Protein 9BQB (pdb70)

GO terms:
  GO:0000287 magnesium ion binding (F, IDA)
  GO:0005634 nucleus (C, IDA)
  GO:0005654 nucleoplasm (C, IDA)
  GO:0005730 nucleolus (C, IDA)
  GO:0005737 cytoplasm (C, IDA)
  GO:0008301 DNA binding, bending (F, IDA)
  GO:1990904 ribonucleoprotein complex (C, IDA)
  GO:0006265 DNA topological change (P, IDA)
  GO:0005634 nucleus (C, EXP)
  GO:0003918 DNA topoisomerase type II (double strand cut, ATP-hydrolyzing) activity (F, IMP)
  GO:0006325 chromatin organization (P, IMP)
  GO:0005515 protein binding (F, IPI)
  GO:0005654 nucleoplasm (C, TAS)
  GO:0008094 ATP-dependent activity, acting on DNA (F, IDA)
  GO:0000228 nuclear chromosome (C, IDA)
  GO:0005814 centriole (C, IDA)
  GO:0003677 DNA binding (F, IDA)
  GO:0003682 chromatin binding (F, IDA)
  GO:0043065 positive regulation of apoptotic process (P, IDA)
  GO:0003918 DNA topoisomerase type II (double strand cut, ATP-hydrolyzing) activity (F, IDA)

Solvent-accessible surface area: 33012 Å² total; per-residue (Å²): 112,57,19,40,95,58,14,47,81,44,81,57,57,84,3,0,61,65,22,12,22,35,16,1,12,22,22,60,91,7,76,73,100,38,32,0,53,10,145,155,105,12,19,33,81,55,110,2,51,10,0,31,0,0,28,23,0,0,12,14,2,0,7,57,5,6,19,16,30,81,96,19,97,186,1,47,19,0,98,1,62,7,39,51,170,91,31,59,0,24,3,71,10,30,12,74,0,20,11,1,34,81,3,138,105,56,142,57,46,0,0,4,0,21,16,10,62,22,3,4,12,33,20,10,42,45,128,71,127,67,14,14,0,13,14,15,11,20,11,8,6,0,0,0,0,2,1,57,98,0,16,0,41,0,0,0,129,118,71,114,80,25,0,73,20,21,18,40,76,25,26,56,136,48,23,160,73,74,70,101,129,39,93,31,158,22,38,13,25,9,37,1,45,1,10,16,81,70,0,133,23,162,51,5,67,146,26,0,27,5,0,0,18,18,5,0,12,1,0,6,2,11,20,95,123,16,102,2,22,24,77,52,103,98,11,99,14,164,35,6,123,36,1,0,67,59,4,9,144,112,78,100,30,113,114,45,86,81,28,120,52,24,47,34,99,33,48,130,48,3,19,0,1,1,0,33,5,49,102,4,60,34,34,24,5,3,0,5,10,3,28,0,82,105,4,10,60,0,3,57,50,0,0,64,25,0,7,76,92,1,28,87,28,0,75,182,126,102,98,14,66,57,53,38,0,48,39,52,0,12,0,0,0,19,2,41,0,32,18,1,32,9,35,6,10,8,14,47,24,0,27,24,36,48,173,56,0,47,28,96,0,121,11,40,149,175,5,15,153,40,0,54,46,3,14,0,7,124,33,4,40,103,103,42,90,88,120,59,17,36,154,72,12,53,75,47,80,60,55,84,2,0,60,63,23,12,23,36,16,1,13,24,25,70,84,8,73,71,101,38,28,0,59,10,185,119,113,11,25,36,81,55,113,2,51,11,1,32,0,0,28,25,0,0,12,13,3,0,9,58,6,6,18,18,27,78,102,8,96,183,1,37,20,0,93,1,59,9,51,50,168,96,29,57,0,16,3,69,10,24,15,114,4,19,16,3,40,104,3,150,95,51,160,61,40,0,0,12,0,21,15,9,56,20,5,3,12,38,19,8,47,46,128,46,126,73,15,14,0,17,15,15,10,20,11,8,6,0,0,1,0,3,1,55,69,0,16,0,40,0,0,4,144,149,69,145,79,31,0,75,21,24,17,39,77,23,25,56,136,45,24,153,69,72,64,100,128,32,122,29,149,27,42,14,25,9,30,0,43,1,7,19,84,77,1,149,34,185,53,6,70,143,24,2,34,4,0,0,18,20,6,0,10,2,0,6,2,15,23,160,101,13,95,1,33,16,77,44,98,97,8,106,19,189,32,7,82,31,2,0,52,48,4,9,164,94,74,97,35,116,128,46,111,79,33,128,34,20,69,35,120,32,49,150,47,3,26,0,0,1,6,49,6,63,106,4,60,34,35,25,5,4,0,5,11,3,27,0,81,103,4,9,60,0,4,56,51,0,0,69,45,0,8,79,85,0,30,70,11,0,75,165,128,102,102,15,60,55,51,45,0,50,41,59,0,10,0,0,0,24,2,47,0,32,16,2,30,10,35,6,9,10,13,49,22,0,23,20,37,48,170,47,0,46,27,78,0,137,13,39,118,168,3,9,148,42,0,52,54,18,24,0,9,123,52,5,32,103,93,39,91,93

Sequence (772 aa):
ASVERIYQKKTQLEHILLRPDTYIGSVELVVTQQMWVYDEDVGINYREVTFVPGLYKIFDEILVNAADNKQRDPKMSCIRVTIDPENNLISIWNNGKGIPVVEHKKVEKMYVPALIFGQLLTSSNYDDDEKKVTGGRNGYGAKLCNIFSTKFTVETASREYKKMFKQTWMDNMGRAGEMELKPFNGEDYTCITFQPDLSKFKMMQSLDKDIVALMVRRAYDIAGSTKDVKVFLNGNKLPVKGFRRSYVDDMYLKDKLDETGNSLKVIHEQVNHRWEVCCLTMSEKGFQQISFVNSIATSKGGRHVDYVADQIVTKLVDVVKKKNAVKAHQVKNHMWIFVNALIENPTFDSQTKENMTLQQPKSFGSTCQQLSEKFIKAAIGCGIVESILNWVKFASVERIYQKKTQLEHILLRPDTYIGSVELVVTQQMWVYDEDVVGINYREVVTFVPGLYKIFDEILVNAADNKQRDPKMSCIRVTIDPENNLISIWNNGKGIPVVEHKKVEKMYVPALIFGQLLTSSNYDDDEKKVTGGRNGYGAKLCNIFSTKFTVETASREYKKMFKQTWMDNMGRAGEMELKPFNGEDYTCITFQPDLSKFKMMQSLDKDIVALMVRRAYDIAGSTKKDVKVFLNGNKLPVKGFRSYVDMYLKDKLDETGNSLKVIHEQVNHRWEVCLTMSEKGFQQISFVNSIATSKGGRHVDYVADQIVTKLVDVVKKKNAVKAHQVKNHMWIFVNALIENPTFDSQTKKENMTLQPKSFGSTCQLSEKFIKAAIGCGIVESILNWVKF

InterPro domains:
  IPR001154 DNA topoisomerase II, eukaryotic-type [PR01158] (440-450)
  IPR001154 DNA topoisomerase II, eukaryotic-type [PR01158] (455-462)
  IPR001154 DNA topoisomerase II, eukaryotic-type [PR01158] (503-516)
  IPR001154 DNA topoisomerase II, eukaryotic-type [PR01158] (549-564)
  IPR001154 DNA topoisomerase II, eukaryotic-type [PR01158] (569-580)
  IPR001154 DNA topoisomerase II, eukaryotic-type [PR01158] (616-628)
  IPR001154 DNA topoisomerase II, eukaryotic-type [PR01158] (741-764)
  IPR001154 DNA topoisomerase II, eukaryoti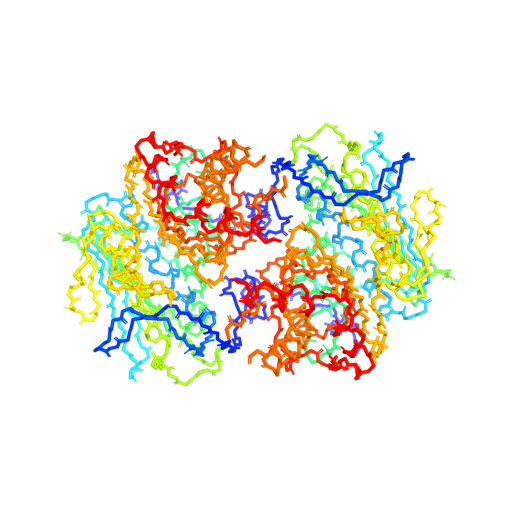c-type [PR01158] (788-810)
  IPR001154 DNA topoisomerase II, eukaryotic-type [PR01158] (818-838)
  IPR001154 DNA topoisomerase II, eukaryotic-type [PR01158] (923-937)
  IPR001154 DNA topoisomerase II, eukaryotic-type [PR01158] (1007-1033)
  IPR001241 DNA topoisomerase, type IIA [SM00433] (80-670)
  IPR002205 DNA topoisomerase, type IIA, domain A [PF00521] (713-1171)
  IPR002205 DNA topoisomerase, type IIA, domain A [PS52040] (715-1171)
  IPR002205 DNA topoisomerase, type IIA, domain A [SM00434] (693-1169)
  IPR002205 DNA topoisomerase, type IIA, domain A [cd00187] (711-1174)
  IPR003594 Histidine kinase/HSP90-like ATPase domain [PF02518] (80-176)
  IPR006171 TOPRIM domain [PF01751] (456-558)
  IPR006171 TOPRIM domain [PS50880] (455-572)
  IPR012542 DTHCT [PF08070] (1435-1522)

Nearest PDB structures (foldseek):
  1zxm-assembly1_B  TM=9.992E-01  e=8.478E-83  Homo sapiens
  1zxm-assembly1_A  TM=9.995E-01  e=1.435E-80  Homo sapiens
  7qfo-assembly1_A-2  TM=9.954E-01  e=2.376E-74  Homo sapiens
  6zy7-assembly1_B  TM=9.842E-01  e=1.177E-71  Homo sapiens
  7zbg-assembly1_A-2  TM=9.727E-01  e=2.041E-68  Homo sapiens

Radius of gyration: 27.25 Å; Cα contacts (8 Å, |Δi|>4): 1706; chains: 2; bounding box: 71×53×72 Å

Organism: Homo sapiens (NCBI:txid9606)

Structure (mmCIF, N/CA/C/O backbone):
data_9BQB
#
_entry.id   9BQB
#
_cell.length_a   69.798
_cell.length_b   92.536
_cell.length_c   125.585
_cell.angle_alpha   90.00
_cell.angle_beta   90.00
_cell.angle_gamma   90.00
#
_symmetry.space_group_name_H-M   'P 21 21 21'
#
loop_
_entity.id
_entity.type
_entity.pdbx_description
1 polymer 'DNA topoisomerase 2-alpha'
2 non-polymer 'PHOSPHOAMINOPHOSPHONIC ACID-ADENYLATE ESTER'
3 non-polymer 'MAGNESIUM ION'
4 non-polymer 8-(3,4-dihydroquinoline-1(2H)-carbonyl)-7-[2-(4-methylpiperazin-1-yl)ethoxy]-4-propyl-2H-1-benzopyran-2-one
5 non-polymer 'CHLORIDE ION'
6 non-polymer GLYCEROL
7 water water
#
loop_
_atom_site.group_PDB
_atom_site.id
_atom_site.type_symbol
_atom_site.label_atom_id
_atom_site.label_alt_id
_atom_site.label_comp_id
_atom_site.label_asym_id
_atom_site.label_entity_id
_atom_site.label_seq_id
_atom_site.pdbx_PDB_ins_code
_atom_site.Cartn_x
_atom_site.Cartn_y
_atom_site.Cartn_z
_atom_site.occupancy
_atom_site.B_iso_or_equiv
_atom_site.auth_seq_id
_atom_site.auth_comp_id
_atom_site.auth_asym_id
_atom_site.auth_atom_id
_atom_site.pdbx_PDB_model_num
ATOM 1 N N . ALA A 1 3 ? 23.911 -42.440 11.635 1.00 58.87 28 ALA A N 1
ATOM 2 C CA . ALA A 1 3 ? 25.011 -41.547 11.994 1.00 57.55 28 ALA A CA 1
ATOM 3 C C . ALA A 1 3 ? 25.456 -40.699 10.800 1.00 54.59 28 ALA A C 1
ATOM 4 O O . ALA A 1 3 ? 26.614 -40.283 10.704 1.00 54.30 28 ALA A O 1
ATOM 10 N N . SER A 1 4 ? 24.525 -40.439 9.891 1.00 51.31 29 SER A N 1
ATOM 11 C CA . SER A 1 4 ? 24.838 -39.616 8.739 1.00 48.50 29 SER A CA 1
ATOM 12 C C . SER A 1 4 ? 24.944 -38.152 9.147 1.00 46.95 29 SER A C 1
ATOM 13 O O . SER A 1 4 ? 24.507 -37.742 10.224 1.00 47.06 29 SER A O 1
ATOM 21 N N . VAL A 1 5 ? 25.533 -37.366 8.251 1.00 45.53 30 VAL A N 1
ATOM 22 C CA . VAL A 1 5 ? 25.637 -35.926 8.454 1.00 45.82 30 VAL A CA 1
ATOM 23 C C . VAL A 1 5 ? 24.257 -35.288 8.499 1.00 44.50 30 VAL A C 1
ATOM 24 O O . VAL A 1 5 ? 24.020 -34.334 9.253 1.00 42.32 30 VAL A O 1
ATOM 37 N N . GLU A 1 6 ? 23.329 -35.794 7.682 1.00 44.46 31 GLU A N 1
ATOM 38 C CA . GLU A 1 6 ? 21.987 -35.228 7.616 1.00 44.80 31 GLU A CA 1
ATOM 39 C C . GLU A 1 6 ? 21.179 -35.573 8.857 1.00 44.27 31 GLU A C 1
ATOM 40 O O . GLU A 1 6 ? 20.280 -34.816 9.243 1.00 45.43 31 GLU A O 1
ATOM 52 N N . ARG A 1 7 ? 21.487 -36.698 9.501 1.00 42.51 32 ARG A N 1
ATOM 53 C CA . ARG A 1 7 ? 20.844 -37.012 10.769 1.00 42.89 32 ARG A CA 1
ATOM 54 C C . ARG A 1 7 ? 21.422 -36.169 11.899 1.00 40.24 32 ARG A C 1
ATOM 55 O O . ARG A 1 7 ? 20.673 -35.668 12.746 1.00 39.75 32 ARG A O 1
ATOM 76 N N . ILE A 1 8 ? 22.748 -35.997 11.916 1.00 37.58 33 ILE A N 1
ATOM 77 C CA . ILE A 1 8 ? 23.391 -35.296 13.022 1.00 35.79 33 ILE A CA 1
ATOM 78 C C . ILE A 1 8 ? 23.056 -33.809 12.991 1.00 33.66 33 ILE A C 1
ATOM 79 O O . ILE A 1 8 ? 22.606 -33.241 13.990 1.00 33.39 33 ILE A O 1
ATOM 95 N N . TYR A 1 9 ? 23.298 -33.148 11.864 1.00 32.15 34 TYR A N 1
ATOM 96 C CA . TYR A 1 9 ? 23.132 -31.701 11.765 1.00 32.01 34 TYR A CA 1
ATOM 97 C C . TYR A 1 9 ? 21.804 -31.378 11.086 1.00 31.28 34 TYR A C 1
ATOM 98 O O . TYR A 1 9 ? 21.585 -31.753 9.929 1.00 33.58 34 TYR A O 1
ATOM 116 N N . GLN A 1 10 ? 20.932 -30.664 11.789 1.00 29.85 35 GLN A N 1
ATOM 117 C CA . GLN A 1 10 ? 19.607 -30.370 11.272 1.00 29.87 35 GLN A CA 1
ATOM 118 C C . GLN A 1 10 ? 19.299 -28.881 11.339 1.00 29.02 35 GLN A C 1
ATOM 119 O O . GLN A 1 10 ? 19.785 -28.157 12.217 1.00 28.51 35 GLN A O 1
ATOM 133 N N . LYS A 1 11 ? 18.464 -28.443 10.395 1.00 29.50 36 LYS A N 1
ATOM 134 C CA . LYS A 1 11 ? 17.934 -27.087 10.332 1.00 30.67 36 LYS A CA 1
ATOM 135 C C . LYS A 1 11 ? 16.425 -27.144 10.555 1.00 31.41 36 LYS A C 1
ATOM 136 O O . LYS A 1 11 ? 15.745 -28.042 10.041 1.00 33.34 36 LYS A O 1
ATOM 155 N N . LYS A 1 12 ? 15.906 -26.183 11.319 1.00 29.87 37 LYS A N 1
ATOM 156 C CA . LYS A 1 12 ? 14.483 -26.094 11.616 1.00 30.62 37 LYS A CA 1
ATOM 157 C C . LYS A 1 12 ? 13.899 -24.793 11.085 1.00 31.45 37 LYS A C 1
ATOM 158 O O . LYS A 1 12 ? 14.578 -23.758 11.083 1.00 32.52 37 LYS A O 1
ATOM 177 N N . THR A 1 13 ? 12.644 -24.851 10.639 1.00 31.04 38 THR A N 1
ATOM 178 C CA . THR A 1 13 ? 11.891 -23.630 10.406 1.00 31.62 38 THR A CA 1
ATOM 179 C C . THR A 1 13 ? 11.546 -22.965 11.740 1.00 30.34 38 THR A C 1
ATOM 180 O O . THR A 1 13 ? 11.606 -23.583 12.805 1.00 28.85 38 THR A O 1
ATOM 191 N N . GLN A 1 14 ? 11.158 -21.694 11.676 1.00 32.14 39 GLN A N 1
ATOM 192 C CA . GLN A 1 14 ? 10.785 -20.996 12.901 1.00 32.06 39 GLN A CA 1
ATOM 193 C C . GLN A 1 14 ? 9.664 -21.731 13.626 1.00 29.88 39 GLN A C 1
ATOM 194 O O . GLN A 1 14 ? 9.708 -21.910 14.849 1.00 28.71 39 GLN A O 1
ATOM 208 N N . LEU A 1 15 ? 8.627 -22.130 12.881 1.00 28.73 40 LEU A N 1
ATOM 209 C CA . LEU A 1 15 ? 7.482 -22.819 13.470 1.00 28.90 40 LEU A CA 1
ATOM 210 C C . LEU A 1 15 ? 7.897 -24.167 14.045 1.00 27.89 40 LEU A C 1
ATOM 211 O O . LEU A 1 15 ? 7.503 -24.521 15.163 1.00 26.66 40 LEU A O 1
ATOM 227 N N . GLU A 1 16 ? 8.712 -24.926 13.310 1.00 27.30 41 GLU A N 1
ATOM 228 C CA . GLU A 1 16 ? 9.203 -26.193 13.845 1.00 26.31 41 GLU A CA 1
ATOM 229 C C . GLU A 1 16 ? 9.967 -25.982 15.143 1.00 24.48 41 GLU A C 1
ATOM 230 O O . GLU A 1 16 ? 9.827 -26.761 16.094 1.00 23.79 41 GLU A O 1
ATOM 242 N N . HIS A 1 17 ? 10.796 -24.941 15.191 1.00 24.82 42 HIS A N 1
ATOM 243 C CA . HIS A 1 17 ? 11.622 -24.689 16.365 1.00 22.61 42 HIS A CA 1
ATOM 244 C C . HIS A 1 17 ? 10.785 -24.377 17.597 1.00 21.65 42 HIS A C 1
ATOM 245 O O . HIS A 1 17 ? 11.125 -24.803 18.705 1.00 20.78 42 HIS A O 1
ATOM 259 N N . ILE A 1 18 ? 9.718 -23.591 17.430 1.00 21.66 43 ILE A N 1
ATOM 260 C CA . ILE A 1 18 ? 8.829 -23.264 18.545 1.00 21.13 43 ILE A CA 1
ATOM 261 C C . ILE A 1 18 ? 8.219 -24.524 19.144 1.00 20.70 43 ILE A C 1
ATOM 262 O O . ILE A 1 18 ? 8.143 -24.673 20.368 1.00 20.53 43 ILE A O 1
ATOM 278 N N . LEU A 1 19 ? 7.766 -25.447 18.297 1.00 21.65 44 LEU A N 1
ATOM 279 C CA . LEU A 1 19 ? 7.157 -26.668 18.820 1.00 21.13 44 LEU A CA 1
ATOM 280 C C . LEU A 1 19 ? 8.202 -27.612 19.412 1.00 20.83 44 LEU A C 1
ATOM 281 O O . LEU A 1 19 ? 7.914 -28.324 20.386 1.00 22.60 44 LEU A O 1
ATOM 297 N N . LEU A 1 20 ? 9.421 -27.607 18.864 1.00 20.14 45 LEU A N 1
ATOM 298 C CA . LEU A 1 20 ? 10.479 -28.489 19.344 1.00 21.33 45 LEU A CA 1
ATOM 299 C C . LEU A 1 20 ? 11.118 -27.983 20.630 1.00 20.51 45 LEU A C 1
ATOM 300 O O . LEU A 1 20 ? 11.516 -28.780 21.492 1.00 22.67 45 LEU A O 1
ATOM 316 N N . ARG A 1 21 ? 11.237 -26.659 20.752 1.00 19.33 46 ARG A N 1
ATOM 317 C CA . ARG A 1 21 ? 11.922 -25.990 21.856 1.00 20.14 46 ARG A CA 1
ATOM 318 C C . ARG A 1 21 ? 10.999 -24.926 22.433 1.00 19.21 46 ARG A C 1
ATOM 319 O O . ARG A 1 21 ? 11.260 -23.729 22.290 1.00 21.43 46 ARG A O 1
ATOM 340 N N . PRO A 1 22 ? 9.897 -25.326 23.082 1.00 18.30 47 PRO A N 1
ATOM 341 C CA . PRO A 1 22 ? 8.915 -24.325 23.531 1.00 17.93 47 PRO A CA 1
ATOM 342 C C . PRO A 1 22 ? 9.400 -23.461 24.672 1.00 17.57 47 PRO A C 1
ATOM 343 O O . PRO A 1 22 ? 8.883 -22.353 24.842 1.00 16.97 47 PRO A O 1
ATOM 354 N N . ASP A 1 23 ? 10.418 -23.897 25.414 1.00 19.17 48 ASP A N 1
ATOM 355 C CA . ASP A 1 23 ? 10.702 -23.314 26.724 1.00 17.50 48 ASP A CA 1
ATOM 356 C C . ASP A 1 23 ? 11.051 -21.831 26.679 1.00 17.12 48 ASP A C 1
ATOM 357 O O . ASP A 1 23 ? 10.593 -21.077 27.545 1.00 16.96 48 ASP A O 1
ATOM 366 N N . THR A 1 24 ? 11.886 -21.386 25.734 1.00 17.63 49 THR A N 1
ATOM 367 C CA . THR A 1 24 ? 12.211 -19.959 25.751 1.00 17.66 49 THR A CA 1
ATOM 368 C C . THR A 1 24 ? 11.081 -19.100 25.182 1.00 18.37 49 THR A C 1
ATOM 369 O O . THR A 1 24 ? 11.140 -17.871 25.294 1.00 20.89 49 THR A O 1
ATOM 380 N N . TYR A 1 25 ? 10.053 -19.718 24.599 1.00 17.57 50 TYR A N 1
ATOM 381 C CA . TYR A 1 25 ? 8.950 -18.955 24.035 1.00 17.43 50 TYR A CA 1
ATOM 382 C C . TYR A 1 25 ? 7.783 -18.808 25.009 1.00 16.95 50 TYR A C 1
ATOM 383 O O . TYR A 1 25 ? 7.208 -17.720 25.129 1.00 17.17 50 TYR A O 1
ATOM 401 N N . ILE A 1 26 ? 7.392 -19.899 25.674 1.00 16.18 51 ILE A N 1
ATOM 402 C CA . ILE A 1 26 ? 6.211 -19.900 26.530 1.00 15.28 51 ILE A CA 1
ATOM 403 C C . ILE A 1 26 ? 6.478 -20.438 27.926 1.00 15.51 51 ILE A C 1
ATOM 404 O O . ILE A 1 26 ? 5.562 -20.454 28.751 1.00 16.32 51 ILE A O 1
ATOM 420 N N . GLY A 1 27 ? 7.702 -20.873 28.228 1.00 16.11 52 GLY A N 1
ATOM 421 C CA . GLY A 1 27 ? 7.986 -21.522 29.490 1.00 15.93 52 GLY A CA 1
ATOM 422 C C . GLY A 1 27 ? 7.844 -23.024 29.398 1.00 15.93 52 GLY A C 1
ATOM 423 O O . GLY A 1 27 ? 7.607 -23.610 28.339 1.00 18.04 52 GLY A O 1
ATOM 427 N N . SER A 1 28 ? 8.010 -23.672 30.542 1.00 17.07 53 SER A N 1
ATOM 428 C CA . SER A 1 28 ? 8.033 -25.125 30.571 1.00 16.47 53 SER A CA 1
ATOM 429 C C . SER A 1 28 ? 6.718 -25.728 30.091 1.00 16.68 53 SER A C 1
ATOM 430 O O . SER A 1 28 ? 5.630 -25.241 30.411 1.00 17.58 53 SER A O 1
ATOM 438 N N . VAL A 1 29 ? 6.819 -26.817 29.335 1.00 18.09 54 VAL A N 1
ATOM 439 C CA . VAL A 1 29 ? 5.632 -27.565 28.938 1.00 18.15 54 VAL A CA 1
ATOM 440 C C . VAL A 1 29 ? 5.483 -28.834 29.759 1.00 20.06 54 VAL A C 1
ATOM 441 O O . VAL A 1 29 ? 4.668 -29.700 29.427 1.00 22.75 54 VAL A O 1
ATOM 454 N N . GLU A 1 30 ? 6.234 -28.947 30.845 1.00 21.37 55 GLU A N 1
ATOM 455 C CA . GLU A 1 30 ? 6.117 -30.037 31.793 1.00 22.89 55 GLU A CA 1
ATOM 456 C C . GLU A 1 30 ? 5.436 -29.542 33.060 1.00 22.03 55 GLU A C 1
ATOM 457 O O . GLU A 1 30 ? 5.330 -28.339 33.315 1.00 21.99 55 GLU A O 1
ATOM 469 N N . LEU A 1 31 ? 4.940 -30.493 33.843 1.00 24.17 56 LEU A N 1
ATOM 470 C CA . LEU A 1 31 ? 4.216 -30.139 35.053 1.00 26.33 56 LEU A CA 1
ATOM 471 C C . LEU A 1 31 ? 5.182 -29.566 36.083 1.00 25.65 56 LEU A C 1
ATOM 472 O O . LEU A 1 31 ? 6.345 -29.973 36.186 1.00 29.65 56 LEU A O 1
ATOM 488 N N . VAL A 1 32 ? 4.698 -28.576 36.808 1.00 20.88 57 VAL A N 1
ATOM 489 C CA A VAL A 1 32 ? 5.398 -27.984 37.935 0.49 21.69 57 VAL A CA 1
ATOM 490 C CA B VAL A 1 32 ? 5.402 -27.996 37.939 0.51 21.05 57 VAL A CA 1
ATOM 491 C C . VAL A 1 32 ? 4.445 -28.036 39.118 1.00 20.56 57 VAL A C 1
ATOM 492 O O . VAL A 1 32 ? 3.242 -27.809 38.957 1.00 21.35 57 VAL A O 1
ATOM 515 N N . THR A 1 33 ? 4.974 -28.345 40.295 1.00 21.43 58 THR A N 1
ATOM 516 C CA . THR A 1 33 ? 4.208 -28.324 41.529 1.00 23.40 58 THR A CA 1
ATOM 517 C C . THR A 1 33 ? 4.882 -27.341 42.463 1.00 23.81 58 THR A C 1
ATOM 518 O O . THR A 1 33 ? 6.025 -27.563 42.875 1.00 23.79 58 THR A O 1
ATOM 529 N N . GLN A 1 34 ? 4.186 -26.259 42.786 1.00 22.42 59 GLN A N 1
ATOM 530 C CA . GLN A 1 34 ? 4.765 -25.244 43.651 1.00 23.79 59 GLN A CA 1
ATOM 531 C C . GLN A 1 34 ? 3.644 -24.433 44.274 1.00 23.74 59 GLN A C 1
ATOM 532 O O . GLN A 1 34 ? 2.500 -24.457 43.820 1.00 23.68 59 GLN A O 1
ATOM 546 N N . GLN A 1 35 ? 3.999 -23.682 45.299 1.00 25.48 60 GLN A N 1
ATOM 547 C CA . GLN A 1 35 ? 3.043 -22.789 45.919 1.00 27.08 60 GLN A CA 1
ATOM 548 C C . GLN A 1 35 ? 2.858 -21.534 45.081 1.00 24.45 60 GLN A C 1
ATOM 549 O O . GLN A 1 35 ? 3.822 -20.935 44.596 1.00 25.56 60 GLN A O 1
ATOM 563 N N . MET A 1 36 ? 1.589 -21.151 44.915 1.00 23.25 61 MET A N 1
ATOM 564 C CA . MET A 1 36 ? 1.162 -20.065 44.046 1.00 23.40 61 MET A CA 1
ATOM 565 C C . MET A 1 36 ? -0.006 -19.366 44.725 1.00 21.99 61 MET A C 1
ATOM 566 O O . MET A 1 36 ? -0.708 -19.966 45.544 1.00 22.30 61 MET A O 1
ATOM 580 N N . TRP A 1 37 ? -0.254 -18.120 44.343 1.00 19.46 62 TRP A N 1
ATOM 581 C CA . TRP A 1 37 ? -1.527 -17.471 44.620 1.00 19.34 62 TRP A CA 1
ATOM 582 C C . TRP A 1 37 ? -2.539 -17.828 43.535 1.00 19.20 62 TRP A C 1
ATOM 583 O O . TRP A 1 37 ? -2.233 -17.741 42.343 1.00 18.96 62 TRP A O 1
ATOM 604 N N . VAL A 1 38 ? -3.735 -18.246 43.954 1.00 21.27 63 VAL A N 1
ATOM 605 C CA . VAL A 1 38 ? -4.827 -18.588 43.055 1.00 23.03 63 VAL A CA 1
ATOM 606 C C . VAL A 1 38 ? -6.106 -17.963 43.600 1.00 24.52 63 VAL A C 1
ATOM 607 O O . VAL A 1 38 ? -6.148 -17.467 44.724 1.00 25.80 63 VAL A O 1
ATOM 620 N N . TYR A 1 39 ? -7.158 -17.992 42.781 1.00 24.22 64 TYR A N 1
ATOM 621 C CA . TYR A 1 39 ? -8.503 -17.628 43.217 1.00 26.80 64 TYR A CA 1
ATOM 622 C C . TYR A 1 39 ? -9.357 -18.886 43.146 1.00 29.04 64 TYR A C 1
ATOM 623 O O . TYR A 1 39 ? -9.700 -19.354 42.052 1.00 29.19 64 TYR A O 1
ATOM 641 N N . ASP A 1 40 ? -9.692 -19.432 44.307 1.00 31.21 65 ASP A N 1
ATOM 642 C CA . ASP A 1 40 ? -10.483 -20.645 44.378 1.00 34.04 65 ASP A CA 1
ATOM 643 C C . ASP A 1 40 ? -11.952 -20.314 44.540 1.00 39.14 65 ASP A C 1
ATOM 644 O O . ASP A 1 40 ? -12.318 -19.363 45.238 1.00 38.91 65 ASP A O 1
ATOM 653 N N . GLU A 1 41 ? -12.789 -21.117 43.896 1.00 44.13 66 GLU A N 1
ATOM 654 C CA . GLU A 1 41 ? -14.227 -20.929 43.996 1.00 49.95 66 GLU A CA 1
ATOM 655 C C . GLU A 1 41 ? -14.660 -21.054 45.450 1.00 51.35 66 GLU A C 1
ATOM 656 O O . GLU A 1 41 ? -14.274 -21.995 46.149 1.00 51.66 66 GLU A O 1
ATOM 668 N N . ASP A 1 42 ? -15.437 -20.075 45.910 1.00 52.74 67 ASP A N 1
ATOM 669 C CA . ASP A 1 42 ? -16.013 -20.016 47.249 1.00 55.02 67 ASP A CA 1
ATOM 670 C C . ASP A 1 42 ? -14.970 -19.744 48.330 1.00 52.95 67 ASP A C 1
ATOM 671 O O . ASP A 1 42 ? -15.274 -19.888 49.522 1.00 53.64 67 ASP A O 1
ATOM 680 N N . VAL A 1 43 ? -13.754 -19.347 47.953 1.00 48.84 68 VAL A N 1
ATOM 681 C CA . VAL A 1 43 ? -12.666 -19.140 48.902 1.00 46.43 68 VAL A CA 1
ATOM 682 C C . VAL A 1 43 ? -12.011 -17.788 48.651 1.00 43.17 68 VAL A C 1
ATOM 683 O O . VAL A 1 43 ? -11.706 -17.042 49.588 1.00 43.64 68 VAL A O 1
ATOM 696 N N . GLY A 1 44 ? -11.780 -17.473 47.391 1.00 40.41 69 GLY A N 1
ATOM 697 C CA . GLY A 1 44 ? -11.117 -16.240 47.047 1.00 37.43 69 GLY A CA 1
ATOM 698 C C . 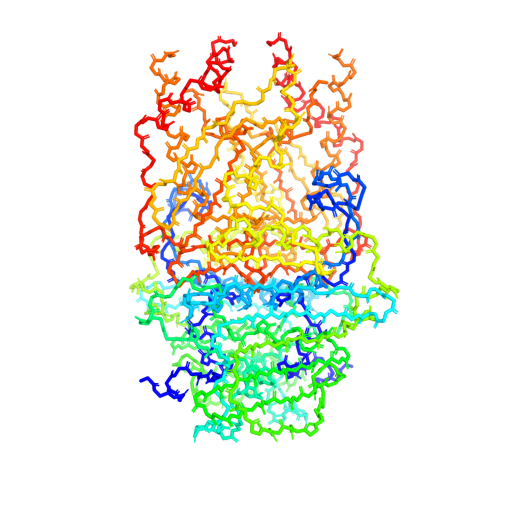GLY A 1 44 ? -9.625 -16.440 46.873 1.00 34.46 69 GLY A C 1
ATOM 699 O O . GLY A 1 44 ? -9.125 -17.541 46.623 1.00 33.85 69 GLY A O 1
ATOM 703 N N . ILE A 1 45 ? -8.897 -15.338 47.016 1.00 33.63 70 ILE A N 1
ATOM 704 C CA . ILE A 1 45 ? -7.455 -15.383 46.810 1.00 31.93 70 ILE A CA 1
ATOM 705 C C . ILE A 1 45 ? -6.809 -16.114 47.981 1.00 31.53 70 ILE A C 1
ATOM 706 O O . ILE A 1 45 ? -7.125 -15.855 49.150 1.00 33.77 70 ILE A O 1
ATOM 722 N N . ASN A 1 46 ? -5.920 -17.060 47.670 1.00 28.35 71 ASN A N 1
ATOM 723 C CA . ASN A 1 46 ? -5.209 -17.797 48.709 1.00 27.86 71 ASN A CA 1
ATOM 724 C C . ASN A 1 46 ? -3.944 -18.423 48.128 1.00 25.65 71 ASN A C 1
ATOM 725 O O . ASN A 1 46 ? -3.795 -18.579 46.911 1.00 24.97 71 ASN A O 1
ATOM 736 N N . TYR A 1 47 ? -3.019 -18.739 49.036 1.00 25.57 72 TYR A N 1
ATOM 737 C CA . TYR A 1 47 ? -1.696 -19.268 48.715 1.00 25.41 72 TYR A CA 1
ATOM 738 C C . TYR A 1 47 ? -1.685 -20.759 49.020 1.00 25.29 72 TYR A C 1
ATOM 739 O O . TYR A 1 47 ? -1.897 -21.154 50.171 1.00 26.67 72 TYR A O 1
ATOM 757 N N . ARG A 1 48 ? -1.442 -21.581 47.999 1.00 25.11 73 ARG A N 1
ATOM 758 C CA . ARG A 1 48 ? -1.435 -23.024 48.195 1.00 26.13 73 ARG A CA 1
ATOM 759 C C . ARG A 1 48 ? -0.612 -23.702 47.109 1.00 25.37 73 ARG A C 1
ATOM 760 O O . ARG A 1 48 ? -0.249 -23.104 46.094 1.00 25.87 73 ARG A O 1
ATOM 781 N N . GLU A 1 49 ? -0.336 -24.975 47.335 1.00 24.78 74 GLU A N 1
ATOM 782 C CA . GLU A 1 49 ? 0.337 -25.769 46.325 1.00 24.66 74 GLU A CA 1
ATOM 783 C C . GLU A 1 49 ? -0.595 -25.990 45.142 1.00 24.70 74 GLU A C 1
ATOM 784 O O . GLU A 1 49 ? -1.772 -26.322 45.318 1.00 25.61 74 GLU A O 1
ATOM 796 N N . VAL A 1 50 ? -0.070 -25.790 43.935 1.00 24.23 75 VAL A N 1
ATOM 797 C CA . VAL A 1 50 ? -0.791 -26.088 42.706 1.00 26.16 75 VAL A CA 1
ATOM 798 C C . VAL A 1 50 ? 0.125 -26.882 41.783 1.00 24.56 75 VAL A C 1
ATOM 799 O O . VAL A 1 50 ? 1.355 -26.766 41.841 1.00 25.15 75 VAL A O 1
ATOM 812 N N . THR A 1 51 ? -0.489 -27.676 40.910 1.00 22.51 76 THR A N 1
ATOM 813 C CA . THR A 1 51 ? 0.210 -28.432 39.875 1.00 21.67 76 THR A CA 1
ATOM 814 C C . THR A 1 51 ? -0.330 -27.967 38.532 1.00 20.71 76 THR A C 1
ATOM 815 O O . THR A 1 51 ? -1.542 -28.024 38.297 1.00 21.12 76 THR A O 1
ATOM 826 N N . PHE A 1 52 ? 0.556 -27.439 37.685 1.00 19.19 77 PHE A N 1
ATOM 827 C CA . PHE A 1 52 ? 0.133 -26.808 36.442 1.00 19.19 77 PHE A CA 1
ATOM 828 C C . PHE A 1 52 ? 1.288 -26.810 35.451 1.00 18.34 77 PHE A C 1
ATOM 829 O O . PHE A 1 52 ? 2.446 -27.047 35.804 1.00 18.71 77 PHE A O 1
ATOM 846 N N . VAL A 1 53 ? 0.964 -26.485 34.207 1.00 18.20 78 VAL A N 1
ATOM 847 C CA . VAL A 1 53 ? 1.955 -26.390 33.140 1.00 17.19 78 VAL A CA 1
ATOM 848 C C . VAL A 1 53 ? 2.159 -24.917 32.804 1.00 16.75 78 VAL A C 1
ATOM 849 O O . VAL A 1 53 ? 1.225 -24.265 32.315 1.00 17.45 78 VAL A O 1
ATOM 862 N N . PRO A 1 54 ? 3.358 -24.361 33.021 1.00 16.64 79 PRO A N 1
ATOM 863 C CA . PRO A 1 54 ? 3.559 -22.923 32.747 1.00 15.15 79 PRO A CA 1
ATOM 864 C C . PRO A 1 54 ? 3.192 -22.498 31.334 1.00 15.71 79 PRO A C 1
ATOM 865 O O . PRO A 1 54 ? 2.585 -21.430 31.158 1.00 16.16 79 PRO A O 1
ATOM 876 N N . GLY A 1 55 ? 3.514 -23.301 30.322 1.00 16.48 80 GLY A N 1
ATOM 877 C CA . GLY A 1 55 ? 3.248 -22.874 28.960 1.00 16.39 80 GLY A CA 1
ATOM 878 C C . GLY A 1 55 ? 1.777 -22.675 28.663 1.00 17.14 80 GLY A C 1
ATOM 879 O O . GLY A 1 55 ? 1.421 -21.805 27.858 1.00 17.48 80 GLY A O 1
ATOM 883 N N . LEU A 1 56 ? 0.912 -23.486 29.279 1.00 16.72 81 LEU A N 1
ATOM 884 C CA . LEU A 1 56 ? -0.532 -23.325 29.107 1.00 17.02 81 LEU A CA 1
ATOM 885 C C . LEU A 1 56 ? -1.018 -22.025 29.741 1.00 17.42 81 LEU A C 1
ATOM 886 O O . LEU A 1 56 ? -1.792 -21.268 29.140 1.00 18.32 81 LEU A O 1
ATOM 902 N N . TYR A 1 57 ? -0.567 -21.746 30.959 1.00 17.18 82 TYR A N 1
ATOM 903 C CA . TYR A 1 57 ? -0.888 -20.481 31.611 1.00 16.63 82 TYR A CA 1
ATOM 904 C C . TYR A 1 57 ? -0.426 -19.300 30.775 1.00 16.51 82 TYR A C 1
ATOM 905 O O . TYR A 1 57 ? -1.128 -18.283 30.673 1.00 17.08 82 TYR A O 1
ATOM 923 N N . LYS A 1 58 ? 0.744 -19.430 30.149 1.00 16.43 83 LYS A N 1
ATOM 924 C CA . LYS A 1 58 ? 1.335 -18.331 29.400 1.00 16.79 83 LYS A CA 1
ATOM 925 C C . LYS A 1 58 ? 0.570 -18.020 28.122 1.00 16.12 83 LYS A C 1
ATOM 926 O O . LYS A 1 58 ? 0.430 -16.845 27.771 1.00 17.05 83 LYS A O 1
ATOM 945 N N . ILE A 1 59 ? 0.076 -19.029 27.391 1.00 17.42 84 ILE A N 1
ATOM 946 C CA . ILE A 1 59 ? -0.606 -18.669 26.143 1.00 18.02 84 ILE A CA 1
ATOM 947 C C . ILE A 1 59 ? -1.898 -17.914 26.461 1.00 18.87 84 ILE A C 1
ATOM 948 O O . ILE A 1 59 ? -2.302 -17.007 25.719 1.00 19.83 84 ILE A O 1
ATOM 964 N N . PHE A 1 60 ? -2.553 -18.247 27.574 1.00 18.22 85 PHE A N 1
ATOM 965 C CA . PHE A 1 60 ? -3.673 -17.446 28.068 1.00 17.24 85 PHE A CA 1
ATOM 966 C C . PHE A 1 60 ? -3.228 -16.030 28.416 1.00 17.64 85 PHE A C 1
ATOM 967 O O . PHE A 1 60 ? -3.870 -15.046 28.024 1.00 18.31 85 PHE A O 1
ATOM 984 N N . ASP A 1 61 ? -2.122 -15.913 29.149 1.00 16.97 86 ASP A N 1
ATOM 985 C CA . ASP A 1 61 ? -1.587 -14.609 29.523 1.00 16.09 86 ASP A CA 1
ATOM 986 C C . ASP A 1 61 ? -1.315 -13.736 28.306 1.00 16.26 86 ASP A C 1
ATOM 987 O O . ASP A 1 61 ? -1.570 -12.523 28.333 1.00 16.74 86 ASP A O 1
ATOM 996 N N . GLU A 1 62 ? -0.781 -14.322 27.232 1.00 16.37 87 GLU A N 1
ATOM 997 C CA . GLU A 1 62 ? -0.440 -13.505 26.072 1.00 17.41 87 GLU A CA 1
ATOM 998 C C . GLU A 1 62 ? -1.676 -12.800 25.522 1.00 17.69 87 GLU A C 1
ATOM 999 O O . GLU A 1 62 ? -1.613 -11.619 25.166 1.00 19.42 87 GLU A O 1
ATOM 1011 N N . ILE A 1 63 ? -2.806 -13.507 25.435 1.00 19.15 88 ILE A N 1
ATOM 1012 C CA . ILE A 1 63 ? -4.019 -12.903 24.880 1.00 19.55 88 ILE A CA 1
ATOM 1013 C C . ILE A 1 63 ? -4.633 -11.911 25.868 1.00 19.72 88 ILE A C 1
ATOM 1014 O O . ILE A 1 63 ? -5.170 -10.867 25.468 1.00 21.31 88 ILE A O 1
ATOM 1030 N N . LEU A 1 64 ? -4.568 -12.211 27.170 1.00 19.11 89 LEU A N 1
ATOM 1031 C CA . LEU A 1 64 ? -5.131 -11.304 28.170 1.00 18.70 89 LEU A CA 1
ATOM 1032 C C . LEU A 1 64 ? -4.358 -9.991 28.230 1.00 18.76 89 LEU A C 1
ATOM 1033 O O . LEU A 1 64 ? -4.958 -8.913 28.294 1.00 19.96 89 LEU A O 1
ATOM 1049 N N . VAL A 1 65 ? -3.028 -10.054 28.193 1.00 17.95 90 VAL A N 1
ATOM 1050 C CA . VAL A 1 65 ? -2.239 -8.823 28.173 1.00 17.97 90 VAL A CA 1
ATOM 1051 C C . VAL A 1 65 ? -2.477 -8.042 26.883 1.00 18.14 90 VAL A C 1
ATOM 1052 O O . VAL A 1 65 ? -2.511 -6.810 26.900 1.00 19.16 90 VAL A O 1
ATOM 1065 N N . ASN A 1 66 ? -2.639 -8.733 25.747 1.00 19.39 91 ASN A N 1
ATOM 1066 C CA . ASN A 1 66 ? -2.963 -8.026 24.507 1.00 21.04 91 ASN A CA 1
ATOM 1067 C C . ASN A 1 66 ? -4.242 -7.207 24.646 1.00 22.00 91 ASN A C 1
ATOM 1068 O O . ASN A 1 66 ? -4.358 -6.116 24.070 1.00 22.90 91 ASN A O 1
ATOM 1079 N N . ALA A 1 67 ? -5.232 -7.733 25.373 1.00 21.02 92 ALA A N 1
ATOM 1080 C CA . ALA A 1 67 ? -6.471 -6.989 25.580 1.00 22.98 92 ALA A CA 1
ATOM 1081 C C . ALA A 1 67 ? -6.232 -5.762 26.452 1.00 21.68 92 ALA A C 1
ATOM 1082 O O . ALA A 1 67 ? -6.719 -4.666 26.145 1.00 22.88 92 ALA A O 1
ATOM 1089 N N . ALA A 1 68 ? -5.476 -5.925 27.540 1.00 20.69 93 ALA A N 1
ATOM 1090 C CA . ALA A 1 68 ? -5.138 -4.786 28.385 1.00 20.61 93 ALA A CA 1
ATOM 1091 C C . ALA A 1 68 ? -4.348 -3.737 27.611 1.00 21.90 93 ALA A C 1
ATOM 1092 O O . ALA A 1 68 ? -4.514 -2.534 27.843 1.00 22.23 93 ALA A O 1
ATOM 1099 N N . ASP A 1 69 ? -3.470 -4.180 26.697 1.00 22.22 94 ASP A N 1
ATOM 1100 C CA . ASP A 1 69 ? -2.702 -3.254 25.869 1.00 21.88 94 ASP A CA 1
ATOM 1101 C C . ASP A 1 69 ? -3.608 -2.339 25.053 1.00 22.72 94 ASP A C 1
ATOM 1102 O O . ASP A 1 69 ? -3.231 -1.203 24.741 1.00 22.99 94 ASP A O 1
ATOM 1111 N N . ASN A 1 70 ? -4.785 -2.817 24.657 1.00 22.74 95 ASN A N 1
ATOM 1112 C CA . ASN A 1 70 ? -5.616 -1.966 23.819 1.00 25.08 95 ASN A CA 1
ATOM 1113 C C . ASN A 1 70 ? -6.139 -0.747 24.569 1.00 24.93 95 ASN A C 1
ATOM 1114 O O . ASN A 1 70 ? -6.577 0.218 23.929 1.00 25.60 95 ASN A O 1
ATOM 1125 N N . LYS A 1 71 ? -6.142 -0.773 25.904 1.00 24.76 96 LYS A N 1
ATOM 1126 C CA . LYS A 1 71 ? -6.572 0.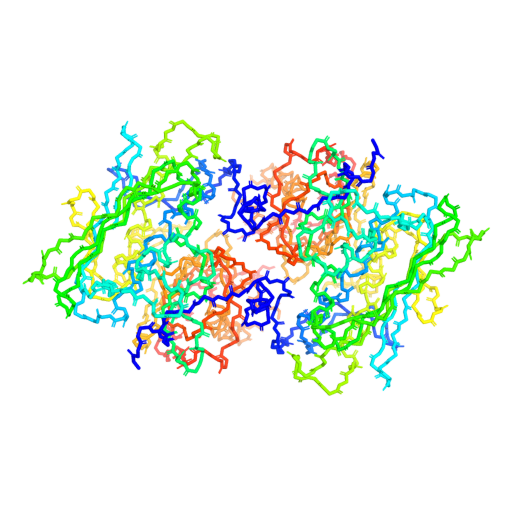403 26.656 1.00 24.82 96 LYS A CA 1
ATOM 1127 C C . LYS A 1 71 ? -5.566 1.539 26.517 1.00 24.63 96 LYS A C 1
ATOM 1128 O O . LYS A 1 71 ? -5.951 2.712 26.556 1.00 26.35 96 LYS A O 1
ATOM 1147 N N . GLN A 1 72 ? -4.278 1.220 26.358 1.00 24.43 97 GLN A N 1
ATOM 1148 C CA . GLN A 1 72 ? -3.303 2.264 26.066 1.00 25.19 97 GLN A CA 1
ATOM 1149 C C . GLN A 1 72 ? -3.483 2.776 24.640 1.00 27.37 97 GLN A C 1
ATOM 1150 O O . GLN A 1 72 ? -3.412 3.985 24.387 1.00 30.18 97 GLN A O 1
ATOM 1164 N N . ARG A 1 73 ? -3.736 1.871 23.697 1.00 27.47 98 ARG A N 1
ATOM 1165 C CA . ARG A 1 73 ? -3.964 2.279 22.315 1.00 29.01 98 ARG A CA 1
ATOM 1166 C C . ARG A 1 73 ? -5.206 3.150 22.190 1.00 30.97 98 ARG A C 1
ATOM 1167 O O . ARG A 1 73 ? -5.196 4.156 21.463 1.00 32.21 98 ARG A O 1
ATOM 1188 N N . ASP A 1 74 ? -6.280 2.785 22.888 1.00 30.31 99 ASP A N 1
ATOM 1189 C CA . ASP A 1 74 ? -7.545 3.513 22.818 1.00 30.84 99 ASP A CA 1
ATOM 1190 C C . ASP A 1 74 ? -8.142 3.701 24.204 1.00 30.34 99 ASP A C 1
ATOM 1191 O O . ASP A 1 74 ? -8.810 2.795 24.730 1.00 28.67 99 ASP A O 1
ATOM 1200 N N . PRO A 1 75 ? -7.958 4.880 24.811 1.00 31.21 100 PRO A N 1
ATOM 1201 C CA . PRO A 1 75 ? -8.511 5.118 26.158 1.00 32.55 100 PRO A CA 1
ATOM 1202 C C . PRO A 1 75 ? -10.031 5.034 26.229 1.00 32.28 100 PRO A C 1
ATOM 1203 O O . PRO A 1 75 ? -10.569 4.901 27.336 1.00 32.56 100 PRO A O 1
ATOM 1214 N N . LYS A 1 76 ? -10.737 5.073 25.099 1.00 32.91 101 LYS A N 1
ATOM 1215 C CA . LYS A 1 76 ? -12.182 4.873 25.132 1.00 34.56 101 LYS A CA 1
ATOM 1216 C C . LYS A 1 76 ? -12.562 3.457 25.555 1.00 34.19 101 LYS A C 1
ATOM 1217 O O . LYS A 1 76 ? -13.702 3.241 25.978 1.00 36.18 101 LYS A O 1
ATOM 1236 N N . MET A 1 77 ? -11.642 2.497 25.465 1.00 31.55 102 MET A N 1
ATOM 1237 C CA . MET A 1 77 ? -11.940 1.132 25.885 1.00 30.33 102 MET A CA 1
ATOM 1238 C C . MET A 1 77 ? -12.423 1.119 27.329 1.00 30.99 102 MET A C 1
ATOM 1239 O O . MET A 1 77 ? -11.902 1.854 28.172 1.00 29.66 102 MET A O 1
ATOM 1253 N N . SER A 1 78 ? -13.397 0.243 27.626 1.00 31.53 103 SER A N 1
ATOM 1254 C CA . SER A 1 78 ? -13.979 0.194 28.961 1.00 32.40 103 SER A CA 1
ATOM 1255 C C . SER A 1 78 ? -14.104 -1.190 29.596 1.00 31.93 103 SER A C 1
ATOM 1256 O O . SER A 1 78 ? -14.342 -1.253 30.810 1.00 31.75 103 SER A O 1
ATOM 1264 N N . CYS A 1 79 ? -13.936 -2.286 28.847 1.00 31.62 104 CYS A N 1
ATOM 1265 C CA . CYS A 1 79 ? -14.256 -3.611 29.368 1.00 31.38 104 CYS A CA 1
ATOM 1266 C C . CYS A 1 79 ? -13.400 -4.703 28.737 1.00 29.25 104 CYS A C 1
ATOM 1267 O O . CYS A 1 79 ? -13.084 -4.645 27.544 1.00 28.81 104 CYS A O 1
ATOM 1275 N N . ILE A 1 80 ? -13.047 -5.694 29.558 1.00 26.48 105 ILE A N 1
ATOM 1276 C CA . ILE A 1 80 ? -12.485 -6.971 29.134 1.00 25.58 105 ILE A CA 1
ATOM 1277 C C . ILE A 1 80 ? -13.408 -8.059 29.659 1.00 26.38 105 ILE A C 1
ATOM 1278 O O . ILE A 1 80 ? -13.771 -8.045 30.843 1.00 27.37 105 ILE A O 1
ATOM 1294 N N . ARG A 1 81 ? -13.785 -8.997 28.791 1.00 27.11 106 ARG A N 1
ATOM 1295 C CA . ARG A 1 81 ? -14.651 -10.114 29.157 1.00 26.98 106 ARG A CA 1
ATOM 1296 C C . ARG A 1 81 ? -13.908 -11.416 28.897 1.00 27.76 106 ARG A C 1
ATOM 1297 O O . ARG A 1 81 ? -13.490 -11.685 27.764 1.00 28.34 106 ARG A O 1
ATOM 1318 N N . VAL A 1 82 ? -13.755 -12.225 29.943 1.00 27.50 107 VAL A N 1
ATOM 1319 C CA . VAL A 1 82 ? -13.021 -13.482 29.874 1.00 28.13 107 VAL A CA 1
ATOM 1320 C C . VAL A 1 82 ? -13.997 -14.625 30.104 1.00 29.31 107 VAL A C 1
ATOM 1321 O O . VAL A 1 82 ? -14.740 -14.620 31.091 1.00 30.13 107 VAL A O 1
ATOM 1334 N N . THR A 1 83 ? -13.952 -15.630 29.237 1.00 30.08 108 THR A N 1
ATOM 1335 C CA . THR A 1 83 ? -14.768 -16.828 29.388 1.00 30.66 108 THR A CA 1
ATOM 1336 C C . THR A 1 83 ? -13.862 -18.051 29.392 1.00 30.29 108 THR A C 1
ATOM 1337 O O . THR A 1 83 ? -12.987 -18.184 28.531 1.00 30.80 108 THR A O 1
ATOM 1348 N N . ILE A 1 84 ? -14.061 -18.924 30.378 1.00 29.30 109 ILE A N 1
ATOM 1349 C CA . ILE A 1 84 ? -13.333 -20.183 30.502 1.00 29.31 109 ILE A CA 1
ATOM 1350 C C . ILE A 1 84 ? -14.371 -21.298 30.548 1.00 29.90 109 ILE A C 1
ATOM 1351 O O . ILE A 1 84 ? -15.267 -21.284 31.404 1.00 32.19 109 ILE A O 1
ATOM 1367 N N . ASP A 1 85 ? -14.258 -22.248 29.620 1.00 31.63 110 ASP A N 1
ATOM 1368 C CA . ASP A 1 85 ? -15.198 -23.358 29.477 1.00 33.11 110 ASP A CA 1
ATOM 1369 C C . ASP A 1 85 ? -14.418 -24.664 29.432 1.00 33.73 110 ASP A C 1
ATOM 1370 O O . ASP A 1 85 ? -14.050 -25.150 28.354 1.00 33.51 110 ASP A O 1
ATOM 1379 N N . PRO A 1 86 ? -14.141 -25.262 30.589 1.00 32.00 111 PRO A N 1
ATOM 1380 C CA . PRO A 1 86 ? -13.360 -26.506 30.579 1.00 32.69 111 PRO A CA 1
ATOM 1381 C C . PRO A 1 86 ? -14.038 -27.632 29.839 1.00 34.94 111 PRO A C 1
ATOM 1382 O O . PRO A 1 86 ? -13.354 -28.438 29.191 1.00 36.59 111 PRO A O 1
ATOM 1393 N N . GLU A 1 87 ? -15.367 -27.715 29.895 1.00 37.77 112 GLU A N 1
ATOM 1394 C CA . GLU A 1 87 ? -16.030 -28.883 29.332 1.00 41.40 112 GLU A CA 1
ATOM 1395 C C . GLU A 1 87 ? -15.829 -28.954 27.824 1.00 41.58 112 GLU A C 1
ATOM 1396 O O . GLU A 1 87 ? -15.670 -30.045 27.267 1.00 42.74 112 GLU A O 1
ATOM 1408 N N . ASN A 1 88 ? -15.839 -27.808 27.142 1.00 39.68 113 ASN A N 1
ATOM 1409 C CA . ASN A 1 88 ? -15.612 -27.774 25.706 1.00 38.45 113 ASN A CA 1
ATOM 1410 C C . ASN A 1 88 ? -14.209 -27.311 25.335 1.00 35.95 113 ASN A C 1
ATOM 1411 O O . ASN A 1 88 ? -13.945 -27.071 24.153 1.00 36.20 113 ASN A O 1
ATOM 1422 N N . ASN A 1 89 ? -13.321 -27.170 26.320 1.00 34.20 114 ASN A N 1
ATOM 1423 C CA . ASN A 1 89 ? -11.931 -26.741 26.140 1.00 33.35 114 ASN A CA 1
ATOM 1424 C C . ASN A 1 89 ? -11.836 -25.454 25.317 1.00 32.32 114 ASN A C 1
ATOM 1425 O O . ASN A 1 89 ? -11.172 -25.383 24.277 1.00 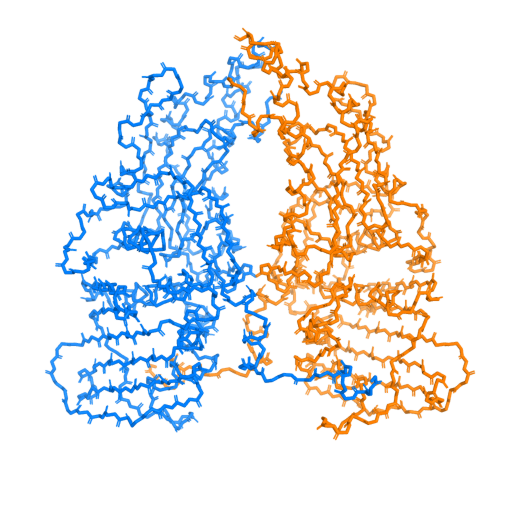31.43 114 ASN A O 1
ATOM 1436 N N . LEU A 1 90 ? -12.489 -24.416 25.833 1.00 30.81 115 LEU A N 1
ATOM 1437 C CA . LEU A 1 90 ? -12.653 -23.153 25.131 1.00 32.50 115 LEU A CA 1
ATOM 1438 C C . LEU A 1 90 ? -12.306 -22.007 26.059 1.00 30.13 115 LEU A C 1
ATOM 1439 O O . LEU A 1 90 ? -12.823 -21.939 27.179 1.00 31.29 115 LEU A O 1
ATOM 1455 N N . ILE A 1 91 ? -11.443 -21.113 25.593 1.00 27.28 116 ILE A N 1
ATOM 1456 C CA . ILE A 1 91 ? -11.165 -19.854 26.269 1.00 25.59 116 ILE A CA 1
ATOM 1457 C C . ILE A 1 91 ? -11.472 -18.732 25.295 1.00 26.24 116 ILE A C 1
ATOM 1458 O O . ILE A 1 91 ? -11.114 -18.808 24.115 1.00 26.60 116 ILE A O 1
ATOM 1474 N N . SER A 1 92 ? -12.136 -17.695 25.784 1.00 27.46 117 SER A N 1
ATOM 1475 C CA . SER A 1 92 ? -12.471 -16.554 24.955 1.00 27.77 117 SER A CA 1
ATOM 1476 C C . SER A 1 92 ? -12.163 -15.263 25.697 1.00 27.59 117 SER A C 1
ATOM 1477 O O . SER A 1 92 ? -12.534 -15.112 26.864 1.00 29.74 117 SER A O 1
ATOM 1485 N N . ILE A 1 93 ? -11.502 -14.328 25.015 1.00 26.18 118 ILE A N 1
ATOM 1486 C CA . ILE A 1 93 ? -11.156 -13.031 25.601 1.00 26.42 118 ILE A CA 1
ATOM 1487 C C . ILE A 1 93 ? -11.604 -11.921 24.653 1.00 27.91 118 ILE A C 1
ATOM 1488 O O . ILE A 1 93 ? -11.163 -11.858 23.500 1.00 28.17 118 ILE A O 1
ATOM 1504 N N . TRP A 1 94 ? -12.473 -11.045 25.150 1.00 27.65 119 TRP A N 1
ATOM 1505 C CA . TRP A 1 94 ? -13.137 -9.995 24.383 1.00 28.13 119 TRP A CA 1
ATOM 1506 C C . TRP A 1 94 ? -12.758 -8.647 24.976 1.00 27.98 119 TRP A C 1
ATOM 1507 O O . TRP A 1 94 ? -12.626 -8.519 26.195 1.00 29.57 119 TRP A O 1
ATOM 1528 N N . ASN A 1 95 ? -12.552 -7.644 24.125 1.00 27.57 120 ASN A N 1
ATOM 1529 C CA . ASN A 1 95 ? -12.339 -6.287 24.611 1.00 27.64 120 ASN A CA 1
ATOM 1530 C C . ASN A 1 95 ? -13.026 -5.313 23.665 1.00 30.94 120 ASN A C 1
ATOM 1531 O O . ASN A 1 95 ? -13.265 -5.625 22.495 1.00 33.32 120 ASN A O 1
ATOM 1542 N N . ASN A 1 96 ? -13.346 -4.120 24.171 1.00 31.86 121 ASN A N 1
ATOM 1543 C CA . ASN A 1 96 ? -13.895 -3.081 23.311 1.00 31.89 121 ASN A CA 1
ATOM 1544 C C . ASN A 1 96 ? -12.835 -1.984 23.126 1.00 32.24 121 ASN A C 1
ATOM 1545 O O . ASN A 1 96 ? -11.636 -2.228 23.306 1.00 33.15 121 ASN A O 1
ATOM 1556 N N . GLY A 1 97 ? -13.256 -0.799 22.724 1.00 32.69 122 GLY A N 1
ATOM 1557 C CA . GLY A 1 97 ? -12.312 0.141 22.146 1.00 34.43 122 GLY A CA 1
ATOM 1558 C C . GLY A 1 97 ? -11.964 -0.274 20.723 1.00 35.82 122 GLY A C 1
ATOM 1559 O O . GLY A 1 97 ? -12.480 -1.245 20.172 1.00 36.37 122 GLY A O 1
ATOM 1563 N N . LYS A 1 98 ? -11.029 0.470 20.137 1.00 36.71 123 LYS A N 1
ATOM 1564 C CA . LYS A 1 98 ? -10.732 0.377 18.710 1.00 37.99 123 LYS A CA 1
ATOM 1565 C C . LYS A 1 98 ? -10.352 -1.029 18.264 1.00 37.90 123 LYS A C 1
ATOM 1566 O O . LYS A 1 98 ? -9.477 -1.673 18.848 1.00 36.86 123 LYS A O 1
ATOM 1585 N N . GLY A 1 99 ? -11.010 -1.487 17.191 1.00 38.21 124 GLY A N 1
ATOM 1586 C CA . GLY A 1 99 ? -10.654 -2.748 16.585 1.00 37.89 124 GLY A CA 1
ATOM 1587 C C . GLY A 1 99 ? -9.419 -2.631 15.724 1.00 38.74 124 GLY A C 1
ATOM 1588 O O . GLY A 1 99 ? -8.852 -1.563 15.516 1.00 40.49 124 GLY A O 1
ATOM 1592 N N . ILE A 1 100 ? -8.966 -3.767 15.213 1.00 37.53 125 ILE A N 1
ATOM 1593 C CA . ILE A 1 100 ? -7.799 -3.791 14.334 1.00 37.48 125 ILE A CA 1
ATOM 1594 C C . ILE A 1 100 ? -8.265 -3.360 12.952 1.00 38.67 125 ILE A C 1
ATOM 1595 O O . ILE A 1 100 ? -9.355 -3.768 12.534 1.00 39.57 125 ILE A O 1
ATOM 1611 N N . PRO A 1 101 ? -7.500 -2.553 12.214 1.00 39.17 126 PRO A N 1
ATOM 1612 C CA . PRO A 1 101 ? -7.976 -2.114 10.890 1.00 40.29 126 PRO A CA 1
ATOM 1613 C C . PRO A 1 101 ? -8.259 -3.308 9.989 1.00 40.97 126 PRO A C 1
ATOM 1614 O O . PRO A 1 101 ? -7.410 -4.184 9.815 1.00 41.76 126 PRO A O 1
ATOM 1625 N N . VAL A 1 102 ? -9.449 -3.334 9.393 1.00 39.78 127 VAL A N 1
ATOM 1626 C CA . VAL A 1 102 ? -9.858 -4.437 8.516 1.00 40.56 127 VAL A CA 1
ATOM 1627 C C . VAL A 1 102 ? -9.608 -3.965 7.087 1.00 41.19 127 VAL A C 1
ATOM 1628 O O . VAL A 1 102 ? -10.484 -3.417 6.411 1.00 42.08 127 VAL A O 1
ATOM 1641 N N . VAL A 1 103 ? -8.378 -4.190 6.624 1.00 41.90 128 VAL A N 1
ATOM 1642 C CA . VAL A 1 103 ? -7.901 -3.633 5.365 1.00 42.43 128 VAL A CA 1
ATOM 1643 C C . VAL A 1 103 ? -6.652 -4.397 4.959 1.00 42.84 128 VAL A C 1
ATOM 1644 O O . VAL A 1 103 ? -5.957 -4.980 5.798 1.00 40.30 128 VAL A O 1
ATOM 1657 N N . GLU A 1 104 ? -6.359 -4.390 3.662 1.00 43.83 129 GLU A N 1
ATOM 1658 C CA . GLU A 1 104 ? -5.182 -5.067 3.149 1.00 43.86 129 GLU A CA 1
ATOM 1659 C C . GLU A 1 104 ? -3.925 -4.248 3.420 1.00 43.63 129 GLU A C 1
ATOM 1660 O O . GLU A 1 104 ? -3.849 -3.063 3.082 1.00 43.19 129 GLU A O 1
ATOM 1672 N N . HIS A 1 105 ? -2.957 -4.882 4.066 1.00 41.87 130 HIS A N 1
ATOM 1673 C CA . HIS A 1 105 ? -1.618 -4.329 4.237 1.00 42.44 130 HIS A CA 1
ATOM 1674 C C . HIS A 1 105 ? -0.910 -4.294 2.889 1.00 44.31 130 HIS A C 1
ATOM 1675 O O . HIS A 1 105 ? -0.709 -5.340 2.264 1.00 45.99 130 HIS A O 1
ATOM 1689 N N . LYS A 1 106 ? -0.512 -3.096 2.446 1.00 44.23 131 LYS A N 1
ATOM 1690 C CA A LYS A 1 106 ? -0.024 -2.939 1.080 0.55 45.04 131 LYS A CA 1
ATOM 1691 C CA B LYS A 1 106 ? -0.026 -2.943 1.078 0.45 43.76 131 LYS A CA 1
ATOM 1692 C C . LYS A 1 106 ? 1.379 -3.504 0.881 1.00 45.45 131 LYS A C 1
ATOM 1693 O O . LYS A 1 106 ? 1.772 -3.761 -0.263 1.00 47.33 131 LYS A O 1
ATOM 1728 N N . VAL A 1 107 ? 2.147 -3.683 1.951 1.00 45.53 132 VAL A N 1
ATOM 1729 C CA . VAL A 1 107 ? 3.507 -4.205 1.831 1.00 45.49 132 VAL A CA 1
ATOM 1730 C C . VAL A 1 107 ? 3.524 -5.724 1.932 1.00 45.44 132 VAL A C 1
ATOM 1731 O O . VAL A 1 107 ? 4.149 -6.408 1.118 1.00 45.81 132 VAL A O 1
ATOM 1744 N N . GLU A 1 108 ? 2.814 -6.276 2.916 1.00 43.92 133 GLU A N 1
ATOM 1745 C CA . GLU A 1 108 ? 2.752 -7.718 3.114 1.00 44.16 133 GLU A CA 1
ATOM 1746 C C . GLU A 1 108 ? 1.652 -8.378 2.294 1.00 46.35 133 GLU A C 1
ATOM 1747 O O . GLU A 1 108 ? 1.596 -9.612 2.239 1.00 45.98 133 GLU A O 1
ATOM 1759 N N . LYS A 1 109 ? 0.782 -7.586 1.663 1.00 49.17 134 LYS A N 1
ATOM 1760 C CA . LYS A 1 109 ? -0.223 -8.089 0.724 1.00 50.55 134 LYS A CA 1
ATOM 1761 C C . LYS A 1 109 ? -1.140 -9.125 1.380 1.00 50.74 134 LYS A C 1
ATOM 1762 O O . LYS A 1 109 ? -1.382 -10.211 0.846 1.00 51.18 134 LYS A O 1
ATOM 1781 N N . MET A 1 110 ? -1.660 -8.773 2.554 1.00 48.97 135 MET A N 1
ATOM 1782 C CA . MET A 1 110 ? -2.703 -9.554 3.209 1.00 48.35 135 MET A CA 1
ATOM 1783 C C . MET A 1 110 ? -3.381 -8.660 4.241 1.00 44.54 135 MET A C 1
ATOM 1784 O O . MET A 1 110 ? -2.849 -7.617 4.634 1.00 44.19 135 MET A O 1
ATOM 1798 N N . TYR A 1 111 ? -4.576 -9.073 4.658 1.00 42.35 136 TYR A N 1
ATOM 1799 C CA . TYR A 1 111 ? -5.358 -8.279 5.596 1.00 40.30 136 TYR A CA 1
ATOM 1800 C C . TYR A 1 111 ? -4.669 -8.206 6.948 1.00 39.41 136 TYR A C 1
ATOM 1801 O O . TYR A 1 111 ? -4.055 -9.173 7.406 1.00 39.71 136 TYR A O 1
ATOM 1819 N N . VAL A 1 112 ? -4.772 -7.043 7.588 1.00 37.37 137 VAL A N 1
ATOM 1820 C CA . VAL A 1 112 ? -3.961 -6.790 8.778 1.00 35.61 137 VAL A CA 1
ATOM 1821 C C . VAL A 1 112 ? -4.212 -7.826 9.865 1.00 35.40 137 VAL A C 1
ATOM 1822 O O . VAL A 1 112 ? -3.233 -8.334 10.439 1.00 35.89 137 VAL A O 1
ATOM 1835 N N . PRO A 1 113 ? -5.454 -8.159 10.225 1.00 34.99 138 PRO A N 1
ATOM 1836 C CA . PRO A 1 113 ? -5.637 -9.159 11.294 1.00 36.46 138 PRO A CA 1
ATOM 1837 C C . PRO A 1 113 ? -4.993 -10.490 10.960 1.00 36.26 138 PRO A C 1
ATOM 1838 O O . PRO A 1 113 ? -4.407 -11.132 11.840 1.00 35.94 138 PRO A O 1
ATOM 1849 N N . ALA A 1 114 ? -5.076 -10.920 9.698 1.00 36.28 139 ALA A N 1
ATOM 1850 C CA . ALA A 1 114 ? -4.470 -12.191 9.315 1.00 36.51 139 ALA A CA 1
ATOM 1851 C C . ALA A 1 114 ? -2.949 -12.113 9.422 1.00 36.43 139 ALA A C 1
ATOM 1852 O O . ALA A 1 114 ? -2.290 -13.089 9.805 1.00 37.05 139 ALA A O 1
ATOM 1859 N N . LEU A 1 115 ? -2.374 -10.948 9.095 1.00 34.90 140 LEU A N 1
ATOM 1860 C CA . LEU A 1 115 ? -0.932 -10.749 9.210 1.00 34.89 140 LEU A CA 1
ATOM 1861 C C . LEU A 1 115 ? -0.455 -10.874 10.648 1.00 33.18 140 LEU A C 1
ATOM 1862 O O . LEU A 1 115 ? 0.514 -11.585 10.938 1.00 34.47 140 LEU A O 1
ATOM 1878 N N . ILE A 1 116 ? -1.078 -10.130 11.558 1.00 30.74 141 ILE A N 1
ATOM 1879 C CA . ILE A 1 116 ? -0.512 -10.008 12.901 1.00 29.39 141 ILE A CA 1
ATOM 1880 C C . ILE A 1 116 ? -0.956 -11.109 13.852 1.00 29.06 141 ILE A C 1
ATOM 1881 O O . ILE A 1 116 ? -0.417 -11.193 14.968 1.00 27.79 141 ILE A O 1
ATOM 1897 N N . PHE A 1 117 ? -1.892 -11.977 13.450 1.00 29.41 142 PHE A N 1
ATOM 1898 C CA . PHE A 1 117 ? -2.207 -13.165 14.237 1.00 29.86 142 PHE A CA 1
ATOM 1899 C C . PHE A 1 117 ? -1.723 -14.467 13.604 1.00 29.62 142 PHE A C 1
ATOM 1900 O O . PHE A 1 117 ? -1.702 -15.496 14.290 1.00 29.08 142 PHE A O 1
ATOM 1917 N N . GLY A 1 118 ? -1.320 -14.450 12.330 1.00 30.29 143 GLY A N 1
ATOM 1918 C CA . GLY A 1 118 ? -0.963 -15.677 11.645 1.00 31.68 143 GLY A CA 1
ATOM 1919 C C . GLY A 1 118 ? 0.439 -15.754 11.072 1.00 31.97 143 GLY A C 1
ATOM 1920 O O . GLY A 1 118 ? 0.809 -16.785 10.497 1.00 32.80 143 GLY A O 1
ATOM 1924 N N . GLN A 1 119 ? 1.218 -14.677 11.206 1.00 31.20 144 GLN A N 1
ATOM 1925 C CA . GLN A 1 119 ? 2.600 -14.627 10.743 1.00 31.01 144 GLN A CA 1
ATOM 1926 C C . GLN A 1 119 ? 3.504 -14.242 11.904 1.00 28.87 144 GLN A C 1
ATOM 1927 O O . GLN A 1 119 ? 3.206 -13.284 12.623 1.00 28.90 144 GLN A O 1
ATOM 1941 N N . LEU A 1 120 ? 4.594 -14.981 12.096 1.00 28.37 145 LEU A N 1
ATOM 1942 C CA . LEU A 1 120 ? 5.516 -14.673 13.183 1.00 28.20 145 LEU A CA 1
ATOM 1943 C C . LEU A 1 120 ? 6.220 -13.338 12.961 1.00 26.72 145 LEU A C 1
ATOM 1944 O O . LEU A 1 120 ? 6.401 -12.883 11.827 1.00 28.93 145 LEU A O 1
ATOM 1960 N N . LEU A 1 121 ? 6.627 -12.717 14.079 1.00 26.70 146 LEU A N 1
ATOM 1961 C CA . LEU A 1 121 ? 7.418 -11.482 14.097 1.00 27.05 146 LEU A CA 1
ATOM 1962 C C . LEU A 1 121 ? 6.654 -10.328 13.449 1.00 27.24 146 LEU A C 1
ATOM 1963 O O . LEU A 1 121 ? 7.162 -9.625 12.571 1.00 28.80 146 LEU A O 1
ATOM 1979 N N . THR A 1 122 ? 5.417 -10.130 13.910 1.00 26.82 147 THR A N 1
ATOM 1980 C CA . THR A 1 122 ? 4.544 -9.058 13.441 1.00 27.04 147 THR A CA 1
ATOM 1981 C C . THR A 1 122 ? 4.025 -8.273 14.638 1.00 26.84 147 THR A C 1
ATOM 1982 O O . THR A 1 122 ? 3.536 -8.866 15.608 1.00 26.88 147 THR A O 1
ATOM 1993 N N . SER A 1 123 ? 4.111 -6.946 14.565 1.00 26.65 148 SER A N 1
ATOM 1994 C CA . SER A 1 123 ? 3.838 -6.148 15.755 1.00 25.67 148 SER A CA 1
ATOM 1995 C C . SER A 1 123 ? 3.646 -4.686 15.392 1.00 26.47 148 SER A C 1
ATOM 1996 O O . SER A 1 123 ? 4.184 -4.203 14.390 1.00 27.02 148 SER A O 1
ATOM 2004 N N . SER A 1 124 ? 2.920 -3.979 16.256 1.00 26.73 149 SER A N 1
ATOM 2005 C CA . SER A 1 124 ? 2.881 -2.520 16.247 1.00 27.81 149 SER A CA 1
ATOM 2006 C C . SER A 1 124 ? 3.874 -1.890 17.225 1.00 27.40 149 SER A C 1
ATOM 2007 O O . SER A 1 124 ? 3.911 -0.650 17.349 1.00 27.62 149 SER A O 1
ATOM 2015 N N . ASN A 1 125 ? 4.707 -2.704 17.874 1.00 27.07 150 ASN A N 1
ATOM 2016 C CA . ASN A 1 125 ? 5.606 -2.259 18.928 1.00 26.49 150 ASN A CA 1
ATOM 2017 C C . ASN A 1 125 ? 7.071 -2.289 18.523 1.00 26.80 150 ASN A C 1
ATOM 2018 O O . ASN A 1 125 ? 7.946 -2.300 19.397 1.00 28.12 150 ASN A O 1
ATOM 2029 N N . TYR A 1 126 ? 7.357 -2.250 17.217 1.00 26.61 151 TYR A N 1
ATOM 2030 C CA . TYR A 1 126 ? 8.727 -2.362 16.736 1.00 28.64 151 TYR A CA 1
ATOM 2031 C C . TYR A 1 126 ? 9.429 -1.013 16.561 1.00 29.92 151 TYR A C 1
ATOM 2032 O O . TYR A 1 126 ? 10.630 -1.000 16.269 1.00 31.01 151 TYR A O 1
ATOM 2050 N N . ASP A 1 127 ? 8.741 0.116 16.755 1.00 29.74 152 ASP A N 1
ATOM 2051 C CA . ASP A 1 127 ? 9.345 1.443 16.604 1.00 30.90 152 ASP A CA 1
ATOM 2052 C C . ASP A 1 127 ? 9.518 2.071 17.986 1.00 31.10 152 ASP A C 1
ATOM 2053 O O . ASP A 1 127 ? 8.588 2.677 18.525 1.00 31.08 152 ASP A O 1
ATOM 2062 N N . ASP A 1 128 ? 10.720 1.951 18.547 1.00 31.71 153 ASP A N 1
ATOM 2063 C CA . ASP A 1 128 ? 10.938 2.423 19.912 1.00 32.56 153 ASP A CA 1
ATOM 2064 C C . ASP A 1 128 ? 11.255 3.917 19.995 1.00 33.13 153 ASP A C 1
ATOM 2065 O O . ASP A 1 128 ? 11.510 4.413 21.103 1.00 33.00 153 ASP A O 1
ATOM 2074 N N . ASP A 1 129 ? 11.196 4.662 18.888 1.00 33.83 154 ASP A N 1
ATOM 2075 C CA . ASP A 1 129 ? 11.048 6.111 19.012 1.00 34.97 154 ASP A CA 1
ATOM 2076 C C . ASP A 1 129 ? 9.697 6.466 19.623 1.00 34.51 154 ASP A C 1
ATOM 2077 O O . ASP A 1 129 ? 9.544 7.552 20.194 1.00 34.73 154 ASP A O 1
ATOM 2086 N N . GLU A 1 130 ? 8.717 5.570 19.502 1.00 33.24 155 GLU A N 1
ATOM 2087 C CA . GLU A 1 130 ? 7.455 5.686 20.220 1.00 32.03 155 GLU A CA 1
ATOM 2088 C C . GLU A 1 130 ? 7.670 5.123 21.620 1.00 28.92 155 GLU A C 1
ATOM 2089 O O . GLU A 1 130 ? 8.024 3.949 21.775 1.00 29.18 155 GLU A O 1
ATOM 2101 N N . LYS A 1 131 ? 7.475 5.950 22.638 1.00 28.25 156 LYS A N 1
ATOM 2102 C CA . LYS A 1 131 ? 7.715 5.519 24.016 1.00 25.99 156 LYS A CA 1
ATOM 2103 C C . LYS A 1 131 ? 6.398 5.011 24.599 1.00 25.26 156 LYS A C 1
ATOM 2104 O O . LYS A 1 131 ? 5.643 5.752 25.229 1.00 28.90 156 LYS A O 1
ATOM 2123 N N . LYS A 1 132 ? 6.139 3.718 24.421 1.00 23.03 157 LYS A N 1
ATOM 2124 C CA . LYS A 1 132 ? 4.860 3.122 24.770 1.00 21.79 157 LYS A CA 1
ATOM 2125 C C . LYS A 1 132 ? 4.924 2.379 26.098 1.00 20.52 157 LYS A C 1
ATOM 2126 O O . LYS A 1 132 ? 5.953 1.811 26.460 1.00 20.82 157 LYS A O 1
ATOM 2145 N N . VAL A 1 133 ? 3.784 2.334 26.792 1.00 18.70 158 VAL A N 1
ATOM 2146 C CA . VAL A 1 133 ? 3.680 1.564 28.029 1.00 17.61 158 VAL A CA 1
ATOM 2147 C C . VAL A 1 133 ? 2.720 0.387 27.848 1.00 17.71 158 VAL A C 1
ATOM 2148 O O . VAL A 1 133 ? 2.077 -0.068 28.805 1.00 18.71 158 VAL A O 1
ATOM 2161 N N . THR A 1 134 ? 2.654 -0.136 26.624 1.00 19.01 159 THR A N 1
ATOM 2162 C CA . THR A 1 134 ? 2.074 -1.444 26.363 1.00 19.41 159 THR A CA 1
ATOM 2163 C C . THR A 1 134 ? 2.993 -2.564 26.849 1.00 18.04 159 THR A C 1
ATOM 2164 O O . THR A 1 134 ? 4.212 -2.402 26.959 1.00 19.94 159 THR A O 1
ATOM 2175 N N . GLY A 1 135 ? 2.390 -3.720 27.136 1.00 18.98 160 GLY A N 1
ATOM 2176 C CA . GLY A 1 135 ? 3.181 -4.898 27.448 1.00 18.87 160 GLY A CA 1
ATOM 2177 C C . GLY A 1 135 ? 3.786 -5.569 26.235 1.00 19.68 160 GLY A C 1
ATOM 2178 O O . GLY A 1 135 ? 4.798 -6.271 26.363 1.00 19.84 160 GLY A O 1
ATOM 2182 N N . GLY A 1 136 ? 3.199 -5.356 25.060 1.00 21.02 161 GLY A N 1
ATOM 2183 C CA . GLY A 1 136 ? 3.718 -5.973 23.851 1.00 20.87 161 GLY A CA 1
ATOM 2184 C C . GLY A 1 136 ? 5.039 -5.373 23.405 1.00 20.88 161 GLY A C 1
ATOM 2185 O O . GLY A 1 136 ? 5.223 -4.151 23.379 1.00 20.34 161 GLY A O 1
ATOM 2189 N N . ARG A 1 137 ? 5.967 -6.259 23.038 1.00 20.50 162 ARG A N 1
ATOM 2190 C CA . ARG A 1 137 ? 7.295 -5.834 22.625 1.00 21.09 162 ARG A CA 1
ATOM 2191 C C . ARG A 1 137 ? 7.816 -6.589 21.405 1.00 21.74 162 ARG A C 1
ATOM 2192 O O . ARG A 1 137 ? 8.450 -5.976 20.542 1.00 23.58 162 ARG A O 1
ATOM 2213 N N . ASN A 1 138 ? 7.568 -7.902 21.305 1.00 21.20 163 ASN A N 1
ATOM 2214 C CA . ASN A 1 138 ? 8.366 -8.739 20.418 1.00 21.78 163 ASN A CA 1
ATOM 2215 C C . ASN A 1 138 ? 7.677 -9.255 19.160 1.00 22.89 163 ASN A C 1
ATOM 2216 O O . ASN A 1 138 ? 8.379 -9.736 18.264 1.00 23.19 163 ASN A O 1
ATOM 2227 N N . GLY A 1 139 ? 6.347 -9.190 19.069 1.00 22.51 164 GLY A N 1
ATOM 2228 C CA . GLY A 1 139 ? 5.632 -9.684 17.903 1.00 23.05 164 GLY A CA 1
ATOM 2229 C C . GLY A 1 139 ? 5.419 -11.177 17.848 1.00 21.96 164 GLY A C 1
ATOM 2230 O O . GLY A 1 139 ? 5.264 -11.722 16.748 1.00 23.25 164 GLY A O 1
ATOM 2234 N N . TYR A 1 140 ? 5.418 -11.855 19.001 1.00 20.90 165 TYR A N 1
ATOM 2235 C CA . TYR A 1 140 ? 5.257 -13.297 19.110 1.00 20.46 165 TYR A CA 1
ATOM 2236 C C . TYR A 1 140 ? 3.960 -13.736 19.780 1.00 20.25 165 TYR A C 1
ATOM 2237 O O . TYR A 1 140 ? 3.361 -14.723 19.351 1.00 21.26 165 TYR A O 1
ATOM 2255 N N . GLY A 1 141 ? 3.533 -13.030 20.834 1.00 19.43 166 GLY A N 1
ATOM 2256 C CA . GLY A 1 141 ? 2.607 -13.605 21.804 1.00 20.59 166 GLY A CA 1
ATOM 2257 C C . GLY A 1 141 ? 1.365 -14.249 21.217 1.00 21.11 166 GLY A C 1
ATOM 2258 O O . GLY A 1 141 ? 0.991 -15.366 21.595 1.00 20.72 166 GLY A O 1
ATOM 2262 N N . ALA A 1 142 ? 0.662 -13.525 20.342 1.00 21.90 167 ALA A N 1
ATOM 2263 C CA . ALA A 1 142 ? -0.595 -14.034 19.800 1.00 22.03 167 ALA A CA 1
ATOM 2264 C C . ALA A 1 142 ? -0.358 -15.233 18.895 1.00 22.70 167 ALA A C 1
ATOM 2265 O O . ALA A 1 142 ? -1.150 -16.189 18.889 1.00 22.75 167 ALA A O 1
ATOM 2272 N N . LYS A 1 143 ? 0.724 -15.196 18.116 1.00 21.73 168 LYS A N 1
ATOM 2273 C CA . LYS A 1 143 ? 1.073 -16.350 17.299 1.00 22.58 168 LYS A CA 1
ATOM 2274 C C . LYS A 1 143 ? 1.462 -17.551 18.153 1.00 21.72 168 LYS A C 1
ATOM 2275 O O . LYS A 1 143 ? 1.208 -18.694 17.758 1.00 23.25 168 LYS A O 1
ATOM 2294 N N . LEU A 1 144 ? 2.101 -17.333 19.307 1.00 20.35 169 LEU A N 1
ATOM 2295 C CA . LEU A 1 144 ? 2.414 -18.466 20.176 1.00 20.15 169 LEU A CA 1
ATOM 2296 C C . LEU A 1 144 ? 1.135 -19.121 20.689 1.00 18.76 169 LEU A C 1
ATOM 2297 O O . LEU A 1 144 ? 1.034 -20.352 20.734 1.00 18.75 169 LEU A O 1
ATOM 2313 N N . CYS A 1 145 ? 0.129 -18.321 21.054 1.00 20.00 170 CYS A N 1
ATOM 2314 C CA . CYS A 1 145 ? -1.137 -18.921 21.465 1.00 20.69 170 CYS A CA 1
ATOM 2315 C C . CYS A 1 145 ? -1.753 -19.728 20.318 1.00 21.12 170 CYS A C 1
ATOM 2316 O O . CYS A 1 145 ? -2.194 -20.865 20.515 1.00 22.23 170 CYS A O 1
ATOM 2324 N N . ASN A 1 146 ? -1.750 -19.165 19.106 1.00 21.84 171 ASN A N 1
ATOM 2325 C CA . ASN A 1 146 ? -2.226 -19.865 17.909 1.00 22.90 171 ASN A CA 1
ATOM 2326 C C . ASN A 1 146 ? -1.498 -21.198 17.717 1.00 23.78 171 ASN A C 1
ATOM 2327 O O . ASN A 1 146 ? -2.135 -22.251 17.556 1.00 23.96 171 ASN A O 1
ATOM 2338 N N . ILE A 1 147 ? -0.162 -21.171 17.769 1.00 22.20 172 ILE A N 1
ATOM 2339 C CA . ILE A 1 147 ? 0.650 -22.369 17.537 1.00 21.89 172 ILE A CA 1
ATOM 2340 C C . ILE A 1 147 ? 0.341 -23.457 18.557 1.00 20.66 172 ILE A C 1
ATOM 2341 O O . ILE A 1 147 ? 0.384 -24.651 18.233 1.00 21.24 172 ILE A O 1
ATOM 2357 N N . PHE A 1 148 ? 0.028 -23.082 19.797 1.00 20.70 173 PHE A N 1
ATOM 2358 C CA . PHE A 1 148 ? -0.278 -24.065 20.832 1.00 20.17 173 PHE A CA 1
ATOM 2359 C C . PHE A 1 148 ? -1.779 -24.260 21.025 1.00 21.64 173 PHE A C 1
ATOM 2360 O O . PHE A 1 148 ? -2.216 -24.715 22.088 1.00 21.49 173 PHE A O 1
ATOM 2377 N N . SER A 1 149 ? -2.564 -23.995 19.972 1.00 22.53 174 SER A N 1
ATOM 2378 C CA . SER A 1 149 ? -3.999 -24.246 19.937 1.00 23.53 174 SER A CA 1
ATOM 2379 C C . SER A 1 149 ? -4.364 -25.185 18.792 1.00 25.51 174 SER A C 1
ATOM 2380 O O . SER A 1 149 ? -3.740 -25.172 17.725 1.00 26.13 174 SER A O 1
ATOM 2388 N N . THR A 1 150 ? -5.395 -26.001 19.020 1.00 25.80 175 THR A N 1
ATOM 2389 C CA . THR A 1 150 ? -5.969 -26.790 17.936 1.00 26.54 175 THR A CA 1
ATOM 2390 C C . THR A 1 150 ? -6.947 -25.974 17.095 1.00 27.24 175 THR A C 1
ATOM 2391 O O . THR A 1 150 ? -7.184 -26.311 15.932 1.00 29.34 175 THR A O 1
ATOM 2402 N N . LYS A 1 151 ? -7.502 -24.904 17.663 1.00 28.22 176 LYS A N 1
ATOM 2403 C CA . LYS A 1 151 ? -8.439 -24.013 16.991 1.00 29.23 176 LYS A CA 1
ATOM 2404 C C . LYS A 1 151 ? -8.207 -22.625 17.574 1.00 28.38 176 LYS A C 1
ATOM 2405 O O . LYS A 1 151 ? -8.158 -22.477 18.798 1.00 27.34 176 LYS A O 1
ATOM 2424 N N . PHE A 1 152 ? -8.060 -21.619 16.713 1.00 28.57 177 PHE A N 1
ATOM 2425 C CA . PHE A 1 152 ? -7.739 -20.259 17.152 1.00 27.56 177 PHE A CA 1
ATOM 2426 C C . PHE A 1 152 ? -8.491 -19.286 16.256 1.00 29.05 177 PHE A C 1
ATOM 2427 O O . PHE A 1 152 ? -8.184 -19.183 15.064 1.00 30.57 177 PHE A O 1
ATOM 2444 N N . THR A 1 153 ? -9.468 -18.572 16.818 1.00 29.37 178 THR A N 1
ATOM 2445 C CA . THR A 1 153 ? -10.331 -17.682 16.050 1.00 30.82 178 THR A CA 1
ATOM 2446 C C . THR A 1 153 ? -10.101 -16.224 16.427 1.00 30.64 178 THR A C 1
ATOM 2447 O O . THR A 1 153 ? -10.067 -15.875 17.614 1.00 30.95 178 THR A O 1
ATOM 2458 N N . VAL A 1 154 ? -9.958 -15.379 15.403 1.00 31.84 179 VAL A N 1
ATOM 2459 C CA . VAL A 1 154 ? -9.824 -13.932 15.549 1.00 31.87 179 VAL A CA 1
ATOM 2460 C C . VAL A 1 154 ? -11.056 -13.273 14.944 1.00 33.66 179 VAL A C 1
ATOM 2461 O O . VAL A 1 154 ? -11.343 -13.471 13.759 1.00 34.48 179 VAL A O 1
ATOM 2474 N N . GLU A 1 155 ? -11.762 -12.472 15.742 1.00 32.90 180 GLU A N 1
ATOM 2475 C CA . GLU A 1 155 ? -12.879 -11.653 15.276 1.00 34.54 180 GLU A CA 1
ATOM 2476 C C . GLU A 1 155 ? -12.603 -10.217 15.709 1.00 35.90 180 GLU A C 1
ATOM 2477 O O . GLU A 1 155 ? -12.306 -9.973 16.880 1.00 35.56 180 GLU A O 1
ATOM 2489 N N . THR A 1 156 ? -12.665 -9.271 14.778 1.00 36.69 181 THR A N 1
ATOM 2490 C CA . THR A 1 156 ? -12.378 -7.882 15.119 1.00 36.82 181 THR A CA 1
ATOM 2491 C C . THR A 1 156 ? -13.148 -6.994 14.156 1.00 38.37 181 THR A C 1
ATOM 2492 O O . THR A 1 156 ? -13.285 -7.323 12.977 1.00 38.31 181 THR A O 1
ATOM 2503 N N . ALA A 1 157 ? -13.656 -5.881 14.670 1.00 37.98 182 ALA A N 1
ATOM 2504 C CA . ALA A 1 157 ? -14.550 -5.003 13.929 1.00 38.14 182 ALA A CA 1
ATOM 2505 C C . ALA A 1 157 ? -14.009 -3.584 13.963 1.00 38.52 182 ALA A C 1
ATOM 2506 O O . ALA A 1 157 ? -13.624 -3.092 15.028 1.00 38.08 182 ALA A O 1
ATOM 2513 N N . SER A 1 158 ? -14.005 -2.923 12.805 1.00 38.14 183 SER A N 1
ATOM 2514 C CA . SER A 1 158 ? -13.390 -1.603 12.643 1.00 38.56 183 SER A CA 1
ATOM 2515 C C . SER A 1 158 ? -14.394 -0.671 11.982 1.00 39.44 183 SER A C 1
ATOM 2516 O O . SER A 1 158 ? -14.605 -0.760 10.772 1.00 40.71 183 SER A O 1
ATOM 2524 N N . ARG A 1 159 ? -14.988 0.231 12.754 1.00 38.11 184 ARG A N 1
ATOM 2525 C CA . ARG A 1 159 ? -15.893 1.197 12.145 1.00 39.32 184 ARG A CA 1
ATOM 2526 C C . ARG A 1 159 ? -15.151 2.095 11.159 1.00 39.67 184 ARG A C 1
ATOM 2527 O O . ARG A 1 159 ? -15.698 2.476 10.119 1.00 39.72 184 ARG A O 1
ATOM 2548 N N . GLU A 1 160 ? -13.893 2.439 11.459 1.00 39.92 185 GLU A N 1
ATOM 2549 C CA . GLU A 1 160 ? -13.146 3.297 10.540 1.00 42.77 185 GLU A CA 1
ATOM 2550 C C . GLU A 1 160 ? -13.161 2.727 9.124 1.00 43.86 185 GLU A C 1
ATOM 2551 O O . GLU A 1 160 ? -13.343 3.464 8.150 1.00 44.52 185 GLU A O 1
ATOM 2563 N N . TYR A 1 161 ? -12.990 1.414 8.992 1.00 43.99 186 TYR A N 1
ATOM 2564 C CA . TYR A 1 161 ? -12.995 0.748 7.694 1.00 44.73 186 TYR A CA 1
ATOM 2565 C C . TYR A 1 161 ? -14.346 0.135 7.349 1.00 44.99 186 TYR A C 1
ATOM 2566 O O . TYR A 1 161 ? -14.487 -0.468 6.280 1.00 46.27 186 TYR A O 1
ATOM 2584 N N . LYS A 1 162 ? -15.337 0.288 8.222 1.00 44.77 187 LYS A N 1
ATOM 2585 C CA . LYS A 1 162 ? -16.697 -0.185 7.976 1.00 44.07 187 LYS A CA 1
ATOM 2586 C C . LYS A 1 162 ? -16.749 -1.675 7.664 1.00 44.19 187 LYS A C 1
ATOM 2587 O O . LYS A 1 162 ? -17.536 -2.119 6.829 1.00 44.74 187 LYS A O 1
ATOM 2606 N N . LYS A 1 163 ? -15.936 -2.464 8.357 1.00 42.40 188 LYS A N 1
ATOM 2607 C CA . LYS A 1 163 ? -15.900 -3.894 8.092 1.00 43.81 188 LYS A CA 1
ATOM 2608 C C . LYS A 1 163 ? -15.570 -4.648 9.369 1.00 43.94 188 LYS A C 1
ATOM 2609 O O . LYS A 1 163 ? -14.922 -4.114 10.271 1.00 43.22 188 LYS A O 1
ATOM 2628 N N . MET A 1 164 ? -16.029 -5.892 9.435 1.00 43.88 189 MET A N 1
ATOM 2629 C CA . MET A 1 164 ? -15.634 -6.833 10.473 1.00 43.93 189 MET A CA 1
ATOM 2630 C C . MET A 1 164 ? -14.923 -8.013 9.820 1.00 42.49 189 MET A C 1
ATOM 2631 O O . MET A 1 164 ? -15.312 -8.460 8.735 1.00 41.10 189 MET A O 1
ATOM 2645 N N . PHE A 1 165 ? -13.884 -8.507 10.499 1.00 39.25 190 PHE A N 1
ATOM 2646 C CA . PHE A 1 165 ? -13.017 -9.590 10.046 1.00 38.19 190 PHE A CA 1
ATOM 2647 C C . PHE A 1 165 ? -13.208 -10.795 10.958 1.00 37.69 190 PHE A C 1
ATOM 2648 O O . PHE A 1 165 ? -13.270 -10.645 12.182 1.00 37.50 190 PHE A O 1
ATOM 2665 N N . LYS A 1 166 ? -13.273 -11.993 10.372 1.00 37.41 191 LYS A N 1
ATOM 2666 C CA . LYS A 1 166 ? -13.260 -13.204 11.183 1.00 38.18 191 LYS A CA 1
ATOM 2667 C C . LYS A 1 166 ? -12.551 -14.342 10.464 1.00 38.07 191 LYS A C 1
ATOM 2668 O O . LYS A 1 166 ? -12.832 -14.620 9.295 1.00 38.29 191 LYS A O 1
ATOM 2687 N N . GLN A 1 167 ? -11.648 -15.012 11.174 1.00 36.60 192 GLN A N 1
ATOM 2688 C CA . GLN A 1 167 ? -10.952 -16.147 10.590 1.00 37.46 192 GLN A CA 1
ATOM 2689 C C . GLN A 1 167 ? -10.465 -17.071 11.693 1.00 37.08 192 GLN A C 1
ATOM 2690 O O . GLN A 1 167 ? -10.110 -16.626 12.788 1.00 37.34 192 GLN A O 1
ATOM 2704 N N . THR A 1 168 ? -10.458 -18.363 11.378 1.00 36.53 193 THR A N 1
ATOM 2705 C CA . THR A 1 168 ? -10.046 -19.413 12.300 1.00 37.08 193 THR A CA 1
ATOM 2706 C C . THR A 1 168 ? -8.817 -20.116 11.744 1.00 35.44 193 THR A C 1
ATOM 2707 O O . THR A 1 168 ? -8.782 -20.455 10.555 1.00 38.43 193 THR A O 1
ATOM 2718 N N . TRP A 1 169 ? -7.813 -20.309 12.605 1.00 32.64 194 TRP A N 1
ATOM 2719 C CA . TRP A 1 169 ? -6.646 -21.144 12.351 1.00 31.93 194 TRP A CA 1
ATOM 2720 C C . TRP A 1 169 ? -6.820 -22.481 13.070 1.00 31.99 194 TRP A C 1
ATOM 2721 O O . TRP A 1 169 ? -7.510 -22.569 14.090 1.00 32.27 194 TRP A O 1
ATOM 2742 N N . MET A 1 170 ? -6.218 -23.532 12.514 1.00 32.19 195 MET A N 1
ATOM 2743 C CA . MET A 1 170 ? -6.326 -24.855 13.115 1.00 32.63 195 MET A CA 1
ATOM 2744 C C . MET A 1 170 ? -4.970 -25.545 13.130 1.00 32.13 195 MET A C 1
ATOM 2745 O O . MET A 1 170 ? -4.055 -25.192 12.383 1.00 32.49 195 MET A O 1
ATOM 2759 N N . ASP A 1 171 ? -4.854 -26.548 13.997 1.00 30.62 196 ASP A N 1
ATOM 2760 C CA . ASP A 1 171 ? -3.766 -27.517 13.932 1.00 32.27 196 ASP A CA 1
ATOM 2761 C C . ASP A 1 171 ? -2.404 -26.842 14.113 1.00 30.68 196 ASP A C 1
ATOM 2762 O O . ASP A 1 171 ? -1.498 -26.972 13.283 1.00 31.36 196 ASP A O 1
ATOM 2771 N N . ASN A 1 172 ? -2.268 -26.123 15.228 1.00 27.95 197 ASN A N 1
ATOM 2772 C CA . ASN A 1 172 ? -0.999 -25.492 15.601 1.00 26.41 197 ASN A CA 1
ATOM 2773 C C . ASN A 1 172 ? -0.552 -24.488 14.537 1.00 27.32 197 ASN A C 1
ATOM 2774 O O . ASN A 1 172 ? 0.605 -24.460 14.106 1.00 27.82 197 ASN A O 1
ATOM 2785 N N . MET A 1 173 ? -1.498 -23.635 14.133 1.00 26.54 198 MET A N 1
ATOM 2786 C CA . MET A 1 173 ? -1.299 -22.609 13.104 1.00 29.06 198 MET A CA 1
ATOM 2787 C C . MET A 1 173 ? -0.824 -23.221 11.786 1.00 31.57 198 MET A C 1
ATOM 2788 O O . MET A 1 173 ? -0.167 -22.559 10.981 1.00 33.97 198 MET A O 1
ATOM 2802 N N . GLY A 1 174 ? -1.205 -24.480 11.532 1.00 31.28 199 GLY A N 1
ATOM 2803 C CA . GLY A 1 174 ? -0.807 -25.167 10.311 1.00 33.01 199 GLY A CA 1
ATOM 2804 C C . GLY A 1 174 ? -1.705 -24.898 9.127 1.00 36.43 199 GLY A C 1
ATOM 2805 O O . GLY A 1 174 ? -1.293 -25.111 7.981 1.00 38.60 199 GLY A O 1
ATOM 2809 N N . ARG A 1 175 ? -2.923 -24.434 9.380 1.00 37.35 200 ARG A N 1
ATOM 2810 C CA . ARG A 1 175 ? -3.843 -24.078 8.312 1.00 38.84 200 ARG A CA 1
ATOM 2811 C C . ARG A 1 175 ? -4.831 -23.056 8.851 1.00 39.02 200 ARG A C 1
ATOM 2812 O O . ARG A 1 175 ? -4.911 -22.812 10.058 1.00 37.09 200 ARG A O 1
ATOM 2833 N N . ALA A 1 176 ? -5.580 -22.453 7.931 1.00 40.79 201 ALA A N 1
ATOM 2834 C CA . ALA A 1 176 ? -6.631 -21.510 8.269 1.00 40.74 201 ALA A CA 1
ATOM 2835 C C . ALA A 1 176 ? -7.870 -21.830 7.447 1.00 41.40 201 ALA A C 1
ATOM 2836 O O . ALA A 1 176 ? -7.779 -22.345 6.326 1.00 42.97 201 ALA A O 1
ATOM 2843 N N . GLY A 1 177 ? -9.033 -21.548 8.027 1.00 41.64 202 GLY A N 1
ATOM 2844 C CA . GLY A 1 177 ? -10.287 -21.662 7.319 1.00 42.77 202 GLY A CA 1
ATOM 2845 C C . GLY A 1 177 ? -10.567 -20.404 6.523 1.00 43.59 202 GLY A C 1
ATOM 2846 O O . GLY A 1 177 ? -9.731 -19.506 6.408 1.00 44.39 202 GLY A O 1
ATOM 2850 N N . GLU A 1 178 ? -11.780 -20.346 5.962 1.00 42.83 203 GLU A N 1
ATOM 2851 C CA . GLU A 1 178 ? -12.187 -19.220 5.127 1.00 44.40 203 GLU A CA 1
ATOM 2852 C C . GLU A 1 178 ? -12.243 -17.923 5.927 1.00 46.14 203 GLU A C 1
ATOM 2853 O O . GLU A 1 178 ? -12.727 -17.893 7.061 1.00 48.43 203 GLU A O 1
ATOM 2865 N N . MET A 1 179 ? -11.746 -16.843 5.321 1.00 45.74 204 MET A N 1
ATOM 2866 C CA . MET A 1 179 ? -11.837 -15.512 5.915 1.00 46.44 204 MET A CA 1
ATOM 2867 C C . MET A 1 179 ? -13.220 -14.937 5.630 1.00 46.90 204 MET A C 1
ATOM 2868 O O . MET A 1 179 ? -13.712 -15.027 4.503 1.00 49.44 204 MET A O 1
ATOM 2882 N N . GLU A 1 180 ? -13.854 -14.366 6.647 1.00 45.61 205 GLU A N 1
ATOM 2883 C CA . GLU A 1 180 ? -15.149 -13.724 6.494 1.00 46.51 205 GLU A CA 1
ATOM 2884 C C . GLU A 1 180 ? -14.988 -12.226 6.696 1.00 45.95 205 GLU A C 1
ATOM 2885 O O . GLU A 1 180 ? -14.453 -11.789 7.717 1.00 44.90 205 GLU A O 1
ATOM 2897 N N . LEU A 1 181 ? -15.424 -11.448 5.712 1.00 45.98 206 LEU A N 1
ATOM 2898 C CA . LEU A 1 181 ? -15.502 -9.998 5.810 1.00 46.85 206 LEU A CA 1
ATOM 2899 C C . LEU A 1 181 ? -16.970 -9.621 5.668 1.00 47.00 206 LEU A C 1
ATOM 2900 O O . LEU A 1 181 ? -17.650 -10.113 4.759 1.00 47.63 206 LEU A O 1
ATOM 2916 N N . LYS A 1 182 ? -17.464 -8.789 6.580 1.00 45.93 207 LYS A N 1
ATOM 2917 C CA . LYS A 1 182 ? -18.841 -8.324 6.542 1.00 47.22 207 LYS A CA 1
ATOM 2918 C C . LYS A 1 182 ? -18.888 -6.825 6.792 1.00 45.04 207 LYS A C 1
ATOM 2919 O O . LYS A 1 182 ? -18.018 -6.279 7.479 1.00 42.71 207 LYS A O 1
ATOM 2938 N N . PRO A 1 183 ? -19.896 -6.134 6.260 1.00 44.93 208 PRO A N 1
ATOM 2939 C CA . PRO A 1 183 ? -20.066 -4.716 6.602 1.00 44.33 208 PRO A CA 1
ATOM 2940 C C . PRO A 1 183 ? -20.352 -4.536 8.084 1.00 45.44 208 PRO A C 1
ATOM 2941 O O . PRO A 1 183 ? -21.029 -5.351 8.717 1.00 46.32 208 PRO A O 1
ATOM 2952 N N . PHE A 1 184 ? -19.845 -3.431 8.631 1.00 43.63 209 PHE A N 1
ATOM 2953 C CA . PHE A 1 184 ? -19.932 -3.155 10.059 1.00 44.41 209 PHE A CA 1
ATOM 2954 C C . PHE A 1 184 ? -19.966 -1.646 10.254 1.00 45.67 209 PHE A C 1
ATOM 2955 O O . PHE A 1 184 ? -19.189 -0.919 9.630 1.00 46.82 209 PHE A O 1
ATOM 2972 N N . ASN A 1 185 ? -20.874 -1.179 11.117 1.00 45.65 210 ASN A N 1
ATOM 2973 C CA . ASN A 1 185 ? -20.934 0.241 11.454 1.00 46.86 210 ASN A CA 1
ATOM 2974 C C . ASN A 1 185 ? -21.369 0.428 12.909 1.00 48.26 210 ASN A C 1
ATOM 2975 O O . ASN A 1 185 ? -22.121 1.352 13.235 1.00 50.34 210 ASN A O 1
ATOM 2986 N N . GLY A 1 186 ? -20.879 -0.429 13.800 1.00 46.96 211 GLY A N 1
ATOM 2987 C CA . GLY A 1 186 ? -21.247 -0.334 15.197 1.00 45.82 211 GLY A CA 1
ATOM 2988 C C . GLY A 1 186 ? -20.055 -0.005 16.071 1.00 45.13 211 GLY A C 1
ATOM 2989 O O . GLY A 1 186 ? -19.104 0.629 15.603 1.00 45.16 211 GLY A O 1
ATOM 2993 N N . GLU A 1 187 ? -20.081 -0.446 17.328 1.00 44.71 212 GLU A N 1
ATOM 2994 C CA . GLU A 1 187 ? -19.000 -0.184 18.269 1.00 43.24 212 GLU A CA 1
ATOM 2995 C C . GLU A 1 187 ? -17.907 -1.240 18.126 1.00 40.37 212 GLU A C 1
ATOM 2996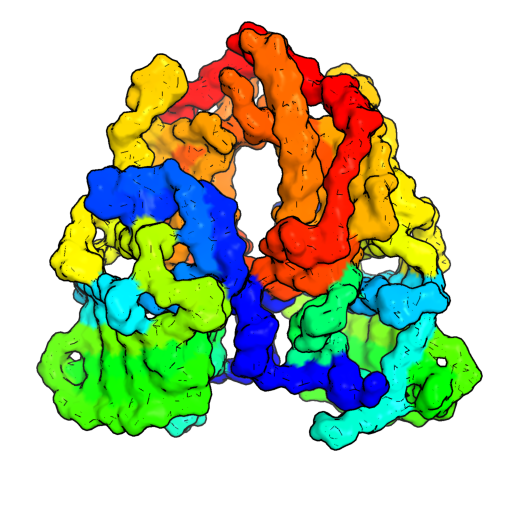 O O . GLU A 1 187 ? -18.184 -2.439 18.217 1.00 39.68 212 GLU A O 1
ATOM 3008 N N . ASP A 1 188 ? -16.664 -0.788 17.941 1.00 39.14 213 ASP A N 1
ATOM 3009 C CA . ASP A 1 188 ? -15.536 -1.687 17.721 1.00 36.70 213 ASP A CA 1
ATOM 3010 C C . ASP A 1 188 ? -15.330 -2.670 18.877 1.00 35.84 213 ASP A C 1
ATOM 3011 O O . ASP A 1 188 ? -15.575 -2.354 20.042 1.00 35.23 213 ASP A O 1
ATOM 3020 N N . TYR A 1 189 ? -14.813 -3.858 18.546 1.00 34.95 214 TYR A N 1
ATOM 3021 C CA . TYR A 1 189 ? -14.413 -4.848 19.542 1.00 35.46 214 TYR A CA 1
ATOM 3022 C C . TYR A 1 189 ? -13.430 -5.813 18.891 1.00 34.54 214 TYR A C 1
ATOM 3023 O O . TYR A 1 189 ? -13.308 -5.862 17.664 1.00 34.03 214 TYR A O 1
ATOM 3041 N N . THR A 1 190 ? -12.735 -6.583 19.727 1.00 32.91 215 THR A N 1
ATOM 3042 C CA . THR A 1 190 ? -11.933 -7.719 19.292 1.00 32.70 215 THR A CA 1
ATOM 3043 C C . THR A 1 190 ? -12.227 -8.885 20.225 1.00 32.05 215 THR A C 1
ATOM 3044 O O . THR A 1 190 ? -12.335 -8.705 21.444 1.00 32.28 215 THR A O 1
ATOM 3055 N N . CYS A 1 191 ? -12.360 -10.077 19.648 1.00 31.64 216 CYS A N 1
ATOM 3056 C CA . CYS A 1 191 ? -12.619 -11.283 20.425 1.00 31.90 216 CYS A CA 1
ATOM 3057 C C . CYS A 1 191 ? -11.733 -12.407 19.910 1.00 30.68 216 CYS A C 1
ATOM 3058 O O . CYS A 1 191 ? -11.808 -12.768 18.733 1.00 31.97 216 CYS A O 1
ATOM 3066 N N . ILE A 1 192 ? -10.899 -12.953 20.792 1.00 28.79 217 ILE A N 1
ATOM 3067 C CA . ILE A 1 192 ? -10.000 -14.064 20.484 1.00 28.14 217 ILE A CA 1
ATOM 3068 C C . ILE A 1 192 ? -10.530 -15.312 21.194 1.00 26.74 217 ILE A C 1
ATOM 3069 O O . ILE A 1 192 ? -10.636 -15.334 22.424 1.00 26.78 217 ILE A O 1
ATOM 3085 N N . THR A 1 193 ? -10.875 -16.349 20.437 1.00 27.58 218 THR A N 1
ATOM 3086 C CA . THR A 1 193 ? -11.391 -17.589 21.006 1.00 27.96 218 THR A CA 1
ATOM 3087 C C . THR A 1 193 ? -10.485 -18.745 20.606 1.00 28.40 218 THR A C 1
ATOM 3088 O O . THR A 1 193 ? -10.235 -18.952 19.415 1.00 30.29 218 THR A O 1
ATOM 3099 N N . PHE A 1 194 ? -9.986 -19.498 21.584 1.00 27.13 219 PHE A N 1
ATOM 3100 C CA . PHE A 1 194 ? -9.061 -20.568 21.247 1.00 26.88 219 PHE A CA 1
ATOM 3101 C C . PHE A 1 194 ? -9.301 -21.821 22.069 1.00 25.80 219 PHE A C 1
ATOM 3102 O O . PHE A 1 194 ? -9.799 -21.779 23.195 1.00 25.74 219 PHE A O 1
ATOM 3119 N N . GLN A 1 195 ? -8.950 -22.946 21.465 1.00 25.12 220 GLN A N 1
ATOM 3120 C CA . GLN A 1 195 ? -8.974 -24.240 22.134 1.00 25.97 220 GLN A CA 1
ATOM 3121 C C . GLN A 1 195 ? -7.522 -24.658 22.316 1.00 24.81 220 GLN A C 1
ATOM 3122 O O . GLN A 1 195 ? -6.862 -25.043 21.338 1.00 25.14 220 GLN A O 1
ATOM 3136 N N . PRO A 1 196 ? -6.962 -24.562 23.522 1.00 23.82 221 PRO A N 1
ATOM 3137 C CA . PRO A 1 196 ? -5.547 -24.920 23.707 1.00 23.35 221 PRO A CA 1
ATOM 3138 C C . PRO A 1 196 ? -5.297 -26.375 23.351 1.00 23.41 221 PRO A C 1
ATOM 3139 O O . PRO A 1 196 ? -6.123 -27.245 23.630 1.00 23.89 221 PRO A O 1
ATOM 3150 N N . ASP A 1 197 ? -4.133 -26.643 22.754 1.00 22.76 222 ASP A N 1
ATOM 3151 C CA . ASP A 1 197 ? -3.758 -28.007 22.365 1.00 22.30 222 ASP A CA 1
ATOM 3152 C C . ASP A 1 197 ? -3.184 -28.699 23.596 1.00 22.14 222 ASP A C 1
ATOM 3153 O O . ASP A 1 197 ? -1.975 -28.696 23.847 1.00 21.16 222 ASP A O 1
ATOM 3162 N N . LEU A 1 198 ? -4.082 -29.293 24.384 1.00 22.92 223 LEU A N 1
ATOM 3163 C CA . LEU A 1 198 ? -3.684 -29.844 25.673 1.00 23.04 223 LEU A CA 1
ATOM 3164 C C . LEU A 1 198 ? -2.704 -30.992 25.512 1.00 22.66 223 LEU A C 1
ATOM 3165 O O . LEU A 1 198 ? -1.929 -31.256 26.436 1.00 23.24 223 LEU A O 1
ATOM 3181 N N . SER A 1 199 ? -2.672 -31.645 24.344 1.00 24.12 224 SER A N 1
ATOM 3182 C CA . SER A 1 199 ? -1.685 -32.703 24.134 1.00 25.99 224 SER A CA 1
ATOM 3183 C C . SER A 1 199 ? -0.255 -32.163 24.210 1.00 24.93 224 SER A C 1
ATOM 3184 O O . SER A 1 199 ? 0.651 -32.886 24.643 1.00 25.78 224 SER A O 1
ATOM 3192 N N . LYS A 1 200 ? -0.035 -30.898 23.814 1.00 22.68 225 LYS A N 1
ATOM 3193 C CA . LYS A 1 200 ? 1.300 -30.304 23.876 1.00 22.36 225 LYS A CA 1
ATOM 3194 C C . LYS A 1 200 ? 1.765 -30.079 25.308 1.00 21.30 225 LYS A C 1
ATOM 3195 O O . LYS A 1 200 ? 2.967 -29.903 25.545 1.00 22.75 225 LYS A O 1
ATOM 3214 N N . PHE A 1 201 ? 0.828 -30.067 26.255 1.00 20.29 226 PHE A N 1
ATOM 3215 C CA . PHE A 1 201 ? 1.080 -29.818 27.664 1.00 19.88 226 PHE A CA 1
ATOM 3216 C C . PHE A 1 201 ? 0.854 -31.063 28.514 1.00 19.60 226 PHE A C 1
ATOM 3217 O O . PHE A 1 201 ? 0.893 -30.976 29.744 1.00 22.17 226 PHE A O 1
ATOM 3234 N N . LYS A 1 202 ? 0.618 -32.219 27.882 1.00 19.93 227 LYS A N 1
ATOM 3235 C CA . LYS A 1 202 ? 0.329 -33.474 28.582 1.00 20.60 227 LYS A CA 1
ATOM 3236 C C . LYS A 1 202 ? -0.805 -33.291 29.585 1.00 20.03 227 LYS A C 1
ATOM 3237 O O . LYS A 1 202 ? -0.760 -33.784 30.717 1.00 22.26 227 LYS A O 1
ATOM 3256 N N . MET A 1 203 ? -1.843 -32.585 29.145 1.00 19.04 228 MET A N 1
ATOM 3257 C CA A MET A 1 203 ? -3.024 -32.383 29.959 0.53 19.57 228 MET A CA 1
ATOM 3258 C CA B MET A 1 203 ? -3.034 -32.307 29.929 0.47 19.75 228 MET A CA 1
ATOM 3259 C C . MET A 1 203 ? -4.246 -32.932 29.245 1.00 19.76 228 MET A C 1
ATOM 3260 O O . MET A 1 203 ? -4.258 -33.119 28.022 1.00 21.46 228 MET A O 1
ATOM 3287 N N . GLN A 1 204 ? -5.289 -33.205 30.041 1.00 21.56 229 GLN A N 1
ATOM 3288 C CA . GLN A 1 204 ? -6.544 -33.712 29.511 1.00 23.02 229 GLN A CA 1
ATOM 3289 C C . GLN A 1 204 ? -7.683 -32.705 29.570 1.00 25.65 229 GLN A C 1
ATOM 3290 O O . GLN A 1 204 ? -8.632 -32.828 28.787 1.00 28.02 229 GLN A O 1
ATOM 3304 N N . SER A 1 205 ? -7.632 -31.740 30.477 1.00 24.51 230 SER A N 1
ATOM 3305 C CA . SER A 1 205 ? -8.684 -30.740 30.532 1.00 26.73 230 SER A CA 1
ATOM 3306 C C . SER A 1 205 ? -8.163 -29.531 31.288 1.00 26.48 230 SER A C 1
ATOM 3307 O O . SER A 1 205 ? -7.100 -29.571 31.910 1.00 27.07 230 SER A O 1
ATOM 3315 N N . LEU A 1 206 ? -8.932 -28.454 31.238 1.00 26.46 231 LEU A N 1
ATOM 3316 C CA . LEU A 1 206 ? -8.625 -27.268 32.035 1.00 26.23 231 LEU A CA 1
ATOM 3317 C C . LEU A 1 206 ? -9.119 -27.565 33.447 1.00 27.30 231 LEU A C 1
ATOM 3318 O O . LEU A 1 206 ? -10.287 -27.338 33.781 1.00 29.52 231 LEU A O 1
ATOM 3334 N N . ASP A 1 207 ? -8.217 -28.100 34.277 1.00 26.94 232 ASP A N 1
ATOM 3335 C CA . ASP A 1 207 ? -8.561 -28.618 35.596 1.00 27.45 232 ASP A CA 1
ATOM 3336 C C . ASP A 1 207 ? -8.631 -27.493 36.630 1.00 27.35 232 ASP A C 1
ATOM 3337 O O . ASP A 1 207 ? -8.451 -26.311 36.326 1.00 27.81 232 ASP A O 1
ATOM 3346 N N . LYS A 1 208 ? -8.962 -27.880 37.868 1.00 28.10 233 LYS A N 1
ATOM 3347 C CA . LYS A 1 208 ? -9.234 -26.906 38.918 1.00 27.26 233 LYS A CA 1
ATOM 3348 C C . LYS A 1 208 ? -8.066 -25.951 39.119 1.00 25.71 233 LYS A C 1
ATOM 3349 O O . LYS A 1 208 ? -8.273 -24.745 39.300 1.00 25.41 233 LYS A O 1
ATOM 3368 N N . ASP A 1 209 ? -6.833 -26.469 39.116 1.00 24.57 234 ASP A N 1
ATOM 3369 C CA . ASP A 1 209 ? -5.691 -25.620 39.445 1.00 23.26 234 ASP A CA 1
ATOM 3370 C C . ASP A 1 209 ? -5.418 -24.598 38.348 1.00 22.64 234 ASP A C 1
ATOM 3371 O O . ASP A 1 209 ? -5.169 -23.424 38.638 1.00 22.55 234 ASP A O 1
ATOM 3380 N N . ILE A 1 210 ? -5.451 -25.005 37.078 1.00 23.73 235 ILE A N 1
ATOM 3381 C CA . ILE A 1 210 ? -5.180 -24.018 36.035 1.00 22.70 235 ILE A CA 1
ATOM 3382 C C . ILE A 1 210 ? -6.315 -23.000 35.966 1.00 22.30 235 ILE A C 1
ATOM 3383 O O . ILE A 1 210 ? -6.073 -21.805 35.779 1.00 22.06 235 ILE A O 1
ATOM 3399 N N . VAL A 1 211 ? -7.565 -23.433 36.171 1.00 22.85 236 VAL A N 1
ATOM 3400 C CA . VAL A 1 211 ? -8.663 -22.465 36.194 1.00 23.41 236 VAL A CA 1
ATOM 3401 C C . VAL A 1 211 ? -8.461 -21.452 37.318 1.00 22.52 236 VAL A C 1
ATOM 3402 O O . VAL A 1 211 ? -8.683 -20.250 37.129 1.00 21.91 236 VAL A O 1
ATOM 3415 N N . ALA A 1 212 ? -8.025 -21.909 38.497 1.00 22.94 237 ALA A N 1
ATOM 3416 C CA . ALA A 1 212 ? -7.866 -21.002 39.634 1.00 22.90 237 ALA A CA 1
ATOM 3417 C C . ALA A 1 212 ? -6.741 -20.008 39.384 1.00 21.54 237 ALA A C 1
ATOM 3418 O O . ALA A 1 212 ? -6.807 -18.858 39.841 1.00 20.92 237 ALA A O 1
ATOM 3425 N N . LEU A 1 213 ? -5.714 -20.435 38.643 1.00 20.34 238 LEU A N 1
ATOM 3426 C CA . LEU A 1 213 ? -4.651 -19.522 38.239 1.00 18.81 238 LEU A CA 1
ATOM 3427 C C . LEU A 1 213 ? -5.145 -18.509 37.212 1.00 19.18 238 LEU A C 1
ATOM 3428 O O . LEU A 1 213 ? -4.788 -17.326 37.283 1.00 18.44 238 LEU A O 1
ATOM 3444 N N . MET A 1 214 ? -5.945 -18.959 36.237 1.00 19.49 239 MET A N 1
ATOM 3445 C CA . MET A 1 214 ? -6.474 -18.062 35.211 1.00 21.64 239 MET A CA 1
ATOM 3446 C C . MET A 1 214 ? -7.455 -17.057 35.801 1.00 21.64 239 MET A C 1
ATOM 3447 O O . MET A 1 214 ? -7.429 -15.870 35.444 1.00 22.12 239 MET A O 1
ATOM 3461 N N . VAL A 1 215 ? -8.328 -17.511 36.702 1.00 22.61 240 VAL A N 1
ATOM 3462 C CA . VAL A 1 215 ? -9.245 -16.586 37.359 1.00 22.99 240 VAL A CA 1
ATOM 3463 C C . VAL A 1 215 ? -8.463 -15.545 38.149 1.00 21.19 240 VAL A C 1
ATOM 3464 O O . VAL A 1 215 ? -8.768 -14.347 38.084 1.00 21.57 240 VAL A O 1
ATOM 3477 N N . ARG A 1 216 ? -7.423 -15.970 38.881 1.00 19.99 241 ARG A N 1
ATOM 3478 C CA . ARG A 1 216 ? -6.625 -14.991 39.621 1.00 19.72 241 ARG A CA 1
ATOM 3479 C C . ARG A 1 216 ? -5.977 -13.988 38.669 1.00 18.67 241 ARG A C 1
ATOM 3480 O O . ARG A 1 216 ? -5.910 -12.794 38.960 1.00 18.64 241 ARG A O 1
ATOM 3501 N N . ARG A 1 217 ? -5.499 -14.456 37.517 1.00 18.89 242 ARG A N 1
ATOM 3502 C CA . ARG A 1 217 ? -4.897 -13.544 36.546 1.00 19.55 242 ARG A CA 1
ATOM 3503 C C . ARG A 1 217 ? -5.901 -12.490 36.072 1.00 19.59 242 ARG A C 1
ATOM 3504 O O . ARG A 1 217 ? -5.531 -11.331 35.843 1.00 19.20 242 ARG A O 1
ATOM 3525 N N . ALA A 1 218 ? -7.168 -12.873 35.900 1.00 19.62 243 ALA A N 1
ATOM 3526 C CA . ALA A 1 218 ? -8.202 -11.891 35.580 1.00 20.60 243 ALA A CA 1
ATOM 3527 C C . ALA A 1 218 ? -8.353 -10.848 36.686 1.00 20.50 243 ALA A C 1
ATOM 3528 O O . ALA A 1 218 ? -8.533 -9.654 36.406 1.00 20.43 243 ALA A O 1
ATOM 3535 N N . TYR A 1 219 ? -8.291 -11.277 37.949 1.00 19.74 244 TYR A N 1
ATOM 3536 C CA . TYR A 1 219 ? -8.307 -10.315 39.048 1.00 19.91 244 TYR A CA 1
ATOM 3537 C C . TYR A 1 219 ? -7.086 -9.400 38.997 1.00 19.26 244 TYR A C 1
ATOM 3538 O O . TYR A 1 219 ? -7.199 -8.200 39.276 1.00 20.07 244 TYR A O 1
ATOM 3556 N N . ASP A 1 220 ? -5.911 -9.949 38.631 1.00 18.37 245 ASP A N 1
ATOM 3557 C CA . ASP A 1 220 ? -4.709 -9.131 38.464 1.00 16.99 245 ASP A CA 1
ATOM 3558 C C . ASP A 1 220 ? -4.974 -7.974 37.502 1.00 16.78 245 ASP A C 1
ATOM 3559 O O . ASP A 1 220 ? -4.583 -6.830 37.747 1.00 17.27 245 ASP A O 1
ATOM 3568 N N . ILE A 1 221 ? -5.572 -8.290 36.343 1.00 16.51 246 ILE A N 1
ATOM 3569 C CA . ILE A 1 221 ? -5.852 -7.283 35.314 1.00 18.10 246 ILE A CA 1
ATOM 3570 C C . ILE A 1 221 ? -6.814 -6.233 35.854 1.00 20.47 246 ILE A C 1
ATOM 3571 O O . ILE A 1 221 ? -6.639 -5.029 35.626 1.00 21.53 246 ILE A O 1
ATOM 3587 N N . ALA A 1 222 ? -7.845 -6.673 36.577 1.00 20.66 247 ALA A N 1
ATOM 3588 C CA . ALA A 1 222 ? -8.780 -5.731 37.181 1.00 21.77 247 ALA A CA 1
ATOM 3589 C C . ALA A 1 222 ? -8.059 -4.811 38.161 1.00 21.60 247 ALA A C 1
ATOM 3590 O O . ALA A 1 222 ? -8.409 -3.631 38.296 1.00 23.99 247 ALA A O 1
ATOM 3597 N N . GLY A 1 223 ? -7.048 -5.346 38.868 1.00 20.08 248 GLY A N 1
ATOM 3598 C CA . GLY A 1 223 ? -6.307 -4.528 39.819 1.00 21.48 248 GLY A CA 1
ATOM 3599 C C . GLY A 1 223 ? -5.234 -3.650 39.213 1.00 20.29 248 GLY A C 1
ATOM 3600 O O . GLY A 1 223 ? -4.918 -2.596 39.772 1.00 22.71 248 GLY A O 1
ATOM 3604 N N . SER A 1 224 ? -4.650 -4.053 38.082 1.00 18.31 249 SER A N 1
ATOM 3605 C CA . SER A 1 224 ? -3.483 -3.361 37.552 1.00 18.17 249 SER A CA 1
ATOM 3606 C C . SER A 1 224 ? -3.828 -2.340 36.478 1.00 19.03 249 SER A C 1
ATOM 3607 O O . SER A 1 224 ? -3.038 -1.418 36.254 1.00 20.03 249 SER A O 1
ATOM 3615 N N . THR A 1 225 ? -4.983 -2.468 35.824 1.00 21.04 250 THR A N 1
ATOM 3616 C CA . THR A 1 225 ? -5.424 -1.519 34.814 1.00 23.15 250 THR A CA 1
ATOM 3617 C C . THR A 1 225 ? -6.182 -0.367 35.480 1.00 24.59 250 THR A C 1
ATOM 3618 O O . THR A 1 225 ? -6.548 -0.427 36.653 1.00 27.36 250 THR A O 1
ATOM 3629 N N . LYS A 1 226 ? -6.395 0.705 34.720 1.00 23.83 251 LYS A N 1
ATOM 3630 C CA . LYS A 1 226 ? -7.222 1.828 35.142 1.00 25.67 251 LYS A CA 1
ATOM 3631 C C . LYS A 1 226 ? -8.403 1.953 34.190 1.00 25.21 251 LYS A C 1
ATOM 3632 O O . LYS A 1 226 ? -8.234 1.852 32.971 1.00 26.36 251 LYS A O 1
ATOM 3651 N N . ASP A 1 227 ? -9.600 2.139 34.753 1.00 25.49 252 ASP A N 1
ATOM 3652 C CA . ASP A 1 227 ? -10.801 2.427 33.970 1.00 28.43 252 ASP A CA 1
ATOM 3653 C C . ASP A 1 227 ? -11.137 1.305 32.991 1.00 28.97 252 ASP A C 1
ATOM 3654 O O . ASP A 1 227 ? -11.561 1.555 31.860 1.00 30.25 252 ASP A O 1
ATOM 3663 N N . VAL A 1 228 ? -10.977 0.061 33.437 1.00 27.90 253 VAL A N 1
ATOM 3664 C CA . VAL A 1 228 ? -11.424 -1.115 32.696 1.00 27.29 253 VAL A CA 1
ATOM 3665 C C . VAL A 1 228 ? -12.181 -2.015 33.662 1.00 27.29 253 VAL A C 1
ATOM 3666 O O . VAL A 1 228 ? -11.621 -2.434 34.683 1.00 27.51 253 VAL A O 1
ATOM 3679 N N . LYS A 1 229 ? -13.443 -2.310 33.343 1.00 28.36 254 LYS A N 1
ATOM 3680 C CA . LYS A 1 229 ? -14.184 -3.345 34.052 1.00 29.12 254 LYS A CA 1
ATOM 3681 C C . LYS A 1 229 ? -13.788 -4.708 33.494 1.00 28.28 254 LYS A C 1
ATOM 3682 O O . LYS A 1 229 ? -13.627 -4.866 32.279 1.00 29.27 254 LYS A O 1
ATOM 3701 N N . VAL A 1 230 ? -13.650 -5.699 34.375 1.00 27.29 255 VAL A N 1
ATOM 3702 C CA . VAL A 1 230 ? -13.279 -7.055 33.983 1.00 26.74 255 VAL A CA 1
ATOM 3703 C C . VAL A 1 230 ? -14.395 -8.008 34.390 1.00 28.29 255 VAL A C 1
ATOM 3704 O O . VAL A 1 230 ? -14.885 -7.958 35.524 1.00 28.44 255 VAL A O 1
ATOM 3717 N N . PHE A 1 231 ? -14.782 -8.880 33.467 1.00 28.73 256 PHE A N 1
ATOM 3718 C CA . PHE A 1 231 ? -15.787 -9.905 33.706 1.00 29.30 256 PHE A CA 1
ATOM 3719 C C . PHE A 1 231 ? -15.147 -11.274 33.547 1.00 29.79 256 PHE A C 1
ATOM 3720 O O . PHE A 1 231 ? -14.280 -11.460 32.689 1.00 30.74 256 PHE A O 1
ATOM 3737 N N . LEU A 1 232 ? -15.573 -12.225 34.375 1.00 28.77 257 LEU A N 1
ATOM 3738 C CA . LEU A 1 232 ? -15.136 -13.614 34.300 1.00 30.83 257 LEU A CA 1
ATOM 3739 C C . LEU A 1 232 ? -16.392 -14.461 34.199 1.00 32.21 257 LEU A C 1
ATOM 3740 O O . LEU A 1 232 ? -17.228 -14.440 35.110 1.00 32.70 257 LEU A O 1
ATOM 3756 N N . ASN A 1 233 ? -16.552 -15.153 33.072 1.00 31.75 258 ASN A N 1
ATOM 3757 C CA . ASN A 1 233 ? -17.741 -15.963 32.805 1.00 32.40 258 ASN A CA 1
ATOM 3758 C C . ASN A 1 233 ? -19.020 -15.174 33.069 1.00 34.71 258 ASN A C 1
ATOM 3759 O O . ASN A 1 233 ? -20.013 -15.703 33.576 1.00 34.71 258 ASN A O 1
ATOM 3770 N N . GLY A 1 234 ? -18.995 -13.893 32.714 1.00 33.35 259 GLY A N 1
ATOM 3771 C CA . GLY A 1 234 ? -20.173 -13.058 32.755 1.00 33.99 259 GLY A CA 1
ATOM 3772 C C . GLY A 1 234 ? -20.450 -12.381 34.077 1.00 34.74 259 GLY A C 1
ATOM 3773 O O . GLY A 1 234 ? -21.462 -11.676 34.193 1.00 35.61 259 GLY A O 1
ATOM 3777 N N . ASN A 1 235 ? -19.596 -12.569 35.075 1.00 33.27 260 ASN A N 1
ATOM 3778 C CA . ASN A 1 235 ? -19.758 -11.937 36.375 1.00 33.53 260 ASN A CA 1
ATOM 3779 C C . ASN A 1 235 ? -18.697 -10.866 36.547 1.00 32.92 260 ASN A C 1
ATOM 3780 O O . ASN A 1 235 ? -17.507 -11.134 36.354 1.00 32.84 260 ASN A O 1
ATOM 3791 N N . LYS A 1 236 ? -19.131 -9.661 36.908 1.00 31.51 261 LYS A N 1
ATOM 3792 C CA . LYS A 1 236 ? -18.204 -8.555 37.093 1.00 32.18 261 LYS A CA 1
ATOM 3793 C C . LYS A 1 236 ? -17.310 -8.804 38.304 1.00 32.55 261 LYS A C 1
ATOM 3794 O O . LYS A 1 236 ? -17.798 -9.147 39.385 1.00 33.95 261 LYS A O 1
ATOM 3813 N N . LEU A 1 237 ? -15.988 -8.632 38.124 1.00 31.18 262 LEU A N 1
ATOM 3814 C CA . LEU A 1 237 ? -15.051 -8.773 39.242 1.00 31.00 262 LEU A CA 1
ATOM 3815 C C . LEU A 1 237 ? -15.107 -7.534 40.132 1.00 31.79 262 LEU A C 1
ATOM 3816 O O . LEU A 1 237 ? -14.958 -6.412 39.634 1.00 33.78 262 LEU A O 1
ATOM 3832 N N . PRO A 1 238 ? -15.305 -7.696 41.450 1.00 33.44 263 PRO A N 1
ATOM 3833 C CA . PRO A 1 238 ? -15.492 -6.535 42.342 1.00 35.31 263 PRO A CA 1
ATOM 3834 C C . PRO A 1 238 ? -14.159 -5.948 42.807 1.00 36.62 263 PRO A C 1
ATOM 3835 O O . PRO A 1 238 ? -13.846 -5.913 44.002 1.00 40.43 263 PRO A O 1
ATOM 3846 N N . VAL A 1 239 ? -13.359 -5.502 41.850 1.00 34.40 264 VAL A N 1
ATOM 3847 C CA . VAL A 1 239 ? -12.080 -4.868 42.124 1.00 33.53 264 VAL A CA 1
ATOM 3848 C C . VAL A 1 239 ? -12.184 -3.428 41.660 1.00 34.76 264 VAL A C 1
ATOM 3849 O O . VAL A 1 239 ? -12.710 -3.154 40.573 1.00 36.69 264 VAL A O 1
ATOM 3862 N N . LYS A 1 240 ? -11.708 -2.507 42.484 1.00 34.00 265 LYS A N 1
ATOM 3863 C CA . LYS A 1 240 ? -11.681 -1.110 42.074 1.00 39.70 265 LYS A CA 1
ATOM 3864 C C . LYS A 1 240 ? -10.257 -0.785 41.640 1.00 40.46 265 LYS A C 1
ATOM 3865 O O . LYS A 1 240 ? -9.892 -1.014 40.483 1.00 44.34 265 LYS A O 1
ATOM 3884 N N . GLY A 1 241 ? -9.428 -0.295 42.557 1.00 37.19 266 GLY A N 1
ATOM 3885 C CA . GLY A 1 241 ? -8.056 0.036 42.251 1.00 30.40 266 GLY A CA 1
ATOM 3886 C C . GLY A 1 241 ? -7.067 -1.021 42.710 1.00 26.47 266 GLY A C 1
ATOM 3887 O O . GLY A 1 241 ? -7.419 -2.110 43.167 1.00 27.81 266 GLY A O 1
ATOM 3891 N N . PHE A 1 242 ? -5.789 -0.679 42.578 1.00 23.57 267 PHE A N 1
ATOM 3892 C CA . PHE A 1 242 ? -4.742 -1.594 43.017 1.00 21.97 267 PHE A CA 1
ATOM 3893 C C . PHE A 1 242 ? -4.785 -1.813 44.522 1.00 23.68 267 PHE A C 1
ATOM 3894 O O . PHE A 1 242 ? -4.494 -2.917 44.990 1.00 22.49 267 PHE A O 1
ATOM 3911 N N . ARG A 1 243 ? -5.142 -0.789 45.300 1.00 25.45 268 ARG A N 1
ATOM 3912 C CA A ARG A 1 243 ? -5.183 -0.959 46.748 0.43 26.53 268 ARG A CA 1
ATOM 3913 C CA B ARG A 1 243 ? -5.172 -0.968 46.748 0.57 26.02 268 ARG A CA 1
ATOM 3914 C C . ARG A 1 243 ? -6.215 -2.011 47.142 1.00 25.76 268 ARG A C 1
ATOM 3915 O O . ARG A 1 243 ? -5.959 -2.848 48.014 1.00 26.08 268 ARG A O 1
ATOM 3956 N N . SER A 1 244 ? -7.391 -1.997 46.496 1.00 25.43 269 SER A N 1
ATOM 3957 C CA . SER A 1 244 ? -8.402 -3.007 46.810 1.00 26.76 269 SER A CA 1
ATOM 3958 C C . SER A 1 244 ? -7.949 -4.394 46.361 1.00 26.29 269 SER A C 1
ATOM 3959 O O . SER A 1 244 ? -8.321 -5.402 46.976 1.00 27.21 269 SER A O 1
ATOM 3967 N N . TYR A 1 245 ? -7.117 -4.464 45.320 1.00 23.76 270 TYR A N 1
ATOM 3968 C CA . TYR A 1 245 ? -6.561 -5.744 44.892 1.00 21.93 270 TYR A CA 1
ATOM 3969 C C . TYR A 1 245 ? -5.594 -6.273 45.943 1.00 21.59 270 TYR A C 1
ATOM 3970 O O . TYR A 1 245 ? -5.689 -7.429 46.368 1.00 21.53 270 TYR A O 1
ATOM 3988 N N . VAL A 1 246 ? -4.660 -5.426 46.381 1.00 20.74 271 VAL A N 1
ATOM 3989 C CA . VAL A 1 246 ? -3.710 -5.825 47.412 1.00 21.94 271 VAL A CA 1
ATOM 3990 C C . VAL A 1 246 ? -4.438 -6.252 48.677 1.00 24.25 271 VAL A C 1
ATOM 3991 O O . VAL A 1 246 ? -3.993 -7.174 49.376 1.00 24.62 271 VAL A O 1
ATOM 4004 N N . ASP A 1 247 ? -5.569 -5.597 48.989 1.00 26.38 272 ASP A N 1
ATOM 4005 C CA A ASP A 1 247 ? -6.309 -5.932 50.200 0.48 28.59 272 ASP A CA 1
ATOM 4006 C CA B ASP A 1 247 ? -6.307 -5.935 50.204 0.52 27.84 272 ASP A CA 1
ATOM 4007 C C . ASP A 1 247 ? -6.809 -7.371 50.169 1.00 28.13 272 ASP A C 1
ATOM 4008 O O . ASP A 1 247 ? -7.005 -7.981 51.223 1.00 29.66 272 ASP A O 1
ATOM 4023 N N . MET A 1 248 ? -7.019 -7.934 48.973 1.00 26.14 273 MET A N 1
ATOM 4024 C CA . MET A 1 248 ? -7.465 -9.323 48.891 1.00 26.96 273 MET A CA 1
ATOM 4025 C C . MET A 1 248 ? -6.397 -10.279 49.406 1.00 26.65 273 MET A C 1
ATOM 4026 O O . MET A 1 248 ? -6.722 -11.372 49.889 1.00 28.66 273 MET A O 1
ATOM 4040 N N . TYR A 1 249 ? -5.125 -9.885 49.314 1.00 23.63 274 TYR A N 1
ATOM 4041 C CA . TYR A 1 249 ? -4.042 -10.702 49.842 1.00 22.49 274 TYR A CA 1
ATOM 4042 C C . TYR A 1 249 ? -3.859 -10.525 51.343 1.00 25.39 274 TYR A C 1
ATOM 4043 O O . TYR A 1 249 ? -3.489 -11.474 52.044 1.00 28.59 274 TYR A O 1
ATOM 4061 N N . LEU A 1 250 ? -4.071 -9.305 51.844 1.00 26.01 275 LEU A N 1
ATOM 4062 C CA . LEU A 1 250 ? -3.636 -8.929 53.181 1.00 27.74 275 LEU A CA 1
ATOM 4063 C C . LEU A 1 250 ? -4.764 -8.806 54.195 1.00 31.92 275 LEU A C 1
ATOM 4064 O O . LEU A 1 250 ? -4.480 -8.753 55.397 1.00 32.65 275 LEU A O 1
ATOM 4080 N N . LYS A 1 251 ? -6.019 -8.765 53.755 1.00 36.76 276 LYS A N 1
ATOM 4081 C CA . LYS A 1 251 ? -7.145 -8.602 54.669 1.00 42.38 276 LYS A CA 1
ATOM 4082 C C . LYS A 1 251 ? -7.114 -9.653 55.767 1.00 44.88 276 LYS A C 1
ATOM 4083 O O . LYS A 1 251 ? -7.112 -10.856 55.495 1.00 45.81 276 LYS A O 1
ATOM 4102 N N . ASP A 1 252 ? -7.087 -9.191 57.012 1.00 47.09 277 ASP A N 1
ATOM 4103 C CA . ASP A 1 252 ? -7.153 -10.017 58.208 1.00 49.62 277 ASP A CA 1
ATOM 4104 C C . ASP A 1 252 ? -5.928 -10.901 58.414 1.00 48.38 277 ASP A C 1
ATOM 4105 O O . ASP A 1 252 ? -5.907 -11.672 59.375 1.00 50.50 277 ASP A O 1
ATOM 4114 N N . LYS A 1 253 ? -4.908 -10.823 57.566 1.00 45.43 278 LYS A N 1
ATOM 4115 C CA . LYS A 1 253 ? -3.713 -11.619 57.813 1.00 44.77 278 LYS A CA 1
ATOM 4116 C C . LYS A 1 253 ? -2.991 -11.117 59.062 1.00 43.66 278 LYS A C 1
ATOM 4117 O O . LYS A 1 253 ? -2.973 -9.919 59.359 1.00 42.04 278 LYS A O 1
ATOM 4136 N N . LEU A 1 254 ? -2.393 -12.057 59.796 1.00 43.20 279 LEU A N 1
ATOM 4137 C CA . LEU A 1 254 ? -1.642 -11.781 61.011 1.00 42.89 279 LEU A CA 1
ATOM 4138 C C . LEU A 1 254 ? -0.193 -12.228 60.848 1.00 44.31 279 LEU A C 1
ATOM 4139 O O . LEU A 1 254 ? 0.124 -13.076 60.011 1.00 45.66 279 LEU A O 1
ATOM 4155 N N . ASP A 1 255 ? 0.692 -11.665 61.669 1.00 44.76 280 ASP A N 1
ATOM 4156 C CA . ASP A 1 255 ? 2.051 -12.184 61.740 1.00 47.23 280 ASP A CA 1
ATOM 4157 C C . ASP A 1 255 ? 2.089 -13.371 62.708 1.00 49.93 280 ASP A C 1
ATOM 4158 O O . ASP A 1 255 ? 1.067 -13.790 63.263 1.00 49.16 280 ASP A O 1
ATOM 4167 N N . GLU A 1 256 ? 3.280 -13.941 62.907 1.00 53.23 281 GLU A N 1
ATOM 4168 C CA . GLU A 1 256 ? 3.381 -15.172 63.684 1.00 56.08 281 GLU A CA 1
ATOM 4169 C C . GLU A 1 256 ? 3.005 -14.977 65.146 1.00 56.73 281 GLU A C 1
ATOM 4170 O O . GLU A 1 256 ? 2.640 -15.952 65.813 1.00 57.47 281 GLU A O 1
ATOM 4182 N N . THR A 1 257 ? 3.082 -13.753 65.659 1.00 56.29 282 THR A N 1
ATOM 4183 C CA . THR A 1 257 ? 2.704 -13.470 67.036 1.00 55.72 282 THR A CA 1
ATOM 4184 C C . THR A 1 257 ? 1.243 -13.056 67.173 1.00 53.32 282 THR A C 1
ATOM 4185 O O . THR A 1 257 ? 0.823 -12.667 68.268 1.00 53.99 282 THR A O 1
ATOM 4196 N N . GLY A 1 258 ? 0.463 -13.134 66.098 1.00 50.32 283 GLY A N 1
ATOM 4197 C CA . GLY A 1 258 ? -0.956 -12.854 66.157 1.00 47.60 283 GLY A CA 1
ATOM 4198 C C . GLY A 1 258 ? -1.352 -11.410 65.956 1.00 46.71 283 GLY A C 1
ATOM 4199 O O . GLY A 1 258 ? -2.539 -11.085 66.099 1.00 47.28 283 GLY A O 1
ATOM 4203 N N . ASN A 1 259 ? -0.402 -10.534 65.638 1.00 45.82 284 ASN A N 1
ATOM 4204 C CA . ASN A 1 259 ? -0.684 -9.126 65.405 1.00 46.02 284 ASN A CA 1
ATOM 4205 C C . ASN A 1 259 ? -1.053 -8.906 63.944 1.00 43.08 284 ASN A C 1
ATOM 4206 O O . ASN A 1 259 ? -0.509 -9.561 63.048 1.00 42.14 284 ASN A O 1
ATOM 4217 N N . SER A 1 260 ? -1.981 -7.979 63.713 1.00 41.30 285 SER A N 1
ATOM 4218 C CA . SER A 1 260 ? -2.386 -7.644 62.355 1.00 40.42 285 SER A CA 1
ATOM 4219 C C . SER A 1 260 ? -1.199 -7.100 61.569 1.00 39.46 285 SER A C 1
ATOM 4220 O O . SER A 1 260 ? -0.363 -6.367 62.105 1.00 39.88 285 SER A O 1
ATOM 4228 N N . LEU A 1 261 ? -1.121 -7.469 60.291 1.00 38.23 286 LEU A N 1
ATOM 4229 C CA . LEU A 1 261 ? -0.109 -6.886 59.421 1.00 38.38 286 LEU A CA 1
ATOM 4230 C C . LEU A 1 261 ? -0.357 -5.390 59.248 1.00 38.28 286 LEU A C 1
ATOM 4231 O O . LEU A 1 261 ? -1.486 -4.958 59.006 1.00 39.29 286 LEU A O 1
ATOM 4247 N N . LYS A 1 262 ? 0.701 -4.598 59.394 1.00 37.33 287 LYS A N 1
ATOM 4248 C CA . LYS A 1 262 ? 0.661 -3.171 59.096 1.00 38.20 287 LYS A CA 1
ATOM 4249 C C . LYS A 1 262 ? 0.976 -2.978 57.619 1.00 35.40 287 LYS A C 1
ATOM 4250 O O . LYS A 1 262 ? 1.950 -3.542 57.113 1.00 36.02 287 LYS A O 1
ATOM 4269 N N . VAL A 1 263 ? 0.143 -2.199 56.932 1.00 32.51 288 VAL A N 1
ATOM 4270 C CA . VAL A 1 263 ? 0.212 -2.048 55.482 1.00 31.28 288 VAL A CA 1
ATOM 4271 C C . VAL A 1 263 ? 0.366 -0.571 55.145 1.00 30.89 288 VAL A C 1
ATOM 4272 O O . VAL A 1 263 ? -0.482 0.250 55.522 1.00 32.30 288 VAL A O 1
ATOM 4285 N N . ILE A 1 264 ? 1.442 -0.248 54.428 1.00 28.58 289 ILE A N 1
ATOM 4286 C CA . ILE A 1 264 ? 1.791 1.107 54.022 1.00 30.44 289 ILE A CA 1
ATOM 4287 C C . ILE A 1 264 ? 1.516 1.224 52.529 1.00 29.21 289 ILE A C 1
ATOM 4288 O O . ILE A 1 264 ? 1.940 0.357 51.760 1.00 27.95 289 ILE A O 1
ATOM 4304 N N . HIS A 1 265 ? 0.857 2.309 52.115 1.00 29.71 290 HIS A N 1
ATOM 4305 C CA . HIS A 1 265 ? 0.437 2.489 50.732 1.00 29.91 290 HIS A CA 1
ATOM 4306 C C . HIS A 1 265 ? 0.765 3.882 50.221 1.00 29.25 290 HIS A C 1
ATOM 4307 O O . HIS A 1 265 ? 0.581 4.872 50.932 1.00 31.24 290 HIS A O 1
ATOM 4321 N N . GLU A 1 266 ? 1.222 3.962 48.972 1.00 27.34 291 GLU A N 1
ATOM 4322 C CA . GLU A 1 266 ? 1.274 5.253 48.293 1.00 27.92 291 GLU A CA 1
ATOM 4323 C C . GLU A 1 266 ? 1.051 5.064 46.797 1.00 26.41 291 GLU A C 1
ATOM 4324 O O . GLU A 1 266 ? 1.709 4.235 46.162 1.00 24.81 291 GLU A O 1
ATOM 4336 N N . GLN A 1 267 ? 0.106 5.820 46.247 1.00 26.62 292 GLN A N 1
ATOM 4337 C CA . GLN A 1 267 ? 0.015 6.004 44.800 1.00 26.37 292 GLN A CA 1
ATOM 4338 C C . GLN A 1 267 ? 0.944 7.179 44.520 1.00 27.06 292 GLN A C 1
ATOM 4339 O O . GLN A 1 267 ? 0.594 8.336 44.775 1.00 27.77 292 GLN A O 1
ATOM 4353 N N . VAL A 1 268 ? 2.160 6.866 44.065 1.00 26.17 293 VAL A N 1
ATOM 4354 C CA . VAL A 1 268 ? 3.201 7.878 43.925 1.00 27.52 293 VAL A CA 1
ATOM 4355 C C . VAL A 1 268 ? 2.894 8.799 42.754 1.00 27.92 293 VAL A C 1
ATOM 4356 O O . VAL A 1 268 ? 3.066 10.024 42.841 1.00 29.75 293 VAL A O 1
ATOM 4369 N N . ASN A 1 269 ? 2.456 8.228 41.639 1.00 26.62 294 ASN A N 1
ATOM 4370 C CA . ASN A 1 269 ? 2.004 9.008 40.498 1.00 26.44 294 ASN A CA 1
ATOM 4371 C C . ASN A 1 269 ? 1.169 8.091 39.612 1.00 25.90 294 ASN A C 1
ATOM 4372 O O . ASN A 1 269 ? 0.818 6.972 40.002 1.00 26.21 294 ASN A O 1
ATOM 4383 N N . HIS A 1 270 ? 0.838 8.566 38.418 1.00 25.42 295 HIS A N 1
ATOM 4384 C CA . HIS A 1 270 ? -0.065 7.819 37.556 1.00 25.19 295 HIS A CA 1
ATOM 4385 C C . HIS A 1 270 ? 0.599 6.597 36.931 1.00 23.18 295 HIS A C 1
ATOM 4386 O O . HIS A 1 270 ? -0.093 5.806 36.277 1.00 24.94 295 HIS A O 1
ATOM 4400 N N . ARG A 1 271 ? 1.907 6.406 37.138 1.00 19.97 296 ARG A N 1
ATOM 4401 C CA . ARG A 1 271 ? 2.618 5.249 36.618 1.00 19.03 296 ARG A CA 1
ATOM 4402 C C . ARG A 1 271 ? 3.182 4.338 37.696 1.00 18.71 296 ARG A C 1
ATOM 4403 O O . ARG A 1 271 ? 3.725 3.283 37.353 1.00 19.19 296 ARG A O 1
ATOM 4424 N N . TRP A 1 272 ? 3.039 4.684 38.979 1.00 19.46 297 TRP A N 1
ATOM 4425 C CA . TRP A 1 272 ? 3.597 3.881 40.061 1.00 18.33 297 TRP A CA 1
ATOM 4426 C C . TRP A 1 272 ? 2.692 3.865 41.283 1.00 18.06 297 TRP A C 1
ATOM 4427 O O . TRP A 1 272 ? 2.306 4.925 41.788 1.00 20.02 297 TRP A O 1
ATOM 4448 N N . GLU A 1 273 ? 2.427 2.668 41.806 1.00 17.98 298 GLU A N 1
ATOM 4449 C CA . GLU A 1 273 ? 1.676 2.488 43.047 1.00 19.04 298 GLU A CA 1
ATOM 4450 C C . GLU A 1 273 ? 2.341 1.363 43.831 1.00 18.70 298 GLU A C 1
ATOM 4451 O O . GLU A 1 273 ? 2.707 0.327 43.264 1.00 19.56 298 GLU A O 1
ATOM 4463 N N . VAL A 1 274 ? 2.504 1.583 45.141 1.00 19.36 299 VAL A N 1
ATOM 4464 C CA . VAL A 1 274 ? 3.306 0.728 46.007 1.00 20.21 299 VAL A CA 1
ATOM 4465 C C . VAL A 1 274 ? 2.570 0.434 47.307 1.00 20.82 299 VAL A C 1
ATOM 4466 O O . VAL A 1 274 ? 1.963 1.326 47.911 1.00 22.25 299 VAL A O 1
ATOM 4479 N N . CYS A 1 275 ? 2.631 -0.822 47.741 1.00 18.75 300 CYS A N 1
ATOM 4480 C CA A CYS A 1 275 ? 2.218 -1.215 49.084 0.74 20.65 300 CYS A CA 1
ATOM 4481 C CA B CYS A 1 275 ? 2.227 -1.208 49.087 0.26 20.30 300 CYS A CA 1
ATOM 4482 C C . CYS A 1 275 ? 3.344 -2.016 49.727 1.00 21.10 300 CYS A C 1
ATOM 4483 O O . CYS A 1 275 ? 4.019 -2.796 49.051 1.00 22.04 300 CYS A O 1
ATOM 4498 N N . LEU A 1 276 ? 3.532 -1.840 51.037 1.00 21.70 301 LEU A N 1
ATOM 4499 C CA . LEU A 1 276 ? 4.571 -2.543 51.789 1.00 22.77 301 LEU A CA 1
ATOM 4500 C C . LEU A 1 276 ? 3.993 -3.126 53.069 1.00 22.65 301 LEU A C 1
ATOM 4501 O O . LEU A 1 276 ? 3.268 -2.437 53.794 1.00 22.11 301 LEU A O 1
ATOM 4517 N N . THR A 1 277 ? 4.329 -4.375 53.360 1.00 22.96 302 THR A N 1
ATOM 4518 C CA . THR A 1 277 ? 4.027 -4.953 54.657 1.00 23.87 302 THR A CA 1
ATOM 4519 C C . THR A 1 277 ? 5.166 -5.895 55.029 1.00 24.42 302 THR A C 1
ATOM 4520 O O . THR A 1 277 ? 6.203 -5.946 54.368 1.00 24.29 302 THR A O 1
ATOM 4531 N N . MET A 1 278 ? 4.997 -6.625 56.124 1.00 26.34 303 MET A N 1
ATOM 4532 C CA . MET A 1 278 ? 6.041 -7.524 56.586 1.00 29.57 303 MET A CA 1
ATOM 4533 C C . MET A 1 278 ? 5.859 -8.931 56.037 1.00 28.70 303 MET A C 1
ATOM 4534 O O . MET A 1 278 ? 4.737 -9.395 55.805 1.00 29.16 303 MET A O 1
ATOM 4548 N N . SER A 1 279 ? 6.989 -9.598 55.816 1.00 27.51 304 SER A N 1
ATOM 4549 C CA . SER A 1 279 ? 7.019 -10.992 55.414 1.00 28.44 304 SER A CA 1
ATOM 4550 C C . SER A 1 279 ? 7.654 -11.853 56.496 1.00 30.87 304 SER A C 1
ATOM 4551 O O . SER A 1 279 ? 8.599 -11.435 57.168 1.00 32.35 304 SER A O 1
ATOM 4559 N N . GLU A 1 280 ? 7.164 -13.083 56.615 1.00 33.97 305 GLU A N 1
ATOM 4560 C CA . GLU A 1 280 ? 7.772 -14.083 57.479 1.00 36.64 305 GLU A CA 1
ATOM 4561 C C . GLU A 1 280 ? 8.347 -15.250 56.692 1.00 35.29 305 GLU A C 1
ATOM 4562 O O . GLU A 1 280 ? 8.654 -16.294 57.279 1.00 36.75 305 GLU A O 1
ATOM 4574 N N . LYS A 1 281 ? 8.514 -15.074 55.367 1.00 33.35 306 LYS A N 1
ATOM 4575 C CA . LYS A 1 281 ? 9.013 -16.107 54.469 1.00 33.12 306 LYS A CA 1
ATOM 4576 C C . LYS A 1 281 ? 10.223 -15.634 53.668 1.00 28.14 306 LYS A C 1
ATOM 4577 O O . LYS A 1 281 ? 10.482 -16.162 52.576 1.00 28.17 306 LYS A O 1
ATOM 4596 N N . GLY A 1 282 ? 10.927 -14.619 54.145 1.00 25.12 307 GLY A N 1
ATOM 4597 C CA . GLY A 1 282 ? 11.953 -13.982 53.350 1.00 24.30 307 GLY A CA 1
ATOM 4598 C C . GLY A 1 282 ? 11.347 -12.946 52.422 1.00 23.08 307 GLY A C 1
ATOM 4599 O O . GLY A 1 282 ? 10.141 -12.703 52.406 1.00 22.92 307 GLY A O 1
ATOM 4603 N N . PHE A 1 283 ? 12.205 -12.321 51.622 1.00 21.95 308 PHE A N 1
ATOM 4604 C CA . PHE A 1 283 ? 11.714 -11.264 50.743 1.00 20.45 308 PHE A CA 1
ATOM 4605 C C . PHE A 1 283 ? 10.639 -11.811 49.807 1.00 19.37 308 PHE A C 1
ATOM 4606 O O . PHE A 1 283 ? 10.816 -12.865 49.194 1.00 22.44 308 PHE A O 1
ATOM 4623 N N . GLN A 1 284 ? 9.528 -11.080 49.686 1.00 19.39 309 GLN A N 1
ATOM 4624 C CA . GLN A 1 284 ? 8.445 -11.414 48.771 1.00 19.18 309 GLN A CA 1
ATOM 4625 C C . GLN A 1 284 ? 8.073 -10.171 47.975 1.00 17.82 309 GLN A C 1
ATOM 4626 O O . GLN A 1 284 ? 8.047 -9.070 48.528 1.00 17.94 309 GLN A O 1
ATOM 4640 N N . GLN A 1 285 ? 7.734 -10.348 46.700 1.00 16.52 310 GLN A N 1
ATOM 4641 C CA . GLN A 1 285 ? 7.286 -9.243 45.860 1.00 15.18 310 GLN A CA 1
ATOM 4642 C C . GLN A 1 285 ? 6.169 -9.733 44.950 1.00 16.22 310 GLN A C 1
ATOM 4643 O O . GLN A 1 285 ? 6.237 -10.840 44.414 1.00 16.40 310 GLN A O 1
ATOM 4657 N N . ILE A 1 286 ? 5.127 -8.916 44.816 1.00 16.28 311 ILE A N 1
ATOM 4658 C CA . ILE A 1 286 ? 4.072 -9.090 43.821 1.00 14.92 311 ILE A CA 1
ATOM 4659 C C . ILE A 1 286 ? 4.099 -7.819 42.979 1.00 14.80 311 ILE A C 1
ATOM 4660 O O . ILE A 1 286 ? 3.956 -6.715 43.522 1.00 16.93 311 ILE A O 1
ATOM 4676 N N . SER A 1 287 ? 4.350 -7.958 41.676 1.00 13.65 312 SER A N 1
ATOM 4677 C CA . SER A 1 287 ? 4.567 -6.773 40.860 1.00 14.16 312 SER A CA 1
ATOM 4678 C C . SER A 1 287 ? 4.084 -6.989 39.436 1.00 13.94 312 SER A C 1
ATOM 4679 O O . SER A 1 287 ? 3.974 -8.121 38.954 1.00 14.13 312 SER A O 1
ATOM 4687 N N . PHE A 1 288 ? 3.795 -5.862 38.777 1.00 13.92 313 PHE A N 1
ATOM 4688 C CA . PHE A 1 288 ? 3.290 -5.799 37.411 1.00 14.00 313 PHE A CA 1
ATOM 4689 C C . PHE A 1 288 ? 4.020 -4.690 36.677 1.00 14.00 313 PHE A C 1
ATOM 4690 O O . PHE A 1 288 ? 4.246 -3.607 37.232 1.00 15.38 313 PHE A O 1
ATOM 4707 N N . VAL A 1 289 ? 4.371 -4.966 35.427 1.00 13.65 314 VAL A N 1
ATOM 4708 C CA . VAL A 1 289 ? 4.849 -3.965 34.480 1.00 13.57 314 VAL A CA 1
ATOM 4709 C C . VAL A 1 289 ? 3.908 -3.995 33.290 1.00 14.18 314 VAL A C 1
ATOM 4710 O O . VAL A 1 289 ? 3.796 -5.020 32.606 1.00 15.24 314 VAL A O 1
ATOM 4723 N N . ASN A 1 290 ? 3.229 -2.883 33.042 1.00 14.37 315 ASN A N 1
ATOM 4724 C CA . ASN A 1 290 ? 2.344 -2.781 31.882 1.00 14.89 315 ASN A CA 1
ATOM 4725 C C . ASN A 1 290 ? 1.370 -3.957 31.866 1.00 15.31 315 ASN A C 1
ATOM 4726 O O . ASN A 1 290 ? 1.093 -4.552 30.825 1.00 16.85 315 ASN A O 1
ATOM 4737 N N . SER A 1 291 ? 0.861 -4.288 33.059 1.00 16.79 316 SER A N 1
ATOM 4738 C CA . SER A 1 291 ? -0.099 -5.349 33.368 1.00 17.85 316 SER A CA 1
ATOM 4739 C C . SER A 1 291 ? 0.442 -6.762 33.170 1.00 15.90 316 SER A C 1
ATOM 4740 O O . SER A 1 291 ? -0.314 -7.717 33.361 1.00 16.71 316 SER A O 1
ATOM 4748 N N . ILE A 1 292 ? 1.737 -6.926 32.896 1.00 15.12 317 ILE A N 1
ATOM 4749 C CA . ILE A 1 292 ? 2.411 -8.226 32.926 1.00 14.48 317 ILE A CA 1
ATOM 4750 C C . ILE A 1 292 ? 2.775 -8.577 34.363 1.00 13.56 317 ILE A C 1
ATOM 4751 O O . ILE A 1 292 ? 3.344 -7.747 35.073 1.00 14.54 317 ILE A O 1
ATOM 4767 N N . ALA A 1 293 ? 2.521 -9.818 34.784 1.00 13.55 318 ALA A N 1
ATOM 4768 C CA . ALA A 1 293 ? 2.944 -10.265 36.116 1.00 14.23 318 ALA A CA 1
ATOM 4769 C C . ALA A 1 293 ? 4.439 -10.597 36.085 1.00 13.98 318 ALA A C 1
ATOM 4770 O O . ALA A 1 293 ? 4.844 -11.587 35.473 1.00 15.00 318 ALA A O 1
ATOM 4777 N N . THR A 1 294 ? 5.265 -9.772 36.740 1.00 13.19 319 THR A N 1
ATOM 4778 C CA . THR A 1 294 ? 6.722 -9.952 36.717 1.00 13.28 319 THR A CA 1
ATOM 4779 C C . THR A 1 294 ? 7.118 -10.792 37.931 1.00 13.88 319 THR A C 1
ATOM 4780 O O . THR A 1 294 ? 7.620 -10.306 38.947 1.00 14.56 319 THR A O 1
ATOM 4791 N N . SER A 1 295 ? 6.901 -12.104 37.801 1.00 14.13 320 SER A N 1
ATOM 4792 C CA . SER A 1 295 ? 7.026 -12.993 38.951 1.00 14.38 320 SER A CA 1
ATOM 4793 C C . SER A 1 295 ? 8.470 -13.263 39.353 1.00 14.88 320 SER A C 1
ATOM 4794 O O . SER A 1 295 ? 8.690 -13.764 40.459 1.00 17.89 320 SER A O 1
ATOM 4802 N N . LYS A 1 296 ? 9.454 -12.936 38.523 1.00 14.22 321 LYS A N 1
ATOM 4803 C CA . LYS A 1 296 ? 10.845 -12.984 38.952 1.00 15.44 321 LYS A CA 1
ATOM 4804 C C . LYS A 1 296 ? 11.364 -11.609 39.346 1.00 16.66 321 LYS A C 1
ATOM 4805 O O . LYS A 1 296 ? 12.506 -11.499 39.798 1.00 22.03 321 LYS A O 1
ATOM 4824 N N . GLY A 1 297 ? 10.536 -10.573 39.228 1.00 15.44 322 GLY A N 1
ATOM 4825 C CA . GLY A 1 297 ? 10.882 -9.239 39.667 1.00 15.18 322 GLY A CA 1
ATOM 4826 C C . GLY A 1 297 ? 11.508 -8.411 38.572 1.00 14.88 322 GLY A C 1
ATOM 4827 O O . GLY A 1 297 ? 11.066 -8.443 37.419 1.00 15.61 322 GLY A O 1
ATOM 4831 N N . GLY A 1 298 ? 12.524 -7.649 38.928 1.00 14.90 323 GLY A N 1
ATOM 4832 C CA . GLY A 1 298 ? 13.251 -6.845 37.976 1.00 15.97 323 GLY A CA 1
ATOM 4833 C C . GLY A 1 298 ? 13.638 -5.521 38.582 1.00 15.86 323 GLY A C 1
ATOM 4834 O O . GLY A 1 298 ? 13.468 -5.287 39.780 1.00 16.19 323 GLY A O 1
ATOM 4838 N N . ARG A 1 299 ? 14.147 -4.629 37.728 1.00 15.85 324 ARG A N 1
ATOM 4839 C CA . ARG A 1 299 ? 14.719 -3.384 38.218 1.00 15.66 324 ARG A CA 1
ATOM 4840 C C . ARG A 1 299 ? 13.665 -2.422 38.743 1.00 16.13 324 ARG A C 1
ATOM 4841 O O . ARG A 1 299 ? 14.006 -1.534 39.529 1.00 17.89 324 ARG A O 1
ATOM 4862 N N . HIS A 1 300 ? 12.396 -2.586 38.350 1.00 15.84 325 HIS A N 1
ATOM 4863 C CA . HIS A 1 300 ? 11.333 -1.778 38.941 1.00 15.74 325 HIS A CA 1
ATOM 4864 C C . HIS A 1 300 ? 11.128 -2.142 40.410 1.00 16.50 325 HIS A C 1
ATOM 4865 O O . HIS A 1 300 ? 10.915 -1.256 41.249 1.00 18.54 325 HIS A O 1
ATOM 4879 N N . VAL A 1 301 ? 11.194 -3.433 40.747 1.00 15.75 326 VAL A N 1
ATOM 4880 C CA . VAL A 1 301 ? 11.105 -3.831 42.151 1.00 16.06 326 VAL A CA 1
ATOM 4881 C C . VAL A 1 301 ? 12.352 -3.380 42.909 1.00 16.95 326 VAL A C 1
ATOM 4882 O O . VAL A 1 301 ? 12.253 -2.825 44.009 1.00 19.78 326 VAL A O 1
ATOM 4895 N N . ASP A 1 302 ? 13.546 -3.609 42.336 1.00 18.35 327 ASP A N 1
ATOM 4896 C CA . ASP A 1 302 ? 14.777 -3.185 43.001 1.00 20.07 327 ASP A CA 1
ATOM 4897 C C . ASP A 1 302 ? 14.750 -1.687 43.305 1.00 20.23 327 ASP A C 1
ATOM 4898 O O . ASP A 1 302 ? 15.141 -1.247 44.396 1.00 22.75 327 ASP A O 1
ATOM 4907 N N . TYR A 1 303 ? 14.318 -0.895 42.324 1.00 18.97 328 TYR A N 1
ATOM 4908 C CA . TYR A 1 303 ? 14.290 0.561 42.437 1.00 21.23 328 TYR A CA 1
ATOM 4909 C C . TYR A 1 303 ? 13.446 1.021 43.617 1.00 21.47 328 TYR A C 1
ATOM 4910 O O . TYR A 1 303 ? 13.851 1.918 44.364 1.00 23.97 328 TYR A O 1
ATOM 4928 N N . VAL A 1 304 ? 12.264 0.426 43.798 1.00 20.87 329 VAL A N 1
ATOM 4929 C CA . VAL A 1 304 ? 11.393 0.797 44.912 1.00 22.32 329 VAL A CA 1
ATOM 4930 C C . VAL A 1 304 ? 11.906 0.207 46.222 1.00 22.88 329 VAL A C 1
ATOM 4931 O O . VAL A 1 304 ? 12.028 0.909 47.236 1.00 22.83 329 VAL A O 1
ATOM 4944 N N . ALA A 1 305 ? 12.222 -1.089 46.221 1.00 22.56 330 ALA A N 1
ATOM 4945 C CA . ALA A 1 305 ? 12.600 -1.759 47.461 1.00 23.34 330 ALA A CA 1
ATOM 4946 C C . ALA A 1 305 ? 13.893 -1.195 48.031 1.00 25.31 330 ALA A C 1
ATOM 4947 O O . ALA A 1 305 ? 14.038 -1.076 49.253 1.00 26.14 330 ALA A O 1
ATOM 4954 N N . ASP A 1 306 ? 14.854 -0.868 47.161 1.00 26.31 331 ASP A N 1
ATOM 4955 C CA . ASP A 1 306 ? 16.142 -0.367 47.631 1.00 29.20 331 ASP A CA 1
ATOM 4956 C C . ASP A 1 306 ? 16.027 0.993 48.301 1.00 29.19 331 ASP A C 1
ATOM 4957 O O . ASP A 1 306 ? 16.818 1.296 49.204 1.00 30.57 331 ASP A O 1
ATOM 4966 N N . GLN A 1 307 ? 15.076 1.832 47.871 1.00 28.07 332 GLN A N 1
ATOM 4967 C CA . GLN A 1 307 ? 14.854 3.084 48.582 1.00 30.80 332 GLN A CA 1
ATOM 4968 C C . GLN A 1 307 ? 14.471 2.807 50.023 1.00 31.53 332 GLN A C 1
ATOM 4969 O O . GLN A 1 307 ? 14.924 3.492 50.948 1.00 33.12 332 GLN A O 1
ATOM 4983 N N . ILE A 1 308 ? 13.586 1.832 50.218 1.00 30.61 333 ILE A N 1
ATOM 4984 C CA . ILE A 1 308 ? 13.133 1.481 51.554 1.00 29.28 333 ILE A CA 1
ATOM 4985 C C . ILE A 1 308 ? 14.281 0.878 52.348 1.00 29.19 333 ILE A C 1
ATOM 4986 O O . ILE A 1 308 ? 14.566 1.302 53.473 1.00 30.66 333 ILE A O 1
ATOM 5002 N N . VAL A 1 309 ? 14.989 -0.088 51.758 1.00 29.46 334 VAL A N 1
ATOM 5003 C CA . VAL A 1 309 ? 16.047 -0.781 52.488 1.00 30.86 334 VAL A CA 1
ATOM 5004 C C . VAL A 1 309 ? 17.090 0.207 52.989 1.00 31.79 334 VAL A C 1
ATOM 5005 O O . VAL A 1 309 ? 17.502 0.157 54.153 1.00 31.65 334 VAL A O 1
ATOM 5018 N N . THR A 1 310 ? 17.543 1.115 52.119 1.00 32.45 335 THR A N 1
ATOM 5019 C CA . THR A 1 310 ? 18.634 2.001 52.514 1.00 34.89 335 THR A CA 1
ATOM 5020 C C . THR A 1 310 ? 18.226 2.890 53.683 1.00 36.42 335 THR A C 1
ATOM 5021 O O . THR A 1 310 ? 19.029 3.137 54.590 1.00 36.65 335 THR A O 1
ATOM 5032 N N . LYS A 1 311 ? 16.982 3.375 53.689 1.00 36.44 336 LYS A N 1
ATOM 5033 C CA . LYS A 1 311 ? 16.533 4.220 54.793 1.00 38.76 336 LYS A CA 1
ATOM 5034 C C . LYS A 1 311 ? 16.419 3.426 56.090 1.00 39.66 336 LYS A C 1
ATOM 5035 O O . LYS A 1 311 ? 16.798 3.916 57.163 1.00 41.47 336 LYS A O 1
ATOM 5054 N N . LEU A 1 312 ? 15.901 2.200 56.020 1.00 38.74 337 LEU A N 1
ATOM 5055 C CA . LEU A 1 312 ? 15.782 1.404 57.234 1.00 39.35 337 LEU A CA 1
ATOM 5056 C C . LEU A 1 312 ? 17.151 0.988 57.759 1.00 39.58 337 LEU A C 1
ATOM 5057 O O . LEU A 1 312 ? 17.372 0.958 58.977 1.00 40.05 337 LEU A O 1
ATOM 5073 N N . VAL A 1 313 ? 18.080 0.646 56.861 1.00 40.09 338 VAL A N 1
ATOM 5074 C CA . VAL A 1 313 ? 19.431 0.307 57.296 1.00 40.95 338 VAL A CA 1
ATOM 5075 C C . VAL A 1 313 ? 20.030 1.468 58.079 1.00 44.53 338 VAL A C 1
ATOM 5076 O O . VAL A 1 313 ? 20.641 1.275 59.136 1.00 45.70 338 VAL A O 1
ATOM 5089 N N . ASP A 1 314 ? 19.853 2.694 57.575 1.00 47.10 339 ASP A N 1
ATOM 5090 C CA . ASP A 1 314 ? 20.392 3.863 58.261 1.00 49.42 339 ASP A CA 1
ATOM 5091 C C . ASP A 1 314 ? 19.795 4.005 59.655 1.00 50.79 339 ASP A C 1
ATOM 5092 O O . ASP A 1 314 ? 20.502 4.350 60.610 1.00 51.46 339 ASP A O 1
ATOM 5101 N N . VAL A 1 315 ? 18.492 3.751 59.796 1.00 51.24 340 VAL A N 1
ATOM 5102 C CA . VAL A 1 315 ? 17.877 3.830 61.117 1.00 51.86 340 VAL A CA 1
ATOM 5103 C C . VAL A 1 315 ? 18.516 2.818 62.057 1.00 51.65 340 VAL A C 1
ATOM 5104 O O . VAL A 1 315 ? 18.795 3.122 63.224 1.00 51.40 340 VAL A O 1
ATOM 5117 N N . VAL A 1 316 ? 18.752 1.597 61.571 1.00 52.12 341 VAL A N 1
ATOM 5118 C CA . VAL A 1 316 ? 19.335 0.566 62.424 1.00 54.01 341 VAL A CA 1
ATOM 5119 C C . VAL A 1 316 ? 20.745 0.961 62.841 1.00 56.82 341 VAL A C 1
ATOM 5120 O O . VAL A 1 316 ? 21.149 0.752 63.991 1.00 57.92 341 VAL A O 1
ATOM 5133 N N . LYS A 1 317 ? 21.512 1.549 61.920 1.00 58.64 342 LYS A N 1
ATOM 5134 C CA . LYS A 1 317 ? 22.869 1.965 62.257 1.00 60.62 342 LYS A CA 1
ATOM 5135 C C . LYS A 1 317 ? 22.864 3.041 63.341 1.00 61.69 342 LYS A C 1
ATOM 5136 O O . LYS A 1 317 ? 23.739 3.053 64.215 1.00 62.63 342 LYS A O 1
ATOM 5155 N N . LYS A 1 318 ? 21.879 3.947 63.310 1.00 62.97 343 LYS A N 1
ATOM 5156 C CA . LYS A 1 318 ? 21.772 4.959 64.359 1.00 65.69 343 LYS A CA 1
ATOM 5157 C C . LYS A 1 318 ? 21.647 4.329 65.742 1.00 67.23 343 LYS A C 1
ATOM 5158 O O . LYS A 1 318 ? 22.083 4.918 66.742 1.00 67.49 343 LYS A O 1
ATOM 5177 N N . LYS A 1 319 ? 21.043 3.145 65.821 1.00 68.96 344 LYS A N 1
ATOM 5178 C CA . LYS A 1 319 ? 20.733 2.493 67.085 1.00 71.51 344 LYS A CA 1
ATOM 5179 C C . LYS A 1 319 ? 21.595 1.259 67.329 1.00 73.02 344 LYS A C 1
ATOM 5180 O O . LYS A 1 319 ? 21.168 0.326 68.013 1.00 73.51 344 LYS A O 1
ATOM 5199 N N . ASN A 1 320 ? 22.812 1.244 66.790 1.00 73.38 345 ASN A N 1
ATOM 5200 C CA . ASN A 1 320 ? 23.684 0.072 66.894 1.00 73.03 345 ASN A CA 1
ATOM 5201 C C . ASN A 1 320 ? 25.164 0.456 66.844 1.00 71.79 345 ASN A C 1
ATOM 5202 O O . ASN A 1 320 ? 25.711 1.009 67.807 1.00 70.38 345 ASN A O 1
ATOM 5213 N N . ALA A 1 325 ? 27.005 -3.427 61.433 1.00 58.75 350 ALA A N 1
ATOM 5214 C CA . ALA A 1 325 ? 26.734 -4.818 61.763 1.00 58.70 350 ALA A CA 1
ATOM 5215 C C . ALA A 1 325 ? 25.629 -5.390 60.864 1.00 58.43 350 ALA A C 1
ATOM 5216 O O . ALA A 1 325 ? 25.806 -6.463 60.292 1.00 59.91 350 ALA A O 1
ATOM 5222 N N . VAL A 1 326 ? 24.497 -4.673 60.715 1.00 56.81 351 VAL A N 1
ATOM 5223 C CA . VAL A 1 326 ? 23.377 -5.196 59.933 1.00 54.44 351 VAL A CA 1
ATOM 5224 C C . VAL A 1 326 ? 23.653 -5.022 58.444 1.00 51.63 351 VAL A C 1
ATOM 5225 O O . VAL A 1 326 ? 24.276 -4.046 58.009 1.00 52.84 351 VAL A O 1
ATOM 5238 N N . LYS A 1 327 ? 23.153 -5.960 57.648 1.00 47.95 352 LYS A N 1
ATOM 5239 C CA . LYS A 1 327 ? 23.362 -5.953 56.210 1.00 45.52 352 LYS A CA 1
ATOM 5240 C C . LYS A 1 327 ? 22.034 -5.774 55.489 1.00 41.41 352 LYS A C 1
ATOM 5241 O O . LYS A 1 327 ? 20.969 -6.132 56.002 1.00 40.43 352 LYS A O 1
ATOM 5260 N N . ALA A 1 328 ? 22.119 -5.197 54.289 1.00 39.07 353 ALA A N 1
ATOM 5261 C CA . ALA A 1 328 ? 20.915 -4.874 53.534 1.00 38.92 353 ALA A CA 1
ATOM 5262 C C . ALA A 1 328 ? 20.020 -6.092 53.345 1.00 35.88 353 ALA A C 1
ATOM 5263 O O . ALA A 1 328 ? 18.792 -5.991 53.464 1.00 34.04 353 ALA A O 1
ATOM 5270 N N . HIS A 1 329 ? 20.606 -7.250 53.034 1.00 34.13 354 HIS A N 1
ATOM 5271 C CA . HIS A 1 329 ? 19.773 -8.416 52.758 1.00 33.90 354 HIS A CA 1
ATOM 5272 C C . HIS A 1 329 ? 18.961 -8.814 53.987 1.00 32.50 354 HIS A C 1
ATOM 5273 O O . HIS A 1 329 ? 17.862 -9.360 53.849 1.00 32.55 354 HIS A O 1
ATOM 5287 N N . GLN A 1 330 ? 19.463 -8.516 55.189 1.00 32.94 355 GLN A N 1
ATOM 5288 C CA . GLN A 1 330 ? 18.717 -8.833 56.404 1.00 32.60 355 GLN A CA 1
ATOM 5289 C C . GLN A 1 330 ? 17.472 -7.969 56.528 1.00 31.01 355 GLN A C 1
ATOM 5290 O O . GLN A 1 330 ? 16.409 -8.451 56.934 1.00 32.27 355 GLN A O 1
ATOM 5304 N N . VAL A 1 331 ? 17.585 -6.688 56.196 1.00 29.74 356 VAL A N 1
ATOM 5305 C CA . VAL A 1 331 ? 16.409 -5.825 56.170 1.00 30.16 356 VAL A CA 1
ATOM 5306 C C . VAL A 1 331 ? 15.438 -6.303 55.097 1.00 29.19 356 VAL A C 1
ATOM 5307 O O . VAL A 1 331 ? 14.230 -6.432 55.325 1.00 28.90 356 VAL A O 1
ATOM 5320 N N . LYS A 1 332 ? 15.959 -6.581 53.903 1.00 27.50 357 LYS A N 1
ATOM 5321 C CA . LYS A 1 332 ? 15.081 -6.930 52.793 1.00 28.16 357 LYS A CA 1
ATOM 5322 C C . LYS A 1 332 ? 14.312 -8.210 53.076 1.00 27.30 357 LYS A C 1
ATOM 5323 O O . LYS A 1 332 ? 13.172 -8.362 52.628 1.00 27.88 357 LYS A O 1
ATOM 5342 N N . ASN A 1 333 ? 14.881 -9.121 53.851 1.00 27.44 358 ASN A N 1
ATOM 5343 C CA . ASN A 1 333 ? 14.175 -10.385 54.024 1.00 29.32 358 ASN A CA 1
ATOM 5344 C C . ASN A 1 333 ? 12.967 -10.270 54.943 1.00 27.71 358 ASN A C 1
ATOM 5345 O O . ASN A 1 333 ? 12.197 -11.231 55.027 1.00 28.32 358 ASN A O 1
ATOM 5356 N N . HIS A 1 334 ? 12.717 -9.108 55.545 1.00 26.93 359 HIS A N 1
ATOM 5357 C CA . HIS A 1 334 ? 11.482 -8.869 56.276 1.00 26.66 359 HIS A CA 1
ATOM 5358 C C . HIS A 1 334 ? 10.385 -8.203 55.450 1.00 25.42 359 HIS A C 1
ATOM 5359 O O . HIS A 1 334 ? 9.299 -7.943 55.986 1.00 26.55 359 HIS A O 1
ATOM 5373 N N . MET A 1 335 ? 10.627 -7.908 54.180 1.00 23.80 360 MET A N 1
ATOM 5374 C CA . MET A 1 335 ? 9.716 -7.089 53.397 1.00 21.92 360 MET A CA 1
ATOM 5375 C C . MET A 1 335 ? 8.848 -7.913 52.454 1.00 20.76 360 MET A C 1
ATOM 5376 O O . MET A 1 335 ? 9.326 -8.842 51.799 1.00 21.16 360 MET A O 1
ATOM 5390 N N . TRP A 1 336 ? 7.574 -7.528 52.358 1.00 19.17 361 TRP A N 1
ATOM 5391 C CA . TRP A 1 336 ? 6.644 -8.001 51.332 1.00 19.66 361 TRP A CA 1
ATOM 5392 C C . TRP A 1 336 ? 6.146 -6.767 50.591 1.00 19.93 361 TRP A C 1
ATOM 5393 O O . TRP A 1 336 ? 5.416 -5.951 51.163 1.00 20.80 361 TRP A O 1
ATOM 5414 N N . ILE A 1 337 ? 6.536 -6.612 49.331 1.00 18.05 362 ILE A N 1
ATOM 5415 C CA . ILE A 1 337 ? 6.261 -5.393 48.581 1.00 17.30 362 ILE A CA 1
ATOM 5416 C C . ILE A 1 337 ? 5.371 -5.708 47.381 1.00 16.90 362 ILE A C 1
ATOM 5417 O O . ILE A 1 337 ? 5.486 -6.772 46.762 1.00 16.71 362 ILE A O 1
ATOM 5433 N N . PHE A 1 338 ? 4.441 -4.790 47.102 1.00 16.92 363 PHE A N 1
ATOM 5434 C CA . PHE A 1 338 ? 3.545 -4.823 45.952 1.00 16.31 363 PHE A CA 1
ATOM 5435 C C . PHE A 1 338 ? 3.837 -3.589 45.107 1.00 16.96 363 PHE A C 1
ATOM 5436 O O . PHE A 1 338 ? 3.866 -2.479 45.643 1.00 18.54 363 PHE A O 1
ATOM 5453 N N . VAL A 1 339 ? 4.043 -3.771 43.799 1.00 15.83 364 VAL A N 1
ATOM 5454 C CA . VAL A 1 339 ? 4.406 -2.673 42.899 1.00 15.57 364 VAL A CA 1
ATOM 5455 C C . VAL A 1 339 ? 3.622 -2.816 41.604 1.00 15.24 364 VAL A C 1
ATOM 5456 O O . VAL A 1 339 ? 3.705 -3.852 40.939 1.00 17.26 364 VAL A O 1
ATOM 5469 N N . ASN A 1 340 ? 2.874 -1.784 41.234 1.00 15.94 365 ASN A N 1
ATOM 5470 C CA . ASN A 1 340 ? 2.231 -1.702 39.925 1.00 15.60 365 ASN A CA 1
ATOM 5471 C C . ASN A 1 340 ? 2.872 -0.553 39.154 1.00 16.05 365 ASN A C 1
ATOM 5472 O O . ASN A 1 340 ? 2.793 0.601 39.591 1.00 16.99 365 ASN A O 1
ATOM 5483 N N . ALA A 1 341 ? 3.515 -0.860 38.022 1.00 16.38 366 ALA A N 1
ATOM 5484 C CA . ALA A 1 341 ? 4.288 0.139 37.294 1.00 14.77 366 ALA A CA 1
ATOM 5485 C C . ALA A 1 341 ? 3.969 0.160 35.808 1.00 14.71 366 ALA A C 1
ATOM 5486 O O . ALA A 1 341 ? 3.654 -0.871 35.208 1.00 16.30 366 ALA A O 1
ATOM 5493 N N . LEU A 1 342 ? 4.071 1.364 35.224 1.00 15.91 367 LEU A N 1
ATOM 5494 C CA . LEU A 1 342 ? 4.032 1.587 33.781 1.00 16.65 367 LEU A CA 1
ATOM 5495 C C . LEU A 1 342 ? 5.422 2.050 33.341 1.00 16.96 367 LEU A C 1
ATOM 5496 O O . LEU A 1 342 ? 5.902 3.103 33.790 1.00 17.31 367 LEU A O 1
ATOM 5512 N N . ILE A 1 343 ? 6.056 1.251 32.479 1.00 16.49 368 ILE A N 1
ATOM 5513 C CA . ILE A 1 343 ? 7.450 1.408 32.071 1.00 15.65 368 ILE A CA 1
ATOM 5514 C C . ILE A 1 343 ? 7.487 1.584 30.559 1.00 16.54 368 ILE A C 1
ATOM 5515 O O . ILE A 1 343 ? 6.854 0.812 29.841 1.00 17.11 368 ILE A O 1
ATOM 5531 N N . GLU A 1 344 ? 8.256 2.553 30.068 1.00 17.16 369 GLU A N 1
ATOM 5532 C CA . GLU A 1 344 ? 8.387 2.732 28.623 1.00 17.38 369 GLU A CA 1
ATOM 5533 C C . GLU A 1 344 ? 9.296 1.673 28.014 1.00 17.88 369 GLU A C 1
ATOM 5534 O O . GLU A 1 344 ? 10.406 1.437 28.498 1.00 18.49 369 GLU A O 1
ATOM 5546 N N . ASN A 1 345 ? 8.817 1.035 26.947 1.00 18.26 370 ASN A N 1
ATOM 5547 C CA . ASN A 1 345 ? 9.580 0.096 26.129 1.00 19.30 370 ASN A CA 1
ATOM 5548 C C . ASN A 1 345 ? 10.445 -0.837 26.990 1.00 17.73 370 ASN A C 1
ATOM 5549 O O . ASN A 1 345 ? 11.662 -0.902 26.816 1.00 18.78 370 ASN A O 1
ATOM 5560 N N . PRO A 1 346 ? 9.826 -1.603 27.875 1.00 16.93 371 PRO A N 1
ATOM 5561 C CA . PRO A 1 346 ? 10.603 -2.462 28.769 1.00 16.32 371 PRO A CA 1
ATOM 5562 C C . PRO A 1 346 ? 11.317 -3.593 28.049 1.00 16.77 371 PRO A C 1
ATOM 5563 O O . PRO A 1 346 ? 10.896 -4.062 26.988 1.00 18.18 371 PRO A O 1
ATOM 5574 N N . THR A 1 347 ? 12.407 -4.043 28.665 1.00 16.99 372 THR A N 1
ATOM 5575 C CA . THR A 1 347 ? 13.144 -5.223 28.253 1.00 16.67 372 THR A CA 1
ATOM 5576 C C . THR A 1 347 ? 13.027 -6.283 29.339 1.00 15.30 372 THR A C 1
ATOM 5577 O O . THR A 1 347 ? 12.842 -5.969 30.522 1.00 15.80 372 THR A O 1
ATOM 5588 N N . PHE A 1 348 ? 13.130 -7.542 28.918 1.00 15.65 373 PHE A N 1
ATOM 5589 C CA . PHE A 1 348 ? 13.022 -8.699 29.793 1.00 15.02 373 PHE A CA 1
ATOM 5590 C C . PHE A 1 348 ? 14.051 -9.743 29.358 1.00 16.31 373 PHE A C 1
ATOM 5591 O O . PHE A 1 348 ? 14.592 -9.674 28.253 1.00 17.72 373 PHE A O 1
ATOM 5608 N N . ASP A 1 349 ? 14.291 -10.743 30.222 1.00 15.98 374 ASP A N 1
ATOM 5609 C CA . ASP A 1 349 ? 15.207 -11.832 29.878 1.00 17.01 374 ASP A CA 1
ATOM 5610 C C . ASP A 1 349 ? 14.653 -12.744 28.785 1.00 16.07 374 ASP A C 1
ATOM 5611 O O . ASP A 1 349 ? 15.425 -13.390 28.058 1.00 18.37 374 ASP A O 1
ATOM 5620 N N . SER A 1 350 ? 13.329 -12.864 28.696 1.00 16.02 375 SER A N 1
ATOM 5621 C CA . SER A 1 350 ? 12.703 -13.871 27.853 1.00 16.29 375 SER A CA 1
ATOM 5622 C C . SER A 1 350 ? 11.340 -13.380 27.374 1.00 15.05 375 SER A C 1
ATOM 5623 O O . SER A 1 350 ? 10.792 -12.392 27.872 1.00 15.15 375 SER A O 1
ATOM 5631 N N . GLN A 1 351 ? 10.801 -14.101 26.385 1.00 16.98 376 GLN A N 1
ATOM 5632 C CA . GLN A 1 351 ? 9.452 -13.828 25.900 1.00 16.97 376 GLN A CA 1
ATOM 5633 C C . GLN A 1 351 ? 8.408 -13.908 27.012 1.00 16.05 376 GLN A C 1
ATOM 5634 O O . GLN A 1 351 ? 7.356 -13.259 26.911 1.00 17.10 376 GLN A O 1
ATOM 5648 N N . THR A 1 352 ? 8.654 -14.710 28.060 1.00 15.82 377 THR A N 1
ATOM 5649 C CA . THR A 1 352 ? 7.644 -14.868 29.104 1.00 15.37 377 THR A CA 1
ATOM 5650 C C . THR A 1 352 ? 7.551 -13.641 30.014 1.00 15.67 377 THR A C 1
ATOM 5651 O O . THR A 1 352 ? 6.575 -13.515 30.755 1.00 16.66 377 THR A O 1
ATOM 5662 N N . LYS A 1 353 ? 8.561 -12.761 29.992 1.00 15.13 378 LYS A N 1
ATOM 5663 C CA . LYS A 1 353 ? 8.516 -11.436 30.625 1.00 14.36 378 LYS A CA 1
ATOM 5664 C C . LYS A 1 353 ? 8.290 -11.521 32.135 1.00 14.20 378 LYS A C 1
ATOM 5665 O O . LYS A 1 353 ? 7.553 -10.721 32.727 1.00 16.09 378 LYS A O 1
ATOM 5684 N N . GLU A 1 354 ? 8.988 -12.455 32.774 1.00 14.89 379 GLU A N 1
ATOM 5685 C CA . GLU A 1 354 ? 8.927 -12.594 34.217 1.00 14.85 379 GLU A CA 1
ATOM 5686 C C . GLU A 1 354 ? 9.918 -11.707 34.950 1.00 13.57 379 GLU A C 1
ATOM 5687 O O . GLU A 1 354 ? 9.682 -11.403 36.125 1.00 14.58 379 GLU A O 1
ATOM 5699 N N . ASN A 1 355 ? 10.997 -11.270 34.289 1.00 13.85 380 ASN A N 1
ATOM 5700 C CA . ASN A 1 355 ? 12.036 -10.457 34.913 1.00 13.56 380 ASN A CA 1
ATOM 5701 C C . ASN A 1 355 ? 12.324 -9.253 34.031 1.00 13.82 380 ASN A C 1
ATOM 5702 O O . ASN A 1 355 ? 12.791 -9.408 32.902 1.00 14.37 380 ASN A O 1
ATOM 5713 N N . MET A 1 356 ? 12.053 -8.055 34.548 1.00 13.21 381 MET A N 1
ATOM 5714 C CA . MET A 1 356 ? 12.155 -6.822 33.774 1.00 14.48 381 MET A CA 1
ATOM 5715 C C . MET A 1 356 ? 13.521 -6.179 34.016 1.00 15.00 381 MET A C 1
ATOM 5716 O O . MET A 1 356 ? 13.840 -5.796 35.144 1.00 15.94 381 MET A O 1
ATOM 5730 N N . THR A 1 357 ? 14.322 -6.065 32.953 1.00 14.12 382 THR A N 1
ATOM 5731 C CA . THR A 1 357 ? 15.748 -5.775 33.053 1.00 15.22 382 THR A CA 1
ATOM 5732 C C . THR A 1 357 ? 16.143 -4.340 32.711 1.00 15.45 382 THR A C 1
ATOM 5733 O O . THR A 1 357 ? 17.329 -4.003 32.806 1.00 17.02 382 THR A O 1
ATOM 5744 N N . LEU A 1 358 ? 15.199 -3.497 32.316 1.00 15.83 383 LEU A N 1
ATOM 5745 C CA . LEU A 1 358 ? 15.515 -2.137 31.896 1.00 16.57 383 LEU A CA 1
ATOM 5746 C C . LEU A 1 358 ? 16.030 -1.316 33.069 1.00 17.36 383 LEU A C 1
ATOM 5747 O O . LEU A 1 358 ? 15.485 -1.381 34.167 1.00 17.84 383 LEU A O 1
ATOM 5763 N N . GLN A 1 359 ? 17.085 -0.536 32.835 1.00 17.43 384 GLN A N 1
ATOM 5764 C CA A GLN A 1 359 ? 17.662 0.284 33.894 0.59 18.30 384 GLN A CA 1
ATOM 5765 C CA B GLN A 1 359 ? 17.648 0.271 33.903 0.41 18.01 384 GLN A CA 1
ATOM 5766 C C . GLN A 1 359 ? 16.729 1.443 34.249 1.00 17.94 384 GLN A C 1
ATOM 5767 O O . GLN A 1 359 ? 16.063 2.002 33.376 1.00 18.58 384 GLN A O 1
ATOM 5792 N N . PRO A 1 360 ? 16.677 1.836 35.533 1.00 18.79 385 PRO A N 1
ATOM 5793 C CA . PRO A 1 360 ? 15.775 2.940 35.922 1.00 20.61 385 PRO A CA 1
ATOM 5794 C C . PRO A 1 360 ? 15.965 4.228 35.128 1.00 19.53 385 PRO A C 1
ATOM 5795 O O . PRO A 1 360 ? 14.978 4.930 34.865 1.00 20.75 385 PRO A O 1
ATOM 5806 N N . LYS A 1 361 ? 17.193 4.559 34.722 1.00 21.79 386 LYS A N 1
ATOM 5807 C CA . LYS A 1 361 ? 17.393 5.795 33.976 1.00 24.85 386 LYS A CA 1
ATOM 5808 C C . LYS A 1 361 ? 16.602 5.816 32.671 1.00 22.91 386 LYS A C 1
ATOM 5809 O O . LYS A 1 361 ? 16.430 6.889 32.076 1.00 25.37 386 LYS A O 1
ATOM 5828 N N . SER A 1 362 ? 16.103 4.661 32.223 1.00 21.26 387 SER A N 1
ATOM 5829 C CA . SER A 1 362 ? 15.358 4.560 30.973 1.00 22.19 387 SER A CA 1
ATOM 5830 C C . SER A 1 362 ? 13.872 4.276 31.171 1.00 21.12 387 SER A C 1
ATOM 5831 O O . SER A 1 362 ? 13.159 4.061 30.186 1.00 21.79 387 SER A O 1
ATOM 5839 N N . PHE A 1 363 ? 13.380 4.292 32.414 1.00 19.49 388 PHE A N 1
ATOM 5840 C CA . PHE A 1 363 ? 11.986 3.929 32.655 1.00 18.51 388 PHE A CA 1
ATOM 5841 C C . PHE A 1 363 ? 11.009 4.896 31.979 1.00 19.53 388 PHE A C 1
ATOM 5842 O O . PHE A 1 363 ? 9.866 4.524 31.679 1.00 20.33 388 PHE A O 1
ATOM 5859 N N . GLY A 1 364 ? 11.398 6.159 31.826 1.00 19.47 389 GLY A N 1
ATOM 5860 C CA . GLY A 1 364 ? 10.486 7.191 31.391 1.00 20.44 389 GLY A CA 1
ATOM 5861 C C . GLY A 1 364 ? 9.739 7.901 32.501 1.00 20.58 389 GLY A C 1
ATOM 5862 O O . GLY A 1 364 ? 8.951 8.814 32.214 1.00 23.08 389 GLY A O 1
ATOM 5866 N N . SER A 1 365 ? 9.955 7.510 33.752 1.00 20.54 390 SER A N 1
ATOM 5867 C CA . SER A 1 365 ? 9.317 8.126 34.908 1.00 21.74 390 SER A CA 1
ATOM 5868 C C . SER A 1 365 ? 10.165 7.760 36.117 1.00 22.12 390 SER A C 1
ATOM 5869 O O . SER A 1 365 ? 11.055 6.909 36.037 1.00 22.28 390 SER A O 1
ATOM 5877 N N . THR A 1 366 ? 9.904 8.439 37.230 1.00 23.38 391 THR A N 1
ATOM 5878 C CA . THR A 1 366 ? 10.546 8.156 38.503 1.00 23.84 391 THR A CA 1
ATOM 5879 C C . THR A 1 366 ? 9.494 7.787 39.538 1.00 24.58 391 THR A C 1
ATOM 5880 O O . THR A 1 366 ? 8.289 7.964 39.333 1.00 25.87 391 THR A O 1
ATOM 5891 N N . CYS A 1 367 ? 9.978 7.251 40.664 1.00 24.86 392 CYS A N 1
ATOM 5892 C CA . CYS A 1 367 ? 9.136 6.800 41.767 1.00 25.40 392 CYS A CA 1
ATOM 5893 C C . CYS A 1 367 ? 9.925 7.042 43.057 1.00 28.74 392 CYS A C 1
ATOM 5894 O O . CYS A 1 367 ? 10.500 6.138 43.661 1.00 30.24 392 CYS A O 1
ATOM 5902 N N . GLN A 1 368 ? 9.976 8.293 43.496 1.00 32.06 393 GLN A N 1
ATOM 5903 C CA A GLN A 1 368 ? 10.594 8.623 44.778 0.53 33.19 393 GLN A CA 1
ATOM 5904 C CA B GLN A 1 368 ? 10.594 8.623 44.775 0.47 33.15 393 GLN A CA 1
ATOM 5905 C C . GLN A 1 368 ? 9.499 8.593 45.841 1.00 32.91 393 GLN A C 1
ATOM 5906 O O . GLN A 1 368 ? 8.583 9.423 45.826 1.00 34.56 393 GLN A O 1
ATOM 5932 N N . LEU A 1 369 ? 9.582 7.620 46.748 1.00 31.26 394 LEU A N 1
ATOM 5933 C CA . LEU A 1 369 ? 8.588 7.468 47.806 1.00 31.54 394 LEU A CA 1
ATOM 5934 C C . LEU A 1 369 ? 8.572 8.693 48.718 1.00 33.69 394 LEU A C 1
ATOM 5935 O O . LEU A 1 369 ? 9.608 9.310 48.977 1.00 34.86 394 LEU A O 1
ATOM 5951 N N . SER A 1 370 ? 7.382 9.048 49.203 1.00 35.05 395 SER A N 1
ATOM 5952 C CA . SER A 1 370 ? 7.229 10.266 49.988 1.00 37.66 395 SER A CA 1
ATOM 5953 C C . SER A 1 370 ? 7.886 10.126 51.363 1.00 39.61 395 SER A C 1
ATOM 5954 O O . SER A 1 370 ? 8.147 9.023 51.851 1.00 38.78 395 SER A O 1
ATOM 5962 N N . GLU A 1 371 ? 8.157 11.280 51.989 1.00 42.25 396 GLU A N 1
ATOM 5963 C CA . GLU A 1 371 ? 8.635 11.274 53.370 1.00 44.18 396 GLU A CA 1
ATOM 5964 C C . GLU A 1 371 ? 7.611 10.606 54.280 1.00 43.46 396 GLU A C 1
ATOM 5965 O O . GLU A 1 371 ? 7.969 9.882 55.214 1.00 44.87 396 GLU A O 1
ATOM 5977 N N . LYS A 1 372 ? 6.321 10.817 54.002 1.00 42.57 397 LYS A N 1
ATOM 5978 C CA . LYS A 1 372 ? 5.270 10.171 54.785 1.00 42.78 397 LYS A CA 1
ATOM 5979 C C . LYS A 1 372 ? 5.354 8.651 54.686 1.00 40.34 397 LYS A C 1
ATOM 5980 O O . LYS A 1 372 ? 5.249 7.943 55.694 1.00 41.73 397 LYS A O 1
ATOM 5999 N N . PHE A 1 373 ? 5.523 8.128 53.471 1.00 37.12 398 PHE A N 1
ATOM 6000 C CA . PHE A 1 373 ? 5.637 6.682 53.297 1.00 33.88 398 PHE A CA 1
ATOM 6001 C C . PHE A 1 373 ? 6.838 6.135 54.059 1.00 34.43 398 PHE A C 1
ATOM 6002 O O . PHE A 1 373 ? 6.743 5.112 54.747 1.00 34.69 398 PHE A O 1
ATOM 6019 N N . ILE A 1 374 ? 7.985 6.800 53.933 1.00 35.82 399 ILE A N 1
ATOM 6020 C CA . ILE A 1 374 ? 9.205 6.297 54.553 1.00 38.11 399 ILE A CA 1
ATOM 6021 C C . ILE A 1 374 ? 9.079 6.309 56.072 1.00 40.07 399 ILE A C 1
ATOM 6022 O O . ILE A 1 374 ? 9.528 5.379 56.751 1.00 40.42 399 ILE A O 1
ATOM 6038 N N . LYS A 1 375 ? 8.468 7.355 56.632 1.00 42.14 400 LYS A N 1
ATOM 6039 C CA . LYS A 1 375 ? 8.284 7.393 58.079 1.00 44.69 400 LYS A CA 1
ATOM 6040 C C . LYS A 1 375 ? 7.403 6.243 58.548 1.00 43.95 400 LYS A C 1
ATOM 6041 O O . LYS A 1 375 ? 7.676 5.621 59.582 1.00 45.12 400 LYS A O 1
ATOM 6060 N N . ALA A 1 376 ? 6.334 5.953 57.803 1.00 42.19 401 ALA A N 1
ATOM 6061 C CA . ALA A 1 376 ? 5.465 4.838 58.162 1.00 40.94 401 ALA A CA 1
ATOM 6062 C C . ALA A 1 376 ? 6.200 3.508 58.047 1.00 39.88 401 ALA A C 1
ATOM 6063 O O . ALA A 1 376 ? 6.004 2.608 58.872 1.00 40.58 401 ALA A O 1
ATOM 6070 N N . ALA A 1 377 ? 7.051 3.364 57.030 1.00 38.28 402 ALA A N 1
ATOM 6071 C CA . ALA A 1 377 ? 7.842 2.144 56.901 1.00 38.64 402 ALA A CA 1
ATOM 6072 C C . ALA A 1 377 ? 8.833 1.995 58.048 1.00 42.00 402 ALA A C 1
ATOM 6073 O O . ALA A 1 377 ? 9.133 0.872 58.465 1.00 43.47 402 ALA A O 1
ATOM 6080 N N . ILE A 1 378 ? 9.370 3.108 58.550 1.00 44.16 403 ILE A N 1
ATOM 6081 C CA . ILE A 1 378 ? 10.310 3.036 59.662 1.00 47.81 403 ILE A CA 1
ATOM 6082 C C . ILE A 1 378 ? 9.628 2.504 60.912 1.00 50.67 403 ILE A C 1
ATOM 6083 O O . ILE A 1 378 ? 10.249 1.787 61.707 1.00 51.81 403 ILE A O 1
ATOM 6099 N N . GLY A 1 379 ? 8.350 2.825 61.104 1.00 52.37 404 GLY A N 1
ATOM 6100 C CA . GLY A 1 379 ? 7.590 2.312 62.227 1.00 54.92 404 GLY A CA 1
ATOM 6101 C C . GLY A 1 379 ? 6.768 1.093 61.859 1.00 57.73 404 GLY A C 1
ATOM 6102 O O . GLY A 1 379 ? 5.731 0.804 62.468 1.00 58.51 404 GLY A O 1
ATOM 6106 N N . CYS A 1 380 ? 7.253 0.358 60.860 1.00 59.71 405 CYS A N 1
ATOM 6107 C CA . CYS A 1 380 ? 6.546 -0.775 60.274 1.00 61.65 405 CYS A CA 1
ATOM 6108 C C . CYS A 1 380 ? 6.655 -2.044 61.103 1.00 62.06 405 CYS A C 1
ATOM 6109 O O . CYS A 1 380 ? 5.808 -2.933 60.955 1.00 62.48 405 CYS A O 1
ATOM 6117 N N . GLY A 1 381 ? 7.657 -2.142 61.977 1.00 61.06 406 GLY A N 1
ATOM 6118 C CA . GLY A 1 381 ? 7.982 -3.376 62.659 1.00 59.97 406 GLY A CA 1
ATOM 6119 C C . GLY A 1 381 ? 9.196 -4.099 62.113 1.00 59.00 406 GLY A C 1
ATOM 6120 O O . GLY A 1 381 ? 9.634 -5.086 62.718 1.00 59.51 406 GLY A O 1
ATOM 6124 N N . ILE A 1 382 ? 9.750 -3.644 60.989 1.00 57.14 407 ILE A N 1
ATOM 6125 C CA . ILE A 1 382 ? 10.972 -4.253 60.472 1.00 56.07 407 ILE A CA 1
ATOM 6126 C C . ILE A 1 382 ? 12.166 -3.836 61.325 1.00 56.65 407 ILE A C 1
ATOM 6127 O O . ILE A 1 382 ? 12.947 -4.679 61.785 1.00 55.90 407 ILE A O 1
ATOM 6143 N N . VAL A 1 383 ? 12.318 -2.527 61.558 1.00 57.74 408 VAL A N 1
ATOM 6144 C CA . VAL A 1 383 ? 13.403 -2.048 62.411 1.00 59.10 408 VAL A CA 1
ATOM 6145 C C . VAL A 1 383 ? 13.356 -2.756 63.758 1.00 61.41 408 VAL A C 1
ATOM 6146 O O . VAL A 1 383 ? 14.391 -3.146 64.311 1.00 61.36 408 VAL A O 1
ATOM 6159 N N . GLU A 1 384 ? 12.148 -2.937 64.301 1.00 63.75 409 GLU A N 1
ATOM 6160 C CA . GLU A 1 384 ? 11.991 -3.639 65.569 1.00 65.77 409 GLU A CA 1
ATOM 6161 C C . GLU A 1 384 ? 12.593 -5.036 65.500 1.00 65.71 409 GLU A C 1
ATOM 6162 O O . GLU A 1 384 ? 13.485 -5.386 66.282 1.00 66.60 409 GLU A O 1
ATOM 6174 N N . SER A 1 385 ? 12.099 -5.858 64.570 1.00 64.46 410 SER A N 1
ATOM 6175 C CA . SER A 1 385 ? 12.589 -7.226 64.442 1.00 63.16 410 SER A CA 1
ATOM 6176 C C . SER A 1 385 ? 14.109 -7.250 64.371 1.00 62.25 410 SER A C 1
ATOM 6177 O O . SER A 1 385 ? 14.770 -7.990 65.108 1.00 62.47 410 SER A O 1
ATOM 6185 N N . ILE A 1 386 ? 14.680 -6.421 63.497 1.00 61.65 411 ILE A N 1
ATOM 6186 C CA . ILE A 1 386 ? 16.129 -6.398 63.321 1.00 61.86 411 ILE A CA 1
ATOM 6187 C C . ILE A 1 386 ? 16.824 -6.109 64.644 1.00 63.29 411 ILE A C 1
ATOM 6188 O O . ILE A 1 386 ? 17.790 -6.783 65.019 1.00 63.88 411 ILE A O 1
ATOM 6204 N N . LEU A 1 387 ? 16.349 -5.096 65.368 1.00 64.30 412 LEU A N 1
ATOM 6205 C CA . LEU A 1 387 ? 17.053 -4.671 66.573 1.00 65.40 412 LEU A CA 1
ATOM 6206 C C . LEU A 1 387 ? 16.950 -5.708 67.684 1.00 67.18 412 LEU A C 1
ATOM 6207 O O . LEU A 1 387 ? 17.854 -5.802 68.521 1.00 67.19 412 LEU A O 1
ATOM 6223 N N . ASN A 1 388 ? 15.873 -6.498 67.712 1.00 68.96 413 ASN A N 1
ATOM 6224 C CA . ASN A 1 388 ? 15.857 -7.649 68.606 1.00 71.16 413 ASN A CA 1
ATOM 6225 C C . ASN A 1 388 ? 16.961 -8.636 68.242 1.00 71.96 413 ASN A C 1
ATOM 6226 O O . ASN A 1 388 ? 17.542 -9.277 69.126 1.00 72.21 413 ASN A O 1
ATOM 6237 N N . TRP A 1 389 ? 17.268 -8.766 66.947 1.00 72.05 414 TRP A N 1
ATOM 6238 C CA . TRP A 1 389 ? 18.269 -9.735 66.517 1.00 71.66 414 TRP A CA 1
ATOM 6239 C C . TRP A 1 389 ? 19.670 -9.314 66.949 1.00 71.84 414 TRP A C 1
ATOM 6240 O O . TRP A 1 389 ? 20.433 -10.126 67.484 1.00 72.15 414 TRP A O 1
ATOM 6261 N N . VAL A 1 390 ? 20.034 -8.048 66.722 1.00 71.68 415 VAL A N 1
ATOM 6262 C CA . VAL A 1 390 ? 21.369 -7.600 67.104 1.00 71.98 415 VAL A CA 1
ATOM 6263 C C . VAL A 1 390 ? 21.549 -7.655 68.618 1.00 72.98 415 VAL A C 1
ATOM 6264 O O . VAL A 1 390 ? 22.683 -7.714 69.104 1.00 73.06 415 VAL A O 1
ATOM 6277 N N . LYS A 1 391 ? 20.452 -7.636 69.383 1.00 73.81 416 LYS A N 1
ATOM 6278 C CA . LYS A 1 391 ? 20.559 -7.874 70.820 1.00 74.44 416 LYS A CA 1
ATOM 6279 C C . LYS A 1 391 ? 21.110 -9.269 71.090 1.00 76.13 416 LYS A C 1
ATOM 6280 O O . LYS A 1 391 ? 21.989 -9.449 71.940 1.00 76.18 416 LYS A O 1
ATOM 6284 N N . PHE A 1 392 ? 20.612 -10.263 70.367 1.00 77.82 417 PHE A N 1
ATOM 6285 C CA . PHE A 1 392 ? 21.161 -11.613 70.407 1.00 79.44 417 PHE A CA 1
ATOM 6286 C C . PHE A 1 392 ? 22.459 -11.667 69.608 1.00 79.49 417 PHE A C 1
ATOM 6287 O O . PHE A 1 392 ? 23.396 -12.375 69.977 1.00 79.57 417 PHE A O 1
ATOM 6291 N N . ALA B 1 3 ? 0.974 7.533 10.121 1.00 55.75 28 ALA B N 1
ATOM 6292 C CA . ALA B 1 3 ? -0.210 6.870 10.643 1.00 54.16 28 ALA B CA 1
ATOM 6293 C C . ALA B 1 3 ? -0.707 5.789 9.690 1.00 49.71 28 ALA B C 1
ATOM 6294 O O . ALA B 1 3 ? -1.797 5.251 9.880 1.00 49.00 28 ALA B O 1
ATOM 6300 N N . SER B 1 4 ? 0.077 5.475 8.661 1.00 47.28 29 SER B N 1
ATOM 6301 C CA . SER B 1 4 ? -0.350 4.451 7.721 1.00 44.35 29 SER B CA 1
ATOM 6302 C C . SER B 1 4 ? -0.326 3.082 8.388 1.00 42.05 29 SER B C 1
ATOM 6303 O O . SER B 1 4 ? 0.462 2.816 9.302 1.00 39.90 29 SER B O 1
ATOM 6311 N N . VAL B 1 5 ? -1.231 2.217 7.933 1.00 42.87 30 VAL B N 1
ATOM 6312 C CA . VAL B 1 5 ? -1.279 0.845 8.424 1.00 44.03 30 VAL B CA 1
ATOM 6313 C C . VAL B 1 5 ? 0.050 0.138 8.212 1.00 41.65 30 VAL B C 1
ATOM 6314 O O . VAL B 1 5 ? 0.444 -0.714 9.018 1.00 40.04 30 VAL B O 1
ATOM 6327 N N . GLU B 1 6 ? 0.774 0.491 7.152 1.00 41.37 31 GLU B N 1
ATOM 6328 C CA . GLU B 1 6 ? 2.033 -0.181 6.852 1.00 40.62 31 GLU B CA 1
ATOM 6329 C C . GLU B 1 6 ? 3.178 0.315 7.728 1.00 39.72 31 GLU B C 1
ATOM 6330 O O . GLU B 1 6 ? 4.133 -0.434 7.966 1.00 39.62 31 GLU B O 1
ATOM 6342 N N . ARG B 1 7 ? 3.105 1.556 8.217 1.00 37.26 32 ARG B N 1
ATOM 6343 C CA . ARG B 1 7 ? 4.068 2.016 9.210 1.00 37.40 32 ARG B CA 1
ATOM 6344 C C . ARG B 1 7 ? 3.766 1.412 10.577 1.00 35.40 32 ARG B C 1
ATOM 6345 O O . ARG B 1 7 ? 4.686 0.997 11.293 1.00 35.45 32 ARG B O 1
ATOM 6366 N N . ILE B 1 8 ? 2.482 1.326 10.938 1.00 33.04 33 ILE B N 1
ATOM 6367 C CA . ILE B 1 8 ? 2.109 0.867 12.275 1.00 32.60 33 ILE B CA 1
ATOM 6368 C C . ILE B 1 8 ? 2.429 -0.608 12.453 1.00 32.42 33 ILE B C 1
ATOM 6369 O O . ILE B 1 8 ? 2.988 -1.020 13.476 1.00 31.34 33 ILE B O 1
ATOM 6385 N N . TYR B 1 9 ? 2.021 -1.434 11.498 1.00 31.82 34 TYR B N 1
ATOM 6386 C CA . TYR B 1 9 ? 2.116 -2.879 11.629 1.00 32.40 34 TYR B CA 1
ATOM 6387 C C . TYR B 1 9 ? 3.222 -3.389 10.721 1.00 32.99 34 TYR B C 1
ATOM 6388 O O . TYR B 1 9 ? 3.122 -3.274 9.492 1.00 34.90 34 TYR B O 1
ATOM 6406 N N . GLN B 1 10 ? 4.266 -3.944 11.327 1.00 32.20 35 GLN B N 1
ATOM 6407 C CA . GLN B 1 10 ? 5.467 -4.321 10.604 1.00 32.49 35 GLN B CA 1
ATOM 6408 C C . GLN B 1 10 ? 5.856 -5.763 10.877 1.00 30.75 35 GLN B C 1
ATOM 6409 O O . GLN B 1 10 ? 5.689 -6.274 11.989 1.00 30.26 35 GLN B O 1
ATOM 6423 N N . LYS B 1 11 ? 6.378 -6.403 9.836 1.00 31.84 36 LYS B N 1
ATOM 6424 C CA . LYS B 1 11 ? 6.914 -7.751 9.890 1.00 32.74 36 LYS B CA 1
ATOM 6425 C C . LYS B 1 11 ? 8.431 -7.677 9.792 1.00 32.78 36 LYS B C 1
ATOM 6426 O O . LYS B 1 11 ? 8.979 -6.928 8.973 1.00 34.63 36 LYS B O 1
ATOM 6445 N N . LYS B 1 12 ? 9.101 -8.462 10.625 1.00 31.99 37 LYS B N 1
ATOM 6446 C CA . LYS B 1 12 ? 10.551 -8.507 10.671 1.00 32.57 37 LYS B CA 1
ATOM 6447 C C . LYS B 1 12 ? 11.040 -9.886 10.255 1.00 32.74 37 LYS B C 1
ATOM 6448 O O . LYS B 1 12 ? 10.391 -10.900 10.530 1.00 32.65 37 LYS B O 1
ATOM 6467 N N . THR B 1 13 ? 12.198 -9.916 9.598 1.00 32.04 38 THR B N 1
ATOM 6468 C CA . THR B 1 13 ? 12.886 -11.176 9.378 1.00 31.52 38 THR B CA 1
ATOM 6469 C C . THR B 1 13 ? 13.518 -11.631 10.690 1.00 30.98 38 THR B C 1
ATOM 6470 O O . THR B 1 13 ? 13.658 -10.853 11.637 1.00 30.91 38 THR B O 1
ATOM 6481 N N . GLN B 1 14 ? 13.923 -12.897 10.754 1.00 31.77 39 GLN B N 1
ATOM 6482 C CA . GLN B 1 14 ? 14.557 -13.380 11.977 1.00 32.62 39 GLN B CA 1
ATOM 6483 C C . GLN B 1 14 ? 15.823 -12.585 12.293 1.00 30.76 39 GLN B C 1
ATOM 6484 O O . GLN B 1 14 ? 16.067 -12.222 13.450 1.00 29.81 39 GLN B O 1
ATOM 6498 N N . LEU B 1 15 ? 16.648 -12.319 11.273 1.00 30.96 40 LEU B N 1
ATOM 6499 C CA . LEU B 1 15 ? 17.883 -11.567 11.478 1.00 31.44 40 LEU B CA 1
ATOM 6500 C C . LEU B 1 15 ? 17.598 -10.137 11.921 1.00 30.37 40 LEU B C 1
ATOM 6501 O O . LEU B 1 15 ? 18.237 -9.623 12.847 1.00 29.88 40 LEU B O 1
ATOM 6517 N N . GLU B 1 16 ? 16.634 -9.480 11.279 1.00 30.26 41 GLU B N 1
ATOM 6518 C CA . GLU B 1 16 ? 16.247 -8.140 11.710 1.00 31.41 41 GLU B CA 1
ATOM 6519 C C . GLU B 1 16 ? 15.775 -8.135 13.157 1.00 29.79 41 GLU B C 1
ATOM 6520 O O . GLU B 1 16 ? 16.043 -7.191 13.911 1.00 29.80 41 GLU B O 1
ATOM 6532 N N . HIS B 1 17 ? 15.050 -9.169 13.556 1.00 28.19 42 HIS B N 1
ATOM 6533 C CA . HIS B 1 17 ? 14.499 -9.213 14.904 1.00 26.42 42 HIS B CA 1
ATOM 6534 C C . HIS B 1 17 ? 15.602 -9.327 15.943 1.00 25.99 42 HIS B C 1
ATOM 6535 O O . HIS B 1 17 ? 15.533 -8.693 17.002 1.00 27.87 42 HIS B O 1
ATOM 6549 N N . ILE B 1 18 ? 16.624 -10.133 15.657 1.00 25.06 43 ILE B N 1
ATOM 6550 C CA . ILE B 1 18 ? 17.735 -10.300 16.591 1.00 25.20 43 ILE B CA 1
ATOM 6551 C C . ILE B 1 18 ? 18.450 -8.971 16.834 1.00 24.93 43 ILE B C 1
ATOM 6552 O O . ILE B 1 18 ? 18.776 -8.627 17.975 1.00 25.51 43 ILE B O 1
ATOM 6568 N N . LEU B 1 19 ? 18.711 -8.204 15.775 1.00 26.98 44 LEU B N 1
ATOM 6569 C CA . LEU B 1 19 ? 19.391 -6.921 15.957 1.00 28.38 44 LEU B CA 1
ATOM 6570 C C . LEU B 1 19 ? 18.473 -5.875 16.594 1.00 29.89 44 LEU B C 1
ATOM 6571 O O . LEU B 1 19 ? 18.945 -5.020 17.355 1.00 30.84 44 LEU B O 1
ATOM 6587 N N . LEU B 1 20 ? 17.169 -5.939 16.320 1.00 29.88 45 LEU B N 1
ATOM 6588 C CA . LEU B 1 20 ? 16.223 -4.981 16.884 1.00 30.62 45 LEU B CA 1
ATOM 6589 C C . LEU B 1 20 ? 15.862 -5.279 18.334 1.00 29.00 45 LEU B C 1
ATOM 6590 O O . LEU B 1 20 ? 15.604 -4.350 19.121 1.00 31.18 45 LEU B O 1
ATOM 6606 N N . ARG B 1 21 ? 15.818 -6.563 18.685 1.00 26.31 46 ARG B N 1
ATOM 6607 C CA . ARG B 1 21 ? 15.382 -7.038 19.996 1.00 24.67 46 ARG B CA 1
ATOM 6608 C C . ARG B 1 21 ? 16.426 -8.016 20.527 1.00 23.92 46 ARG B C 1
ATOM 6609 O O . ARG B 1 21 ? 16.162 -9.217 20.651 1.00 24.66 46 ARG B O 1
ATOM 6630 N N . PRO B 1 22 ? 17.634 -7.536 20.835 1.00 23.42 47 PRO B N 1
ATOM 6631 C CA . PRO B 1 22 ? 18.714 -8.464 21.219 1.00 23.20 47 PRO B CA 1
ATOM 6632 C C . PRO B 1 22 ? 18.533 -9.118 22.579 1.00 20.66 47 PRO B C 1
ATOM 6633 O O . PRO B 1 22 ? 19.133 -10.176 22.824 1.00 20.68 47 PRO B O 1
ATOM 6644 N N . ASP B 1 23 ? 17.708 -8.545 23.459 1.00 20.69 48 ASP B N 1
ATOM 6645 C CA . ASP B 1 23 ? 17.747 -8.927 24.869 1.00 20.18 48 ASP B CA 1
ATOM 6646 C C . ASP B 1 23 ? 17.407 -10.389 25.113 1.00 20.18 48 ASP B C 1
ATOM 6647 O O . ASP B 1 23 ? 18.028 -11.016 25.974 1.00 20.25 48 ASP B O 1
ATOM 6656 N N . THR B 1 24 ? 16.399 -10.943 24.421 1.00 20.86 49 THR B N 1
ATOM 6657 C CA . THR B 1 24 ? 16.075 -12.335 24.714 1.00 21.31 49 THR B CA 1
ATOM 6658 C C . THR B 1 24 ? 17.056 -13.296 24.053 1.00 21.64 49 THR B C 1
ATOM 6659 O O . THR B 1 24 ? 17.024 -14.496 24.352 1.00 23.06 49 THR B O 1
ATOM 6670 N N . TYR B 1 25 ? 17.928 -12.801 23.175 1.00 20.05 50 TYR B N 1
ATOM 6671 C CA . TYR B 1 25 ? 18.909 -13.658 22.530 1.00 19.32 50 TYR B CA 1
ATOM 6672 C C . TYR B 1 25 ? 20.257 -13.666 23.250 1.00 19.17 50 TYR B C 1
ATOM 6673 O O . TYR B 1 25 ? 20.825 -14.741 23.464 1.00 18.81 50 TYR B O 1
ATOM 6691 N N . ILE B 1 26 ? 20.786 -12.497 23.628 1.00 18.11 51 ILE B N 1
ATOM 6692 C CA . ILE B 1 26 ? 22.125 -12.404 24.202 1.00 18.54 51 ILE B CA 1
ATOM 6693 C C . ILE B 1 26 ? 22.167 -11.659 25.528 1.00 17.06 51 ILE B C 1
ATOM 6694 O O . ILE B 1 26 ? 23.244 -11.530 26.113 1.00 18.87 51 ILE B O 1
ATOM 6710 N N . GLY B 1 27 ? 21.036 -11.172 26.038 1.00 18.12 52 GLY B N 1
ATOM 6711 C CA . GLY B 1 27 ? 21.043 -10.325 27.213 1.00 18.93 52 GLY B CA 1
ATOM 6712 C C . GLY B 1 27 ? 21.094 -8.858 26.851 1.00 20.19 52 GLY B C 1
ATOM 6713 O O . GLY B 1 27 ? 21.034 -8.463 25.684 1.00 21.65 52 GLY B O 1
ATOM 6717 N N . SER B 1 28 ? 21.211 -8.018 27.878 1.00 20.61 53 SER B N 1
ATOM 6718 C CA . SER B 1 28 ? 21.167 -6.577 27.654 1.00 20.79 53 SER B CA 1
ATOM 6719 C C . SER B 1 28 ? 22.333 -6.103 26.794 1.00 21.84 53 SER B C 1
ATOM 6720 O O . SER B 1 28 ? 23.473 -6.553 26.952 1.00 21.63 53 SER B O 1
ATOM 6728 N N . VAL B 1 29 ? 22.051 -5.150 25.904 1.00 22.15 54 VAL B N 1
ATOM 6729 C CA . VAL B 1 29 ? 23.099 -4.491 25.129 1.00 23.98 54 VAL B CA 1
ATOM 6730 C C . VAL B 1 29 ? 23.408 -3.100 25.674 1.00 25.53 54 VAL B C 1
ATOM 6731 O O . VAL B 1 29 ? 24.104 -2.314 25.020 1.00 26.23 54 VAL B O 1
ATOM 6744 N N . GLU B 1 30 ? 22.906 -2.786 26.864 1.00 24.16 55 GLU B N 1
ATOM 6745 C CA . GLU B 1 30 ? 23.220 -1.567 27.590 1.00 25.14 55 GLU B CA 1
ATOM 6746 C C . GLU B 1 30 ? 24.185 -1.888 28.721 1.00 25.77 55 GLU B C 1
ATOM 6747 O O . GLU B 1 30 ? 24.293 -3.030 29.174 1.00 25.99 55 GLU B O 1
ATOM 6759 N N . LEU B 1 31 ? 24.878 -0.854 29.186 1.00 27.54 56 LEU B N 1
ATOM 6760 C CA . LEU B 1 31 ? 25.809 -1.022 30.288 1.00 28.45 56 LEU B CA 1
ATOM 6761 C C . LEU B 1 31 ? 25.068 -1.409 31.560 1.00 29.23 56 LEU B C 1
ATOM 6762 O O . LEU B 1 31 ? 23.940 -0.973 31.818 1.00 33.59 56 LEU B O 1
ATOM 6778 N N . VAL B 1 32 ? 25.700 -2.273 32.332 1.00 24.63 57 VAL B N 1
ATOM 6779 C CA A VAL B 1 32 ? 25.251 -2.635 33.666 0.41 24.58 57 VAL B CA 1
ATOM 6780 C CA B VAL B 1 32 ? 25.247 -2.622 33.670 0.59 24.36 57 VAL B CA 1
ATOM 6781 C C . VAL B 1 32 ? 26.424 -2.440 34.611 1.00 24.51 57 VAL B C 1
ATOM 6782 O O . VAL B 1 32 ? 27.575 -2.693 34.237 1.00 23.63 57 VAL B O 1
ATOM 6805 N N . THR B 1 33 ? 26.135 -1.991 35.827 1.00 24.87 58 THR B N 1
ATOM 6806 C CA . THR B 1 33 ? 27.133 -1.866 36.879 1.00 25.05 58 THR B CA 1
ATOM 6807 C C . THR B 1 33 ? 26.667 -2.716 38.052 1.00 25.93 58 THR B C 1
ATOM 6808 O O . THR B 1 33 ? 25.615 -2.444 38.642 1.00 27.42 58 THR B O 1
ATOM 6819 N N . GLN B 1 34 ? 27.443 -3.736 38.388 1.00 25.64 59 GLN B N 1
ATOM 6820 C CA . GLN B 1 34 ? 27.057 -4.633 39.460 1.00 25.44 59 GLN B CA 1
ATOM 6821 C C . GLN B 1 34 ? 28.298 -5.363 39.932 1.00 25.30 59 GLN B C 1
ATOM 6822 O O . GLN B 1 34 ? 29.334 -5.360 39.262 1.00 25.12 59 GLN B O 1
ATOM 6836 N N . GLN B 1 35 ? 28.184 -5.963 41.109 1.00 26.06 60 GLN B N 1
ATOM 6837 C CA . GLN B 1 35 ? 29.263 -6.768 41.657 1.00 27.60 60 GLN B CA 1
ATOM 6838 C C . GLN B 1 35 ? 29.298 -8.128 40.976 1.00 27.40 60 GLN B C 1
ATOM 6839 O O . GLN B 1 35 ? 28.262 -8.783 40.826 1.00 27.24 60 GLN B O 1
ATOM 6853 N N . MET B 1 36 ? 30.505 -8.537 40.573 1.00 25.19 61 MET B N 1
ATOM 6854 C CA . MET B 1 36 ? 30.760 -9.783 39.866 1.00 24.56 61 MET B CA 1
ATOM 6855 C C . MET B 1 36 ? 32.065 -10.375 40.385 1.00 23.37 61 MET B C 1
ATOM 6856 O O . MET B 1 36 ? 32.922 -9.658 40.911 1.00 23.72 61 MET B O 1
ATOM 6870 N N . TRP B 1 37 ? 32.243 -11.680 40.174 1.00 22.78 62 TRP B N 1
ATOM 6871 C CA . TRP B 1 37 ? 33.561 -12.291 40.308 1.00 22.99 62 TRP B CA 1
ATOM 6872 C C . TRP B 1 37 ? 34.325 -12.102 39.004 1.00 22.91 62 TRP B C 1
ATOM 6873 O O . TRP B 1 37 ? 33.777 -12.324 37.919 1.00 22.90 62 TRP B O 1
ATOM 6894 N N . VAL B 1 38 ? 35.588 -11.677 39.103 1.00 24.42 63 VAL B N 1
ATOM 6895 C CA . VAL B 1 38 ? 36.452 -11.467 37.948 1.00 25.09 63 VAL B CA 1
ATOM 6896 C C . VAL B 1 38 ? 37.840 -12.017 38.271 1.00 26.35 63 VAL B C 1
ATOM 6897 O O . VAL B 1 38 ? 38.157 -12.335 39.418 1.00 27.80 63 VAL B O 1
ATOM 6910 N N . TYR B 1 39 ? 38.676 -12.133 37.238 1.00 26.09 64 TYR B N 1
ATOM 6911 C CA . TYR B 1 39 ? 40.100 -12.410 37.414 1.00 27.22 64 TYR B CA 1
ATOM 6912 C C . TYR B 1 39 ? 40.878 -11.189 36.933 1.00 28.89 64 TYR B C 1
ATOM 6913 O O . TYR B 1 39 ? 40.961 -10.939 35.725 1.00 29.34 64 TYR B O 1
ATOM 6931 N N . ASP B 1 40 ? 41.445 -10.432 37.874 1.00 29.71 65 ASP B N 1
ATOM 6932 C CA . ASP B 1 40 ? 42.232 -9.248 37.549 1.00 30.36 65 ASP B CA 1
ATOM 6933 C C . ASP B 1 40 ? 43.716 -9.583 37.404 1.00 31.75 65 ASP B C 1
ATOM 6934 O O . ASP B 1 40 ? 44.246 -10.474 38.077 1.00 31.95 65 ASP B O 1
ATOM 6943 N N . GLU B 1 41 ? 44.380 -8.842 36.505 1.00 32.06 66 GLU B N 1
ATOM 6944 C CA . GLU B 1 41 ? 45.782 -9.047 36.168 1.00 35.39 66 GLU B CA 1
ATOM 6945 C C . GLU B 1 41 ? 46.741 -8.947 37.343 1.00 35.71 66 GLU B C 1
ATOM 6946 O O . GLU B 1 41 ? 47.884 -9.416 37.226 1.00 35.10 66 GLU B O 1
ATOM 6958 N N . ASP B 1 42 ? 46.343 -8.276 38.424 1.00 36.68 67 ASP B N 1
ATOM 6959 C CA . ASP B 1 42 ? 47.240 -8.042 39.545 1.00 37.98 67 ASP B CA 1
ATOM 6960 C C . ASP B 1 42 ? 46.893 -8.824 40.803 1.00 39.60 67 ASP B C 1
ATOM 6961 O O . ASP B 1 42 ? 47.811 -9.218 41.524 1.00 41.73 67 ASP B O 1
ATOM 6970 N N . VAL B 1 43 ? 45.621 -9.096 41.085 1.00 38.27 68 VAL B N 1
ATOM 6971 C CA A VAL B 1 43 ? 45.227 -9.769 42.318 0.05 38.41 68 VAL B CA 1
ATOM 6972 C CA B VAL B 1 43 ? 45.256 -9.788 42.316 0.95 38.72 68 VAL B CA 1
ATOM 6973 C C . VAL B 1 43 ? 44.541 -11.107 42.078 1.00 37.80 68 VAL B C 1
ATOM 6974 O O . VAL B 1 43 ? 44.316 -11.850 43.046 1.00 40.94 68 VAL B O 1
ATOM 6999 N N . GLY B 1 44 ? 44.195 -11.442 40.841 1.00 33.75 69 GLY B N 1
ATOM 7000 C CA . GLY B 1 44 ? 43.526 -12.699 40.575 1.00 32.58 69 GLY B CA 1
ATOM 7001 C C . GLY B 1 44 ? 42.034 -12.675 40.833 1.00 30.66 69 GLY B C 1
ATOM 7002 O O . GLY B 1 44 ? 41.358 -11.676 40.562 1.00 29.29 69 GLY B O 1
ATOM 7006 N N . ILE B 1 45 ? 41.504 -13.789 41.338 1.00 31.19 70 ILE B N 1
ATOM 7007 C CA . ILE B 1 45 ? 40.066 -13.920 41.536 1.00 30.96 70 ILE B CA 1
ATOM 7008 C C . ILE B 1 45 ? 39.628 -12.987 42.654 1.00 30.89 70 ILE B C 1
ATOM 7009 O O . ILE B 1 45 ? 40.195 -13.012 43.753 1.00 32.36 70 ILE B O 1
ATOM 7025 N N . ASN B 1 46 ? 38.605 -12.173 42.395 1.00 28.92 71 ASN B N 1
ATOM 7026 C CA . ASN B 1 46 ? 38.085 -11.286 43.432 1.00 28.55 71 ASN B CA 1
ATOM 7027 C C . ASN B 1 46 ? 36.702 -10.787 43.031 1.00 27.04 71 ASN B C 1
ATOM 7028 O O . ASN B 1 46 ? 36.309 -10.845 41.865 1.00 26.91 71 ASN B O 1
ATOM 7039 N N . TYR B 1 47 ? 35.955 -10.333 44.035 1.00 26.39 72 TYR B N 1
ATOM 7040 C CA . TYR B 1 47 ? 34.568 -9.900 43.892 1.00 25.74 72 TYR B CA 1
ATOM 7041 C C . TYR B 1 47 ? 34.547 -8.385 43.984 1.00 25.87 72 TYR B C 1
ATOM 7042 O O . TYR B 1 47 ? 34.969 -7.820 45.002 1.00 27.79 72 TYR B O 1
ATOM 7060 N N . ARG B 1 48 ? 34.070 -7.731 42.927 1.00 25.83 73 ARG B N 1
ATOM 7061 C CA . ARG B 1 48 ? 34.089 -6.277 42.900 1.00 25.58 73 ARG B CA 1
ATOM 7062 C C . ARG B 1 48 ? 33.060 -5.743 41.917 1.00 25.18 73 ARG B C 1
ATOM 7063 O O . ARG B 1 48 ? 32.539 -6.462 41.061 1.00 25.24 73 ARG B O 1
ATOM 7084 N N . GLU B 1 49 ? 32.806 -4.447 42.028 1.00 25.96 74 GLU B N 1
ATOM 7085 C CA . GLU B 1 49 ? 31.966 -3.770 41.054 1.00 26.76 74 GLU B CA 1
ATOM 7086 C C . GLU B 1 49 ? 32.634 -3.730 39.685 1.00 26.19 74 GLU B C 1
ATOM 7087 O O . GLU B 1 49 ? 33.825 -3.426 39.560 1.00 27.08 74 GLU B O 1
ATOM 7099 N N . VAL B 1 50 ? 31.838 -4.013 38.652 1.00 26.45 75 VAL B N 1
ATOM 7100 C CA A VAL B 1 50 ? 32.288 -3.942 37.271 0.68 26.05 75 VAL B CA 1
ATOM 7101 C CA B VAL B 1 50 ? 32.262 -4.000 37.257 0.32 26.75 75 VAL B CA 1
ATOM 7102 C C . VAL B 1 50 ? 31.198 -3.276 36.443 1.00 25.88 75 VAL B C 1
ATOM 7103 O O . VAL B 1 50 ? 30.013 -3.311 36.781 1.00 26.54 75 VAL B O 1
ATOM 7128 N N . THR B 1 51 ? 31.611 -2.641 35.355 1.00 24.96 76 THR B N 1
ATOM 7129 C CA . THR B 1 51 ? 30.687 -2.038 34.399 1.00 25.35 76 THR B CA 1
ATOM 7130 C C . THR B 1 51 ? 30.947 -2.703 33.057 1.00 24.30 76 THR B C 1
ATOM 7131 O O . THR B 1 51 ? 32.085 -2.707 32.579 1.00 26.15 76 THR B O 1
ATOM 7142 N N . PHE B 1 52 ? 29.915 -3.319 32.485 1.00 22.03 77 PHE B N 1
ATOM 7143 C CA . PHE B 1 52 ? 30.093 -4.131 31.288 1.00 21.87 77 PHE B CA 1
ATOM 7144 C C . PHE B 1 52 ? 28.750 -4.280 30.588 1.00 21.26 77 PHE B C 1
ATOM 7145 O O . PHE B 1 52 ? 27.691 -3.979 31.155 1.00 21.23 77 PHE B O 1
ATOM 7162 N N . VAL B 1 53 ? 28.813 -4.785 29.356 1.00 21.86 78 VAL B N 1
ATOM 7163 C CA . VAL B 1 53 ? 27.625 -5.043 28.544 1.00 21.00 78 VAL B CA 1
ATOM 7164 C C . VAL B 1 53 ? 27.373 -6.549 28.537 1.00 20.16 78 VAL B C 1
ATOM 7165 O O . VAL B 1 53 ? 28.187 -7.295 27.956 1.00 20.50 78 VAL B O 1
ATOM 7178 N N . PRO B 1 54 ? 26.271 -7.035 29.123 1.00 19.66 79 PRO B N 1
ATOM 7179 C CA . PRO B 1 54 ? 26.015 -8.489 29.127 1.00 18.78 79 PRO B CA 1
ATOM 7180 C C . PRO B 1 54 ? 26.064 -9.150 27.754 1.00 19.18 79 PRO B C 1
ATOM 7181 O O . PRO B 1 54 ? 26.641 -10.236 27.616 1.00 19.31 79 PRO B O 1
ATOM 7192 N N . GLY B 1 55 ? 25.491 -8.517 26.731 1.00 19.76 80 GLY B N 1
ATOM 7193 C CA . GLY B 1 55 ? 25.462 -9.137 25.416 1.00 20.05 80 GLY B CA 1
ATOM 7194 C C . GLY B 1 55 ? 26.844 -9.416 24.849 1.00 20.42 80 GLY B C 1
ATOM 7195 O O . GLY B 1 55 ? 27.050 -10.419 24.157 1.00 20.23 80 GLY B O 1
ATOM 7199 N N . LEU B 1 56 ? 27.802 -8.522 25.109 1.00 21.27 81 LEU B N 1
ATOM 7200 C CA . LEU B 1 56 ? 29.168 -8.745 24.642 1.00 21.95 81 LEU B CA 1
ATOM 7201 C C . LEU B 1 56 ? 29.802 -9.938 25.352 1.00 21.22 81 LEU B C 1
ATOM 7202 O O . LEU B 1 56 ? 30.433 -10.791 24.720 1.00 22.86 81 LEU B O 1
ATOM 7218 N N . TYR B 1 57 ? 29.636 -10.015 26.672 1.00 21.44 82 TYR B N 1
ATOM 7219 C CA . TYR B 1 57 ? 30.132 -11.154 27.438 1.00 19.96 82 TYR B CA 1
ATOM 7220 C C . TYR B 1 57 ? 29.525 -12.451 26.938 1.00 19.85 82 TYR B C 1
ATOM 7221 O O . TYR B 1 57 ? 30.206 -13.481 26.868 1.00 20.78 82 TYR B O 1
ATOM 7239 N N . LYS B 1 58 ? 28.237 -12.413 26.589 1.00 18.94 83 LYS B N 1
ATOM 7240 C CA . LYS B 1 58 ? 27.515 -13.615 26.194 1.00 18.51 83 LYS B CA 1
ATOM 7241 C C . LYS B 1 58 ? 27.990 -14.153 24.849 1.00 19.99 83 LYS B C 1
ATOM 7242 O O . LYS B 1 58 ? 28.072 -15.374 24.674 1.00 20.51 83 LYS B O 1
ATOM 7261 N N . ILE B 1 59 ? 28.307 -13.287 23.878 1.00 20.39 84 ILE B N 1
ATOM 7262 C CA . ILE B 1 59 ? 28.692 -13.870 22.591 1.00 22.13 84 ILE B CA 1
ATOM 7263 C C . ILE B 1 59 ? 30.035 -14.596 22.729 1.00 23.36 84 ILE B C 1
ATOM 7264 O O . ILE B 1 59 ? 30.278 -15.598 22.046 1.00 23.97 84 ILE B O 1
ATOM 7280 N N . PHE B 1 60 ? 30.909 -14.119 23.628 1.00 22.58 85 PHE B N 1
ATOM 7281 C CA . PHE B 1 60 ? 32.135 -14.838 23.990 1.00 23.33 85 PHE B CA 1
ATOM 7282 C C . PHE B 1 60 ? 31.803 -16.176 24.645 1.00 22.56 85 PHE B C 1
ATOM 7283 O O . PHE B 1 60 ? 32.352 -17.221 24.274 1.00 23.53 85 PHE B O 1
ATOM 7300 N N . ASP B 1 61 ? 30.865 -16.158 25.600 1.00 21.24 86 ASP B N 1
ATOM 7301 C CA . ASP B 1 61 ? 30.416 -17.381 26.263 1.00 21.34 86 ASP B CA 1
ATOM 7302 C C . ASP B 1 61 ? 29.905 -18.422 25.272 1.00 21.27 86 ASP B C 1
ATOM 7303 O O . ASP B 1 61 ? 30.186 -19.618 25.417 1.00 21.22 86 ASP B O 1
ATOM 7312 N N . GLU B 1 62 ? 29.122 -17.996 24.283 1.00 20.52 87 GLU B N 1
ATOM 7313 C CA . GLU B 1 62 ? 28.555 -18.967 23.354 1.00 21.06 87 GLU B CA 1
ATOM 7314 C C . GLU B 1 62 ? 29.653 -19.759 22.654 1.00 21.38 87 GLU B C 1
ATOM 7315 O O . GLU B 1 62 ? 29.542 -20.979 22.483 1.00 22.15 87 GLU B O 1
ATOM 7327 N N . ILE B 1 63 ? 30.711 -19.080 22.212 1.00 21.75 88 ILE B N 1
ATOM 7328 C CA . ILE B 1 63 ? 31.770 -19.783 21.492 1.00 24.51 88 ILE B CA 1
ATOM 7329 C C . ILE B 1 63 ? 32.589 -20.641 22.450 1.00 24.87 88 ILE B C 1
ATOM 7330 O O . ILE B 1 63 ? 33.019 -21.751 22.107 1.00 25.75 88 ILE B O 1
ATOM 7346 N N . LEU B 1 64 ? 32.814 -20.147 23.667 1.00 24.08 89 LEU B N 1
ATOM 7347 C CA . LEU B 1 64 ? 33.596 -20.900 24.643 1.00 24.14 89 LEU B CA 1
ATOM 7348 C C . LEU B 1 64 ? 32.881 -22.176 25.068 1.00 23.00 89 LEU B C 1
ATOM 7349 O O . LEU B 1 64 ? 33.503 -23.241 25.150 1.00 25.01 89 LEU B O 1
ATOM 7365 N N . VAL B 1 65 ? 31.574 -22.098 25.327 1.00 21.85 90 VAL B N 1
ATOM 7366 C CA . VAL B 1 65 ? 30.825 -23.298 25.689 1.00 21.09 90 VAL B CA 1
ATOM 7367 C C . VAL B 1 65 ? 30.783 -24.280 24.521 1.00 21.10 90 VAL B C 1
ATOM 7368 O O . VAL B 1 65 ? 30.834 -25.496 24.727 1.00 21.91 90 VAL B O 1
ATOM 7381 N N . ASN B 1 66 ? 30.688 -23.783 23.283 1.00 20.92 91 ASN B N 1
ATOM 7382 C CA . ASN B 1 66 ? 30.754 -24.688 22.137 1.00 22.59 91 ASN B CA 1
ATOM 7383 C C . ASN B 1 66 ? 32.053 -25.495 22.141 1.00 24.72 91 ASN B C 1
ATOM 7384 O O . ASN B 1 66 ? 32.065 -26.669 21.749 1.00 25.21 91 ASN B O 1
ATOM 7395 N N . ALA B 1 67 ? 33.172 -24.873 22.535 1.00 25.43 92 ALA B N 1
ATOM 7396 C CA . ALA B 1 67 ? 34.431 -25.617 22.590 1.00 26.96 92 ALA B CA 1
ATOM 7397 C C . ALA B 1 67 ? 34.403 -26.677 23.688 1.00 27.26 92 ALA B C 1
ATOM 7398 O O . ALA B 1 67 ? 34.878 -27.798 23.486 1.00 27.69 92 ALA B O 1
ATOM 7405 N N . ALA B 1 68 ? 33.871 -26.336 24.863 1.00 26.17 93 ALA B N 1
ATOM 7406 C CA . ALA B 1 68 ? 33.719 -27.332 25.919 1.00 24.77 93 ALA B CA 1
ATOM 7407 C C . ALA B 1 68 ? 32.810 -28.472 25.469 1.00 24.70 93 ALA B C 1
ATOM 7408 O O . ALA B 1 68 ? 33.040 -29.632 25.830 1.00 24.66 93 ALA B O 1
ATOM 7415 N N . ASP B 1 69 ? 31.772 -28.155 24.680 1.00 24.47 94 ASP B N 1
ATOM 7416 C CA . ASP B 1 69 ? 30.860 -29.186 24.187 1.00 24.79 94 ASP B CA 1
ATOM 7417 C C . ASP B 1 69 ? 31.595 -30.231 23.351 1.00 26.04 94 ASP B C 1
ATOM 7418 O O . ASP B 1 69 ? 31.166 -31.390 23.277 1.00 26.87 94 ASP B O 1
ATOM 7427 N N . ASN B 1 70 ? 32.681 -29.838 22.684 1.00 27.09 95 ASN B N 1
ATOM 7428 C CA . ASN B 1 70 ? 33.375 -30.791 21.829 1.00 28.72 95 ASN B CA 1
ATOM 7429 C C . ASN B 1 70 ? 34.071 -31.875 22.641 1.00 30.41 95 ASN B C 1
ATOM 7430 O O . ASN B 1 70 ? 34.404 -32.925 22.086 1.00 31.79 95 ASN B O 1
ATOM 7441 N N . LYS B 1 71 ? 34.307 -31.645 23.936 1.00 31.33 96 LYS B N 1
ATOM 7442 C CA . LYS B 1 71 ? 34.897 -32.685 24.773 1.00 31.43 96 LYS B CA 1
ATOM 7443 C C . LYS B 1 71 ? 33.907 -33.820 25.016 1.00 31.24 96 LYS B C 1
ATOM 7444 O O . LYS B 1 71 ? 34.325 -34.968 25.188 1.00 32.77 96 LYS B O 1
ATOM 7463 N N . GLN B 1 72 ? 32.599 -33.524 25.035 1.00 29.58 97 GLN B N 1
ATOM 7464 C CA . GLN B 1 72 ? 31.602 -34.592 25.096 1.00 29.15 97 GLN B CA 1
ATOM 7465 C C . GLN B 1 72 ? 31.506 -35.314 23.755 1.00 30.58 97 GLN B C 1
ATOM 7466 O O . GLN B 1 72 ? 31.429 -36.549 23.703 1.00 33.10 97 GLN B O 1
ATOM 7480 N N . ARG B 1 73 ? 31.556 -34.560 22.657 1.00 30.70 98 ARG B N 1
ATOM 7481 C CA . ARG B 1 73 ? 31.548 -35.170 21.332 1.00 32.47 98 ARG B CA 1
ATOM 7482 C C . ARG B 1 73 ? 32.762 -36.067 21.112 1.00 34.09 98 ARG B C 1
ATOM 7483 O O . ARG B 1 73 ? 32.630 -37.169 20.560 1.00 35.30 98 ARG B O 1
ATOM 7504 N N . ASP B 1 74 ? 33.947 -35.612 21.518 1.00 33.81 99 ASP B N 1
ATOM 7505 C CA . ASP B 1 74 ? 35.188 -36.367 21.342 1.00 35.58 99 ASP B CA 1
ATOM 7506 C C . ASP B 1 74 ? 35.988 -36.360 22.638 1.00 36.32 99 ASP B C 1
ATOM 7507 O O . ASP B 1 74 ? 36.752 -35.410 22.894 1.00 35.29 99 ASP B O 1
ATOM 7516 N N . PRO B 1 75 ? 35.861 -37.397 23.469 1.00 39.08 100 PRO B N 1
ATOM 7517 C CA . PRO B 1 75 ? 36.589 -37.403 24.749 1.00 40.17 100 PRO B CA 1
ATOM 7518 C C . PRO B 1 75 ? 38.100 -37.387 24.606 1.00 39.84 100 PRO B C 1
ATOM 7519 O O . PRO B 1 75 ? 38.787 -37.163 25.610 1.00 39.43 100 PRO B O 1
ATOM 7530 N N . LYS B 1 76 ? 38.642 -37.613 23.412 1.00 40.50 101 LYS B N 1
ATOM 7531 C CA . LYS B 1 76 ? 40.083 -37.516 23.218 1.00 41.64 101 LYS B CA 1
ATOM 7532 C C . LYS B 1 76 ? 40.567 -36.076 23.128 1.00 40.91 101 LYS B C 1
ATOM 7533 O O . LYS B 1 76 ? 41.774 -35.840 23.246 1.00 41.48 101 LYS B O 1
ATOM 7552 N N . MET B 1 77 ? 39.663 -35.118 22.920 1.00 39.39 102 MET B N 1
ATOM 7553 C CA . MET B 1 77 ? 40.021 -33.708 22.992 1.00 37.83 102 MET B CA 1
ATOM 7554 C C . MET B 1 77 ? 40.765 -33.427 24.291 1.00 39.76 102 MET B C 1
ATOM 7555 O O . MET B 1 77 ? 40.443 -34.003 25.334 1.00 40.83 102 MET B O 1
ATOM 7569 N N . SER B 1 78 ? 41.754 -32.525 24.228 1.00 40.20 103 SER B N 1
ATOM 7570 C CA . SER B 1 78 ? 42.614 -32.270 25.377 1.00 39.87 103 SER B CA 1
ATOM 7571 C C . SER B 1 78 ? 42.824 -30.804 25.758 1.00 39.81 103 SER B C 1
ATOM 7572 O O . SER B 1 78 ? 43.207 -30.556 26.910 1.00 40.04 103 SER B O 1
ATOM 7580 N N . CYS B 1 79 ? 42.598 -29.837 24.862 1.00 39.28 104 CYS B N 1
ATOM 7581 C CA . CYS B 1 79 ? 42.963 -28.461 25.168 1.00 40.25 104 CYS B CA 1
ATOM 7582 C C . CYS B 1 79 ? 41.986 -27.467 24.557 1.00 36.68 104 CYS B C 1
ATOM 7583 O O . CYS B 1 79 ? 41.463 -27.679 23.459 1.00 35.59 104 CYS B O 1
ATOM 7591 N N . ILE B 1 80 ? 41.792 -26.355 25.264 1.00 34.60 105 ILE B N 1
ATOM 7592 C CA . ILE B 1 80 ? 41.150 -25.161 24.729 1.00 34.12 105 ILE B CA 1
ATOM 7593 C C . ILE B 1 80 ? 42.123 -24.000 24.891 1.00 35.13 105 ILE B C 1
ATOM 7594 O O . ILE B 1 80 ? 42.674 -23.797 25.980 1.00 36.58 105 ILE B O 1
ATOM 7610 N N . ARG B 1 81 ? 42.315 -23.225 23.823 1.00 34.43 106 ARG B N 1
ATOM 7611 C CA . ARG B 1 81 ? 43.204 -22.067 23.845 1.00 35.26 106 ARG B CA 1
ATOM 7612 C C . ARG B 1 81 ? 42.423 -20.821 23.452 1.00 36.04 106 ARG B C 1
ATOM 7613 O O . ARG B 1 81 ? 41.885 -20.745 22.341 1.00 36.34 106 ARG B O 1
ATOM 7634 N N . VAL B 1 82 ? 42.369 -19.846 24.359 1.00 33.63 107 VAL B N 1
ATOM 7635 C CA . VAL B 1 82 ? 41.665 -18.587 24.147 1.00 33.62 107 VAL B CA 1
ATOM 7636 C C . VAL B 1 82 ? 42.688 -17.473 23.982 1.00 34.42 107 VAL B C 1
ATOM 7637 O O . VAL B 1 82 ? 43.666 -17.403 24.735 1.00 35.63 107 VAL B O 1
ATOM 7650 N N . THR B 1 83 ? 42.467 -16.596 23.008 1.00 34.82 108 THR B N 1
ATOM 7651 C CA . THR B 1 83 ? 43.267 -15.384 22.868 1.00 35.72 108 THR B CA 1
ATOM 7652 C C . THR B 1 83 ? 42.353 -14.163 22.897 1.00 35.91 108 THR B C 1
ATOM 7653 O O . THR B 1 83 ? 41.251 -14.181 22.337 1.00 36.19 108 THR B O 1
ATOM 7664 N N . ILE B 1 84 ? 42.810 -13.117 23.580 1.00 37.05 109 ILE B N 1
ATOM 7665 C CA . ILE B 1 84 ? 42.096 -11.850 23.689 1.00 37.09 109 ILE B CA 1
ATOM 7666 C C . ILE B 1 84 ? 43.083 -10.734 23.374 1.00 39.72 109 ILE B C 1
ATOM 7667 O O . ILE B 1 84 ? 44.073 -10.567 24.094 1.00 40.04 109 ILE B O 1
ATOM 7683 N N . ASP B 1 85 ? 42.802 -9.965 22.316 1.00 41.02 110 ASP B N 1
ATOM 7684 C CA . ASP B 1 85 ? 43.663 -8.882 21.834 1.00 43.17 110 ASP B CA 1
ATOM 7685 C C . ASP B 1 85 ? 42.860 -7.589 21.810 1.00 43.48 110 ASP B C 1
ATOM 7686 O O . ASP B 1 85 ? 42.226 -7.256 20.795 1.00 43.90 110 ASP B O 1
ATOM 7695 N N . PRO B 1 86 ? 42.860 -6.826 22.902 1.00 43.96 111 PRO B N 1
ATOM 7696 C CA . PRO B 1 86 ? 42.075 -5.577 22.906 1.00 45.70 111 PRO B CA 1
ATOM 7697 C C . PRO B 1 86 ? 42.491 -4.574 21.842 1.00 47.28 111 PRO B C 1
ATOM 7698 O O . PRO B 1 86 ? 41.624 -3.904 21.265 1.00 48.29 111 PRO B O 1
ATOM 7709 N N . GLU B 1 87 ? 43.792 -4.440 21.572 1.00 47.39 112 GLU B N 1
ATOM 7710 C CA . GLU B 1 87 ? 44.244 -3.407 20.643 1.00 51.12 112 GLU B CA 1
ATOM 7711 C C . GLU B 1 87 ? 43.617 -3.588 19.267 1.00 51.01 112 GLU B C 1
ATOM 7712 O O . GLU B 1 87 ? 43.171 -2.615 18.648 1.00 51.44 112 GLU B O 1
ATOM 7724 N N . ASN B 1 88 ? 43.571 -4.822 18.771 1.00 49.38 113 ASN B N 1
ATOM 7725 C CA . ASN B 1 88 ? 42.974 -5.085 17.472 1.00 49.08 113 ASN B CA 1
ATOM 7726 C C . ASN B 1 88 ? 41.538 -5.561 17.571 1.00 46.89 113 ASN B C 1
ATOM 7727 O O . ASN B 1 88 ? 40.953 -5.940 16.551 1.00 46.85 113 ASN B O 1
ATOM 7738 N N . ASN B 1 89 ? 40.963 -5.551 18.768 1.00 45.04 114 ASN B N 1
ATOM 7739 C CA . ASN B 1 89 ? 39.594 -5.992 18.991 1.00 43.00 114 ASN B CA 1
ATOM 7740 C C . ASN B 1 89 ? 39.361 -7.376 18.386 1.00 41.91 114 ASN B C 1
ATOM 7741 O O . ASN B 1 89 ? 38.504 -7.578 17.523 1.00 43.13 114 ASN B O 1
ATOM 7752 N N . LEU B 1 90 ? 40.140 -8.340 18.868 1.00 40.14 115 LEU B N 1
ATOM 7753 C CA . LEU B 1 90 ? 40.224 -9.659 18.252 1.00 38.52 115 LEU B CA 1
ATOM 7754 C C . LEU B 1 90 ? 40.204 -10.721 19.340 1.00 36.96 115 LEU B C 1
ATOM 7755 O O . LEU B 1 90 ? 41.002 -10.663 20.279 1.00 38.21 115 LEU B O 1
ATOM 7771 N N . ILE B 1 91 ? 39.278 -11.674 19.221 1.00 35.39 116 ILE B N 1
ATOM 7772 C CA . ILE B 1 91 ? 39.189 -12.821 20.119 1.00 34.19 116 ILE B CA 1
ATOM 7773 C C . ILE B 1 91 ? 39.191 -14.083 19.267 1.00 33.96 116 ILE B C 1
ATOM 7774 O O . ILE B 1 91 ? 38.519 -14.132 18.232 1.00 35.41 116 ILE B O 1
ATOM 7790 N N . SER B 1 92 ? 39.939 -15.104 19.695 1.00 33.14 117 SER B N 1
ATOM 7791 C CA . SER B 1 92 ? 39.900 -16.416 19.055 1.00 32.95 117 SER B CA 1
ATOM 7792 C C . SER B 1 92 ? 39.748 -17.490 20.125 1.00 32.82 117 SER B C 1
ATOM 7793 O O . SER B 1 92 ? 40.286 -17.363 21.229 1.00 33.48 117 SER B O 1
ATOM 7801 N N . ILE B 1 93 ? 39.000 -18.539 19.802 1.00 32.32 118 ILE B N 1
ATOM 7802 C CA . ILE B 1 93 ? 38.854 -19.697 20.674 1.00 31.26 118 ILE B CA 1
ATOM 7803 C C . ILE B 1 93 ? 39.130 -20.942 19.844 1.00 33.11 118 ILE B C 1
ATOM 7804 O O . ILE B 1 93 ? 38.447 -21.193 18.845 1.00 33.19 118 ILE B O 1
ATOM 7820 N N . TRP B 1 94 ? 40.128 -21.716 20.266 1.00 33.31 119 TRP B N 1
ATOM 7821 C CA . TRP B 1 94 ? 40.645 -22.884 19.558 1.00 35.38 119 TRP B CA 1
ATOM 7822 C C . TRP B 1 94 ? 40.474 -24.117 20.433 1.00 35.10 119 TRP B C 1
ATOM 7823 O O . TRP B 1 94 ? 40.604 -24.040 21.658 1.00 34.75 119 TRP B O 1
ATOM 7844 N N . ASN B 1 95 ? 40.153 -25.249 19.808 1.00 34.88 120 ASN B N 1
ATOM 7845 C CA . ASN B 1 95 ? 40.087 -26.521 20.516 1.00 35.42 120 ASN B CA 1
ATOM 7846 C C . ASN B 1 95 ? 40.624 -27.620 19.608 1.00 37.17 120 ASN B C 1
ATOM 7847 O O . ASN B 1 95 ? 40.562 -27.520 18.378 1.00 37.14 120 ASN B O 1
ATOM 7858 N N . ASN B 1 96 ? 41.154 -28.668 20.223 1.00 37.41 121 ASN B N 1
ATOM 7859 C CA . ASN B 1 96 ? 41.559 -29.851 19.486 1.00 39.52 121 ASN B CA 1
ATOM 7860 C C . ASN B 1 96 ? 40.485 -30.927 19.687 1.00 39.59 121 ASN B C 1
ATOM 7861 O O . ASN B 1 96 ? 39.351 -30.627 20.084 1.00 39.53 121 ASN B O 1
ATOM 7872 N N . GLY B 1 97 ? 40.819 -32.175 19.399 1.00 39.68 122 GLY B N 1
ATOM 7873 C CA . GLY B 1 97 ? 39.788 -33.169 19.203 1.00 41.06 122 GLY B CA 1
ATOM 7874 C C . GLY B 1 97 ? 39.154 -32.984 17.837 1.00 42.90 122 GLY B C 1
ATOM 7875 O O . GLY B 1 97 ? 39.539 -32.118 17.049 1.00 43.63 122 GLY B O 1
ATOM 7879 N N . LYS B 1 98 ? 38.131 -33.793 17.570 1.00 43.50 123 LYS B N 1
ATOM 7880 C CA . LYS B 1 98 ? 37.627 -33.932 16.209 1.00 45.46 123 LYS B CA 1
ATOM 7881 C C . LYS B 1 98 ? 37.076 -32.625 15.651 1.00 44.04 123 LYS B C 1
ATOM 7882 O O . LYS B 1 98 ? 36.356 -31.881 16.323 1.00 41.83 123 LYS B O 1
ATOM 7901 N N . GLY B 1 99 ? 37.432 -32.359 14.395 1.00 43.30 124 GLY B N 1
ATOM 7902 C CA . GLY B 1 99 ? 36.902 -31.229 13.670 1.00 42.15 124 GLY B CA 1
ATOM 7903 C C . GLY B 1 99 ? 35.517 -31.505 13.126 1.00 41.79 124 GLY B C 1
ATOM 7904 O O . GLY B 1 99 ? 34.980 -32.608 13.217 1.00 43.04 124 GLY B O 1
ATOM 7908 N N . ILE B 1 100 ? 34.929 -30.465 12.544 1.00 39.54 125 ILE B N 1
ATOM 7909 C CA . ILE B 1 100 ? 33.597 -30.546 11.947 1.00 39.11 125 ILE B CA 1
ATOM 7910 C C . ILE B 1 100 ? 33.704 -31.180 10.567 1.00 41.20 125 ILE B C 1
ATOM 7911 O O . ILE B 1 100 ? 34.630 -30.848 9.816 1.00 42.41 125 ILE B O 1
ATOM 7927 N N . PRO B 1 101 ? 32.781 -32.065 10.182 1.00 41.65 126 PRO B N 1
ATOM 7928 C CA . PRO B 1 101 ? 32.864 -32.681 8.846 1.00 42.77 126 PRO B CA 1
ATOM 7929 C C . PRO B 1 101 ? 32.868 -31.648 7.726 1.00 43.46 126 PRO B C 1
ATOM 7930 O O . PRO B 1 101 ? 31.973 -30.809 7.626 1.00 44.17 126 PRO B O 1
ATOM 7941 N N . VAL B 1 102 ? 33.854 -31.744 6.846 1.00 43.43 127 VAL B N 1
ATOM 7942 C CA . VAL B 1 102 ? 33.992 -30.808 5.730 1.00 45.17 127 VAL B CA 1
ATOM 7943 C C . VAL B 1 102 ? 33.388 -31.494 4.507 1.00 45.70 127 VAL B C 1
ATOM 7944 O O . VAL B 1 102 ? 34.063 -32.212 3.764 1.00 48.01 127 VAL B O 1
ATOM 7957 N N . VAL B 1 103 ? 32.090 -31.266 4.302 1.00 45.90 128 VAL B N 1
ATOM 7958 C CA . VAL B 1 103 ? 31.328 -31.974 3.271 1.00 46.58 128 VAL B CA 1
ATOM 7959 C C . VAL B 1 103 ? 30.004 -31.262 3.066 1.00 47.47 128 VAL B C 1
ATOM 7960 O O . VAL B 1 103 ? 29.501 -30.602 3.984 1.00 45.54 128 VAL B O 1
ATOM 7973 N N . GLU B 1 104 ? 29.413 -31.449 1.884 1.00 48.39 129 GLU B N 1
ATOM 7974 C CA . GLU B 1 104 ? 28.116 -30.874 1.567 1.00 49.45 129 GLU B CA 1
ATOM 7975 C C . GLU B 1 104 ? 26.989 -31.631 2.261 1.00 49.37 129 GLU B C 1
ATOM 7976 O O . GLU B 1 104 ? 26.927 -32.864 2.207 1.00 49.64 129 GLU B O 1
ATOM 7988 N N . HIS B 1 105 ? 26.073 -30.876 2.867 1.00 47.57 130 HIS B N 1
ATOM 7989 C CA . HIS B 1 105 ? 24.874 -31.419 3.497 1.00 47.09 130 HIS B CA 1
ATOM 7990 C C . HIS B 1 105 ? 23.846 -31.742 2.421 1.00 48.24 130 HIS B C 1
ATOM 7991 O O . HIS B 1 105 ? 23.409 -30.855 1.682 1.00 48.66 130 HIS B O 1
ATOM 8005 N N . LYS B 1 106 ? 23.439 -33.005 2.337 1.00 49.35 131 LYS B N 1
ATOM 8006 C CA A LYS B 1 106 ? 22.602 -33.423 1.220 0.57 49.45 131 LYS B CA 1
ATOM 8007 C CA B LYS B 1 106 ? 22.603 -33.426 1.220 0.43 50.28 131 LYS B CA 1
ATOM 8008 C C . LYS B 1 106 ? 21.200 -32.838 1.280 1.00 50.56 131 LYS B C 1
ATOM 8009 O O . LYS B 1 106 ? 20.508 -32.819 0.256 1.00 52.27 131 LYS B O 1
ATOM 8044 N N . VAL B 1 107 ? 20.765 -32.360 2.439 1.00 49.36 132 VAL B N 1
ATOM 8045 C CA . VAL B 1 107 ? 19.431 -31.795 2.593 1.00 49.02 132 VAL B CA 1
ATOM 8046 C C . VAL B 1 107 ? 19.455 -30.278 2.495 1.00 48.08 132 VAL B C 1
ATOM 8047 O O . VAL B 1 107 ? 18.637 -29.678 1.797 1.00 48.74 132 VAL B O 1
ATOM 8060 N N . GLU B 1 108 ? 20.378 -29.637 3.203 1.00 47.81 133 GLU B N 1
ATOM 8061 C CA . GLU B 1 108 ? 20.494 -28.184 3.170 1.00 46.36 133 GLU B CA 1
ATOM 8062 C C . GLU B 1 108 ? 21.468 -27.700 2.102 1.00 46.84 133 GLU B C 1
ATOM 8063 O O . GLU B 1 108 ? 21.526 -26.494 1.840 1.00 47.54 133 GLU B O 1
ATOM 8075 N N . LYS B 1 109 ? 22.229 -28.608 1.487 1.00 46.09 134 LYS B N 1
ATOM 8076 C CA . LYS B 1 109 ? 22.980 -28.332 0.258 1.00 48.05 134 LYS B CA 1
ATOM 8077 C C . LYS B 1 109 ? 23.962 -27.169 0.409 1.00 48.47 134 LYS B C 1
ATOM 8078 O O . LYS B 1 109 ? 24.045 -26.271 -0.434 1.00 49.63 134 LYS B O 1
ATOM 8097 N N . MET B 1 110 ? 24.738 -27.219 1.488 1.00 47.34 135 MET B N 1
ATOM 8098 C CA . MET B 1 110 ? 25.929 -26.395 1.644 1.00 46.70 135 MET B CA 1
ATOM 8099 C C . MET B 1 110 ? 26.882 -27.161 2.553 1.00 44.93 135 MET B C 1
ATOM 8100 O O . MET B 1 110 ? 26.502 -28.146 3.196 1.00 44.88 135 MET B O 1
ATOM 8114 N N . TYR B 1 111 ? 28.136 -26.718 2.581 1.00 43.30 136 TYR B N 1
ATOM 8115 C CA . TYR B 1 111 ? 29.127 -27.369 3.429 1.00 42.89 136 TYR B CA 1
ATOM 8116 C C . TYR B 1 111 ? 28.741 -27.214 4.893 1.00 41.77 136 TYR B C 1
ATOM 8117 O O . TYR B 1 111 ? 28.285 -26.150 5.325 1.00 41.16 136 TYR B O 1
ATOM 8135 N N . VAL B 1 112 ? 28.914 -28.296 5.656 1.00 40.31 137 VAL B N 1
ATOM 8136 C CA . VAL B 1 112 ? 28.388 -28.337 7.022 1.00 38.36 137 VAL B CA 1
ATOM 8137 C C . VAL B 1 112 ? 28.858 -27.150 7.859 1.00 37.69 137 VAL B C 1
ATOM 8138 O O . VAL B 1 112 ? 28.033 -26.569 8.579 1.00 36.02 137 VAL B O 1
ATOM 8151 N N . PRO B 1 113 ? 30.141 -26.766 7.853 1.00 37.98 138 PRO B N 1
ATOM 8152 C CA . PRO B 1 113 ? 30.544 -25.614 8.682 1.00 38.44 138 PRO B CA 1
ATOM 8153 C C . PRO B 1 113 ? 29.827 -24.329 8.306 1.00 38.11 138 PRO B C 1
ATOM 8154 O O . PRO B 1 113 ? 29.526 -23.513 9.185 1.00 37.42 138 PRO B O 1
ATOM 8165 N N . ALA B 1 114 ? 29.553 -24.116 7.015 1.00 38.74 139 ALA B N 1
ATOM 8166 C CA . ALA B 1 114 ? 28.830 -22.915 6.603 1.00 38.23 139 ALA B CA 1
ATOM 8167 C C . ALA B 1 114 ? 27.375 -22.970 7.059 1.00 37.30 139 ALA B C 1
ATOM 8168 O O . ALA B 1 114 ? 26.804 -21.950 7.463 1.00 37.16 139 ALA B O 1
ATOM 8175 N N . LEU B 1 115 ? 26.765 -24.157 7.012 1.00 36.10 140 LEU B N 1
ATOM 8176 C CA . LEU B 1 115 ? 25.394 -24.308 7.486 1.00 35.28 140 LEU B CA 1
ATOM 8177 C C . LEU B 1 115 ? 25.280 -23.938 8.956 1.00 33.52 140 LEU B C 1
ATOM 8178 O O . LEU B 1 115 ? 24.397 -23.167 9.350 1.00 33.97 140 LEU B O 1
ATOM 8194 N N . ILE B 1 116 ? 26.163 -24.490 9.793 1.00 33.07 141 ILE B N 1
ATOM 8195 C CA . ILE B 1 116 ? 25.929 -24.423 11.236 1.00 30.84 141 ILE B CA 1
ATOM 8196 C C . ILE B 1 116 ? 26.526 -23.178 11.878 1.00 31.64 141 ILE B C 1
ATOM 8197 O O . ILE B 1 116 ? 26.255 -22.911 13.060 1.00 30.76 141 ILE B O 1
ATOM 8213 N N . PHE B 1 117 ? 27.287 -22.379 11.137 1.00 30.97 142 PHE B N 1
ATOM 8214 C CA . PHE B 1 117 ? 27.738 -21.090 11.634 1.00 30.21 142 PHE B CA 1
ATOM 8215 C C . PHE B 1 117 ? 27.091 -19.914 10.924 1.00 30.67 142 PHE B C 1
ATOM 8216 O O . PHE B 1 117 ? 27.196 -18.788 11.420 1.00 30.76 142 PHE B O 1
ATOM 8233 N N . GLY B 1 118 ? 26.417 -20.143 9.795 1.00 31.37 143 GLY B N 1
ATOM 8234 C CA . GLY B 1 118 ? 25.901 -19.045 9.008 1.00 31.43 143 GLY B CA 1
ATOM 8235 C C . GLY B 1 118 ? 24.408 -19.045 8.757 1.00 32.52 143 GLY B C 1
ATOM 8236 O O . GLY B 1 118 ? 23.898 -18.106 8.133 1.00 34.88 143 GLY B O 1
ATOM 8240 N N . GLN B 1 119 ? 23.704 -20.086 9.209 1.00 31.54 144 GLN B N 1
ATOM 8241 C CA . GLN B 1 119 ? 22.254 -20.185 9.093 1.00 31.80 144 GLN B CA 1
ATOM 8242 C C . GLN B 1 119 ? 21.638 -20.349 10.475 1.00 30.47 144 GLN B C 1
ATOM 8243 O O . GLN B 1 119 ? 22.080 -21.197 11.257 1.00 29.07 144 GLN B O 1
ATOM 8257 N N . LEU B 1 120 ? 20.602 -19.565 10.763 1.00 30.45 145 LEU B N 1
ATOM 8258 C CA . LEU B 1 120 ? 19.929 -19.674 12.048 1.00 28.79 145 LEU B CA 1
ATOM 8259 C C . LEU B 1 120 ? 19.193 -20.999 12.196 1.00 28.78 145 LEU B C 1
ATOM 8260 O O . LEU B 1 120 ? 18.712 -21.592 11.223 1.00 28.14 145 LEU B O 1
ATOM 8276 N N . LEU B 1 121 ? 19.096 -21.451 13.454 1.00 27.95 146 LEU B N 1
ATOM 8277 C CA . LEU B 1 121 ? 18.323 -22.637 13.833 1.00 27.58 146 LEU B CA 1
ATOM 8278 C C . LEU B 1 121 ? 18.936 -23.901 13.225 1.00 27.61 146 LEU B C 1
ATOM 8279 O O . LEU B 1 121 ? 18.249 -24.721 12.605 1.00 28.34 146 LEU B O 1
ATOM 8295 N N . THR B 1 122 ? 20.241 -24.054 13.432 1.00 26.29 147 THR B N 1
ATOM 8296 C CA . THR B 1 122 ? 21.000 -25.209 12.977 1.00 25.20 147 THR B CA 1
ATOM 8297 C C . THR B 1 122 ? 21.768 -25.793 14.150 1.00 26.18 147 THR B C 1
ATOM 8298 O O . THR B 1 122 ? 22.431 -25.055 14.882 1.00 26.46 147 THR B O 1
ATOM 8309 N N . SER B 1 123 ? 21.720 -27.117 14.302 1.00 23.93 148 SER B N 1
ATOM 8310 C CA . SER B 1 123 ? 22.238 -27.732 15.520 1.00 23.27 148 SER B CA 1
ATOM 8311 C C . SER B 1 123 ? 22.414 -29.228 15.322 1.00 24.14 148 SER B C 1
ATOM 8312 O O . SER B 1 123 ? 21.698 -29.846 14.526 1.00 24.67 148 SER B O 1
ATOM 8320 N N . SER B 1 124 ? 23.351 -29.803 16.079 1.00 24.80 149 SER B N 1
ATOM 8321 C CA . SER B 1 124 ? 23.435 -31.246 16.273 1.00 25.73 149 SER B CA 1
ATOM 8322 C C . SER B 1 124 ? 22.702 -31.704 17.536 1.00 23.98 149 SER B C 1
ATOM 8323 O O . SER B 1 124 ? 22.752 -32.894 17.878 1.00 24.43 149 SER B O 1
ATOM 8331 N N . ASN B 1 125 ? 21.990 -30.787 18.206 1.00 23.14 150 ASN B N 1
ATOM 8332 C CA . ASN B 1 125 ? 21.327 -31.044 19.480 1.00 21.53 150 ASN B CA 1
ATOM 8333 C C . ASN B 1 125 ? 19.804 -31.046 19.379 1.00 23.25 150 ASN B C 1
ATOM 8334 O O . ASN B 1 125 ? 19.120 -30.890 20.398 1.00 23.92 150 ASN B O 1
ATOM 8345 N N . TYR B 1 126 ? 19.255 -31.278 18.183 1.00 22.51 151 TYR B N 1
ATOM 8346 C CA . TYR B 1 126 ? 17.812 -31.228 18.003 1.00 22.34 151 TYR B CA 1
ATOM 8347 C C . TYR B 1 126 ? 17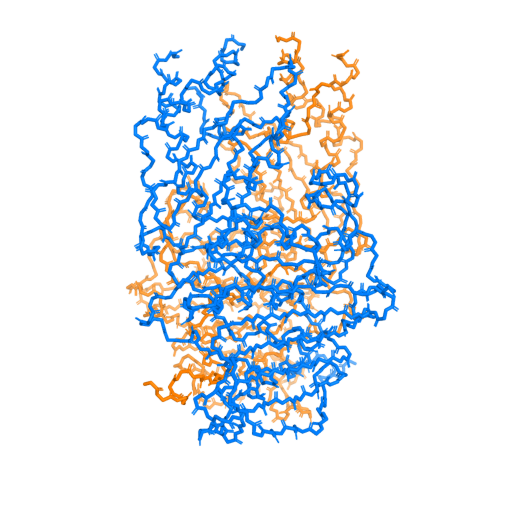.111 -32.581 18.148 1.00 23.74 151 TYR B C 1
ATOM 8348 O O . TYR B 1 126 ? 15.877 -32.612 18.131 1.00 25.85 151 TYR B O 1
ATOM 8366 N N . ASP B 1 127 ? 17.838 -33.690 18.317 1.00 24.45 152 ASP B N 1
ATOM 8367 C CA . ASP B 1 127 ? 17.227 -35.014 18.478 1.00 26.36 152 ASP B CA 1
ATOM 8368 C C . ASP B 1 127 ? 17.348 -35.437 19.938 1.00 26.79 152 ASP B C 1
ATOM 8369 O O . ASP B 1 127 ? 18.379 -35.973 20.356 1.00 28.25 152 ASP B O 1
ATOM 8378 N N . ASP B 1 128 ? 16.293 -35.235 20.710 1.00 27.09 153 ASP B N 1
ATOM 8379 C CA . ASP B 1 128 ? 16.397 -35.511 22.136 1.00 27.37 153 ASP B CA 1
ATOM 8380 C C . ASP B 1 128 ? 16.165 -36.975 22.484 1.00 28.90 153 ASP B C 1
ATOM 8381 O O . ASP B 1 128 ? 16.148 -37.302 23.673 1.00 30.01 153 ASP B O 1
ATOM 8390 N N . ASP B 1 129 ? 16.024 -37.863 21.496 1.00 28.76 154 ASP B N 1
ATOM 8391 C CA . ASP B 1 129 ? 16.270 -39.279 21.755 1.00 30.57 154 ASP B CA 1
ATOM 8392 C C . ASP B 1 129 ? 17.730 -39.531 22.102 1.00 29.67 154 ASP B C 1
ATOM 8393 O O . ASP B 1 129 ? 18.041 -40.529 22.764 1.00 31.30 154 ASP B O 1
ATOM 8402 N N . GLU B 1 130 ? 18.620 -38.647 21.666 1.00 29.00 155 GLU B N 1
ATOM 8403 C CA . GLU B 1 130 ? 20.002 -38.657 22.110 1.00 29.26 155 GLU B CA 1
ATOM 8404 C C . GLU B 1 130 ? 20.059 -37.902 23.430 1.00 28.55 155 GLU B C 1
ATOM 8405 O O . GLU B 1 130 ? 19.702 -36.722 23.492 1.00 27.44 155 GLU B O 1
ATOM 8417 N N . LYS B 1 131 ? 20.468 -38.588 24.488 1.00 27.67 156 LYS B N 1
ATOM 8418 C CA . LYS B 1 131 ? 20.500 -37.996 25.824 1.00 24.98 156 LYS B CA 1
ATOM 8419 C C . LYS B 1 131 ? 21.894 -37.417 26.066 1.00 25.58 156 LYS B C 1
ATOM 8420 O O . LYS B 1 131 ? 22.771 -38.045 26.661 1.00 29.70 156 LYS B O 1
ATOM 8439 N N . LYS B 1 132 ? 22.094 -36.184 25.598 1.00 22.97 157 LYS B N 1
ATOM 8440 C CA . LYS B 1 132 ? 23.408 -35.556 25.601 1.00 21.13 157 LYS B CA 1
ATOM 8441 C C . LYS B 1 132 ? 23.590 -34.623 26.797 1.00 19.57 157 LYS B C 1
ATOM 8442 O O . LYS B 1 132 ? 22.635 -34.008 27.274 1.00 21.12 157 LYS B O 1
ATOM 8461 N N . VAL B 1 133 ? 24.845 -34.485 27.241 1.00 20.25 158 VAL B N 1
ATOM 8462 C CA . VAL B 1 133 ? 25.187 -33.571 28.329 1.00 20.68 158 VAL B CA 1
ATOM 8463 C C . VAL B 1 133 ? 26.043 -32.424 27.798 1.00 21.54 158 VAL B C 1
ATOM 8464 O O . VAL B 1 133 ? 26.883 -31.862 28.514 1.00 21.73 158 VAL B O 1
ATOM 8477 N N . THR B 1 134 ? 25.822 -32.072 26.536 1.00 21.98 159 THR B N 1
ATOM 8478 C CA . THR B 1 134 ? 26.325 -30.837 25.964 1.00 21.90 159 THR B CA 1
ATOM 8479 C C . THR B 1 134 ? 25.503 -29.648 26.454 1.00 20.13 159 THR B C 1
ATOM 8480 O O . THR B 1 134 ? 24.334 -29.775 26.826 1.00 20.93 159 THR B O 1
ATOM 8491 N N . GLY B 1 135 ? 26.126 -28.470 26.432 1.00 20.16 160 GLY B N 1
ATOM 8492 C CA . GLY B 1 135 ? 25.389 -27.263 26.745 1.00 20.42 160 GLY B CA 1
ATOM 8493 C C . GLY B 1 135 ? 24.542 -26.740 25.609 1.00 20.64 160 GLY B C 1
ATOM 8494 O O . GLY B 1 135 ? 23.568 -26.021 25.857 1.00 21.06 160 GLY B O 1
ATOM 8498 N N . GLY B 1 136 ? 24.864 -27.105 24.373 1.00 20.99 161 GLY B N 1
ATOM 8499 C CA . GLY B 1 136 ? 24.097 -26.608 23.242 1.00 21.65 161 GLY B CA 1
ATOM 8500 C C . GLY B 1 136 ? 22.732 -27.268 23.153 1.00 20.67 161 GLY B C 1
ATOM 8501 O O . GLY B 1 136 ? 22.585 -28.480 23.347 1.00 21.13 161 GLY B O 1
ATOM 8505 N N . ARG B 1 137 ? 21.718 -26.448 22.859 1.00 19.90 162 ARG B N 1
ATOM 8506 C CA . ARG B 1 137 ? 20.347 -26.933 22.798 1.00 19.34 162 ARG B CA 1
ATOM 8507 C C . ARG B 1 137 ? 19.531 -26.347 21.648 1.00 21.20 162 ARG B C 1
ATOM 8508 O O . ARG B 1 137 ? 18.685 -27.045 21.082 1.00 23.33 162 ARG B O 1
ATOM 8529 N N . ASN B 1 138 ? 19.737 -25.073 21.308 1.00 20.61 163 ASN B N 1
ATOM 8530 C CA . ASN B 1 138 ? 18.770 -24.356 20.487 1.00 20.27 163 ASN B CA 1
ATOM 8531 C C . ASN B 1 138 ? 19.173 -24.058 19.052 1.00 20.98 163 ASN B C 1
ATOM 8532 O O . ASN B 1 138 ? 18.295 -23.686 18.265 1.00 22.86 163 ASN B O 1
ATOM 8543 N N . GLY B 1 139 ? 20.449 -24.177 18.689 1.00 21.19 164 GLY B N 1
ATOM 8544 C CA . GLY B 1 139 ? 20.868 -23.854 17.335 1.00 22.23 164 GLY B CA 1
ATOM 8545 C C . GLY B 1 139 ? 21.041 -22.384 17.039 1.00 22.19 164 GLY B C 1
ATOM 8546 O O . GLY B 1 139 ? 20.925 -21.991 15.870 1.00 23.80 164 GLY B O 1
ATOM 8550 N N . TYR B 1 140 ? 21.302 -21.559 18.059 1.00 22.98 165 TYR B N 1
ATOM 8551 C CA . TYR B 1 140 ? 21.469 -20.116 17.908 1.00 22.85 165 TYR B CA 1
ATOM 8552 C C . TYR B 1 140 ? 22.873 -19.595 18.199 1.00 22.43 165 TYR B C 1
ATOM 8553 O O . TYR B 1 140 ? 23.312 -18.656 17.535 1.00 23.24 165 TYR B O 1
ATOM 8571 N N . GLY B 1 141 ? 23.569 -20.152 19.200 1.00 20.86 166 GLY B N 1
ATOM 8572 C CA . GLY B 1 141 ? 24.663 -19.436 19.854 1.00 21.16 166 GLY B CA 1
ATOM 8573 C C . GLY B 1 141 ? 25.759 -18.933 18.928 1.00 22.23 166 GLY B C 1
ATOM 8574 O O . GLY B 1 141 ? 26.233 -17.798 19.062 1.00 22.97 166 GLY B O 1
ATOM 8578 N N . ALA B 1 142 ? 26.230 -19.787 18.022 1.00 24.20 167 ALA B N 1
ATOM 8579 C CA . ALA B 1 142 ? 27.333 -19.389 17.155 1.00 24.55 167 ALA B CA 1
ATOM 8580 C C . ALA B 1 142 ? 26.881 -18.329 16.161 1.00 25.78 167 ALA B C 1
ATOM 8581 O O . ALA B 1 142 ? 27.653 -17.422 15.815 1.00 27.42 167 ALA B O 1
ATOM 8588 N N . LYS B 1 143 ? 25.636 -18.438 15.682 1.00 25.79 168 LYS B N 1
ATOM 8589 C CA . LYS B 1 143 ? 25.101 -17.428 14.772 1.00 25.54 168 LYS B CA 1
ATOM 8590 C C . LYS B 1 143 ? 24.921 -16.092 15.488 1.00 25.79 168 LYS B C 1
ATOM 8591 O O . LYS B 1 143 ? 25.152 -15.030 14.904 1.00 27.47 168 LYS B O 1
ATOM 8610 N N . LEU B 1 144 ? 24.513 -16.121 16.759 1.00 25.48 169 LEU B N 1
ATOM 8611 C CA . LEU B 1 144 ? 24.404 -14.874 17.516 1.00 24.09 169 LEU B CA 1
ATOM 8612 C C . LEU B 1 144 ? 25.761 -14.178 17.628 1.00 25.30 169 LEU B C 1
ATOM 8613 O O . LEU B 1 144 ? 25.854 -12.959 17.447 1.00 26.34 169 LEU B O 1
ATOM 8629 N N . CYS B 1 145 ? 26.833 -14.934 17.879 1.00 24.68 170 CYS B N 1
ATOM 8630 C CA . CYS B 1 145 ? 28.155 -14.308 17.916 1.00 25.28 170 CYS B CA 1
ATOM 8631 C C . CYS B 1 145 ? 28.497 -13.685 16.561 1.00 27.25 170 CYS B C 1
ATOM 8632 O O . CYS B 1 145 ? 28.992 -12.550 16.488 1.00 27.73 170 CYS B O 1
ATOM 8640 N N . ASN B 1 146 ? 28.250 -14.430 15.478 1.00 28.72 171 ASN B N 1
ATOM 8641 C CA . ASN B 1 146 ? 28.435 -13.929 14.115 1.00 29.33 171 ASN B CA 1
ATOM 8642 C C . ASN B 1 146 ? 27.675 -12.622 13.896 1.00 30.04 171 ASN B C 1
ATOM 8643 O O . ASN B 1 146 ? 28.237 -11.626 13.421 1.00 31.55 171 ASN B O 1
ATOM 8654 N N . ILE B 1 147 ? 26.392 -12.609 14.261 1.00 28.77 172 ILE B N 1
ATOM 8655 C CA . ILE B 1 147 ? 25.537 -11.450 14.018 1.00 28.73 172 ILE B CA 1
ATOM 8656 C C . ILE B 1 147 ? 26.021 -10.214 14.769 1.00 28.46 172 ILE B C 1
ATOM 8657 O O . ILE B 1 147 ? 25.837 -9.086 14.295 1.00 29.69 172 ILE B O 1
ATOM 8673 N N . PHE B 1 148 ? 26.615 -10.390 15.952 1.00 27.20 173 PHE B N 1
ATOM 8674 C CA . PHE B 1 148 ? 27.118 -9.262 16.734 1.00 27.34 173 PHE B CA 1
ATOM 8675 C C . PHE B 1 148 ? 28.618 -9.052 16.563 1.00 28.55 173 PHE B C 1
ATOM 8676 O O . PHE B 1 148 ? 29.252 -8.416 17.413 1.00 29.92 173 PHE B O 1
ATOM 8693 N N . SER B 1 149 ? 29.174 -9.512 15.439 1.00 30.09 174 SER B N 1
ATOM 8694 C CA . SER B 1 149 ? 30.555 -9.260 15.065 1.00 31.30 174 SER B CA 1
ATOM 8695 C C . SER B 1 149 ? 30.631 -8.545 13.718 1.00 34.18 174 SER B C 1
ATOM 8696 O O . SER B 1 149 ? 29.803 -8.762 12.826 1.00 34.72 174 SER B O 1
ATOM 8704 N N . THR B 1 150 ? 31.652 -7.696 13.567 1.00 34.81 175 THR B N 1
ATOM 8705 C CA . THR B 1 150 ? 31.935 -7.118 12.260 1.00 36.34 175 THR B CA 1
ATOM 8706 C C . THR B 1 150 ? 32.724 -8.067 11.368 1.00 37.93 175 THR B C 1
ATOM 8707 O O . THR B 1 150 ? 32.728 -7.891 10.145 1.00 39.55 175 THR B O 1
ATOM 8718 N N . LYS B 1 151 ? 33.411 -9.044 11.959 1.00 37.46 176 LYS B N 1
ATOM 8719 C CA . LYS B 1 151 ? 34.135 -10.065 11.213 1.00 38.42 176 LYS B CA 1
ATOM 8720 C C . LYS B 1 151 ? 34.133 -11.330 12.056 1.00 36.52 176 LYS B C 1
ATOM 8721 O O . LYS B 1 151 ? 34.363 -11.271 13.265 1.00 36.44 176 LYS B O 1
ATOM 8740 N N . PHE B 1 152 ? 33.877 -12.467 11.415 1.00 35.90 177 PHE B N 1
ATOM 8741 C CA . PHE B 1 152 ? 33.690 -13.735 12.112 1.00 34.60 177 PHE B CA 1
ATOM 8742 C C . PHE B 1 152 ? 34.221 -14.838 11.212 1.00 36.83 177 PHE B C 1
ATOM 8743 O O . PHE B 1 152 ? 33.677 -15.053 10.123 1.00 37.28 177 PHE B O 1
ATOM 8760 N N . THR B 1 153 ? 35.288 -15.513 11.650 1.00 37.04 178 THR B N 1
ATOM 8761 C CA . THR B 1 153 ? 35.957 -16.529 10.845 1.00 38.30 178 THR B CA 1
ATOM 8762 C C . THR B 1 153 ? 35.876 -17.900 11.494 1.00 38.72 178 THR B C 1
ATOM 8763 O O . THR B 1 153 ? 36.137 -18.042 12.695 1.00 38.18 178 THR B O 1
ATOM 8774 N N . VAL B 1 154 ? 35.546 -18.900 10.682 1.00 38.54 179 VAL B N 1
ATOM 8775 C CA . VAL B 1 154 ? 35.450 -20.296 11.083 1.00 38.40 179 VAL B CA 1
ATOM 8776 C C . VAL B 1 154 ? 36.551 -21.057 10.362 1.00 39.32 179 VAL B C 1
ATOM 8777 O O . VAL B 1 154 ? 36.611 -21.030 9.130 1.00 40.34 179 VAL B O 1
ATOM 8790 N N . GLU B 1 155 ? 37.409 -21.752 11.112 1.00 38.90 180 GLU B N 1
ATOM 8791 C CA . GLU B 1 155 ? 38.417 -22.639 10.534 1.00 41.19 180 GLU B CA 1
ATOM 8792 C C . GLU B 1 155 ? 38.346 -23.975 11.259 1.00 41.49 180 GLU B C 1
ATOM 8793 O O . GLU B 1 155 ? 38.397 -24.016 12.492 1.00 40.11 180 GLU B O 1
ATOM 8805 N N . THR B 1 156 ? 38.212 -25.063 10.505 1.00 41.52 181 THR B N 1
ATOM 8806 C CA . THR B 1 156 ? 38.065 -26.381 11.111 1.00 41.84 181 THR B CA 1
ATOM 8807 C C . THR B 1 156 ? 38.645 -27.425 10.171 1.00 43.46 181 THR B C 1
ATOM 8808 O O . THR B 1 156 ? 38.417 -27.384 8.960 1.00 42.90 181 THR B O 1
ATOM 8819 N N . ALA B 1 157 ? 39.414 -28.345 10.743 1.00 43.98 182 ALA B N 1
ATOM 8820 C CA . ALA B 1 157 ? 40.188 -29.319 9.986 1.00 45.41 182 ALA B CA 1
ATOM 8821 C C . ALA B 1 157 ? 39.740 -30.723 10.353 1.00 46.66 182 ALA B C 1
ATOM 8822 O O . ALA B 1 157 ? 39.665 -31.071 11.537 1.00 46.40 182 ALA B O 1
ATOM 8829 N N . SER B 1 158 ? 39.457 -31.527 9.333 1.00 47.18 183 SER B N 1
ATOM 8830 C CA . SER B 1 158 ? 38.897 -32.865 9.508 1.00 46.47 183 SER B CA 1
ATOM 8831 C C . SER B 1 158 ? 39.771 -33.876 8.774 1.00 48.58 183 SER B C 1
ATOM 8832 O O . SER B 1 158 ? 39.676 -33.982 7.550 1.00 48.94 183 SER B O 1
ATOM 8840 N N . ARG B 1 159 ? 40.592 -34.622 9.519 1.00 49.08 184 ARG B N 1
ATOM 8841 C CA . ARG B 1 159 ? 41.388 -35.679 8.899 1.00 50.89 184 ARG B CA 1
ATOM 8842 C C . ARG B 1 159 ? 40.505 -36.753 8.276 1.00 51.92 184 ARG B C 1
ATOM 8843 O O . ARG B 1 159 ? 40.898 -37.369 7.276 1.00 52.11 184 ARG B O 1
ATOM 8864 N N . GLU B 1 160 ? 39.317 -36.996 8.847 1.00 52.62 185 GLU B N 1
ATOM 8865 C CA . GLU B 1 160 ? 38.409 -37.984 8.266 1.00 53.45 185 GLU B CA 1
ATOM 8866 C C . GLU B 1 160 ? 38.070 -37.626 6.822 1.00 53.48 185 GLU B C 1
ATOM 8867 O O . GLU B 1 160 ? 38.145 -38.471 5.925 1.00 52.91 185 GLU B O 1
ATOM 8879 N N . TYR B 1 161 ? 37.684 -36.378 6.578 1.00 52.54 186 TYR B N 1
ATOM 8880 C CA . TYR B 1 161 ? 37.394 -35.907 5.229 1.00 52.71 186 TYR B CA 1
ATOM 8881 C C . TYR B 1 161 ? 38.638 -35.395 4.513 1.00 52.82 186 TYR B C 1
ATOM 8882 O O . TYR B 1 161 ? 38.529 -34.920 3.379 1.00 52.52 186 TYR B O 1
ATOM 8900 N N . LYS B 1 162 ? 39.809 -35.498 5.145 1.00 53.68 187 LYS B N 1
ATOM 8901 C CA . LYS B 1 162 ? 41.084 -35.057 4.565 1.00 54.45 187 LYS B CA 1
ATOM 8902 C C . LYS B 1 162 ? 40.996 -33.646 3.983 1.00 53.75 187 LYS B C 1
ATOM 8903 O O . LYS B 1 162 ? 41.614 -33.326 2.965 1.00 54.15 187 LYS B O 1
ATOM 8922 N N . LYS B 1 163 ? 40.270 -32.769 4.665 1.00 52.20 188 LYS B N 1
ATOM 8923 C CA . LYS B 1 163 ? 40.143 -31.395 4.205 1.00 51.27 188 LYS B CA 1
ATOM 8924 C C . LYS B 1 163 ? 40.102 -30.442 5.390 1.00 50.23 188 LYS B C 1
ATOM 8925 O O . LYS B 1 163 ? 39.693 -30.814 6.493 1.00 50.06 188 LYS B O 1
ATOM 8944 N N . MET B 1 164 ? 40.546 -29.209 5.147 1.00 48.66 189 MET B N 1
ATOM 8945 C CA . MET B 1 164 ? 40.374 -28.104 6.080 1.00 49.65 189 MET B CA 1
ATOM 8946 C C . MET B 1 164 ? 39.473 -27.048 5.452 1.00 49.04 189 MET B C 1
ATOM 8947 O O . MET B 1 164 ? 39.589 -26.747 4.259 1.00 49.07 189 MET B O 1
ATOM 8961 N N . PHE B 1 165 ? 38.603 -26.466 6.275 1.00 46.27 190 PHE B N 1
ATOM 8962 C CA . PHE B 1 165 ? 37.607 -25.485 5.862 1.00 45.54 190 PHE B CA 1
ATOM 8963 C C . PHE B 1 165 ? 37.938 -24.143 6.500 1.00 46.12 190 PHE B C 1
ATOM 8964 O O . PHE B 1 165 ? 38.314 -24.088 7.674 1.00 46.19 190 PHE B O 1
ATOM 8981 N N . LYS B 1 166 ? 37.781 -23.061 5.738 1.00 45.17 191 LYS B N 1
ATOM 8982 C CA . LYS B 1 166 ? 37.888 -21.725 6.310 1.00 46.44 191 LYS B CA 1
ATOM 8983 C C . LYS B 1 166 ? 36.967 -20.767 5.570 1.00 45.80 191 LYS B C 1
ATOM 8984 O O . LYS B 1 166 ? 36.993 -20.707 4.340 1.00 46.52 191 LYS B O 1
ATOM 9003 N N . GLN B 1 167 ? 36.168 -20.011 6.317 1.00 45.53 192 GLN B N 1
ATOM 9004 C CA . GLN B 1 167 ? 35.316 -19.004 5.706 1.00 43.92 192 GLN B CA 1
ATOM 9005 C C . GLN B 1 167 ? 35.085 -17.875 6.695 1.00 43.45 192 GLN B C 1
ATOM 9006 O O . GLN B 1 167 ? 35.082 -18.088 7.910 1.00 42.44 192 GLN B O 1
ATOM 9020 N N . THR B 1 168 ? 34.895 -16.671 6.158 1.00 43.41 193 THR B N 1
ATOM 9021 C CA . THR B 1 168 ? 34.700 -15.470 6.955 1.00 42.93 193 THR B CA 1
ATOM 9022 C C . THR B 1 168 ? 33.372 -14.806 6.607 1.00 42.92 193 THR B C 1
ATOM 9023 O O . THR B 1 168 ? 32.988 -14.724 5.434 1.00 45.52 193 THR B O 1
ATOM 9034 N N . TRP B 1 169 ? 32.680 -14.347 7.645 1.00 39.28 194 TRP B N 1
ATOM 9035 C CA . TRP B 1 169 ? 31.470 -13.551 7.534 1.00 38.76 194 TRP B CA 1
ATOM 9036 C C . TRP B 1 169 ? 31.798 -12.140 8.001 1.00 38.77 194 TRP B C 1
ATOM 9037 O O . TRP B 1 169 ? 32.737 -11.938 8.784 1.00 39.04 194 TRP B O 1
ATOM 9058 N N . MET B 1 170 ? 31.027 -11.168 7.519 1.00 38.96 195 MET B N 1
ATOM 9059 C CA . MET B 1 170 ? 31.254 -9.776 7.863 1.00 40.20 195 MET B CA 1
ATOM 9060 C C . MET B 1 170 ? 29.927 -9.060 8.055 1.00 39.99 195 MET B C 1
ATOM 9061 O O . MET B 1 170 ? 28.875 -9.520 7.603 1.00 39.92 195 MET B O 1
ATOM 9075 N N . ASP B 1 171 ? 30.002 -7.909 8.725 1.00 40.07 196 ASP B N 1
ATOM 9076 C CA . ASP B 1 171 ? 28.910 -6.940 8.798 1.00 40.33 196 ASP B CA 1
ATOM 9077 C C . ASP B 1 171 ? 27.642 -7.563 9.380 1.00 39.05 196 ASP B C 1
ATOM 9078 O O . ASP B 1 171 ? 26.560 -7.531 8.788 1.00 39.64 196 ASP B O 1
ATOM 9087 N N . ASN B 1 172 ? 27.793 -8.107 10.585 1.00 37.42 197 ASN B N 1
ATOM 9088 C CA . ASN B 1 172 ? 26.665 -8.660 11.327 1.00 36.10 197 ASN B CA 1
ATOM 9089 C C . ASN B 1 172 ? 26.010 -9.800 10.547 1.00 36.69 197 ASN B C 1
ATOM 9090 O O . ASN B 1 172 ? 24.788 -9.868 10.403 1.00 36.90 197 ASN B O 1
ATOM 9101 N N . MET B 1 173 ? 26.848 -10.708 10.043 1.00 38.22 198 MET B N 1
ATOM 9102 C CA . MET B 1 173 ? 26.405 -11.859 9.253 1.00 38.12 198 MET B CA 1
ATOM 9103 C C . MET B 1 173 ? 25.612 -11.418 8.024 1.00 40.85 198 MET B C 1
ATOM 9104 O O . MET B 1 173 ? 24.735 -12.139 7.539 1.00 42.33 198 MET B O 1
ATOM 9118 N N . GLY B 1 174 ? 25.944 -10.245 7.486 1.00 40.77 199 GLY B N 1
ATOM 9119 C CA . GLY B 1 174 ? 25.277 -9.731 6.307 1.00 42.51 199 GLY B CA 1
ATOM 9120 C C . GLY B 1 174 ? 25.903 -10.179 5.003 1.00 44.16 199 GLY B C 1
ATOM 9121 O O . GLY B 1 174 ? 25.286 -10.053 3.939 1.00 45.10 199 GLY B O 1
ATOM 9125 N N . ARG B 1 175 ? 27.128 -10.697 5.061 1.00 46.11 200 ARG B N 1
ATOM 9126 C CA . ARG B 1 175 ? 27.800 -11.199 3.867 1.00 46.88 200 ARG B CA 1
ATOM 9127 C C . ARG B 1 175 ? 28.913 -12.148 4.291 1.00 46.46 200 ARG B C 1
ATOM 9128 O O . ARG B 1 175 ? 29.279 -12.224 5.466 1.00 45.23 200 ARG B O 1
ATOM 9149 N N . ALA B 1 176 ? 29.445 -12.884 3.319 1.00 47.61 201 ALA B N 1
ATOM 9150 C CA . ALA B 1 176 ? 30.540 -13.803 3.586 1.00 48.55 201 ALA B CA 1
ATOM 9151 C C . ALA B 1 176 ? 31.555 -13.729 2.458 1.00 50.17 201 ALA B C 1
ATOM 9152 O O . ALA B 1 176 ? 31.211 -13.440 1.309 1.00 51.87 201 ALA B O 1
ATOM 9159 N N . GLY B 1 177 ? 32.820 -13.970 2.812 1.00 50.03 202 GLY B N 1
ATOM 9160 C CA . GLY B 1 177 ? 33.863 -14.132 1.828 1.00 51.55 202 GLY B CA 1
ATOM 9161 C C . GLY B 1 177 ? 33.845 -15.522 1.240 1.00 52.61 202 GLY B C 1
ATOM 9162 O O . GLY B 1 177 ? 32.977 -16.343 1.530 1.00 53.56 202 GLY B O 1
ATOM 9166 N N . GLU B 1 178 ? 34.833 -15.788 0.392 1.00 52.65 203 GLU B N 1
ATOM 9167 C CA . GLU B 1 178 ? 34.892 -17.068 -0.297 1.00 53.39 203 GLU B CA 1
ATOM 9168 C C . GLU B 1 178 ? 35.321 -18.179 0.653 1.00 53.44 203 GLU B C 1
ATOM 9169 O O . GLU B 1 178 ? 36.209 -17.999 1.491 1.00 53.29 203 GLU B O 1
ATOM 9181 N N . MET B 1 179 ? 34.685 -19.339 0.508 1.00 54.25 204 MET B N 1
ATOM 9182 C CA . MET B 1 179 ? 35.081 -20.524 1.256 1.00 54.69 204 MET B CA 1
ATOM 9183 C C . MET B 1 179 ? 36.421 -21.039 0.741 1.00 52.83 204 MET B C 1
ATOM 9184 O O . MET B 1 179 ? 36.666 -21.078 -0.468 1.00 53.05 204 MET B O 1
ATOM 9198 N N . GLU B 1 180 ? 37.301 -21.419 1.662 1.00 51.56 205 GLU B N 1
ATOM 9199 C CA . GLU B 1 180 ? 38.602 -21.968 1.315 1.00 52.06 205 GLU B CA 1
ATOM 9200 C C . GLU B 1 180 ? 38.685 -23.410 1.793 1.00 51.47 205 GLU B C 1
ATOM 9201 O O . GLU B 1 180 ? 38.453 -23.690 2.974 1.00 50.81 205 GLU B O 1
ATOM 9213 N N . LEU B 1 181 ? 38.994 -24.320 0.870 1.00 50.13 206 LEU B N 1
ATOM 9214 C CA . LEU B 1 181 ? 39.201 -25.730 1.176 1.00 51.24 206 LEU B CA 1
ATOM 9215 C C . LEU B 1 181 ? 40.630 -26.117 0.813 1.00 52.20 206 LEU B C 1
ATOM 9216 O O . LEU B 1 181 ? 41.125 -25.744 -0.252 1.00 52.19 206 LEU B O 1
ATOM 9232 N N . LYS B 1 182 ? 41.296 -26.854 1.691 1.00 53.16 207 LYS B N 1
ATOM 9233 C CA . LYS B 1 182 ? 42.666 -27.289 1.469 1.00 54.44 207 LYS B CA 1
ATOM 9234 C C . LYS B 1 182 ? 42.845 -28.701 1.996 1.00 52.94 207 LYS B C 1
ATOM 9235 O O . LYS B 1 182 ? 42.220 -29.076 2.990 1.00 52.09 207 LYS B O 1
ATOM 9254 N N . PRO B 1 183 ? 43.675 -29.514 1.337 1.00 52.84 208 PRO B N 1
ATOM 9255 C CA . PRO B 1 183 ? 43.892 -30.878 1.836 1.00 54.04 208 PRO B CA 1
ATOM 9256 C C . PRO B 1 183 ? 44.492 -30.860 3.234 1.00 54.78 208 PRO B C 1
ATOM 9257 O O . PRO B 1 183 ? 45.280 -29.980 3.590 1.00 55.22 208 PRO B O 1
ATOM 9268 N N . PHE B 1 184 ? 44.112 -31.849 4.032 1.00 53.75 209 PHE B N 1
ATOM 9269 C CA . PHE B 1 184 ? 44.525 -31.889 5.425 1.00 53.99 209 PHE B CA 1
ATOM 9270 C C . PHE B 1 184 ? 44.786 -33.324 5.843 1.00 56.19 209 PHE B C 1
ATOM 9271 O O . PHE B 1 184 ? 44.021 -34.228 5.496 1.00 57.16 209 PHE B O 1
ATOM 9288 N N . ASN B 1 185 ? 45.859 -33.522 6.609 1.00 57.80 210 ASN B N 1
ATOM 9289 C CA . ASN B 1 185 ? 46.185 -34.841 7.130 1.00 60.38 210 ASN B CA 1
ATOM 9290 C C . ASN B 1 185 ? 46.776 -34.802 8.536 1.00 60.71 210 ASN B C 1
ATOM 9291 O O . ASN B 1 185 ? 47.453 -35.754 8.938 1.00 62.42 210 ASN B O 1
ATOM 9302 N N . GLY B 1 186 ? 46.542 -33.733 9.296 1.00 58.71 211 GLY B N 1
ATOM 9303 C CA . GLY B 1 186 ? 47.196 -33.570 10.582 1.00 57.59 211 GLY B CA 1
ATOM 9304 C C . GLY B 1 186 ? 46.271 -33.755 11.769 1.00 56.13 211 GLY B C 1
ATOM 9305 O O . GLY B 1 186 ? 45.306 -34.519 11.684 1.00 56.66 211 GLY B O 1
ATOM 9309 N N . GLU B 1 187 ? 46.563 -33.072 12.880 1.00 55.24 212 GLU B N 1
ATOM 9310 C CA . GLU B 1 187 ? 45.727 -33.131 14.073 1.00 54.89 212 GLU B CA 1
ATOM 9311 C C . GLU B 1 187 ? 44.504 -32.235 13.921 1.00 51.43 212 GLU B C 1
ATOM 9312 O O . GLU B 1 187 ? 44.627 -31.061 13.559 1.00 51.63 212 GLU B O 1
ATOM 9324 N N . ASP B 1 188 ? 43.325 -32.787 14.210 1.00 48.59 213 ASP B N 1
ATOM 9325 C CA . ASP B 1 188 ? 42.091 -32.027 14.068 1.00 45.91 213 ASP B CA 1
ATOM 9326 C C . ASP B 1 188 ? 42.062 -30.842 15.028 1.00 44.39 213 ASP B C 1
ATOM 9327 O O . ASP B 1 188 ? 42.648 -30.877 16.116 1.00 44.05 213 ASP B O 1
ATOM 9336 N N . TYR B 1 189 ? 41.357 -29.789 14.618 1.00 42.86 214 TYR B N 1
ATOM 9337 C CA . TYR B 1 189 ? 41.134 -28.623 15.463 1.00 42.83 214 TYR B CA 1
ATOM 9338 C C . TYR B 1 189 ? 40.013 -27.781 14.866 1.00 41.40 214 TYR B C 1
ATOM 9339 O O . TYR B 1 189 ? 39.682 -27.900 13.684 1.00 41.08 214 TYR B O 1
ATOM 9357 N N . THR B 1 190 ? 39.435 -26.925 15.696 1.00 39.11 215 THR B N 1
ATOM 9358 C CA . THR B 1 190 ? 38.506 -25.902 15.234 1.00 38.61 215 THR B CA 1
ATOM 9359 C C . THR B 1 190 ? 38.942 -24.589 15.867 1.00 37.06 215 THR B C 1
ATOM 9360 O O . THR B 1 190 ? 39.354 -24.568 17.033 1.00 35.65 215 THR B O 1
ATOM 9371 N N . CYS B 1 191 ? 38.877 -23.501 15.101 1.00 38.46 216 CYS B N 1
ATOM 9372 C CA . CYS B 1 191 ? 39.260 -22.188 15.610 1.00 39.91 216 CYS B CA 1
ATOM 9373 C C . CYS B 1 191 ? 38.269 -21.142 15.128 1.00 38.02 216 CYS B C 1
ATOM 9374 O O . CYS B 1 191 ? 38.066 -20.988 13.919 1.00 38.61 216 CYS B O 1
ATOM 9382 N N . ILE B 1 192 ? 37.656 -20.437 16.077 1.00 35.13 217 ILE B N 1
ATOM 9383 C CA . ILE B 1 192 ? 36.723 -19.350 15.804 1.00 34.57 217 ILE B CA 1
ATOM 9384 C C . ILE B 1 192 ? 37.408 -18.046 16.191 1.00 34.39 217 ILE B C 1
ATOM 9385 O O . ILE B 1 192 ? 37.848 -17.896 17.338 1.00 34.44 217 ILE B O 1
ATOM 9401 N N . THR B 1 193 ? 37.494 -17.104 15.246 1.00 35.22 218 THR B N 1
ATOM 9402 C CA . THR B 1 193 ? 38.140 -15.810 15.460 1.00 36.15 218 THR B CA 1
ATOM 9403 C C . THR B 1 193 ? 37.135 -14.725 15.095 1.00 36.44 218 THR B C 1
ATOM 9404 O O . THR B 1 193 ? 36.614 -14.726 13.975 1.00 37.35 218 THR B O 1
ATOM 9415 N N . PHE B 1 194 ? 36.863 -13.795 16.012 1.00 36.21 219 PHE B N 1
ATOM 9416 C CA . PHE B 1 194 ? 35.852 -12.785 15.735 1.00 36.35 219 PHE B CA 1
ATOM 9417 C C . PHE B 1 194 ? 36.251 -11.427 16.290 1.00 36.55 219 PHE B C 1
ATOM 9418 O O . PHE B 1 194 ? 37.016 -11.314 17.251 1.00 35.88 219 PHE B O 1
ATOM 9435 N N . GLN B 1 195 ? 35.742 -10.393 15.626 1.00 36.19 220 GLN B N 1
ATOM 9436 C CA . GLN B 1 195 ? 35.868 -9.007 16.055 1.00 36.98 220 GLN B CA 1
ATOM 9437 C C . GLN B 1 195 ? 34.496 -8.525 16.499 1.00 35.52 220 GLN B C 1
ATOM 9438 O O . GLN B 1 195 ? 33.630 -8.263 15.648 1.00 35.47 220 GLN B O 1
ATOM 9452 N N . PRO B 1 196 ? 34.233 -8.420 17.807 1.00 34.04 221 PRO B N 1
ATOM 9453 C CA . PRO B 1 196 ? 32.906 -7.973 18.253 1.00 34.18 221 PRO B CA 1
ATOM 9454 C C . PRO B 1 196 ? 32.551 -6.607 17.685 1.00 34.43 221 PRO B C 1
ATOM 9455 O O . PRO B 1 196 ? 33.404 -5.729 17.558 1.00 34.48 221 PRO B O 1
ATOM 9466 N N . ASP B 1 197 ? 31.270 -6.415 17.385 1.00 33.69 222 ASP B N 1
ATOM 9467 C CA . ASP B 1 197 ? 30.793 -5.135 16.860 1.00 34.40 222 ASP B CA 1
ATOM 9468 C C . ASP B 1 197 ? 30.576 -4.204 18.046 1.00 33.95 222 ASP B C 1
ATOM 9469 O O . ASP B 1 197 ? 29.475 -4.084 18.585 1.00 33.68 222 ASP B O 1
ATOM 9478 N N . LEU B 1 198 ? 31.652 -3.529 18.454 1.00 33.73 223 LEU B N 1
ATOM 9479 C CA . LEU B 1 198 ? 31.592 -2.706 19.654 1.00 35.44 223 LEU B CA 1
ATOM 9480 C C . LEU B 1 198 ? 30.608 -1.553 19.504 1.00 36.67 223 LEU B C 1
ATOM 9481 O O . LEU B 1 198 ? 30.097 -1.067 20.517 1.00 37.99 223 LEU B O 1
ATOM 9497 N N . SER B 1 199 ? 30.282 -1.134 18.276 1.00 38.54 224 SER B N 1
ATOM 9498 C CA . SER B 1 199 ? 29.291 -0.071 18.128 1.00 41.57 224 SER B CA 1
ATOM 9499 C C . SER B 1 199 ? 27.900 -0.529 18.564 1.00 41.41 224 SER B C 1
ATOM 9500 O O . SER B 1 199 ? 27.132 0.280 19.103 1.00 41.25 224 SER B O 1
ATOM 9508 N N . LYS B 1 200 ? 27.564 -1.808 18.342 1.00 40.25 225 LYS B N 1
ATOM 9509 C CA . LYS B 1 200 ? 26.296 -2.359 18.800 1.00 39.72 225 LYS B CA 1
ATOM 9510 C C . LYS B 1 200 ? 26.214 -2.416 20.318 1.00 36.52 225 LYS B C 1
ATOM 9511 O O . LYS B 1 200 ? 25.123 -2.607 20.869 1.00 37.28 225 LYS B O 1
ATOM 9530 N N . PHE B 1 201 ? 27.355 -2.308 20.994 1.00 31.75 226 PHE B N 1
ATOM 9531 C CA . PHE B 1 201 ? 27.434 -2.359 22.445 1.00 28.86 226 PHE B CA 1
ATOM 9532 C C . PHE B 1 201 ? 27.841 -1.012 23.042 1.00 30.20 226 PHE B C 1
ATOM 9533 O O . PHE B 1 201 ? 28.012 -0.913 24.262 1.00 29.71 226 PHE B O 1
ATOM 9550 N N . LYS B 1 202 ? 27.964 0.029 22.211 1.00 32.79 227 LYS B N 1
ATOM 9551 C CA . LYS B 1 202 ? 28.357 1.380 22.631 1.00 33.76 227 LYS B CA 1
ATOM 9552 C C . LYS B 1 202 ? 29.645 1.375 23.452 1.00 33.69 227 LYS B C 1
ATOM 9553 O O . LYS B 1 202 ? 29.774 2.083 24.456 1.00 32.90 227 LYS B O 1
ATOM 9572 N N . MET B 1 203 ? 30.627 0.604 22.997 1.00 34.30 228 MET B N 1
ATOM 9573 C CA A MET B 1 203 ? 31.916 0.546 23.656 0.58 35.02 228 MET B CA 1
ATOM 9574 C CA B MET B 1 203 ? 31.922 0.489 23.655 0.42 35.65 228 MET B CA 1
ATOM 9575 C C . MET B 1 203 ? 33.019 1.008 22.728 1.00 36.05 228 MET B C 1
ATOM 9576 O O . MET B 1 203 ? 32.904 0.921 21.502 1.00 36.91 228 MET B O 1
ATOM 9603 N N . GLN B 1 204 ? 34.097 1.511 23.334 1.00 37.99 229 GLN B N 1
ATOM 9604 C CA . GLN B 1 204 ? 35.246 1.997 22.583 1.00 41.86 229 GLN B CA 1
ATOM 9605 C C . GLN B 1 204 ? 36.310 0.923 22.389 1.00 41.79 229 GLN B C 1
ATOM 9606 O O . GLN B 1 204 ? 36.985 0.910 21.352 1.00 42.49 229 GLN B O 1
ATOM 9620 N N . SER B 1 205 ? 36.470 0.017 23.351 1.00 40.03 230 SER B N 1
ATOM 9621 C CA . SER B 1 205 ? 37.452 -1.054 23.244 1.00 38.70 230 SER B CA 1
ATOM 9622 C C . SER B 1 205 ? 37.086 -2.138 24.248 1.00 37.07 230 SER B C 1
ATOM 9623 O O . SER B 1 205 ? 36.163 -1.979 25.050 1.00 36.05 230 SER B O 1
ATOM 9631 N N . LEU B 1 206 ? 37.829 -3.245 24.199 1.00 35.88 231 LEU B N 1
ATOM 9632 C CA . LEU B 1 206 ? 37.712 -4.319 25.189 1.00 33.49 231 LEU B CA 1
ATOM 9633 C C . LEU B 1 206 ? 38.491 -3.884 26.425 1.00 33.71 231 LEU B C 1
ATOM 9634 O O . LEU B 1 206 ? 39.707 -4.076 26.520 1.00 36.45 231 LEU B O 1
ATOM 9650 N N . ASP B 1 207 ? 37.781 -3.288 27.390 1.00 31.16 232 ASP B N 1
ATOM 9651 C CA . ASP B 1 207 ? 38.417 -2.632 28.524 1.00 30.30 232 ASP B CA 1
ATOM 9652 C C . ASP B 1 207 ? 38.710 -3.608 29.668 1.00 30.58 232 ASP B C 1
ATOM 9653 O O . ASP B 1 207 ? 38.495 -4.819 29.568 1.00 30.23 232 ASP B O 1
ATOM 9662 N N . LYS B 1 208 ? 39.255 -3.053 30.761 1.00 29.77 233 LYS B N 1
ATOM 9663 C CA . LYS B 1 208 ? 39.749 -3.869 31.866 1.00 30.27 233 LYS B CA 1
ATOM 9664 C C . LYS B 1 208 ? 38.663 -4.781 32.409 1.00 28.73 233 LYS B C 1
ATOM 9665 O O . LYS B 1 208 ? 38.914 -5.959 32.685 1.00 28.26 233 LYS B O 1
ATOM 9684 N N . ASP B 1 209 ? 37.461 -4.251 32.587 1.00 27.59 234 ASP B N 1
ATOM 9685 C CA . ASP B 1 209 ? 3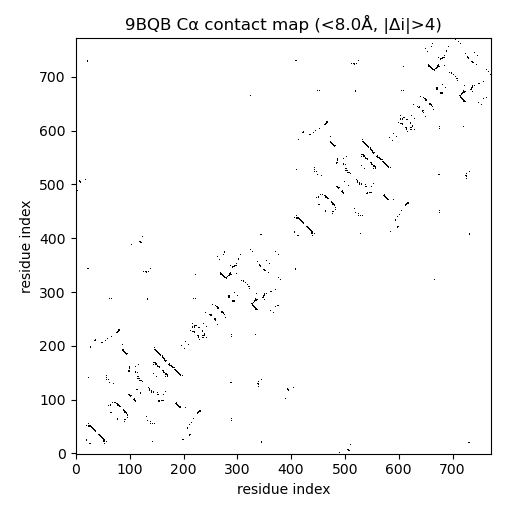6.411 -5.027 33.230 1.00 26.20 234 ASP B CA 1
ATOM 9686 C C . ASP B 1 209 ? 35.954 -6.189 32.355 1.00 25.31 234 ASP B C 1
ATOM 9687 O O . ASP B 1 209 ? 35.781 -7.312 32.845 1.00 25.33 234 ASP B O 1
ATOM 9696 N N . ILE B 1 210 ? 35.726 -5.947 31.064 1.00 25.64 235 ILE B N 1
ATOM 9697 C CA . ILE B 1 210 ? 35.216 -7.045 30.245 1.00 25.38 235 ILE B CA 1
ATOM 9698 C C . ILE B 1 210 ? 36.298 -8.105 30.064 1.00 24.70 235 ILE B C 1
ATOM 9699 O O . ILE B 1 210 ? 35.995 -9.304 30.055 1.00 24.88 235 ILE B O 1
ATOM 9715 N N . VAL B 1 211 ? 37.571 -7.702 29.962 1.00 25.11 236 VAL B N 1
ATOM 9716 C CA . VAL B 1 211 ? 38.645 -8.691 29.883 1.00 25.61 236 VAL B CA 1
ATOM 9717 C C . VAL B 1 211 ? 38.701 -9.528 31.155 1.00 25.49 236 VAL B C 1
ATOM 9718 O O . VAL B 1 211 ? 38.866 -10.751 31.099 1.00 26.14 236 VAL B O 1
ATOM 9731 N N . ALA B 1 212 ? 38.572 -8.893 32.321 1.00 25.07 237 ALA B N 1
ATOM 9732 C CA . ALA B 1 212 ? 38.650 -9.641 33.573 1.00 24.87 237 ALA B CA 1
ATOM 9733 C C . ALA B 1 212 ? 37.488 -10.616 33.734 1.00 24.06 237 ALA B C 1
ATOM 9734 O O . ALA B 1 212 ? 37.658 -11.676 34.351 1.00 23.92 237 ALA B O 1
ATOM 9741 N N . LEU B 1 213 ? 36.304 -10.259 33.221 1.00 23.11 238 LEU B N 1
ATOM 9742 C CA . LEU B 1 213 ? 35.182 -11.194 33.183 1.00 21.44 238 LEU B CA 1
ATOM 9743 C C . LEU B 1 213 ? 35.440 -12.355 32.232 1.00 22.10 238 LEU B C 1
ATOM 9744 O O . LEU B 1 213 ? 35.095 -13.505 32.535 1.00 22.24 238 LEU B O 1
ATOM 9760 N N . MET B 1 214 ? 36.005 -12.068 31.058 1.00 23.14 239 MET B N 1
ATOM 9761 C CA . MET B 1 214 ? 36.264 -13.121 30.084 1.00 24.28 239 MET B CA 1
ATOM 9762 C C . MET B 1 214 ? 37.337 -14.077 30.586 1.00 24.30 239 MET B C 1
ATOM 9763 O O . MET B 1 214 ? 37.230 -15.293 30.399 1.00 25.04 239 MET B O 1
ATOM 9777 N N . VAL B 1 215 ? 38.379 -13.543 31.223 1.00 25.04 240 VAL B N 1
ATOM 9778 C CA . VAL B 1 215 ? 39.429 -14.394 31.773 1.00 25.41 240 VAL B CA 1
ATOM 9779 C C . VAL B 1 215 ? 38.869 -15.277 32.880 1.00 24.56 240 VAL B C 1
ATOM 9780 O O . VAL B 1 215 ? 39.193 -16.474 32.967 1.00 24.69 240 VAL B O 1
ATOM 9793 N N . ARG B 1 216 ? 37.998 -14.720 33.724 1.00 23.98 241 ARG B N 1
ATOM 9794 C CA . ARG B 1 216 ? 37.409 -15.549 34.766 1.00 24.14 241 ARG B CA 1
ATOM 9795 C C . ARG B 1 216 ? 36.557 -16.655 34.160 1.00 23.64 241 ARG B C 1
ATOM 9796 O O . ARG B 1 216 ? 36.532 -17.779 34.671 1.00 23.62 241 ARG B O 1
ATOM 9817 N N . ARG B 1 217 ? 35.809 -16.342 33.100 1.00 22.28 242 ARG B N 1
ATOM 9818 C CA . ARG B 1 217 ? 34.996 -17.375 32.465 1.00 22.28 242 ARG B CA 1
ATOM 9819 C C . ARG B 1 217 ? 35.876 -18.511 31.943 1.00 23.05 242 ARG B C 1
ATOM 9820 O O . ARG B 1 217 ? 35.475 -19.676 32.008 1.00 22.66 242 ARG B O 1
ATOM 9841 N N . ALA B 1 218 ? 37.088 -18.201 31.471 1.00 24.16 243 ALA B N 1
ATOM 9842 C CA . ALA B 1 218 ? 38.006 -19.256 31.040 1.00 26.57 243 ALA B CA 1
ATOM 9843 C C . ALA B 1 218 ? 38.450 -20.117 32.218 1.00 25.77 243 ALA B C 1
ATOM 9844 O O . ALA B 1 218 ? 38.550 -21.347 32.092 1.00 26.23 243 ALA B O 1
ATOM 9851 N N . TYR B 1 219 ? 38.696 -19.493 33.376 1.00 24.97 244 TYR B N 1
ATOM 9852 C CA . TYR B 1 219 ? 38.940 -20.257 34.595 1.00 25.57 244 TYR B CA 1
ATOM 9853 C C . TYR B 1 219 ? 37.764 -21.172 34.917 1.00 25.84 244 TYR B C 1
ATOM 9854 O O . TYR B 1 219 ? 37.963 -22.325 35.316 1.00 26.18 244 TYR B O 1
ATOM 9872 N N . ASP B 1 220 ? 36.530 -20.675 34.741 1.00 24.16 245 ASP B N 1
ATOM 9873 C CA . ASP B 1 220 ? 35.355 -21.504 34.976 1.00 23.11 245 ASP B CA 1
ATOM 9874 C C . ASP B 1 220 ? 35.441 -22.797 34.165 1.00 22.88 245 ASP B C 1
ATOM 9875 O O . ASP B 1 220 ? 35.160 -23.892 34.661 1.00 22.98 245 ASP B O 1
ATOM 9884 N N . ILE B 1 221 ? 35.731 -22.656 32.865 1.00 24.06 246 ILE B N 1
ATOM 9885 C CA . ILE B 1 221 ? 35.832 -23.803 31.969 1.00 24.47 246 ILE B CA 1
ATOM 9886 C C . ILE B 1 221 ? 36.900 -24.767 32.460 1.00 25.53 246 ILE B C 1
ATOM 9887 O O . ILE B 1 221 ? 36.709 -25.989 32.444 1.00 27.21 246 ILE B O 1
ATOM 9903 N N . ALA B 1 222 ? 38.049 -24.235 32.884 1.00 26.01 247 ALA B N 1
ATOM 9904 C CA . ALA B 1 222 ? 39.112 -25.084 33.414 1.00 27.64 247 ALA B CA 1
ATOM 9905 C C . ALA B 1 222 ? 38.641 -25.853 34.642 1.00 29.09 247 ALA B C 1
ATOM 9906 O O . ALA B 1 222 ? 39.029 -27.013 34.838 1.00 31.11 247 ALA B O 1
ATOM 9913 N N . GLY B 1 223 ? 37.770 -25.239 35.455 1.00 27.80 248 GLY B N 1
ATOM 9914 C CA . GLY B 1 223 ? 37.303 -25.903 36.662 1.00 28.54 248 GLY B CA 1
ATOM 9915 C C . GLY B 1 223 ? 36.127 -26.837 36.477 1.00 27.00 248 GLY B C 1
ATOM 9916 O O . GLY B 1 223 ? 35.944 -27.761 37.275 1.00 29.24 248 GLY B O 1
ATOM 9920 N N . SER B 1 224 ? 35.303 -26.621 35.448 1.00 24.99 249 SER B N 1
ATOM 9921 C CA . SER B 1 224 ? 34.071 -27.389 35.284 1.00 25.09 249 SER B CA 1
ATOM 9922 C C . SER B 1 224 ? 34.218 -28.565 34.329 1.00 27.26 249 SER B C 1
ATOM 9923 O O . SER B 1 224 ? 33.447 -29.528 34.430 1.00 26.96 249 SER B O 1
ATOM 9931 N N . THR B 1 225 ? 35.185 -28.512 33.423 1.00 29.47 250 THR B N 1
ATOM 9932 C CA . THR B 1 225 ? 35.448 -29.619 32.519 1.00 30.84 250 THR B CA 1
ATOM 9933 C C . THR B 1 225 ? 36.393 -30.629 33.168 1.00 32.35 250 THR B C 1
ATOM 9934 O O . THR B 1 225 ? 37.062 -30.350 34.163 1.00 34.05 250 THR B O 1
ATOM 9945 N N . LYS B 1 226 ? 36.431 -31.819 32.593 1.00 34.25 251 LYS B N 1
ATOM 9946 C CA A LYS B 1 226 ? 37.337 -32.879 33.013 0.48 36.95 251 LYS B CA 1
ATOM 9947 C CA B LYS B 1 226 ? 37.343 -32.875 33.013 0.52 36.81 251 LYS B CA 1
ATOM 9948 C C . LYS B 1 226 ? 38.348 -33.117 31.901 1.00 37.99 251 LYS B C 1
ATOM 9949 O O . LYS B 1 226 ? 37.971 -33.218 30.730 1.00 39.20 251 LYS B O 1
ATOM 9984 N N . ASP B 1 227 ? 39.627 -33.179 32.269 1.00 40.16 252 ASP B N 1
ATOM 9985 C CA . ASP B 1 227 ? 40.698 -33.545 31.342 1.00 42.29 252 ASP B CA 1
ATOM 9986 C C . ASP B 1 227 ? 40.778 -32.612 30.136 1.00 40.84 252 ASP B C 1
ATOM 9987 O O . ASP B 1 227 ? 40.998 -33.049 29.004 1.00 41.90 252 ASP B O 1
ATOM 9996 N N . VAL B 1 228 ? 40.625 -31.316 30.380 1.00 38.62 253 VAL B N 1
ATOM 9997 C CA . VAL B 1 228 ? 40.824 -30.294 29.360 1.00 37.35 253 VAL B CA 1
ATOM 9998 C C . VAL B 1 228 ? 41.734 -29.232 29.961 1.00 36.97 253 VAL B C 1
ATOM 9999 O O . VAL B 1 228 ? 41.407 -28.647 30.999 1.00 38.86 253 VAL B O 1
ATOM 10012 N N . LYS B 1 229 ? 42.881 -28.999 29.337 1.00 37.99 254 LYS B N 1
ATOM 10013 C CA . LYS B 1 229 ? 43.744 -27.890 29.721 1.00 38.50 254 LYS B CA 1
ATOM 10014 C C . LYS B 1 229 ? 43.289 -26.624 29.003 1.00 38.58 254 LYS B C 1
ATOM 10015 O O . LYS B 1 229 ? 42.973 -26.655 27.811 1.00 39.91 254 LYS B O 1
ATOM 10034 N N . VAL B 1 230 ? 43.245 -25.515 29.736 1.00 36.63 255 VAL B N 1
ATOM 10035 C CA . VAL B 1 230 ? 42.761 -24.244 29.211 1.00 34.99 255 VAL B CA 1
ATOM 10036 C C . VAL B 1 230 ? 43.906 -23.240 29.248 1.00 36.04 255 VAL B C 1
ATOM 10037 O O . VAL B 1 230 ? 44.596 -23.113 30.267 1.00 36.76 255 VAL B O 1
ATOM 10050 N N . PHE B 1 231 ? 44.101 -22.532 28.138 1.00 36.16 256 PHE B N 1
ATOM 10051 C CA . PHE B 1 231 ? 45.121 -21.501 28.016 1.00 37.11 256 PHE B CA 1
ATOM 10052 C C . PHE B 1 231 ? 44.478 -20.167 27.649 1.00 36.81 256 PHE B C 1
ATOM 10053 O O . PHE B 1 231 ? 43.492 -20.122 26.905 1.00 36.77 256 PHE B O 1
ATOM 10070 N N . LEU B 1 232 ? 45.042 -19.082 28.177 1.00 35.68 257 LEU B N 1
ATOM 10071 C CA . LEU B 1 232 ? 44.593 -17.720 27.891 1.00 36.07 257 LEU B CA 1
ATOM 10072 C C . LEU B 1 232 ? 45.824 -16.931 27.463 1.00 36.94 257 LEU B C 1
ATOM 10073 O O . LEU B 1 232 ? 46.730 -16.706 28.272 1.00 38.52 257 LEU B O 1
ATOM 10089 N N . ASN B 1 233 ? 45.858 -16.503 26.198 1.00 36.38 258 ASN B N 1
ATOM 10090 C CA . ASN B 1 233 ? 47.029 -15.823 25.633 1.00 37.41 258 ASN B CA 1
ATOM 10091 C C . ASN B 1 233 ? 48.302 -16.618 25.915 1.00 38.69 258 ASN B C 1
ATOM 10092 O O . ASN B 1 233 ? 49.355 -16.064 26.243 1.00 37.85 258 ASN B O 1
ATOM 10103 N N . GLY B 1 234 ? 48.194 -17.941 25.770 1.00 39.51 259 GLY B N 1
ATOM 10104 C CA . GLY B 1 234 ? 49.306 -18.847 25.943 1.00 39.77 259 GLY B CA 1
ATOM 10105 C C . GLY B 1 234 ? 49.583 -19.242 27.373 1.00 40.13 259 GLY B C 1
ATOM 10106 O O . GLY B 1 234 ? 50.420 -20.123 27.605 1.00 40.80 259 GLY B O 1
ATOM 10110 N N . ASN B 1 235 ? 48.905 -18.627 28.337 1.00 39.84 260 ASN B N 1
ATOM 10111 C CA . ASN B 1 235 ? 49.162 -18.852 29.754 1.00 40.33 260 ASN B CA 1
ATOM 10112 C C . ASN B 1 235 ? 48.243 -19.971 30.238 1.00 41.25 260 ASN B C 1
ATOM 10113 O O . ASN B 1 235 ? 47.021 -19.817 30.258 1.00 40.32 260 ASN B O 1
ATOM 10124 N N . LYS B 1 236 ? 48.828 -21.097 30.623 1.00 43.11 261 LYS B N 1
ATOM 10125 C CA . LYS B 1 236 ? 48.049 -22.203 31.161 1.00 46.10 261 LYS B CA 1
ATOM 10126 C C . LYS B 1 236 ? 47.340 -21.780 32.442 1.00 44.63 261 LYS B C 1
ATOM 10127 O O . LYS B 1 236 ? 47.946 -21.178 33.329 1.00 46.55 261 LYS B O 1
ATOM 10146 N N . LEU B 1 237 ? 46.047 -22.083 32.544 1.00 41.28 262 LEU B N 1
ATOM 10147 C CA . LEU B 1 237 ? 45.308 -21.730 33.756 1.00 39.01 262 LEU B CA 1
ATOM 10148 C C . LEU B 1 237 ? 45.521 -22.810 34.811 1.00 39.57 262 LEU B C 1
ATOM 10149 O O . LEU B 1 237 ? 45.194 -23.978 34.564 1.00 41.17 262 LEU B O 1
ATOM 10165 N N . PRO B 1 238 ? 46.052 -22.472 35.994 1.00 39.53 263 PRO B N 1
ATOM 10166 C CA . PRO B 1 238 ? 46.464 -23.530 36.943 1.00 39.94 263 PRO B CA 1
ATOM 10167 C C . PRO B 1 238 ? 45.324 -24.047 37.811 1.00 40.58 263 PRO B C 1
ATOM 10168 O O . PRO B 1 238 ? 45.296 -23.880 39.032 1.00 42.71 263 PRO B O 1
ATOM 10179 N N . VAL B 1 239 ? 44.362 -24.699 37.163 1.00 38.73 264 VAL B N 1
ATOM 10180 C CA . VAL B 1 239 ? 43.228 -25.336 37.820 1.00 38.41 264 VAL B CA 1
ATOM 10181 C C . VAL B 1 239 ? 43.295 -26.824 37.507 1.00 41.34 264 VAL B C 1
ATOM 10182 O O . VAL B 1 239 ? 43.436 -27.207 36.340 1.00 44.19 264 VAL B O 1
ATOM 10195 N N . LYS B 1 240 ? 43.203 -27.668 38.533 1.00 42.75 265 LYS B N 1
ATOM 10196 C CA . LYS B 1 240 ? 43.207 -29.103 38.272 1.00 49.56 265 LYS B CA 1
ATOM 10197 C C . LYS B 1 240 ? 41.775 -29.633 38.332 1.00 50.81 265 LYS B C 1
ATOM 10198 O O . LYS B 1 240 ? 41.220 -30.017 37.299 1.00 54.37 265 LYS B O 1
ATOM 10217 N N . GLY B 1 241 ? 41.140 -29.622 39.507 1.00 47.00 266 GLY B N 1
ATOM 10218 C CA . GLY B 1 241 ? 39.782 -30.094 39.648 1.00 41.39 266 GLY B CA 1
ATOM 10219 C C . GLY B 1 241 ? 38.809 -29.005 40.076 1.00 37.39 266 GLY B C 1
ATOM 10220 O O . GLY B 1 241 ? 39.198 -27.869 40.364 1.00 37.41 266 GLY B O 1
ATOM 10224 N N . PHE B 1 242 ? 37.523 -29.372 40.115 1.00 34.12 267 PHE B N 1
ATOM 10225 C CA . PHE B 1 242 ? 36.514 -28.431 40.596 1.00 31.50 267 PHE B CA 1
ATOM 10226 C C . PHE B 1 242 ? 36.824 -27.978 42.018 1.00 32.08 267 PHE B C 1
ATOM 10227 O O . PHE B 1 242 ? 36.576 -26.822 42.372 1.00 32.45 267 PHE B O 1
ATOM 10244 N N . ARG B 1 243 ? 37.385 -28.858 42.843 1.00 32.28 268 ARG B N 1
ATOM 10245 C CA . ARG B 1 243 ? 37.663 -28.470 44.220 1.00 34.82 268 ARG B CA 1
ATOM 10246 C C . ARG B 1 243 ? 38.725 -27.376 44.281 1.00 34.56 268 ARG B C 1
ATOM 10247 O O . ARG B 1 243 ? 38.609 -26.440 45.082 1.00 35.24 268 ARG B O 1
ATOM 10268 N N . SER B 1 244 ? 39.762 -27.469 43.441 1.00 34.20 269 SER B N 1
ATOM 10269 C CA . SER B 1 244 ? 40.780 -26.423 43.410 1.00 35.08 269 SER B CA 1
ATOM 10270 C C . SER B 1 244 ? 40.236 -25.129 42.815 1.00 33.50 269 SER B C 1
ATOM 10271 O O . SER B 1 244 ? 40.699 -24.041 43.175 1.00 33.82 269 SER B O 1
ATOM 10279 N N . TYR B 1 245 ? 39.270 -25.223 41.894 1.00 32.51 270 TYR B N 1
ATOM 10280 C CA . TYR B 1 245 ? 38.589 -24.030 41.393 1.00 31.42 270 TYR B CA 1
ATOM 10281 C C . TYR B 1 245 ? 37.844 -23.336 42.532 1.00 30.99 270 TYR B C 1
ATOM 10282 O O . TYR B 1 245 ? 37.997 -22.126 42.751 1.00 31.16 270 TYR B O 1
ATOM 10300 N N . VAL B 1 246 ? 37.062 -24.104 43.296 1.00 30.24 271 VAL B N 1
ATOM 10301 C CA . VAL B 1 246 ? 36.329 -23.538 44.424 1.00 30.96 271 VAL B CA 1
ATOM 10302 C C . VAL B 1 246 ? 37.289 -22.852 45.395 1.00 32.95 271 VAL B C 1
ATOM 10303 O O . VAL B 1 246 ? 36.984 -21.788 45.944 1.00 33.69 271 VAL B O 1
ATOM 10316 N N . ASP B 1 247 ? 38.466 -23.435 45.613 1.00 34.38 272 ASP B N 1
ATOM 10317 C CA . ASP B 1 247 ? 39.376 -22.856 46.589 1.00 36.89 272 ASP B CA 1
ATOM 10318 C C . ASP B 1 247 ? 39.865 -21.478 46.181 1.00 37.09 272 ASP B C 1
ATOM 10319 O O . ASP B 1 247 ? 40.232 -20.685 47.052 1.00 37.47 272 ASP B O 1
ATOM 10328 N N . MET B 1 248 ? 39.865 -21.171 44.891 1.00 35.19 273 MET B N 1
ATOM 10329 C CA . MET B 1 248 ? 40.288 -19.845 44.471 1.00 35.23 273 MET B CA 1
ATOM 10330 C C . MET B 1 248 ? 39.351 -18.773 45.006 1.00 35.02 273 MET B C 1
ATOM 10331 O O . MET B 1 248 ? 39.768 -17.623 45.200 1.00 35.05 273 MET B O 1
ATOM 10345 N N . TYR B 1 249 ? 38.079 -19.131 45.233 1.00 33.05 274 TYR B N 1
ATOM 10346 C CA . TYR B 1 249 ? 37.096 -18.189 45.749 1.00 33.66 274 TYR B CA 1
ATOM 10347 C C . TYR B 1 249 ? 37.205 -18.022 47.253 1.00 39.38 274 TYR B C 1
ATOM 10348 O O . TYR B 1 249 ? 36.825 -16.975 47.784 1.00 40.72 274 TYR B O 1
ATOM 10366 N N . LEU B 1 250 ? 37.694 -19.038 47.950 1.00 43.18 275 LEU B N 1
ATOM 10367 C CA . LEU B 1 250 ? 37.677 -19.054 49.403 1.00 48.31 275 LEU B CA 1
ATOM 10368 C C . LEU B 1 250 ? 39.052 -18.936 50.028 1.00 56.28 275 LEU B C 1
ATOM 10369 O O . LEU B 1 250 ? 39.161 -18.450 51.149 1.00 57.18 275 LEU B O 1
ATOM 10385 N N . LYS B 1 251 ? 40.100 -19.337 49.303 1.00 63.41 276 LYS B N 1
ATOM 10386 C CA . LYS B 1 251 ? 41.418 -19.596 49.870 1.00 71.82 276 LYS B CA 1
ATOM 10387 C C . LYS B 1 251 ? 41.816 -18.661 51.003 1.00 77.79 276 LYS B C 1
ATOM 10388 O O . LYS B 1 251 ? 42.483 -19.087 51.953 1.00 78.62 276 LYS B O 1
ATOM 10407 N N . ASP B 1 252 ? 41.414 -17.393 50.921 1.00 82.21 277 ASP B N 1
ATOM 10408 C CA . ASP B 1 252 ? 42.020 -16.361 51.744 1.00 86.17 277 ASP B CA 1
ATOM 10409 C C . ASP B 1 252 ? 41.054 -15.589 52.627 1.00 86.72 277 ASP B C 1
ATOM 10410 O O . ASP B 1 252 ? 41.519 -14.813 53.470 1.00 87.72 277 ASP B O 1
ATOM 10419 N N . LYS B 1 253 ? 39.745 -15.760 52.476 1.00 85.86 278 LYS B N 1
ATOM 10420 C CA . LYS B 1 253 ? 38.827 -15.028 53.334 1.00 85.13 278 LYS B CA 1
ATOM 10421 C C . LYS B 1 253 ? 38.426 -15.861 54.546 1.00 83.92 278 LYS B C 1
ATOM 10422 O O . LYS B 1 253 ? 38.396 -17.094 54.507 1.00 82.82 278 LYS B O 1
ATOM 10441 N N . LEU B 1 254 ? 38.142 -15.156 55.636 1.00 84.39 279 LEU B N 1
ATOM 10442 C CA . LEU B 1 254 ? 37.767 -15.731 56.915 1.00 85.08 279 LEU B CA 1
ATOM 10443 C C . LEU B 1 254 ? 36.372 -15.231 57.263 1.00 87.67 279 LEU B C 1
ATOM 10444 O O . LEU B 1 254 ? 35.915 -14.202 56.757 1.00 87.87 279 LEU B O 1
ATOM 10460 N N . ASP B 1 255 ? 35.689 -15.966 58.136 1.00 90.09 280 ASP B N 1
ATOM 10461 C CA . ASP B 1 255 ? 34.354 -15.547 58.548 1.00 92.54 280 ASP B CA 1
ATOM 10462 C C . ASP B 1 255 ? 34.406 -14.228 59.308 1.00 94.28 280 ASP B C 1
ATOM 10463 O O . ASP B 1 255 ? 35.501 -13.704 59.568 1.00 94.02 280 ASP B O 1
ATOM 10472 N N . GLU B 1 256 ? 33.247 -13.675 59.649 1.00 95.75 281 GLU B N 1
ATOM 10473 C CA . GLU B 1 256 ? 33.211 -12.397 60.338 1.00 96.83 281 GLU B CA 1
ATOM 10474 C C . GLU B 1 256 ? 33.771 -12.486 61.749 1.00 97.17 281 GLU B C 1
ATOM 10475 O O . GLU B 1 256 ? 34.233 -11.470 62.278 1.00 97.28 281 GLU B O 1
ATOM 10487 N N . THR B 1 257 ? 33.753 -13.673 62.356 1.00 97.17 282 THR B N 1
ATOM 10488 C CA . THR B 1 257 ? 34.353 -13.845 63.672 1.00 96.78 282 THR B CA 1
ATOM 10489 C C . THR B 1 257 ? 35.875 -13.926 63.598 1.00 95.17 282 THR B C 1
ATOM 10490 O O . THR B 1 257 ? 36.555 -13.535 64.553 1.00 95.42 282 THR B O 1
ATOM 10501 N N . GLY B 1 258 ? 36.425 -14.432 62.493 1.00 92.85 283 GLY B N 1
ATOM 10502 C CA . GLY B 1 258 ? 37.858 -14.367 62.282 1.00 89.87 283 GLY B CA 1
ATOM 10503 C C . GLY B 1 258 ? 38.548 -15.651 61.866 1.00 86.91 283 GLY B C 1
ATOM 10504 O O . GLY B 1 258 ? 39.739 -15.630 61.543 1.00 86.97 283 GLY B O 1
ATOM 10508 N N . ASN B 1 259 ? 37.832 -16.768 61.865 1.00 83.48 284 ASN B N 1
ATOM 10509 C CA . ASN B 1 259 ? 38.443 -18.048 61.541 1.00 79.54 284 ASN B CA 1
ATOM 10510 C C . ASN B 1 259 ? 38.270 -18.380 60.061 1.00 77.44 284 ASN B C 1
ATOM 10511 O O . ASN B 1 259 ? 37.417 -17.825 59.366 1.00 77.76 284 ASN B O 1
ATOM 10522 N N . SER B 1 260 ? 39.107 -19.299 59.584 1.00 74.52 285 SER B N 1
ATOM 10523 C CA . SER B 1 260 ? 39.067 -19.686 58.182 1.00 71.69 285 SER B CA 1
ATOM 10524 C C . SER B 1 260 ? 37.798 -20.478 57.885 1.00 67.71 285 SER B C 1
ATOM 10525 O O . SER B 1 260 ? 37.226 -21.136 58.761 1.00 68.02 285 SER B O 1
ATOM 10533 N N . LEU B 1 261 ? 37.357 -20.407 56.631 1.00 63.49 286 LEU B N 1
ATOM 10534 C CA . LEU B 1 261 ? 36.101 -21.038 56.253 1.00 59.96 286 LEU B CA 1
ATOM 10535 C C . LEU B 1 261 ? 36.257 -22.556 56.220 1.00 56.74 286 LEU B C 1
ATOM 10536 O O . LEU B 1 261 ? 37.227 -23.084 55.668 1.00 55.77 286 LEU B O 1
ATOM 10552 N N . LYS B 1 262 ? 35.307 -23.251 56.842 1.00 55.65 287 LYS B N 1
ATOM 10553 C CA . LYS B 1 262 ? 35.182 -24.698 56.721 1.00 53.74 287 LYS B CA 1
ATOM 10554 C C . LYS B 1 262 ? 34.449 -25.031 55.428 1.00 47.88 287 LYS B C 1
ATOM 10555 O O . LYS B 1 262 ? 33.421 -24.419 55.122 1.00 47.52 287 LYS B O 1
ATOM 10574 N N . VAL B 1 263 ? 34.974 -25.989 54.664 1.00 43.68 288 VAL B N 1
ATOM 10575 C CA . VAL B 1 263 ? 34.390 -26.386 53.387 1.00 40.80 288 VAL B CA 1
ATOM 10576 C C . VAL B 1 263 ? 34.082 -27.876 53.422 1.00 37.87 288 VAL B C 1
ATOM 10577 O O . VAL B 1 263 ? 34.956 -28.685 53.752 1.00 38.11 288 VAL B O 1
ATOM 10590 N N . ILE B 1 264 ? 32.830 -28.223 53.115 1.00 35.92 289 ILE B N 1
ATOM 10591 C CA . ILE B 1 264 ? 32.367 -29.600 52.982 1.00 35.53 289 ILE B CA 1
ATOM 10592 C C . ILE B 1 264 ? 32.326 -29.927 51.496 1.00 33.00 289 ILE B C 1
ATOM 10593 O O . ILE B 1 264 ? 31.810 -29.133 50.698 1.00 34.18 289 ILE B O 1
ATOM 10609 N N . HIS B 1 265 ? 32.828 -31.103 51.119 1.00 30.80 290 HIS B N 1
ATOM 10610 C CA . HIS B 1 265 ? 32.984 -31.463 49.716 1.00 31.08 290 HIS B CA 1
ATOM 10611 C C . HIS B 1 265 ? 32.612 -32.915 49.469 1.00 30.37 290 HIS B C 1
ATOM 10612 O O . HIS B 1 265 ? 32.932 -33.786 50.280 1.00 31.39 290 HIS B O 1
ATOM 10626 N N . GLU B 1 266 ? 31.954 -33.177 48.339 1.00 29.04 291 GLU B N 1
ATOM 10627 C CA . GLU B 1 266 ? 31.779 -34.546 47.864 1.00 29.31 291 GLU B CA 1
ATOM 10628 C C . GLU B 1 266 ? 31.715 -34.563 46.339 1.00 28.38 291 GLU B C 1
ATOM 10629 O O . GLU B 1 266 ? 30.955 -33.801 45.733 1.00 26.40 291 GLU B O 1
ATOM 10641 N N . GLN B 1 267 ? 32.514 -35.425 45.719 1.00 28.89 292 GLN B N 1
ATOM 10642 C CA . GLN B 1 267 ? 32.279 -35.815 44.330 1.00 30.36 292 GLN B CA 1
ATOM 10643 C C . GLN B 1 267 ? 31.323 -37.002 44.411 1.00 28.85 292 GLN B C 1
ATOM 10644 O O . GLN B 1 267 ? 31.724 -38.115 44.771 1.00 29.25 292 GLN B O 1
ATOM 10658 N N . VAL B 1 268 ? 30.040 -36.742 44.136 1.00 28.44 293 VAL B N 1
ATOM 10659 C CA . VAL B 1 268 ? 28.997 -37.733 44.385 1.00 29.11 293 VAL B CA 1
ATOM 10660 C C . VAL B 1 268 ? 29.069 -38.857 43.362 1.00 29.24 293 VAL B C 1
ATOM 10661 O O . VAL B 1 268 ? 28.948 -40.040 43.709 1.00 30.02 293 VAL B O 1
ATOM 10674 N N . ASN B 1 269 ? 29.254 -38.508 42.092 1.00 28.10 294 ASN B N 1
ATOM 10675 C CA . ASN B 1 269 ? 29.422 -39.469 41.008 1.00 28.52 294 ASN B CA 1
ATOM 10676 C C . ASN B 1 269 ? 30.060 -38.724 39.840 1.00 27.70 294 ASN B C 1
ATOM 10677 O O . ASN B 1 269 ? 30.502 -37.579 39.984 1.00 27.37 294 ASN B O 1
ATOM 10688 N N . HIS B 1 270 ? 30.101 -39.369 38.673 1.00 28.46 295 HIS B N 1
ATOM 10689 C CA . HIS B 1 270 ? 30.774 -38.792 37.517 1.00 29.30 295 HIS B CA 1
ATOM 10690 C C . HIS B 1 270 ? 30.057 -37.574 36.941 1.00 27.73 295 HIS B C 1
ATOM 10691 O O . HIS B 1 270 ? 30.623 -36.910 36.065 1.00 29.34 295 HIS B O 1
ATOM 10705 N N . ARG B 1 271 ? 28.855 -37.250 37.419 1.00 24.94 296 ARG B N 1
ATOM 10706 C CA . ARG B 1 271 ? 28.092 -36.132 36.885 1.00 22.50 296 ARG B CA 1
ATOM 10707 C C . ARG B 1 271 ? 27.757 -35.058 37.912 1.00 22.73 296 ARG B C 1
ATOM 10708 O O . ARG B 1 271 ? 27.140 -34.052 37.540 1.00 22.36 296 ARG B O 1
ATOM 10729 N N . TRP B 1 272 ? 28.174 -35.214 39.174 1.00 23.54 297 TRP B N 1
ATOM 10730 C CA . TRP B 1 272 ? 27.845 -34.256 40.221 1.00 21.99 297 TRP B CA 1
ATOM 10731 C C . TRP B 1 272 ? 28.984 -34.078 41.214 1.00 22.25 297 TRP B C 1
ATOM 10732 O O . TRP B 1 272 ? 29.496 -35.058 41.766 1.00 22.78 297 TRP B O 1
ATOM 10753 N N . GLU B 1 273 ? 29.328 -32.824 41.494 1.00 22.02 298 GLU B N 1
ATOM 10754 C CA . GLU B 1 273 ? 30.308 -32.480 42.519 1.00 22.87 298 GLU B CA 1
ATOM 10755 C C . GLU B 1 273 ? 29.808 -31.244 43.256 1.00 22.61 298 GLU B C 1
ATOM 10756 O O . GLU B 1 273 ? 29.305 -30.301 42.633 1.00 23.10 298 GLU B O 1
ATOM 10768 N N . VAL B 1 274 ? 29.934 -31.264 44.585 1.00 23.42 299 VAL B N 1
ATOM 10769 C CA . VAL B 1 274 ? 29.325 -30.257 45.444 1.00 23.74 299 VAL B CA 1
ATOM 10770 C C . VAL B 1 274 ? 30.302 -29.810 46.523 1.00 24.80 299 VAL B C 1
ATOM 10771 O O . VAL B 1 274 ? 30.968 -30.635 47.160 1.00 25.28 299 VAL B O 1
ATOM 10784 N N . CYS B 1 275 ? 30.367 -28.498 46.745 1.00 26.27 300 CYS B N 1
ATOM 10785 C CA . CYS B 1 275 ? 31.046 -27.937 47.905 1.00 27.27 300 CYS B CA 1
ATOM 10786 C C . CYS B 1 275 ? 30.083 -27.018 48.649 1.00 26.84 300 CYS B C 1
ATOM 10787 O O . CYS B 1 275 ? 29.254 -26.341 48.037 1.00 27.03 300 CYS B O 1
ATOM 10795 N N . LEU B 1 276 ? 30.223 -26.964 49.970 1.00 27.66 301 LEU B N 1
ATOM 10796 C CA . LEU B 1 276 ? 29.377 -26.117 50.798 1.00 28.25 301 LEU B CA 1
ATOM 10797 C C . LEU B 1 276 ? 30.234 -25.396 51.824 1.00 27.86 301 LEU B C 1
ATOM 10798 O O . LEU B 1 276 ? 31.075 -26.017 52.482 1.00 28.24 301 LEU B O 1
ATOM 10814 N N . THR B 1 277 ? 30.024 -24.091 51.956 1.00 28.62 302 THR B N 1
ATOM 10815 C CA . THR B 1 277 ? 30.599 -23.332 53.054 1.00 30.17 302 THR B CA 1
ATOM 10816 C C . THR B 1 277 ? 29.557 -22.315 53.512 1.00 31.52 302 THR B C 1
ATOM 10817 O O . THR B 1 277 ? 28.405 -22.335 53.068 1.00 31.04 302 THR B O 1
ATOM 10828 N N . MET B 1 278 ? 29.959 -21.423 54.417 1.00 35.54 303 MET B N 1
ATOM 10829 C CA . MET B 1 278 ? 29.046 -20.438 54.974 1.00 38.64 303 MET B CA 1
ATOM 10830 C C . MET B 1 278 ? 29.120 -19.130 54.200 1.00 35.56 303 MET B C 1
ATOM 10831 O O . MET B 1 278 ? 30.160 -18.769 53.638 1.00 36.39 303 MET B O 1
ATOM 10845 N N . SER B 1 279 ? 27.995 -18.423 54.178 1.00 32.45 304 SER B N 1
ATOM 10846 C CA . SER B 1 279 ? 27.887 -17.126 53.539 1.00 32.48 304 SER B CA 1
ATOM 10847 C C . SER B 1 279 ? 27.543 -16.065 54.571 1.00 34.54 304 SER B C 1
ATOM 10848 O O . SER B 1 279 ? 26.757 -16.319 55.489 1.00 34.70 304 SER B O 1
ATOM 10856 N N . GLU B 1 280 ? 28.117 -14.873 54.403 1.00 35.83 305 GLU B N 1
ATOM 10857 C CA . GLU B 1 280 ? 27.735 -13.697 55.171 1.00 38.44 305 GLU B CA 1
ATOM 10858 C C . GLU B 1 280 ? 26.868 -12.737 54.365 1.00 37.61 305 GLU B C 1
ATOM 10859 O O . GLU B 1 280 ? 26.535 -11.650 54.858 1.00 38.74 305 GLU B O 1
ATOM 10871 N N . LYS B 1 281 ? 26.489 -13.121 53.140 1.00 35.76 306 LYS B N 1
ATOM 10872 C CA . LYS B 1 281 ? 25.762 -12.250 52.226 1.00 35.07 306 LYS B CA 1
ATOM 10873 C C . LYS B 1 281 ? 24.374 -12.777 51.872 1.00 31.23 306 LYS B C 1
ATOM 10874 O O . LYS B 1 281 ? 23.804 -12.356 50.863 1.00 31.35 306 LYS B O 1
ATOM 10893 N N . GLY B 1 282 ? 23.811 -13.677 52.674 1.00 29.05 307 GLY B N 1
ATOM 10894 C CA . GLY B 1 282 ? 22.603 -14.372 52.278 1.00 26.99 307 GLY B CA 1
ATOM 10895 C C . GLY B 1 282 ? 22.967 -15.567 51.421 1.00 25.22 307 GLY B C 1
ATOM 10896 O O . GLY B 1 282 ? 24.137 -15.858 51.176 1.00 25.66 307 GLY B O 1
ATOM 10900 N N . PHE B 1 283 ? 21.948 -16.288 50.968 1.00 24.07 308 PHE B N 1
ATOM 10901 C CA . PHE B 1 283 ? 22.202 -17.438 50.113 1.00 24.01 308 PHE B CA 1
ATOM 10902 C C . PHE B 1 283 ? 23.043 -17.046 48.901 1.00 23.90 308 PHE B C 1
ATOM 10903 O O . PHE B 1 283 ? 22.750 -16.061 48.219 1.00 25.62 308 PHE B O 1
ATOM 10920 N N . GLN B 1 284 ? 24.084 -17.841 48.633 1.00 23.71 309 GLN B N 1
ATOM 10921 C CA . GLN B 1 284 ? 24.918 -17.683 47.451 1.00 22.95 309 GLN B CA 1
ATOM 10922 C C . GLN B 1 284 ? 25.084 -19.038 46.786 1.00 21.65 309 GLN B C 1
ATOM 10923 O O . GLN B 1 284 ? 25.223 -20.057 47.469 1.00 22.53 309 GLN B O 1
ATOM 10937 N N . GLN B 1 285 ? 25.107 -19.046 45.461 1.00 19.89 310 GLN B N 1
ATOM 10938 C CA . GLN B 1 285 ? 25.398 -20.255 44.710 1.00 19.08 310 GLN B CA 1
ATOM 10939 C C . GLN B 1 285 ? 26.287 -19.898 43.532 1.00 19.20 310 GLN B C 1
ATOM 10940 O O . GLN B 1 285 ? 26.061 -18.896 42.849 1.00 20.00 310 GLN B O 1
ATOM 10954 N N . ILE B 1 286 ? 27.312 -20.716 43.317 1.00 19.25 311 ILE B N 1
ATOM 10955 C CA . ILE B 1 286 ? 28.073 -20.743 42.072 1.00 19.27 311 ILE B CA 1
ATOM 10956 C C . ILE B 1 286 ? 27.876 -22.125 41.471 1.00 19.16 311 ILE B C 1
ATOM 10957 O O . ILE B 1 286 ? 28.179 -23.136 42.119 1.00 20.58 311 ILE B O 1
ATOM 10973 N N . SER B 1 287 ? 27.325 -22.179 40.261 1.00 17.51 312 SER B N 1
ATOM 10974 C CA . SER B 1 287 ? 26.978 -23.468 39.681 1.00 17.10 312 SER B CA 1
ATOM 10975 C C . SER B 1 287 ? 27.142 -23.458 38.170 1.00 16.37 312 SER B C 1
ATOM 10976 O O . SER B 1 287 ? 27.123 -22.411 37.515 1.00 17.52 312 SER B O 1
ATOM 10984 N N . PHE B 1 288 ? 27.324 -24.674 37.642 1.00 17.74 313 PHE B N 1
ATOM 10985 C CA . PHE B 1 288 ? 27.498 -24.951 36.222 1.00 17.35 313 PHE B CA 1
ATOM 10986 C C . PHE B 1 288 ? 26.670 -26.167 35.832 1.00 16.94 313 PHE B C 1
ATOM 10987 O O . PHE B 1 288 ? 26.614 -27.166 36.566 1.00 19.24 313 PHE B O 1
ATOM 11004 N N . VAL B 1 289 ? 26.007 -26.051 34.680 1.00 15.97 314 VAL B N 1
ATOM 11005 C CA . VAL B 1 289 ? 25.345 -27.167 34.007 1.00 16.17 314 VAL B CA 1
ATOM 11006 C C . VAL B 1 289 ? 25.986 -27.327 32.635 1.00 16.48 314 VAL B C 1
ATOM 11007 O O . VAL B 1 289 ? 25.898 -26.421 31.797 1.00 17.45 314 VAL B O 1
ATOM 11020 N N . ASN B 1 290 ? 26.630 -28.476 32.403 1.00 17.32 315 ASN B N 1
ATOM 11021 C CA . ASN B 1 290 ? 27.276 -28.756 31.115 1.00 18.17 315 ASN B CA 1
ATOM 11022 C C . ASN B 1 290 ? 28.188 -27.591 30.721 1.00 19.00 315 ASN B C 1
ATOM 11023 O O . ASN B 1 290 ? 28.222 -27.149 29.570 1.00 19.03 315 ASN B O 1
ATOM 11034 N N . SER B 1 291 ? 28.913 -27.080 31.726 1.00 19.65 316 SER B N 1
ATOM 11035 C CA . SER B 1 291 ? 29.893 -25.993 31.684 1.00 20.30 316 SER B CA 1
ATOM 11036 C C . SER B 1 291 ? 29.298 -24.615 31.397 1.00 18.94 316 SER B C 1
ATOM 11037 O O . SER B 1 291 ? 30.061 -23.656 31.248 1.00 20.12 316 SER B O 1
ATOM 11045 N N . ILE B 1 292 ? 27.971 -24.484 31.363 1.00 18.47 317 ILE B N 1
ATOM 11046 C CA . ILE B 1 292 ? 27.284 -23.194 31.345 1.00 17.09 317 ILE B CA 1
ATOM 11047 C C . ILE B 1 292 ? 27.260 -22.626 32.758 1.00 17.24 317 ILE B C 1
ATOM 11048 O O . ILE B 1 292 ? 26.896 -23.339 33.694 1.00 18.02 317 ILE B O 1
ATOM 11064 N N . ALA B 1 293 ? 27.590 -21.338 32.919 1.00 16.75 318 ALA B N 1
ATOM 11065 C CA . ALA B 1 293 ? 27.451 -20.671 34.219 1.00 16.50 318 ALA B CA 1
ATOM 11066 C C . ALA B 1 293 ? 25.980 -20.356 34.473 1.00 16.83 318 ALA B C 1
ATOM 11067 O O . ALA B 1 293 ? 25.412 -19.458 33.842 1.00 17.82 318 ALA B O 1
ATOM 11074 N N . THR B 1 294 ? 25.353 -21.076 35.404 1.00 14.64 319 THR B N 1
ATOM 11075 C CA . THR B 1 294 ? 23.928 -20.868 35.682 1.00 14.39 319 THR B CA 1
ATOM 11076 C C . THR B 1 294 ? 23.802 -19.855 36.824 1.00 14.77 319 THR B C 1
ATOM 11077 O O . THR B 1 294 ? 23.539 -20.179 37.983 1.00 15.89 319 THR B O 1
ATOM 11088 N N . SER B 1 295 ? 23.986 -18.580 36.467 1.00 15.32 320 SER B N 1
ATOM 11089 C CA . SER B 1 295 ? 24.085 -17.524 37.471 1.00 16.24 320 SER B CA 1
ATOM 11090 C C . SER B 1 295 ? 22.745 -17.140 38.110 1.00 16.96 320 SER B C 1
ATOM 11091 O O . SER B 1 295 ? 22.765 -16.448 39.134 1.00 18.59 320 SER B O 1
ATOM 11099 N N . LYS B 1 296 ? 21.609 -17.579 37.581 1.00 16.29 321 LYS B N 1
ATOM 11100 C CA . LYS B 1 296 ? 20.342 -17.444 38.296 1.00 16.91 321 LYS B CA 1
ATOM 11101 C C . LYS B 1 296 ? 19.932 -18.741 38.976 1.00 19.07 321 LYS B C 1
ATOM 11102 O O . LYS B 1 296 ? 18.899 -18.779 39.652 1.00 24.18 321 LYS B O 1
ATOM 11121 N N . GLY B 1 297 ? 20.726 -19.796 38.817 1.00 17.99 322 GLY B N 1
ATOM 11122 C CA . GLY B 1 297 ? 20.513 -21.035 39.523 1.00 16.69 322 GLY B CA 1
ATOM 11123 C C . GLY B 1 297 ? 19.687 -22.010 38.722 1.00 16.19 322 GLY B C 1
ATOM 11124 O O . GLY B 1 297 ? 19.908 -22.178 37.519 1.00 16.10 322 GLY B O 1
ATOM 11128 N N . GLY B 1 298 ? 18.774 -22.696 39.387 1.00 16.89 323 GLY B N 1
ATOM 11129 C CA . GLY B 1 298 ? 17.892 -23.637 38.737 1.00 17.26 323 GLY B CA 1
ATOM 11130 C C . GLY B 1 298 ? 17.640 -24.858 39.598 1.00 17.75 323 GLY B C 1
ATOM 11131 O O . GLY B 1 298 ? 18.052 -24.941 40.753 1.00 18.72 323 GLY B O 1
ATOM 11135 N N . ARG B 1 299 ? 16.962 -25.837 38.998 1.00 17.13 324 ARG B N 1
ATOM 11136 C CA . ARG B 1 299 ? 16.514 -26.996 39.757 1.00 17.50 324 ARG B CA 1
ATOM 11137 C C . ARG B 1 299 ? 17.665 -27.893 40.178 1.00 17.76 324 ARG B C 1
ATOM 11138 O O . ARG B 1 299 ? 17.498 -28.668 41.128 1.00 19.92 324 ARG B O 1
ATOM 11159 N N . HIS B 1 300 ? 18.830 -27.788 39.527 1.00 17.78 325 HIS B N 1
ATOM 11160 C CA . HIS B 1 300 ? 19.996 -28.530 39.997 1.00 19.23 325 HIS B CA 1
ATOM 11161 C C . HIS B 1 300 ? 20.503 -27.976 41.324 1.00 20.29 325 HIS B C 1
ATOM 11162 O O . HIS B 1 300 ? 20.890 -28.742 42.211 1.00 21.18 325 HIS B O 1
ATOM 11176 N N . VAL B 1 301 ? 20.517 -26.647 41.476 1.00 19.33 326 VAL B N 1
ATOM 11177 C CA . VAL B 1 301 ? 20.889 -26.059 42.760 1.00 19.32 326 VAL B CA 1
ATOM 11178 C C . VAL B 1 301 ? 19.838 -26.377 43.810 1.00 19.38 326 VAL B C 1
ATOM 11179 O O . VAL B 1 301 ? 20.171 -26.748 44.946 1.00 20.32 326 VAL B O 1
ATOM 11192 N N . ASP B 1 302 ? 18.555 -26.240 43.455 1.00 19.46 327 ASP B N 1
ATOM 11193 C CA . ASP B 1 302 ? 17.485 -26.535 44.402 1.00 20.59 327 ASP B CA 1
ATOM 11194 C C . ASP B 1 302 ? 17.577 -27.975 44.893 1.00 21.71 327 ASP B C 1
ATOM 11195 O O . ASP B 1 302 ? 17.394 -28.263 46.084 1.00 22.67 327 ASP B O 1
ATOM 11204 N N . TYR B 1 303 ? 17.817 -28.899 43.963 1.00 22.42 328 TYR B N 1
ATOM 11205 C CA . TYR B 1 303 ? 17.835 -30.327 44.267 1.00 21.95 328 TYR B CA 1
ATOM 11206 C C . TYR B 1 303 ? 18.898 -30.658 45.301 1.00 22.00 328 TYR B C 1
ATOM 11207 O O . TYR B 1 303 ? 18.646 -31.448 46.218 1.00 24.69 328 TYR B O 1
ATOM 11225 N N . VAL B 1 304 ? 20.076 -30.037 45.188 1.00 22.20 329 VAL B N 1
ATOM 11226 C CA . VAL B 1 304 ? 21.162 -30.277 46.134 1.00 23.36 329 VAL B CA 1
ATOM 11227 C C . VAL B 1 304 ? 20.939 -29.497 47.423 1.00 24.32 329 VAL B C 1
ATOM 11228 O O . VAL B 1 304 ? 21.021 -30.044 48.530 1.00 24.09 329 VAL B O 1
ATOM 11241 N N . ALA B 1 305 ? 20.658 -28.201 47.301 1.00 23.60 330 ALA B N 1
ATOM 11242 C CA . ALA B 1 305 ? 20.526 -27.374 48.494 1.00 25.44 330 ALA B CA 1
ATOM 11243 C C . ALA B 1 305 ? 19.388 -27.856 49.383 1.00 26.84 330 ALA B C 1
ATOM 11244 O O . ALA B 1 305 ? 19.500 -27.816 50.613 1.00 27.41 330 ALA B O 1
ATOM 11251 N N . ASP B 1 306 ? 18.277 -28.302 48.785 1.00 29.02 331 ASP B N 1
ATOM 11252 C CA . ASP B 1 306 ? 17.126 -28.710 49.583 1.00 30.96 331 ASP B CA 1
ATOM 11253 C C . ASP B 1 306 ? 17.416 -29.944 50.427 1.00 29.96 331 ASP B C 1
ATOM 11254 O O . ASP B 1 306 ? 16.840 -30.085 51.516 1.00 29.70 331 ASP B O 1
ATOM 11263 N N . GLN B 1 307 ? 18.267 -30.850 49.935 1.00 30.21 332 GLN B N 1
ATOM 11264 C CA . GLN B 1 307 ? 18.665 -31.999 50.738 1.00 30.44 332 GLN B CA 1
ATOM 11265 C C . GLN B 1 307 ? 19.315 -31.551 52.029 1.00 31.51 332 GLN B C 1
ATOM 11266 O O . GLN B 1 307 ? 19.080 -32.135 53.099 1.00 32.97 332 GLN B O 1
ATOM 11280 N N . ILE B 1 308 ? 20.190 -30.555 51.922 1.00 30.15 333 ILE B N 1
ATOM 11281 C CA . ILE B 1 308 ? 20.892 -30.024 53.078 1.00 29.20 333 ILE B CA 1
ATOM 11282 C C . ILE B 1 308 ? 19.912 -29.310 53.995 1.00 30.54 333 ILE B C 1
ATOM 11283 O O . ILE B 1 308 ? 19.865 -29.573 55.200 1.00 31.59 333 ILE B O 1
ATOM 11299 N N . VAL B 1 309 ? 19.083 -28.431 53.428 1.00 29.64 334 VAL B N 1
ATOM 11300 C CA . VAL B 1 309 ? 18.166 -27.637 54.241 1.00 31.65 334 VAL B CA 1
ATOM 11301 C C . VAL B 1 309 ? 17.222 -28.538 55.028 1.00 33.42 334 VAL B C 1
ATOM 11302 O O . VAL B 1 309 ? 16.997 -28.333 56.227 1.00 34.03 334 VAL B O 1
ATOM 11315 N N . THR B 1 310 ? 16.644 -29.540 54.367 1.00 35.09 335 THR B N 1
ATOM 11316 C CA . THR B 1 310 ? 15.663 -30.384 55.044 1.00 38.13 335 THR B CA 1
ATOM 11317 C C . THR B 1 310 ? 16.287 -31.111 56.227 1.00 39.96 335 THR B C 1
ATOM 11318 O O . THR B 1 310 ? 15.660 -31.254 57.287 1.00 40.75 335 THR B O 1
ATOM 11329 N N . LYS B 1 311 ? 17.528 -31.572 56.073 1.00 41.25 336 LYS B N 1
ATOM 11330 C CA . LYS B 1 311 ? 18.183 -32.274 57.169 1.00 42.97 336 LYS B CA 1
ATOM 11331 C C . LYS B 1 311 ? 18.511 -31.326 58.316 1.00 41.43 336 LYS B C 1
ATOM 11332 O O . LYS B 1 311 ? 18.321 -31.673 59.487 1.00 41.70 336 LYS B O 1
ATOM 11351 N N . LEU B 1 312 ? 19.000 -30.123 58.005 1.00 40.07 337 LEU B N 1
ATOM 11352 C CA . LEU B 1 312 ? 19.343 -29.192 59.074 1.00 40.55 337 LEU B CA 1
ATOM 11353 C C . LEU B 1 312 ? 18.091 -28.728 59.809 1.00 41.78 337 LEU B C 1
ATOM 11354 O O . LEU B 1 312 ? 18.109 -28.553 61.033 1.00 41.86 337 LEU B O 1
ATOM 11370 N N . VAL B 1 313 ? 16.993 -28.524 59.082 1.00 43.33 338 VAL B N 1
ATOM 11371 C CA . VAL B 1 313 ? 15.739 -28.166 59.737 1.00 46.64 338 VAL B CA 1
ATOM 11372 C C . VAL B 1 313 ? 15.276 -29.302 60.641 1.00 50.31 338 VAL B C 1
ATOM 11373 O O . VAL B 1 313 ? 14.757 -29.066 61.739 1.00 51.18 338 VAL B O 1
ATOM 11386 N N . ASP B 1 314 ? 15.463 -30.550 60.200 1.00 53.56 339 ASP B N 1
ATOM 11387 C CA . ASP B 1 314 ? 15.109 -31.693 61.038 1.00 56.85 339 ASP B CA 1
ATOM 11388 C C . ASP B 1 314 ? 15.863 -31.655 62.362 1.00 56.75 339 ASP B C 1
ATOM 11389 O O . ASP B 1 314 ? 15.322 -32.031 63.410 1.00 55.85 339 ASP B O 1
ATOM 11398 N N . VAL B 1 315 ? 17.120 -31.211 62.331 1.00 57.53 340 VAL B N 1
ATOM 11399 C CA . VAL B 1 315 ? 17.948 -31.224 63.533 1.00 58.89 340 VAL B CA 1
ATOM 11400 C C . VAL B 1 315 ? 17.485 -30.156 64.514 1.00 60.39 340 VAL B C 1
ATOM 11401 O O . VAL B 1 315 ? 17.310 -30.424 65.709 1.00 60.09 340 VAL B O 1
ATOM 11414 N N . VAL B 1 316 ? 17.292 -28.926 64.034 1.00 62.59 341 VAL B N 1
ATOM 11415 C CA . VAL B 1 316 ? 16.865 -27.858 64.927 1.00 65.72 341 VAL B CA 1
ATOM 11416 C C . VAL B 1 316 ? 15.503 -28.164 65.536 1.00 69.28 341 VAL B C 1
ATOM 11417 O O . VAL B 1 316 ? 15.185 -27.665 66.620 1.00 69.19 341 VAL B O 1
ATOM 11430 N N . LYS B 1 317 ? 14.690 -28.993 64.872 1.00 72.80 342 LYS B N 1
ATOM 11431 C CA . LYS B 1 317 ? 13.433 -29.427 65.474 1.00 76.61 342 LYS B CA 1
ATOM 11432 C C . LYS B 1 317 ? 13.689 -30.352 66.662 1.00 79.19 342 LYS B C 1
ATOM 11433 O O . LYS B 1 317 ? 13.121 -30.162 67.744 1.00 78.75 342 LYS B O 1
ATOM 11452 N N . LYS B 1 318 ? 14.542 -31.365 66.476 1.00 82.21 343 LYS B N 1
ATOM 11453 C CA . LYS B 1 318 ? 14.879 -32.263 67.576 1.00 84.79 343 LYS B CA 1
ATOM 11454 C C . LYS B 1 318 ? 15.352 -31.496 68.804 1.00 85.81 343 LYS B C 1
ATOM 11455 O O . LYS B 1 318 ? 15.083 -31.906 69.939 1.00 85.92 343 LYS B O 1
ATOM 11474 N N . LYS B 1 319 ? 16.050 -30.382 68.597 1.00 86.57 344 LYS B N 1
ATOM 11475 C CA . LYS B 1 319 ? 16.641 -29.595 69.676 1.00 87.73 344 LYS B CA 1
ATOM 11476 C C . LYS B 1 319 ? 15.848 -28.325 69.950 1.00 89.67 344 LYS B C 1
ATOM 11477 O O . LYS B 1 319 ? 16.420 -27.276 70.255 1.00 89.98 344 LYS B O 1
ATOM 11496 N N . ASN B 1 320 ? 14.524 -28.397 69.856 1.00 91.11 345 ASN B N 1
ATOM 11497 C CA . ASN B 1 320 ? 13.677 -27.227 70.062 1.00 92.51 345 ASN B CA 1
ATOM 11498 C C . ASN B 1 320 ? 12.222 -27.638 70.266 1.00 92.66 345 ASN B C 1
ATOM 11499 O O . ASN B 1 320 ? 11.913 -28.451 71.139 1.00 92.73 345 ASN B O 1
ATOM 11510 N N . ALA B 1 325 ? 9.315 -24.320 64.239 1.00 62.05 350 ALA B N 1
ATOM 11511 C CA . ALA B 1 325 ? 9.487 -22.884 64.435 1.00 62.77 350 ALA B CA 1
ATOM 11512 C C . ALA B 1 325 ? 10.523 -22.315 63.464 1.00 62.81 350 ALA B C 1
ATOM 11513 O O . ALA B 1 325 ? 10.512 -21.122 63.167 1.00 62.78 350 ALA B O 1
ATOM 11519 N N . VAL B 1 326 ? 11.416 -23.179 62.977 1.00 63.05 351 VAL B N 1
ATOM 11520 C CA . VAL B 1 326 ? 12.484 -22.787 62.065 1.00 62.87 351 VAL B CA 1
ATOM 11521 C C . VAL B 1 326 ? 11.979 -22.923 60.639 1.00 59.84 351 VAL B C 1
ATOM 11522 O O . VAL B 1 326 ? 11.289 -23.893 60.303 1.00 60.39 351 VAL B O 1
ATOM 11535 N N . LYS B 1 327 ? 12.329 -21.958 59.793 1.00 56.10 352 LYS B N 1
ATOM 11536 C CA . LYS B 1 327 ? 11.906 -21.950 58.403 1.00 53.43 352 LYS B CA 1
ATOM 11537 C C . LYS B 1 327 ? 13.098 -22.162 57.482 1.00 50.38 352 LYS B C 1
ATOM 11538 O O . LYS B 1 327 ? 14.225 -21.761 57.787 1.00 48.59 352 LYS B O 1
ATOM 11557 N N . ALA B 1 328 ? 12.823 -22.788 56.337 1.00 48.96 353 ALA B N 1
ATOM 11558 C CA . ALA B 1 328 ? 13.885 -23.160 55.411 1.00 46.62 353 ALA B CA 1
ATOM 11559 C C . ALA B 1 328 ? 14.731 -21.958 55.006 1.00 42.89 353 ALA B C 1
ATOM 11560 O O . ALA B 1 328 ? 15.964 -22.042 54.969 1.00 40.81 353 ALA B O 1
ATOM 11567 N N . HIS B 1 329 ? 14.086 -20.831 54.679 1.00 40.99 354 HIS B N 1
ATOM 11568 C CA . HIS B 1 329 ? 14.836 -19.697 54.138 1.00 39.44 354 HIS B CA 1
ATOM 11569 C C . HIS B 1 329 ? 15.880 -19.209 55.138 1.00 37.77 354 HIS B C 1
ATOM 11570 O O . HIS B 1 329 ? 16.904 -18.635 54.747 1.00 37.80 354 HIS B O 1
ATOM 11584 N N . GLN B 1 330 ? 15.645 -19.446 56.435 1.00 37.09 355 GLN B N 1
ATOM 11585 C CA . GLN B 1 330 ? 16.604 -19.051 57.463 1.00 38.58 355 GLN B CA 1
ATOM 11586 C C . GLN B 1 330 ? 17.860 -19.916 57.425 1.00 35.70 355 GLN B C 1
ATOM 11587 O O . GLN B 1 330 ? 18.967 -19.416 57.650 1.00 34.53 355 GLN B O 1
ATOM 11601 N N . VAL B 1 331 ? 17.708 -21.219 57.174 1.00 35.51 356 VAL B N 1
ATOM 11602 C CA . VAL B 1 331 ? 18.875 -22.080 57.006 1.00 34.98 356 VAL B CA 1
ATOM 11603 C C . VAL B 1 331 ? 19.592 -21.728 55.711 1.00 33.89 356 VAL B C 1
ATOM 11604 O O . VAL B 1 331 ? 20.825 -21.624 55.658 1.00 33.33 356 VAL B O 1
ATOM 11617 N N . LYS B 1 332 ? 18.826 -21.539 54.643 1.00 33.75 357 LYS B N 1
ATOM 11618 C CA . LYS B 1 332 ? 19.431 -21.319 53.342 1.00 34.27 357 LYS B CA 1
ATOM 11619 C C . LYS B 1 332 ? 20.255 -20.046 53.309 1.00 33.13 357 LYS B C 1
ATOM 11620 O O . LYS B 1 332 ? 21.274 -19.986 52.611 1.00 32.35 357 LYS B O 1
ATOM 11639 N N . ASN B 1 333 ? 19.873 -19.032 54.061 1.00 32.14 358 ASN B N 1
ATOM 11640 C CA . ASN B 1 333 ? 20.606 -17.788 53.889 1.00 34.54 358 ASN B CA 1
ATOM 11641 C C . ASN B 1 333 ? 21.965 -17.808 54.567 1.00 32.34 358 ASN B C 1
ATOM 11642 O O . ASN B 1 333 ? 22.735 -16.863 54.373 1.00 32.24 358 ASN B O 1
ATOM 11653 N N . HIS B 1 334 ? 22.320 -18.896 55.250 1.00 30.11 359 HIS B N 1
ATOM 11654 C CA . HIS B 1 334 ? 23.677 -19.077 55.742 1.00 31.08 359 HIS B CA 1
ATOM 11655 C C . HIS B 1 334 ? 24.576 -19.844 54.776 1.00 29.88 359 HIS B C 1
ATOM 11656 O O . HIS B 1 334 ? 25.757 -20.048 55.085 1.00 31.99 359 HIS B O 1
ATOM 11670 N N . MET B 1 335 ? 24.055 -20.279 53.631 1.00 27.54 360 MET B N 1
ATOM 11671 C CA . MET B 1 335 ? 24.750 -21.227 52.773 1.00 26.04 360 MET B CA 1
ATOM 11672 C C . MET B 1 335 ? 25.392 -20.565 51.562 1.00 24.63 360 MET B C 1
ATOM 11673 O O . MET B 1 335 ? 24.793 -19.699 50.919 1.00 24.43 360 MET B O 1
ATOM 11687 N N . TRP B 1 336 ? 26.611 -21.005 51.246 1.00 25.34 361 TRP B N 1
ATOM 11688 C CA . TRP B 1 336 ? 27.295 -20.700 49.990 1.00 24.57 361 TRP B CA 1
ATOM 11689 C C . TRP B 1 336 ? 27.597 -22.048 49.347 1.00 24.41 361 TRP B C 1
ATOM 11690 O O . TRP B 1 336 ? 28.445 -22.795 49.846 1.00 25.50 361 TRP B O 1
ATOM 11711 N N . ILE B 1 337 ? 26.896 -22.382 48.270 1.00 22.56 362 ILE B N 1
ATOM 11712 C CA . ILE B 1 337 ? 27.002 -23.700 47.658 1.00 22.86 362 ILE B CA 1
ATOM 11713 C C . ILE B 1 337 ? 27.617 -23.585 46.271 1.00 21.39 362 ILE B C 1
ATOM 11714 O O . ILE B 1 337 ? 27.375 -22.619 45.537 1.00 22.50 362 ILE B O 1
ATOM 11730 N N . PHE B 1 338 ? 28.463 -24.561 45.942 1.00 21.45 363 PHE B N 1
ATOM 11731 C CA . PHE B 1 338 ? 29.082 -24.701 44.633 1.00 20.86 363 PHE B CA 1
ATOM 11732 C C . PHE B 1 338 ? 28.664 -26.047 44.048 1.00 20.83 363 PHE B C 1
ATOM 11733 O O . PHE B 1 338 ? 28.817 -27.079 44.711 1.00 21.94 363 PHE B O 1
ATOM 11750 N N . VAL B 1 339 ? 28.158 -26.045 42.815 1.00 19.71 364 VAL B N 1
ATOM 11751 C CA . VAL B 1 339 ? 27.630 -27.251 42.184 1.00 19.10 364 VAL B CA 1
ATOM 11752 C C . VAL B 1 339 ? 28.134 -27.323 40.751 1.00 18.95 364 VAL B C 1
ATOM 11753 O O . VAL B 1 339 ? 27.947 -26.378 39.981 1.00 20.76 364 VAL B O 1
ATOM 11766 N N . ASN B 1 340 ? 28.751 -28.445 40.382 1.00 19.83 365 ASN B N 1
ATOM 11767 C CA . ASN B 1 340 ? 29.120 -28.732 38.999 1.00 18.77 365 ASN B CA 1
ATOM 11768 C C . ASN B 1 340 ? 28.353 -29.969 38.555 1.00 20.44 365 ASN B C 1
ATOM 11769 O O . ASN B 1 340 ? 28.545 -31.050 39.120 1.00 21.78 365 ASN B O 1
ATOM 11780 N N . ALA B 1 341 ? 27.486 -29.814 37.552 1.00 19.75 366 ALA B N 1
ATOM 11781 C CA . ALA B 1 341 ? 26.605 -30.893 37.144 1.00 19.31 366 ALA B CA 1
ATOM 11782 C C . ALA B 1 341 ? 26.615 -31.130 35.641 1.00 18.34 366 ALA B C 1
ATOM 11783 O O . ALA B 1 341 ? 26.767 -30.203 34.839 1.00 19.18 366 ALA B O 1
ATOM 11790 N N . LEU B 1 342 ? 26.395 -32.397 35.276 1.00 19.99 367 LEU B N 1
ATOM 11791 C CA . LEU B 1 342 ? 26.096 -32.811 33.908 1.00 19.36 367 LEU B CA 1
ATOM 11792 C C . LEU B 1 342 ? 24.653 -33.312 33.865 1.00 19.57 367 LEU B C 1
ATOM 11793 O O . LEU B 1 342 ? 24.302 -34.279 34.559 1.00 20.21 367 LEU B O 1
ATOM 11809 N N . ILE B 1 343 ? 23.830 -32.638 33.053 1.00 18.35 368 ILE B N 1
ATOM 11810 C CA . ILE B 1 343 ? 22.388 -32.834 32.962 1.00 16.87 368 ILE B CA 1
ATOM 11811 C C . ILE B 1 343 ? 22.030 -33.200 31.529 1.00 17.15 368 ILE B C 1
ATOM 11812 O O . ILE B 1 343 ? 22.484 -32.541 30.590 1.00 18.28 368 ILE B O 1
ATOM 11828 N N . GLU B 1 344 ? 21.174 -34.204 31.356 1.00 17.82 369 GLU B N 1
ATOM 11829 C CA . GLU B 1 344 ? 20.748 -34.586 30.011 1.00 18.39 369 GLU B CA 1
ATOM 11830 C C . GLU B 1 344 ? 19.713 -33.597 29.480 1.00 17.74 369 GLU B C 1
ATOM 11831 O O . GLU B 1 344 ? 18.740 -33.267 30.165 1.00 18.51 369 GLU B O 1
ATOM 11843 N N . ASN B 1 345 ? 19.941 -33.114 28.260 1.00 18.00 370 ASN B N 1
ATOM 11844 C CA . ASN B 1 345 ? 18.997 -32.305 27.494 1.00 18.91 370 ASN B CA 1
ATOM 11845 C C . ASN B 1 345 ? 18.320 -31.240 28.371 1.00 17.83 370 ASN B C 1
ATOM 11846 O O . ASN B 1 345 ? 17.092 -31.188 28.463 1.00 18.49 370 ASN B O 1
ATOM 11857 N N . PRO B 1 346 ? 19.102 -30.366 28.992 1.00 16.86 371 PRO B N 1
ATOM 11858 C CA . PRO B 1 346 ? 18.520 -29.365 29.889 1.00 16.29 371 PRO B CA 1
ATOM 11859 C C . PRO B 1 346 ? 17.645 -28.351 29.166 1.00 17.25 371 PRO B C 1
ATOM 11860 O O . PRO B 1 346 ? 17.774 -28.101 27.964 1.00 18.92 371 PRO B O 1
ATOM 11871 N N . THR B 1 347 ? 16.752 -27.749 29.954 1.00 16.89 372 THR B N 1
ATOM 11872 C CA . THR B 1 347 ? 15.927 -26.630 29.543 1.00 16.13 372 THR B CA 1
ATOM 11873 C C . THR B 1 347 ? 16.262 -25.430 30.414 1.00 15.01 372 THR B C 1
ATOM 11874 O O . THR B 1 347 ? 16.708 -25.578 31.557 1.00 15.47 372 THR B O 1
ATOM 11885 N N . PHE B 1 348 ? 16.014 -24.236 29.865 1.00 15.61 373 PHE B N 1
ATOM 11886 C CA . PHE B 1 348 ? 16.293 -22.966 30.518 1.00 14.97 373 PHE B CA 1
ATOM 11887 C C . PHE B 1 348 ? 15.191 -21.970 30.155 1.00 16.72 373 PHE B C 1
ATOM 11888 O O . PHE B 1 348 ? 14.437 -22.177 29.200 1.00 17.88 373 PHE B O 1
ATOM 11905 N N . ASP B 1 349 ? 15.136 -20.854 30.904 1.00 15.93 374 ASP B N 1
ATOM 11906 C CA . ASP B 1 349 ? 14.156 -19.803 30.629 1.00 17.66 374 ASP B CA 1
ATOM 11907 C C . ASP B 1 349 ? 14.450 -19.041 29.339 1.00 18.46 374 ASP B C 1
ATOM 11908 O O . ASP B 1 349 ? 13.535 -18.464 28.734 1.00 20.87 374 ASP B O 1
ATOM 11917 N N . SER B 1 350 ? 15.714 -18.978 28.932 1.00 17.06 375 SER B N 1
ATOM 11918 C CA . SER B 1 350 ? 16.120 -18.093 27.851 1.00 17.24 375 SER B CA 1
ATOM 11919 C C . SER B 1 350 ? 17.344 -18.667 27.155 1.00 16.02 375 SER B C 1
ATOM 11920 O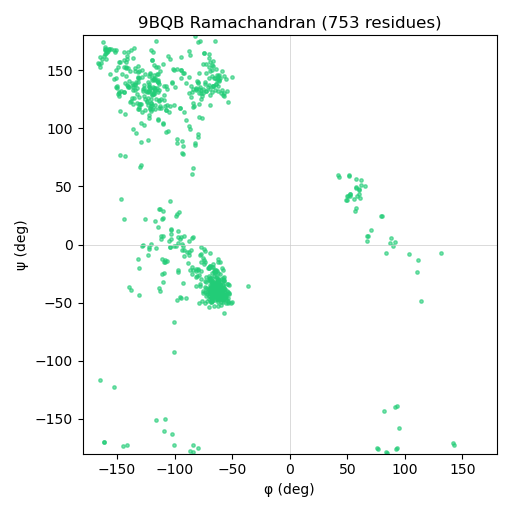 O . SER B 1 350 ? 17.999 -19.582 27.660 1.00 15.58 375 SER B O 1
ATOM 11928 N N . GLN B 1 351 ? 17.663 -18.089 25.993 1.00 16.72 376 GLN B N 1
ATOM 11929 C CA . GLN B 1 351 ? 18.874 -18.456 25.272 1.00 17.01 376 GLN B CA 1
ATOM 11930 C C . GLN B 1 351 ? 20.128 -18.246 26.108 1.00 16.30 376 GLN B C 1
ATOM 11931 O O . GLN B 1 351 ? 21.118 -18.950 25.900 1.00 18.17 376 GLN B O 1
ATOM 11945 N N . THR B 1 352 ? 20.122 -17.290 27.047 1.00 16.38 377 THR B N 1
ATOM 11946 C CA . THR B 1 352 ? 21.340 -17.028 27.815 1.00 16.60 377 THR B CA 1
ATOM 11947 C C . THR B 1 352 ? 21.644 -18.111 28.852 1.00 16.36 377 THR B C 1
ATOM 11948 O O . THR B 1 352 ? 22.765 -18.124 29.381 1.00 18.00 377 THR B O 1
ATOM 11959 N N . LYS B 1 353 ? 20.666 -18.970 29.168 1.00 15.82 378 LYS B N 1
ATOM 11960 C CA A LYS B 1 353 ? 20.860 -20.188 29.968 0.24 15.41 378 LYS B CA 1
ATOM 11961 C CA B LYS B 1 353 ? 20.879 -20.185 29.962 0.76 14.93 378 LYS B CA 1
ATOM 11962 C C . LYS B 1 353 ? 21.403 -19.893 31.364 1.00 15.67 378 LYS B C 1
ATOM 11963 O O . LYS B 1 353 ? 22.226 -20.634 31.904 1.00 17.44 378 LYS B O 1
ATOM 12000 N N . GLU B 1 354 ? 20.869 -18.839 31.987 1.00 15.82 379 GLU B N 1
ATOM 12001 C CA . GLU B 1 354 ? 21.228 -18.506 33.365 1.00 15.76 379 GLU B CA 1
ATOM 12002 C C . GLU B 1 354 ? 20.424 -19.294 34.402 1.00 15.66 379 GLU B C 1
ATOM 12003 O O . GLU B 1 354 ? 20.888 -19.428 35.538 1.00 15.98 379 GLU B O 1
ATOM 12015 N N . ASN B 1 355 ? 19.246 -19.815 34.048 1.00 15.38 380 ASN B N 1
ATOM 12016 C CA . ASN B 1 355 ? 18.379 -20.522 34.992 1.00 14.03 380 ASN B CA 1
ATOM 12017 C C . ASN B 1 355 ? 17.933 -21.833 34.367 1.00 15.03 380 ASN B C 1
ATOM 12018 O O . ASN B 1 355 ? 17.252 -21.825 33.339 1.00 15.66 380 ASN B O 1
ATOM 12029 N N . MET B 1 356 ? 18.321 -22.947 34.980 1.00 14.96 381 MET B N 1
ATOM 12030 C CA . MET B 1 356 ? 18.067 -24.283 34.435 1.00 14.67 381 MET B CA 1
ATOM 12031 C C . MET B 1 356 ? 16.787 -24.841 35.058 1.00 14.92 381 MET B C 1
ATOM 12032 O O . MET B 1 356 ? 16.716 -25.036 36.278 1.00 16.31 381 MET B O 1
ATOM 12046 N N . THR B 1 357 ? 15.776 -25.090 34.215 1.00 14.57 382 THR B N 1
ATOM 12047 C CA . THR B 1 357 ? 14.406 -25.348 34.656 1.00 15.29 382 THR B CA 1
ATOM 12048 C C . THR B 1 357 ? 13.975 -26.813 34.599 1.00 15.74 382 THR B C 1
ATOM 12049 O O . THR B 1 357 ? 12.834 -27.118 34.963 1.00 17.15 382 THR B O 1
ATOM 12060 N N . LEU B 1 358 ? 14.833 -27.715 34.130 1.00 15.92 383 LEU B N 1
ATOM 12061 C CA . LEU B 1 358 ? 14.461 -29.115 33.972 1.00 16.63 383 LEU B CA 1
ATOM 12062 C C . LEU B 1 358 ? 14.223 -29.762 35.330 1.00 18.27 383 LEU B C 1
ATOM 12063 O O . LEU B 1 358 ? 15.006 -29.571 36.257 1.00 18.54 383 LEU B O 1
ATOM 12079 N N . GLN B 1 359 ? 13.145 -30.547 35.438 1.00 18.38 384 GLN B N 1
ATOM 12080 C CA . GLN B 1 359 ? 12.829 -31.239 36.685 1.00 18.94 384 GLN B CA 1
ATOM 12081 C C . GLN B 1 359 ? 13.781 -32.410 36.944 1.00 19.75 384 GLN B C 1
ATOM 12082 O O . GLN B 1 359 ? 14.230 -33.077 36.009 1.00 19.36 384 GLN B O 1
ATOM 12096 N N . PRO B 1 360 ? 14.068 -32.704 38.218 1.00 21.22 385 PRO B N 1
ATOM 12097 C CA . PRO B 1 360 ? 15.036 -33.778 38.525 1.00 23.87 385 PRO B CA 1
ATOM 12098 C C . PRO B 1 360 ? 14.678 -35.129 37.935 1.00 23.57 385 PRO B C 1
ATOM 12099 O O . PRO B 1 360 ? 15.583 -35.918 37.632 1.00 24.99 385 PRO B O 1
ATOM 12110 N N . LYS B 1 361 ? 13.392 -35.433 37.767 1.00 24.92 386 LYS B N 1
ATOM 12111 C CA . LYS B 1 361 ? 13.025 -36.718 37.189 1.00 27.38 386 LYS B CA 1
ATOM 12112 C C . LYS B 1 361 ? 13.620 -36.908 35.800 1.00 27.39 386 LYS B C 1
ATOM 12113 O O . LYS B 1 361 ? 13.744 -38.051 35.346 1.00 29.19 386 LYS B O 1
ATOM 12132 N N . SER B 1 362 ? 14.011 -35.822 35.131 1.00 24.25 387 SER B N 1
ATOM 12133 C CA . SER B 1 362 ? 14.554 -35.885 33.782 1.00 24.13 387 SER B CA 1
ATOM 12134 C C . SER B 1 362 ? 16.071 -35.696 33.708 1.00 22.47 387 SER B C 1
ATOM 12135 O O . SER B 1 362 ? 16.617 -35.693 32.602 1.00 23.10 387 SER B O 1
ATOM 12143 N N . PHE B 1 363 ? 16.768 -35.557 34.844 1.00 21.56 388 PHE B N 1
ATOM 12144 C CA . PHE B 1 363 ? 18.196 -35.234 34.807 1.00 20.20 388 PHE B CA 1
ATOM 12145 C C . PHE B 1 363 ? 19.027 -36.309 34.099 1.00 20.42 388 PHE B C 1
ATOM 12146 O O . PHE B 1 363 ? 20.066 -36.007 33.498 1.00 20.25 388 PHE B O 1
ATOM 12163 N N . GLY B 1 364 ? 18.645 -37.579 34.246 1.00 21.71 389 GLY B N 1
ATOM 12164 C CA . GLY B 1 364 ? 19.453 -38.682 33.758 1.00 22.72 389 GLY B CA 1
ATOM 12165 C C . GLY B 1 364 ? 20.435 -39.230 34.768 1.00 23.45 389 GLY B C 1
ATOM 12166 O O . GLY B 1 364 ? 21.211 -40.139 34.438 1.00 25.42 389 GLY B O 1
ATOM 12170 N N . SER B 1 365 ? 20.429 -38.691 35.981 1.00 22.31 390 SER B N 1
ATOM 12171 C CA . SER B 1 365 ? 21.304 -39.114 37.065 1.00 24.48 390 SER B CA 1
ATOM 12172 C C . SER B 1 365 ? 20.653 -38.612 38.344 1.00 25.18 390 SER B C 1
ATOM 12173 O O . SER B 1 365 ? 19.711 -37.811 38.306 1.00 24.18 390 SER B O 1
ATOM 12181 N N . THR B 1 366 ? 21.159 -39.086 39.475 1.00 26.99 391 THR B N 1
ATOM 12182 C CA . THR B 1 366 ? 20.757 -38.597 40.786 1.00 28.21 391 THR B CA 1
ATOM 12183 C C . THR B 1 366 ? 21.970 -38.014 41.495 1.00 27.18 391 THR B C 1
ATOM 12184 O O . THR B 1 366 ? 23.117 -38.221 41.092 1.00 28.53 391 THR B O 1
ATOM 12195 N N . CYS B 1 367 ? 21.703 -37.260 42.570 1.00 25.84 392 CYS B N 1
ATOM 12196 C CA . CYS B 1 367 ? 22.754 -36.650 43.385 1.00 27.68 392 CYS B CA 1
ATOM 12197 C C . CYS B 1 367 ? 22.284 -36.708 44.840 1.00 30.70 392 CYS B C 1
ATOM 12198 O O . CYS B 1 367 ? 21.838 -35.706 45.406 1.00 32.19 392 CYS B O 1
ATOM 12206 N N . GLN B 1 368 ? 22.375 -37.901 45.427 1.00 31.41 393 GLN B N 1
ATOM 12207 C CA . GLN B 1 368 ? 22.029 -38.133 46.827 1.00 32.42 393 GLN B CA 1
ATOM 12208 C C . GLN B 1 368 ? 23.299 -37.917 47.643 1.00 30.65 393 GLN B C 1
ATOM 12209 O O . GLN B 1 368 ? 24.228 -38.727 47.579 1.00 31.91 393 GLN B O 1
ATOM 12223 N N . LEU B 1 369 ? 23.360 -36.809 48.373 1.00 28.91 394 LEU B N 1
ATOM 12224 C CA . LEU B 1 369 ? 24.544 -36.517 49.172 1.00 29.59 394 LEU B CA 1
ATOM 12225 C C . LEU B 1 369 ? 24.732 -37.595 50.233 1.00 30.27 394 LEU B C 1
ATOM 12226 O O . LEU B 1 369 ? 23.766 -38.097 50.809 1.00 31.66 394 LEU B O 1
ATOM 12242 N N . SER B 1 370 ? 25.985 -37.947 50.492 1.00 30.74 395 SER B N 1
ATOM 12243 C CA . SER B 1 370 ? 26.280 -39.027 51.420 1.00 32.88 395 SER B CA 1
ATOM 12244 C C . SER B 1 370 ? 25.929 -38.638 52.855 1.00 33.95 395 SER B C 1
ATOM 12245 O O . SER B 1 370 ? 25.892 -37.462 53.219 1.00 32.99 395 SER B O 1
ATOM 12253 N N . GLU B 1 371 ? 25.709 -39.655 53.692 1.00 35.03 396 GLU B N 1
ATOM 12254 C CA . GLU B 1 371 ? 25.488 -39.386 55.107 1.00 37.86 396 GLU B CA 1
ATOM 12255 C C . GLU B 1 371 ? 26.701 -38.704 55.731 1.00 37.85 396 GLU B C 1
ATOM 12256 O O . GLU B 1 371 ? 26.547 -37.901 56.657 1.00 38.30 396 GLU B O 1
ATOM 12268 N N . LYS B 1 372 ? 27.906 -38.987 55.226 1.00 37.42 397 LYS B N 1
ATOM 12269 C CA . LYS B 1 372 ? 29.097 -38.298 55.714 1.00 38.48 397 LYS B CA 1
ATOM 12270 C C . LYS B 1 372 ? 29.042 -36.809 55.394 1.00 35.45 397 LYS B C 1
ATOM 12271 O O . LYS B 1 372 ? 29.357 -35.962 56.238 1.00 36.67 397 LYS B O 1
ATOM 12290 N N . PHE B 1 373 ? 28.709 -36.473 54.148 1.00 32.39 398 PHE B N 1
ATOM 12291 C CA . PHE B 1 373 ? 28.578 -35.069 53.780 1.00 31.47 398 PHE B CA 1
ATOM 12292 C C . PHE B 1 373 ? 27.530 -34.397 54.653 1.00 31.39 398 PHE B C 1
ATOM 12293 O O . PHE B 1 373 ? 27.756 -33.315 55.199 1.00 31.37 398 PHE B O 1
ATOM 12310 N N . ILE B 1 374 ? 26.377 -35.045 54.814 1.00 32.57 399 ILE B N 1
ATOM 12311 C CA . ILE B 1 374 ? 25.284 -34.455 55.580 1.00 34.15 399 ILE B CA 1
ATOM 12312 C C . ILE B 1 374 ? 25.682 -34.253 57.040 1.00 35.39 399 ILE B C 1
ATOM 12313 O O . ILE B 1 374 ? 25.371 -33.217 57.643 1.00 34.26 399 ILE B O 1
ATOM 12329 N N . LYS B 1 375 ? 26.362 -35.237 57.636 1.00 35.96 400 LYS B N 1
ATOM 12330 C CA . LYS B 1 375 ? 26.785 -35.091 59.028 1.00 37.65 400 LYS B CA 1
ATOM 12331 C C . LYS B 1 375 ? 27.735 -33.912 59.195 1.00 37.35 400 LYS B C 1
ATOM 12332 O O . LYS B 1 375 ? 27.652 -33.164 60.177 1.00 38.54 400 LYS B O 1
ATOM 12351 N N . ALA B 1 376 ? 28.660 -33.737 58.252 1.00 34.79 401 ALA B N 1
ATOM 12352 C CA . ALA B 1 376 ? 29.576 -32.608 58.341 1.00 34.32 401 ALA B CA 1
ATOM 12353 C C . ALA B 1 376 ? 28.843 -31.288 58.153 1.00 35.84 401 ALA B C 1
ATOM 12354 O O . ALA B 1 376 ? 29.204 -30.287 58.781 1.00 37.24 401 ALA B O 1
ATOM 12361 N N . ALA B 1 377 ? 27.814 -31.268 57.299 1.00 35.33 402 ALA B N 1
ATOM 12362 C CA . ALA B 1 377 ? 27.015 -30.059 57.132 1.00 36.24 402 ALA B CA 1
ATOM 12363 C C . ALA B 1 377 ? 26.275 -29.720 58.419 1.00 39.56 402 ALA B C 1
ATOM 12364 O O . ALA B 1 377 ? 26.155 -28.544 58.784 1.00 40.25 402 ALA B O 1
ATOM 12371 N N . ILE B 1 378 ? 25.779 -30.744 59.121 1.00 41.44 403 ILE B N 1
ATOM 12372 C CA . ILE B 1 378 ? 25.103 -30.519 60.394 1.00 44.61 403 ILE B CA 1
ATOM 12373 C C . ILE B 1 378 ? 26.065 -29.902 61.396 1.00 46.30 403 ILE B C 1
ATOM 12374 O O . ILE B 1 378 ? 25.657 -29.104 62.250 1.00 47.73 403 ILE B O 1
ATOM 12390 N N . GLY B 1 379 ? 27.350 -30.225 61.291 1.00 46.91 404 GLY B N 1
ATOM 12391 C CA . GLY B 1 379 ? 28.356 -29.744 62.211 1.00 48.61 404 GLY B CA 1
ATOM 12392 C C . GLY B 1 379 ? 29.139 -28.533 61.759 1.00 50.79 404 GLY B C 1
ATOM 12393 O O . GLY B 1 379 ? 30.144 -28.195 62.397 1.00 51.52 404 GLY B O 1
ATOM 12397 N N . CYS B 1 380 ? 28.719 -27.857 60.699 1.00 52.68 405 CYS B N 1
ATOM 12398 C CA . CYS B 1 380 ? 29.462 -26.712 60.194 1.00 54.94 405 CYS B CA 1
ATOM 12399 C C . CYS B 1 380 ? 29.089 -25.407 60.889 1.00 56.22 405 CYS B C 1
ATOM 12400 O O . CYS B 1 380 ? 29.713 -24.378 60.610 1.00 57.60 405 CYS B O 1
ATOM 12408 N N . GLY B 1 381 ? 28.096 -25.420 61.780 1.00 55.79 406 GLY B N 1
ATOM 12409 C CA . GLY B 1 381 ? 27.750 -24.262 62.581 1.00 54.72 406 GLY B CA 1
ATOM 12410 C C . GLY B 1 381 ? 26.418 -23.621 62.256 1.00 53.61 406 GLY B C 1
ATOM 12411 O O . GLY B 1 381 ? 25.941 -22.795 63.048 1.00 53.84 406 GLY B O 1
ATOM 12415 N N . ILE B 1 382 ? 25.803 -23.962 61.122 1.00 50.90 407 ILE B N 1
ATOM 12416 C CA . ILE B 1 382 ? 24.506 -23.382 60.787 1.00 49.95 407 ILE B CA 1
ATOM 12417 C C . ILE B 1 382 ? 23.458 -23.799 61.812 1.00 50.71 407 ILE B C 1
ATOM 12418 O O . ILE B 1 382 ? 22.667 -22.974 62.285 1.00 50.78 407 ILE B O 1
ATOM 12434 N N . VAL B 1 383 ? 23.439 -25.082 62.177 1.00 51.39 408 VAL B N 1
ATOM 12435 C CA . VAL B 1 383 ? 22.471 -25.564 63.159 1.00 53.34 408 VAL B CA 1
ATOM 12436 C C . VAL B 1 383 ? 22.643 -24.826 64.480 1.00 55.84 408 VAL B C 1
ATOM 12437 O O . VAL B 1 383 ? 21.669 -24.378 65.095 1.00 55.26 408 VAL B O 1
ATOM 12450 N N . GLU B 1 384 ? 23.889 -24.692 64.936 1.00 58.31 409 GLU B N 1
ATOM 12451 C CA . GLU B 1 384 ? 24.144 -24.031 66.211 1.00 62.01 409 GLU B CA 1
ATOM 12452 C C . GLU B 1 384 ? 23.657 -22.588 66.189 1.00 64.05 409 GLU B C 1
ATOM 12453 O O . GLU B 1 384 ? 22.982 -22.133 67.120 1.00 64.93 409 GLU B O 1
ATOM 12465 N N . SER B 1 385 ? 23.988 -21.853 65.126 1.00 64.58 410 SER B N 1
ATOM 12466 C CA . SER B 1 385 ? 23.593 -20.452 65.037 1.00 65.03 410 SER B CA 1
ATOM 12467 C C . SER B 1 385 ? 22.078 -20.306 65.096 1.00 65.34 410 SER B C 1
ATOM 12468 O O . SER B 1 385 ? 21.545 -19.539 65.906 1.00 65.47 410 SER B O 1
ATOM 12476 N N . ILE B 1 386 ? 21.364 -21.050 64.249 1.00 64.82 411 ILE B N 1
ATOM 12477 C CA . ILE B 1 386 ? 19.908 -20.961 64.234 1.00 64.75 411 ILE B CA 1
ATOM 12478 C C . ILE B 1 386 ? 19.323 -21.420 65.563 1.00 65.42 411 ILE B C 1
ATOM 12479 O O . ILE B 1 386 ? 18.363 -20.828 66.072 1.00 65.52 411 ILE B O 1
ATOM 12495 N N . LEU B 1 387 ? 19.873 -22.492 66.137 1.00 65.62 412 LEU B N 1
ATOM 12496 C CA . LEU B 1 387 ? 19.351 -22.997 67.403 1.00 66.65 412 LEU B CA 1
ATOM 12497 C C . LEU B 1 387 ? 19.401 -21.921 68.479 1.00 68.27 412 LEU B C 1
ATOM 12498 O O . LEU B 1 387 ? 18.433 -21.720 69.221 1.00 68.57 412 LEU B O 1
ATOM 12514 N N . ASN B 1 388 ? 20.535 -21.222 68.585 1.00 69.35 413 ASN B N 1
ATOM 12515 C CA . ASN B 1 388 ? 20.646 -20.141 69.558 1.00 70.47 413 ASN B CA 1
ATOM 12516 C C . ASN B 1 388 ? 19.653 -19.026 69.261 1.00 71.77 413 ASN B C 1
ATOM 12517 O O . ASN B 1 388 ? 19.141 -18.384 70.186 1.00 71.96 413 ASN B O 1
ATOM 12528 N N . TRP B 1 389 ? 19.358 -18.794 67.981 1.00 72.52 414 TRP B N 1
ATOM 12529 C CA . TRP B 1 389 ? 18.428 -17.737 67.597 1.00 73.06 414 TRP B CA 1
ATOM 12530 C C . TRP B 1 389 ? 17.007 -18.050 68.049 1.00 73.41 414 TRP B C 1
ATOM 12531 O O . TRP B 1 389 ? 16.332 -17.190 68.628 1.00 73.67 414 TRP B O 1
ATOM 12552 N N . VAL B 1 390 ? 16.538 -19.280 67.815 1.00 73.52 415 VAL B N 1
ATOM 12553 C CA . VAL B 1 390 ? 15.138 -19.598 68.083 1.00 73.73 415 VAL B CA 1
ATOM 12554 C C . VAL B 1 390 ? 14.838 -19.509 69.577 1.00 74.04 415 VAL B C 1
ATOM 12555 O O . VAL B 1 390 ? 13.893 -18.829 69.996 1.00 74.05 415 VAL B O 1
ATOM 12568 N N . LYS B 1 391 ? 15.627 -20.199 70.404 1.00 73.99 416 LYS B N 1
ATOM 12569 C CA . LYS B 1 391 ? 15.396 -20.153 71.845 1.00 74.02 416 LYS B CA 1
ATOM 12570 C C . LYS B 1 391 ? 15.363 -18.716 72.348 1.00 75.00 416 LYS B C 1
ATOM 12571 O O . LYS B 1 391 ? 14.601 -18.392 73.266 1.00 74.84 416 LYS B O 1
ATOM 12575 N N . PHE B 1 392 ? 16.163 -17.843 71.747 1.00 76.03 417 PHE B N 1
ATOM 12576 C CA . PHE B 1 392 ? 16.161 -16.416 72.054 1.00 76.65 417 PHE B CA 1
ATOM 12577 C C . PHE B 1 392 ? 14.926 -15.750 71.455 1.00 77.60 417 PHE B C 1
ATOM 12578 O O . PHE B 1 392 ? 14.264 -14.942 72.108 1.00 78.21 417 PHE B O 1
#

Secondary structure (DSSP, 8-state):
--HHHHSEE--HHHHHHHS-HHHH---S-EEEEEEEEETTTEEEEEEEEE-HHHHHHHHHHHHHHHHHHHH-TT--EEEEEEETTTTEEEEEEESS----SEETTTTEEHHHHHHHSSSEES---TTS----S--SS-HHHHHHHTEEEEEEEEEETTTTEEEEEEEETTTTEE---EEEE--S--EEEEEEEE-GGGGT-SS--HHHHHHHHHHHHHHHHHSSS-EEEETTEE----SHHHHHHHHHTT-B-TTSPBPP-EEEEEETTEEEEEEE-SSS-EEEEEETTEE-TTEEHHHHHHHHHHHHHHHHHHHHT----HHHHHTTEEEEEEE--SS--BSSTT--EE---GGGSSS-----HHHHHHHHTSSHHHHHHHHHH-/--HHHHSEE--HHHHHHHSTHHHH--SS-EEEEEEEEETTTEEEEEEEEE-HHHHHHHHHHHHHHHHHHHH-TT--EEEEEEETTTTEEEEEEES-----SB-TTT-SBHHHHHHHSSSEES---TTS----S--SS-HHHHHHHTEEEEEEEEEETTTTEEEEEEEETTTTEE---EEEE--S--EEEEEEEE-GGGGT-SS--HHHHHHHHHHHHHHHHHSSS-EEEETTEE----SHHHHHHHHHTT-B-SSSPBPP-EEEEEETTEEEEEEE-SSSSEEEEEETTEE-TTEEHHHHHHHHHHHHHHHHHHHHT----HHHHHTTEEEEEEE--SS--BSSTT--EE---GGGSSS-----HHHHHHHHTSSHHHHHHHHHH-

Foldseek 3Di:
DDPDVVDDDDDPLRCCLVPVDQAQHFLEKDWDWDWFQAPPPGTDIDIFIDGRSVLRLLVLVVLVQLLVCQVFVVKAEWEWEQDFVVQKIKIKTFDAWDDQDADPPVGGGPVCPLQQPAQDDPQDDQVDFDLRPDHGSHNNLSSLQQFQKKKKWWDHQVNQKIWIWMAGDSSPGIDDIDIDGHHDTIMIMMMTRGNCVSSVDDTCDRRNVRHSVVLQLLSQAQHANYWYHYNRHTDPHHYVVSSVCSVQPPDADPVRHRWDKFWDPQDPFKIKIKTWDPAFAAEFEDRNSQTQRVEEQQCVQVLVLLLVLLVVVLVVVPPDDSSLLRGTMYMYMRGRFTSWDAPGNSNNYTYDHPVRRPDDGDDDPVRSVCSNVRCSSVVVNVVVVD/DDPDVVDDDDDPLRCCLVPVPQAQHFLEKDWDWDWFQAPPPGTDIDIFIDGRSVLRLLVLVQLVQLLVCQVFVVKAEWEWEQDFVVQKIKIKTFDAWDDQDADPPVGHGPVCCLQQPAQDDPQDDQVPFGLRPDHGSHNNLSSLQQFQKKKKWWQHLVNQKIWIWMAGDSSPGIDDIDIDGHHDTTMIMMMTRGNVVSSVDDTCDRRSVRHSVVLQLLSQAQHANYWYHYNNHTDPHHYVVSSVCSHQVDDPDPVGHGWDKFWDPQDPFKIKIKTWDPAFAAEFEDRNSQTQQVEEQVCVQVLVLLLVLLVVVLVVVDADDSSLLRGGMYMYMRGRFTNWDAPGNSNNYTYDHPVRRPDDRDDDPVSSVVSNVSCSSVVVSVVVVD

B-factor: mean 38.29, std 16.33, range [13.19, 117.84]